Protein AF-0000000082347611 (afdb_homodimer)

Radius of gyration: 37.14 Å; Cα contacts (8 Å, |Δi|>4): 1705; chains: 2; bounding box: 99×111×102 Å

Secondary structure (DSSP, 8-state):
---------------------------B-HHHHHHHHTEEEEEEEEGGG-B-PPPGGG--PPPPPHHHHHHHHHHHTT-B-TTSTTTPEEEEE-HHHHHHHHHTT--TT--HHHHHHHHHH--SSGGGSPEE-SS--PEEEE-HHHHHHHHHHHHHHHHHHHTT-B-TTSPBPPPPPGGGGEEEEEEEEGGG--HHHHHHHH--PPPSSPPPPHHHHHHHHHHHHHHS-HHHHHHHHH-HHHHHHHHHHHH---TTTHHHHHHHHH-HHHHHHHHHHHTSHHHHHH--HHHHHHHHHTT-HHHHHHHHHHHHHHIIIIITT-GGGS-HHHHHHHHTSPTT--HHHHHHHHS--HHHHEETTEEP--SSPPPTHHHHT-PPPEEEEEEEETTEEEEE--TTSSTTS-HHHHHHHHHHHHHTTT-----HHHHHHHIIIIIHHHHHHHHHHHHHH-TT--PPPTT-THHHH--HHHHHHHHHS-TTS-HHHHHHHHHHHHHHHHH-GGGGSHHHHHHHH---S-TTSTTS-HHHHGGGGSHHHHHHHHHHHHHSTT---GGGGGGGSHHHHHHT------HHHHHHHHHHHH-HHHHT-GGG-SHHHHHHHHHHHHHHHHHHHHHHHHHHHHHHHHH----S----TTS-TTS---HHHHHHH--/---------------------------B-HHHHHHHHTEEEEEEEEGGG-B-PPPGGG--PPPPPHHHHHHHHHHHTT-B-TTSTTTPEEEEE-HHHHHHHHHTT--TT--HHHHHHHHHH--SSGGGSPEE-SS--PEEEE-HHHHHHHHHHHHHHHHHHHHT-B-TTSPBPPPPPGGGGEEEEEEEEGGG--HHHHHHHH--PPPSSPPPPHHHHHHHHHHHHHHS-HHHHHHHHH-HHHHHHHHHHHH---TTTHHHHHHHHH-HHHHHHHHHHHTSHHHHHH--HHHHHHHHHTT-HHHHHHHHHHHHHHIIIIITT-GGGS-HHHHHHHHTSPTT--HHHHHHHHS--HHHHEETTEEP--SSPPPTHHHHT-PPPEEEEEEEETTEEEEE--TTSSTTS-HHHHHHHHHHHHHTTT-----HHHHHHHIIIIIHHHHHHHHHHHHHH-TT--PPPTT-GGGGG--HHHHHHHHHS-TTS-HHHHHHHHHHHHHHHHH-GGGGSHHHHHHHH---S-TTSTTS-HHHHGGGGSHHHHHHHHHHHHHSTT---GGGGGGGSHHHHHHT------HHHHHHHHHHHH-HHHHT-GGG-SHHHHHHHHHHHHHHHHHHHHHHHHHHHHHHHHH---SS--S-TTS-TTS---HHHHHHHH-

Foldseek 3Di:
DPDDPPPPPPPDPPPPPPPPPPDPDDDDDVLVVVQVVQWQFKAKEQLVLAAAADDVVLPGADDADPVLLVQLLQLVLQPDDQQAPVQAWEWEDAPVVVLVQLVVPDDDPQDSVNSSVLRHPQHDDPVSHHYTDDNDHTYTQDRVSVLSSLVVNLVVLQVQLVVQHADPVRHTRHHDDSVSSMGMHTYGHPVPDDSVSSCVSNDDDDDPDDQFFPLVLLLVVLVVLVVDDPVVNCVCPVDLSSVQSCSCVPRNDGSVLSVLNVLQSVDPLSSVLSNVQSVFQLSVRQDDSVLSSLVVLLLAVVVVSVLSVLQVVCCCQQQVPCRNLFHNVQVVLVVPADQLNDLVSLCCQFFNDLCVQDDDPDGDDDPPDAPPCPNPHDPAAFDPAWDDTPHDTGTGGHCPHSPSDDPVSSVSSSVSCNVCRRRDNDHPVNSVVVSVPPSVLLSLVLQQLLCQLPVPDDDDDPPDPVSSVDHSLCSCCVRQHDVPDDSVVSVVLSVVSRVLRRVDCCCVAPVNVVLSVDHADGLQPPPPCPVNCLCLLEPSNVVNLVSSCVSPQQRGDRNCSVVSPVVVSVVSHDDDQRFLLVVLVVCCPPVPVNVVCCVCPDPVNSVVSSVVRSVVVVVVLVVVLVVLVVVCVVVDAQDPDDDDPPDDPPHHRDPVVVVVVPD/DDDDPPPPPPPPPPPPPPPPPPDPDDDDDVLVVVQVVQWQFKAKEQLVLAAAADDVVLPGADDADPVLLVQLLQLVLQPDQQQAPVQAFEWEDAPVVVVVQLVVPDDPPADSVNSSVLRHPQHDDPVSHHYTDDNDHTYTQDRVSVLSSLVVNLVVLQVQLVVQHADPVRHTRHHDDSVSRMGMHTYGHPVPDDSVSSCVSNDDDDDPDDQFFPLVLLLVVLVVLVVDDPVVNCVCPVDLSSVQSCSCVPRNDGSVLSVLNVLQSVDPLSSVLSNVQSVFQLSVRQDDSVLSSLVVLLLLVVVVSVLSVLQVVCCCQQQVPCRNLFHNVQVVLVVPADQLNDLVSLCCQFFNDLCVQDDDPDGDDDPPDAPPCCNPPDPAAFDPAWDDTPRDTGTGGHCPHSPSDDPVSSVSSSVSCNVCRRRDHDHPVNSVVVSVPPSVLLSLVLQQLLCQLPVVDDDDDPVDPVSSVDHSLQSCCVRQHDVPDDSVVSVVLSVVSRVLRRVDCCCVAPVNVVLSVDHADGLQPPPPCPVNCLCLLEPSNVVNLVSSCVSPQQRGDRNCSVVSPVVVSVVSHDDDQRFLVVVLVVCCPPVPVNVVPCVCPDPVNSVVSSVVRSVVVVVVVVVVLVVLVVLCVVVDAQDPDPDDPPDDPPHHRDPVVVVVVPD

Sequence (1326 aa):
MPPKSAGRQTASPKSRSRAPQTGLIATEDTTQEKLGDHFLGTLIIDIRRLDRVWSVEQGRNRTISDRLVRQLVSAFQHGIQRYSNRTRLTVTVRKEEFASILQSYIADGVTLEDVENRVKVSRGSEGSFIRYSGLVRPVLRNGQHRVEALLTLLEEQAKLAQQGANDQYGNVIQAPEVKDYCWAIDLYAIDDLDSNLLAALCANSKPVSLQNSEGYTAYYVISKWNVLSAEDQQKLTSSKTEFDSWLYQTFGITPDTTPRIKPILRNDAWKNSCFRYVSTRYGEATFNWALITRMLGTRLDFIWIAEFKKYFHFMSKILGGSENLLHKNDFMKIFSLPAGRPDFHLRLLFFPNTSDYWDGKTPHKRPFALPVEYRSNKALPKLSKPVHVGGANFEHRRPDFMDMLDEKQYVRIFHALRDNRDLECPSWSEWTQLEKHPVKPTCQLLKHILTWVEPTWKFPERANHALQYFHFTTEVKRLMLNEDTDTEIARQFILTILKEVKQETMWRDTVVETELKTLPTNLLDEGKNEDYLQRFTKTCWANIVNLVTHQKADCLRGDMAQFNNKTTLQDQLLPTPTWGNIIVDTNFRDNMMLLKTPALDNPLTRAAFADEGDVFGALIHYRELKRKMLLTLEWGYIIPLGKNSLRPKNLIASMVSIYILSFMPPKSAGRQTASPKSRSRAPQTGLIATEDTTQEKLGDHFLGTLIIDIRRLDRVWSVEQGRNRTISDRLVRQLVSAFQHGIQRYSNRTRLTVTVRKEEFASILQSYIADGVTLEDVENRVKVSRGSEGSFIRYSGLVRPVLRNGQHRVEALLTLLEEQAKLAQQGANDQYGNVIQAPEVKDYCWAIDLYAIDDLDSNLLAALCANSKPVSLQNSEGYTAYYVISKWNVLSAEDQQKLTSSKTEFDSWLYQTFGITPDTTPRIKPILRNDAWKNSCFRYVSTRYGEATFNWALITRMLGTRLDFIWIAEFKKYFHFMSKILGGSENLLHKNDFMKIFSLPAGRPDFHLRLLFFPNTSDYWDGKTPHKRPFALPVEYRSNKALPKLSKPVHVGGANFEHRRPDFMDMLDEKQYVRIFHALRDNRDLECPSWSEWTQLEKHPVKPTCQLLKHILTWVEPTWKFPERANHALQYFHFTTEVKRLMLNEDTDTEIARQFILTILKEVKQETMWRDTVVETELKTLPTNLLDEGKNEDYLQRFTKTCWANIVNLVTHQKADCLRGDMAQFNNKTTLQDQLLPTPTWGNIIVDTNFRDNMMLLKTPALDNPLTRAAFADEGDVFGALIHYRELKRKMLLTLEWGYIIPLGKNSLRPKNLIASMVSIYILSF

Organism: NCBI:txid1220207

Solvent-accessible surface area (backbone atoms only — not comparable to full-atom values): 73748 Å² total; per-residue (Å²): 132,78,82,78,75,77,73,73,74,72,70,68,75,70,73,72,68,66,71,74,69,55,55,62,47,82,26,71,29,61,53,58,40,54,50,35,73,38,51,66,29,37,36,27,31,46,57,87,50,47,32,70,76,59,54,80,90,76,41,77,70,79,82,83,53,67,67,58,25,52,52,45,35,60,43,25,46,38,31,34,54,45,48,34,86,89,58,41,26,36,28,36,37,47,63,69,57,50,52,51,58,54,56,71,66,50,47,94,92,43,47,69,67,54,53,50,51,44,25,47,31,48,65,35,46,75,84,53,42,52,75,54,83,74,86,79,58,40,34,52,55,35,51,64,56,58,50,51,16,52,50,52,39,44,50,49,26,34,52,36,23,75,68,66,36,42,34,85,85,68,44,73,41,62,60,71,52,73,75,73,45,43,35,31,33,38,36,26,37,50,81,78,45,50,73,59,53,49,44,30,66,44,41,40,45,72,71,92,67,69,56,61,49,53,9,52,50,46,35,50,51,52,54,51,55,70,70,46,51,72,66,54,51,47,56,32,65,70,34,71,65,50,37,37,22,50,41,27,49,30,53,39,45,54,69,90,54,45,77,51,48,55,65,37,69,72,32,62,72,53,35,50,51,49,41,58,42,25,65,25,37,48,31,18,73,65,39,48,60,66,60,54,41,52,52,60,68,58,36,48,58,73,61,54,56,50,51,51,48,40,33,51,48,37,44,51,68,40,47,64,77,47,49,73,55,33,52,50,65,43,52,51,56,60,68,66,48,57,88,56,47,50,65,66,60,50,39,49,64,49,37,42,53,72,66,69,40,26,64,82,89,45,75,46,96,52,84,80,71,74,60,75,63,54,71,82,75,40,80,71,47,71,47,95,63,63,44,79,54,99,91,40,78,35,49,26,39,38,74,94,48,51,70,71,48,53,70,68,58,51,51,48,36,52,49,35,44,61,75,40,38,80,66,60,63,76,45,75,69,52,48,55,44,36,49,63,54,33,48,44,56,40,47,41,47,50,56,49,51,48,29,34,52,35,58,83,58,70,80,69,49,89,88,35,73,59,44,78,74,52,39,55,53,59,52,42,26,59,73,63,37,57,80,84,50,61,68,64,58,32,47,50,52,51,50,51,50,36,48,49,47,60,69,39,54,58,64,72,30,69,68,48,43,54,52,55,70,55,72,82,84,53,42,73,46,79,83,73,51,59,79,64,56,56,53,44,23,30,64,73,52,38,50,51,52,50,54,50,42,67,72,30,68,74,44,41,36,54,71,46,36,63,55,55,40,61,66,57,44,63,71,48,51,46,90,77,75,62,40,7,61,54,44,41,58,47,39,75,68,65,30,46,74,55,63,70,41,63,48,57,74,42,72,69,53,44,51,51,49,18,55,51,31,25,50,50,45,50,49,52,49,48,51,52,48,49,50,40,49,52,49,21,68,73,72,48,61,62,64,95,72,92,78,74,84,80,63,71,84,61,44,52,45,43,74,67,53,50,60,66,64,72,104,131,78,82,77,76,76,74,74,72,71,71,68,75,68,72,72,66,66,70,72,68,58,56,62,48,82,25,70,30,61,55,59,40,52,50,34,73,38,52,66,28,35,36,27,31,46,59,88,51,47,33,70,74,60,52,79,89,75,40,78,72,78,81,82,52,67,67,58,25,53,51,46,36,59,43,26,44,39,32,34,55,45,48,33,86,88,57,41,27,36,30,35,36,47,63,69,57,48,53,51,58,56,56,73,66,50,46,96,92,43,48,68,67,53,53,49,49,43,25,48,32,49,67,36,46,75,84,52,42,52,74,54,81,74,85,78,58,41,34,52,54,34,53,64,55,59,51,50,16,51,51,53,38,44,51,51,24,33,54,36,23,74,70,66,37,42,34,85,86,67,44,73,40,62,59,71,52,72,75,74,46,43,34,31,31,39,36,28,37,51,81,77,46,50,75,58,53,47,44,31,65,45,39,41,45,72,70,92,67,68,57,59,48,54,10,52,50,46,35,50,53,50,55,51,56,70,69,48,50,73,66,54,51,47,56,33,65,69,33,71,64,51,37,38,23,50,40,26,48,31,53,39,43,56,71,91,55,46,78,54,48,54,66,37,70,72,32,62,71,54,36,50,51,49,41,57,42,25,66,26,37,50,30,17,72,66,40,50,61,68,61,54,41,53,53,58,70,57,35,50,59,72,59,55,55,50,51,50,47,39,32,50,47,38,45,50,66,40,47,65,79,48,49,72,55,35,52,51,66,42,51,51,55,60,67,67,48,58,88,56,46,50,65,67,61,48,40,49,64,49,38,41,53,70,69,69,41,26,64,84,89,45,73,46,94,53,86,81,72,76,59,74,62,55,70,80,75,40,81,72,46,72,47,96,63,63,45,79,53,98,91,39,78,37,49,27,38,38,74,92,48,52,69,72,49,53,70,69,58,51,52,48,36,52,50,35,44,61,75,42,36,78,65,62,62,74,48,72,69,53,50,54,44,37,50,63,53,34,48,44,56,40,47,42,48,49,53,50,50,47,28,35,51,36,58,83,58,73,80,68,50,88,89,36,74,60,44,78,74,51,40,54,52,59,51,43,26,59,74,61,37,57,79,84,49,61,68,63,57,30,46,48,52,52,50,52,50,37,48,48,47,62,71,41,54,57,63,72,29,70,67,49,43,53,51,56,73,54,71,80,86,53,43,74,46,79,82,75,50,60,78,65,56,56,54,44,25,30,64,74,51,39,51,51,53,50,54,50,44,68,72,30,68,75,44,42,36,57,72,47,33,64,54,58,40,63,66,57,45,63,70,48,52,44,89,78,74,61,40,7,61,54,44,41,60,46,38,75,69,64,29,46,74,55,62,70,39,62,47,56,71,42,72,68,52,44,50,52,48,18,56,50,30,25,50,50,42,51,50,54,49,48,51,54,49,50,51,41,48,52,50,22,69,74,72,49,59,62,58,93,66,85,75,75,86,81,63,70,84,61,44,50,44,45,74,68,52,50,59,66,64,73,105

Structure (mmCIF, N/CA/C/O backbone):
data_AF-0000000082347611-model_v1
#
loop_
_entity.id
_entity.type
_entity.pdbx_description
1 polymer 'Uncharacterized protein'
#
loop_
_atom_site.group_PDB
_atom_site.id
_atom_site.type_symbol
_atom_site.label_atom_id
_atom_site.label_alt_id
_atom_site.label_comp_id
_atom_site.label_asym_id
_atom_site.label_entity_id
_atom_site.label_seq_id
_atom_site.pdbx_PDB_ins_code
_atom_site.Cartn_x
_atom_site.Cartn_y
_atom_site.Cartn_z
_atom_site.occupancy
_atom_site.B_iso_or_equiv
_atom_site.auth_seq_id
_atom_site.auth_comp_id
_atom_site.auth_asym_id
_atom_site.auth_atom_id
_atom_site.pdbx_PDB_model_num
ATOM 1 N N . MET A 1 1 ? 44.125 45.5 -38.344 1 26.19 1 MET A N 1
ATOM 2 C CA . MET A 1 1 ? 43.281 44.406 -38.812 1 26.19 1 MET A CA 1
ATOM 3 C C . MET A 1 1 ? 43.281 43.219 -37.844 1 26.19 1 MET A C 1
ATOM 5 O O . MET A 1 1 ? 44.344 42.688 -37.5 1 26.19 1 MET A O 1
ATOM 9 N N . PRO A 1 2 ? 42.438 43.125 -36.812 1 31.52 2 PRO A N 1
ATOM 10 C CA . PRO A 1 2 ? 42.594 42.312 -35.625 1 31.52 2 PRO A CA 1
ATOM 11 C C . PRO A 1 2 ? 42.5 40.812 -35.906 1 31.52 2 PRO A C 1
ATOM 13 O O . PRO A 1 2 ? 41.844 40.406 -36.875 1 31.52 2 PRO A O 1
ATOM 16 N N . PRO A 1 3 ? 43.562 40.031 -35.531 1 29.89 3 PRO A N 1
ATOM 17 C CA . PRO A 1 3 ? 43.688 38.656 -36.062 1 29.89 3 PRO A CA 1
ATOM 18 C C . PRO A 1 3 ? 42.438 37.812 -35.812 1 29.89 3 PRO A C 1
ATOM 20 O O . PRO A 1 3 ? 41.688 38.062 -34.844 1 29.89 3 PRO A O 1
ATOM 23 N N . LYS A 1 4 ? 41.875 37.188 -36.875 1 28.53 4 LYS A N 1
ATOM 24 C CA . LYS A 1 4 ? 40.688 36.344 -37.031 1 28.53 4 LYS A CA 1
ATOM 25 C C . LYS A 1 4 ? 40.781 35.125 -36.094 1 28.53 4 LYS A C 1
ATOM 27 O O . LYS A 1 4 ? 41.719 34.375 -36.156 1 28.53 4 LYS A O 1
ATOM 32 N N . SER A 1 5 ? 40.281 35.281 -34.906 1 25.36 5 SER A N 1
ATOM 33 C CA . SER A 1 5 ? 40.375 34.25 -33.875 1 25.36 5 SER A CA 1
ATOM 34 C C . SER A 1 5 ? 39.812 32.906 -34.406 1 25.36 5 SER A C 1
ATOM 36 O O . SER A 1 5 ? 38.781 32.875 -35.031 1 25.36 5 SER A O 1
ATOM 38 N N . ALA A 1 6 ? 40.688 32.062 -34.812 1 29.92 6 ALA A N 1
ATOM 39 C CA . ALA A 1 6 ? 40.469 30.719 -35.344 1 29.92 6 ALA A CA 1
ATOM 40 C C . ALA A 1 6 ? 39.438 29.969 -34.469 1 29.92 6 ALA A C 1
ATOM 42 O O . ALA A 1 6 ? 39.625 29.891 -33.25 1 29.92 6 ALA A O 1
ATOM 43 N N . GLY A 1 7 ? 38.219 29.891 -34.875 1 24.95 7 GLY A N 1
ATOM 44 C CA . GLY A 1 7 ? 37.031 29.266 -34.344 1 24.95 7 GLY A CA 1
ATOM 45 C C . GLY A 1 7 ? 37.25 27.797 -33.969 1 24.95 7 GLY A C 1
ATOM 46 O O . GLY A 1 7 ? 37.594 26.984 -34.844 1 24.95 7 GLY A O 1
ATOM 47 N N . ARG A 1 8 ? 37.969 27.578 -32.875 1 27.84 8 ARG A N 1
ATOM 48 C CA . ARG A 1 8 ? 38.156 26.203 -32.438 1 27.84 8 ARG A CA 1
ATOM 49 C C . ARG A 1 8 ? 36.906 25.391 -32.625 1 27.84 8 ARG A C 1
ATOM 51 O O . ARG A 1 8 ? 35.844 25.734 -32.125 1 27.84 8 ARG A O 1
ATOM 58 N N . GLN A 1 9 ? 36.875 24.719 -33.781 1 25.95 9 GLN A N 1
ATOM 59 C CA . GLN A 1 9 ? 35.844 23.734 -34.062 1 25.95 9 GLN A CA 1
ATOM 60 C C . GLN A 1 9 ? 35.625 22.812 -32.875 1 25.95 9 GLN A C 1
ATOM 62 O O . GLN A 1 9 ? 36.531 22.078 -32.469 1 25.95 9 GLN A O 1
ATOM 67 N N . THR A 1 10 ? 35 23.266 -31.844 1 27.8 10 THR A N 1
ATOM 68 C CA . THR A 1 10 ? 34.625 22.375 -30.766 1 27.8 10 THR A CA 1
ATOM 69 C C . THR A 1 10 ? 34.062 21.062 -31.328 1 27.8 10 THR A C 1
ATOM 71 O O . THR A 1 10 ? 33.156 21.047 -32.156 1 27.8 10 THR A O 1
ATOM 74 N N . ALA A 1 11 ? 34.969 20.094 -31.547 1 27.69 11 ALA A N 1
ATOM 75 C CA . ALA A 1 11 ? 34.594 18.734 -31.938 1 27.69 11 ALA A CA 1
ATOM 76 C C . ALA A 1 11 ? 33.281 18.312 -31.25 1 27.69 11 ALA A C 1
ATOM 78 O O . ALA A 1 11 ? 33.062 18.625 -30.078 1 27.69 11 ALA A O 1
ATOM 79 N N . SER A 1 12 ? 32.312 18.234 -32.062 1 26.75 12 SER A N 1
ATOM 80 C CA . SER A 1 12 ? 31 17.734 -31.672 1 26.75 12 SER A CA 1
ATOM 81 C C . SER A 1 12 ? 31.109 16.562 -30.703 1 26.75 12 SER A C 1
ATOM 83 O O . SER A 1 12 ? 31.922 15.656 -30.906 1 26.75 12 SER A O 1
ATOM 85 N N . PRO A 1 13 ? 30.984 16.859 -29.406 1 28.47 13 PRO A N 1
ATOM 86 C CA . PRO A 1 13 ? 31.062 15.688 -28.531 1 28.47 13 PRO A CA 1
ATOM 87 C C . PRO A 1 13 ? 30.531 14.414 -29.188 1 28.47 13 PRO A C 1
ATOM 89 O O . PRO A 1 13 ? 29.5 14.445 -29.844 1 28.47 13 PRO A O 1
ATOM 92 N N . LYS A 1 14 ? 31.422 13.547 -29.719 1 27.67 14 LYS A N 1
ATOM 93 C CA . LYS A 1 14 ? 31.016 12.219 -30.172 1 27.67 14 LYS A CA 1
ATOM 94 C C . LYS A 1 14 ? 29.812 11.719 -29.391 1 27.67 14 LYS A C 1
ATOM 96 O O . LYS A 1 14 ? 29.781 11.805 -28.156 1 27.67 14 LYS A O 1
ATOM 101 N N . SER A 1 15 ? 28.719 11.695 -30 1 27.8 15 SER A N 1
ATOM 102 C CA . SER A 1 15 ? 27.516 11.078 -29.484 1 27.8 15 SER A CA 1
ATOM 103 C C . SER A 1 15 ? 27.828 9.859 -28.625 1 27.8 15 SER A C 1
ATOM 105 O O . SER A 1 15 ? 28.469 8.914 -29.094 1 27.8 15 SER A O 1
ATOM 107 N N . ARG A 1 16 ? 28.438 10.078 -27.453 1 28.95 16 ARG A N 1
ATOM 108 C CA . ARG A 1 16 ? 28.531 8.914 -26.578 1 28.95 16 ARG A CA 1
ATOM 109 C C . ARG A 1 16 ? 27.516 7.852 -26.969 1 28.95 16 ARG A C 1
ATOM 111 O O . ARG A 1 16 ? 26.297 8.094 -26.938 1 28.95 16 ARG A O 1
ATOM 118 N N . SER A 1 17 ? 27.906 7.062 -27.875 1 29.03 17 SER A N 1
ATOM 119 C CA . SER A 1 17 ? 27.172 5.844 -28.219 1 29.03 17 SER A CA 1
ATOM 120 C C . SER A 1 17 ? 26.453 5.266 -27 1 29.03 17 SER A C 1
ATOM 122 O O . SER A 1 17 ? 27.078 5.047 -25.969 1 29.03 17 SER A O 1
ATOM 124 N N . ARG A 1 18 ? 25.312 5.641 -26.844 1 33.88 18 ARG A N 1
ATOM 125 C CA . ARG A 1 18 ? 24.484 4.945 -25.875 1 33.88 18 ARG A CA 1
ATOM 126 C C . ARG A 1 18 ? 24.953 3.508 -25.672 1 33.88 18 ARG A C 1
ATOM 128 O O . ARG A 1 18 ? 25.266 2.816 -26.641 1 33.88 18 ARG A O 1
ATOM 135 N N . ALA A 1 19 ? 25.656 3.227 -24.641 1 36.5 19 ALA A N 1
ATOM 136 C CA . ALA A 1 19 ? 25.906 1.823 -24.328 1 36.5 19 ALA A CA 1
ATOM 137 C C . ALA A 1 19 ? 24.875 0.916 -24.984 1 36.5 19 ALA A C 1
ATOM 139 O O . ALA A 1 19 ? 23.688 1.25 -25.031 1 36.5 19 ALA A O 1
ATOM 140 N N . PRO A 1 20 ? 25.25 0.127 -25.938 1 36.84 20 PRO A N 1
ATOM 141 C CA . PRO A 1 20 ? 24.328 -0.798 -26.609 1 36.84 20 PRO A CA 1
ATOM 142 C C . PRO A 1 20 ? 23.25 -1.329 -25.672 1 36.84 20 PRO A C 1
ATOM 144 O O . PRO A 1 20 ? 23.531 -1.67 -24.516 1 36.84 20 PRO A O 1
ATOM 147 N N . GLN A 1 21 ? 22.047 -0.79 -25.781 1 42.59 21 GLN A N 1
ATOM 148 C CA . GLN A 1 21 ? 20.875 -1.429 -25.188 1 42.59 21 GLN A CA 1
ATOM 149 C C . GLN A 1 21 ? 21.062 -2.943 -25.109 1 42.59 21 GLN A C 1
ATOM 151 O O . GLN A 1 21 ? 21.156 -3.611 -26.141 1 42.59 21 GLN A O 1
ATOM 156 N N . THR A 1 22 ? 21.938 -3.445 -24.312 1 47.09 22 THR A N 1
ATOM 157 C CA . THR A 1 22 ? 22 -4.887 -24.094 1 47.09 22 THR A CA 1
ATOM 158 C C . THR A 1 22 ? 20.641 -5.531 -24.391 1 47.09 22 THR A C 1
ATOM 160 O O . THR A 1 22 ? 19.625 -5.113 -23.844 1 47.09 22 THR A O 1
ATOM 163 N N . GLY A 1 23 ? 20.484 -5.957 -25.625 1 51.25 23 GLY A N 1
ATOM 164 C CA . GLY A 1 23 ? 19.344 -6.52 -26.312 1 51.25 23 GLY A CA 1
ATOM 165 C C . GLY A 1 23 ? 18.469 -7.375 -25.406 1 51.25 23 GLY A C 1
ATOM 166 O O . GLY A 1 23 ? 18.969 -8.094 -24.547 1 51.25 23 GLY A O 1
ATOM 167 N N . LEU A 1 24 ? 17.266 -6.984 -25.25 1 63.5 24 LEU A N 1
ATOM 168 C CA . LEU A 1 24 ? 16.078 -7.586 -24.625 1 63.5 24 LEU A CA 1
ATOM 169 C C . LEU A 1 24 ? 15.805 -8.969 -25.219 1 63.5 24 LEU A C 1
ATOM 171 O O . LEU A 1 24 ? 15.164 -9.086 -26.266 1 63.5 24 LEU A O 1
ATOM 175 N N . ILE A 1 25 ? 16.625 -10.117 -24.844 1 76.44 25 ILE A N 1
ATOM 176 C CA . ILE A 1 25 ? 16.359 -11.469 -25.312 1 76.44 25 ILE A CA 1
ATOM 177 C C . ILE A 1 25 ? 15.758 -12.297 -24.172 1 76.44 25 ILE A C 1
ATOM 179 O O . ILE A 1 25 ? 16.109 -12.102 -23 1 76.44 25 ILE A O 1
ATOM 183 N N . ALA A 1 26 ? 14.836 -13.102 -24.672 1 78.94 26 ALA A N 1
ATOM 184 C CA . ALA A 1 26 ? 14.25 -14.031 -23.703 1 78.94 26 ALA A CA 1
ATOM 185 C C . ALA A 1 26 ? 15.273 -15.078 -23.266 1 78.94 26 ALA A C 1
ATOM 187 O O . ALA A 1 26 ? 16.047 -15.586 -24.094 1 78.94 26 ALA A O 1
ATOM 188 N N . THR A 1 27 ? 15.43 -15.234 -21.953 1 81.12 27 THR A N 1
ATOM 189 C CA . THR A 1 27 ? 16.312 -16.266 -21.406 1 81.12 27 THR A CA 1
ATOM 190 C C . THR A 1 27 ? 15.5 -17.344 -20.688 1 81.12 27 THR A C 1
ATOM 192 O O . THR A 1 27 ? 14.617 -17.031 -19.875 1 81.12 27 THR A O 1
ATOM 195 N N . GLU A 1 28 ? 15.789 -18.578 -21.094 1 82.69 28 GLU A N 1
ATOM 196 C CA . GLU A 1 28 ? 15.086 -19.672 -20.438 1 82.69 28 GLU A CA 1
ATOM 197 C C . GLU A 1 28 ? 15.539 -19.844 -18.984 1 82.69 28 GLU A C 1
ATOM 199 O O . GLU A 1 28 ? 16.703 -19.625 -18.672 1 82.69 28 GLU A O 1
ATOM 204 N N . ASP A 1 29 ? 14.648 -20.109 -18.188 1 84.62 29 ASP A N 1
ATOM 205 C CA . ASP A 1 29 ? 14.977 -20.438 -16.797 1 84.62 29 ASP A CA 1
ATOM 206 C C . ASP A 1 29 ? 15.547 -21.844 -16.672 1 84.62 29 ASP A C 1
ATOM 208 O O . ASP A 1 29 ? 14.805 -22.812 -16.516 1 84.62 29 ASP A O 1
ATOM 212 N N . THR A 1 30 ? 16.812 -21.906 -16.672 1 84.88 30 THR A N 1
ATOM 213 C CA . THR A 1 30 ? 17.5 -23.203 -16.672 1 84.88 30 THR A CA 1
ATOM 214 C C . THR A 1 30 ? 17.344 -23.891 -15.328 1 84.88 30 THR A C 1
ATOM 216 O O . THR A 1 30 ? 17.391 -25.125 -15.25 1 84.88 30 THR A O 1
ATOM 219 N N . THR A 1 31 ? 17.141 -23.109 -14.32 1 86.56 31 THR A N 1
ATOM 220 C CA . THR A 1 31 ? 16.969 -23.672 -12.984 1 86.56 31 THR A CA 1
ATOM 221 C C . THR A 1 31 ? 15.656 -24.453 -12.883 1 86.56 31 THR A C 1
ATOM 223 O O . THR A 1 31 ? 15.625 -25.562 -12.352 1 86.56 31 THR A O 1
ATOM 226 N N . GLN A 1 32 ? 14.664 -23.938 -13.43 1 83 32 GLN A N 1
ATOM 227 C CA . GLN A 1 32 ? 13.367 -24.594 -13.398 1 83 32 GLN A CA 1
ATOM 228 C C . GLN A 1 32 ? 13.367 -25.859 -14.273 1 83 32 GLN A C 1
ATOM 230 O O . GLN A 1 32 ? 12.711 -26.844 -13.938 1 83 32 GLN A O 1
ATOM 235 N N . GLU A 1 33 ? 14.086 -25.766 -15.312 1 83.38 33 GLU A N 1
ATOM 236 C CA . GLU A 1 33 ? 14.211 -26.938 -16.188 1 83.38 33 GLU A CA 1
ATOM 237 C C . GLU A 1 33 ? 14.945 -28.062 -15.477 1 83.38 33 GLU A C 1
ATOM 239 O O . GLU A 1 33 ? 14.516 -29.219 -15.531 1 83.38 33 GLU A O 1
ATOM 244 N N . LYS A 1 34 ? 15.969 -27.641 -14.836 1 86.38 34 LYS A N 1
ATOM 245 C CA . LYS A 1 34 ? 16.734 -28.641 -14.094 1 86.38 34 LYS A CA 1
ATOM 246 C C . LYS A 1 34 ? 15.922 -29.25 -12.961 1 86.38 34 LYS A C 1
ATOM 248 O O . LYS A 1 34 ? 16.031 -30.438 -12.68 1 86.38 34 LYS A O 1
ATOM 253 N N . LEU A 1 35 ? 15.133 -28.5 -12.352 1 86.94 35 LEU A N 1
ATOM 254 C CA . LEU A 1 35 ? 14.258 -29 -11.297 1 86.94 35 LEU A CA 1
ATOM 255 C C . LEU A 1 35 ? 13.25 -30 -11.852 1 86.94 35 LEU A C 1
ATOM 257 O O . LEU A 1 35 ? 12.93 -31 -11.195 1 86.94 35 LEU A O 1
ATOM 261 N N . GLY A 1 36 ? 12.82 -29.703 -13.055 1 82.62 36 GLY A N 1
ATOM 262 C CA . GLY A 1 36 ? 11.906 -30.625 -13.711 1 82.62 36 GLY A CA 1
ATOM 263 C C . GLY A 1 36 ? 12.5 -32 -13.922 1 82.62 36 GLY A C 1
ATOM 264 O O . GLY A 1 36 ? 11.797 -33 -13.844 1 82.62 36 GLY A O 1
ATOM 265 N N . ASP A 1 37 ? 13.781 -32.031 -14.086 1 82.94 37 ASP A N 1
ATOM 266 C CA . ASP A 1 37 ? 14.492 -33.281 -14.32 1 82.94 37 ASP A CA 1
ATOM 267 C C . ASP A 1 37 ? 14.57 -34.125 -13.047 1 82.94 37 ASP A C 1
ATOM 269 O O . ASP A 1 37 ? 14.75 -35.344 -13.102 1 82.94 37 ASP A O 1
ATOM 273 N N . HIS A 1 38 ? 14.359 -33.438 -11.953 1 88.5 38 HIS A N 1
ATOM 274 C CA . HIS A 1 38 ? 14.516 -34.125 -10.68 1 88.5 38 HIS A CA 1
ATOM 275 C C . HIS A 1 38 ? 13.156 -34.375 -10.023 1 88.5 38 HIS A C 1
ATOM 277 O O . HIS A 1 38 ? 13.094 -34.812 -8.875 1 88.5 38 HIS A O 1
ATOM 283 N N . PHE A 1 39 ? 12.156 -34.125 -10.797 1 89.06 39 PHE A N 1
ATOM 284 C CA . PHE A 1 39 ? 10.797 -34.406 -10.344 1 89.06 39 PHE A CA 1
ATOM 285 C C . PHE A 1 39 ? 10.508 -35.906 -10.391 1 89.06 39 PHE A C 1
ATOM 287 O O . PHE A 1 39 ? 10.734 -36.562 -11.414 1 89.06 39 PHE A O 1
ATOM 294 N N . LEU A 1 40 ? 9.961 -36.406 -9.297 1 88.44 40 LEU A N 1
ATOM 295 C CA . LEU A 1 40 ? 9.742 -37.844 -9.195 1 88.44 40 LEU A CA 1
ATOM 296 C C . LEU A 1 40 ? 8.281 -38.188 -9.477 1 88.44 40 LEU A C 1
ATOM 298 O O . LEU A 1 40 ? 7.988 -39.219 -10.086 1 88.44 40 LEU A O 1
ATOM 302 N N . GLY A 1 41 ? 7.398 -37.406 -9 1 87.44 41 GLY A N 1
ATOM 303 C CA . GLY A 1 41 ? 5.98 -37.656 -9.164 1 87.44 41 GLY A CA 1
ATOM 304 C C . GLY A 1 41 ? 5.121 -37 -8.094 1 87.44 41 GLY A C 1
ATOM 305 O O . GLY A 1 41 ? 5.625 -36.25 -7.27 1 87.44 41 GLY A O 1
ATOM 306 N N . THR A 1 42 ? 3.814 -37.188 -8.219 1 89.94 42 THR A N 1
ATOM 307 C CA . THR A 1 42 ? 2.848 -36.625 -7.293 1 89.94 42 THR A CA 1
ATOM 308 C C . THR A 1 42 ? 2.094 -37.719 -6.551 1 89.94 42 THR A C 1
ATOM 310 O O . THR A 1 42 ? 1.713 -38.719 -7.148 1 89.94 42 THR A O 1
ATOM 313 N N . LEU A 1 43 ? 1.979 -37.594 -5.215 1 91.5 43 LEU A N 1
ATOM 314 C CA . LEU A 1 43 ? 1.233 -38.5 -4.359 1 91.5 43 LEU A CA 1
ATOM 315 C C . LEU A 1 43 ? 0.356 -37.75 -3.373 1 91.5 43 LEU A C 1
ATOM 317 O O . LEU A 1 43 ? 0.502 -36.531 -3.219 1 91.5 43 LEU A O 1
ATOM 321 N N . ILE A 1 44 ? -0.596 -38.469 -2.867 1 92.62 44 ILE A N 1
ATOM 322 C CA . ILE A 1 44 ? -1.378 -37.938 -1.759 1 92.62 44 ILE A CA 1
ATOM 323 C C . ILE A 1 44 ? -0.852 -38.5 -0.438 1 92.62 44 ILE A C 1
ATOM 325 O O . ILE A 1 44 ? -0.539 -39.688 -0.338 1 92.62 44 ILE A O 1
ATOM 329 N N . ILE A 1 45 ? -0.693 -37.594 0.538 1 94.38 45 ILE A N 1
ATOM 330 C CA . ILE A 1 45 ? -0.149 -38.062 1.812 1 94.38 45 ILE A CA 1
ATOM 331 C C . ILE A 1 45 ? -0.886 -37.375 2.961 1 94.38 45 ILE A C 1
ATOM 333 O O . ILE A 1 45 ? -1.482 -36.312 2.777 1 94.38 45 ILE A O 1
ATOM 337 N N . ASP A 1 46 ? -0.926 -38.062 4.02 1 95.5 46 ASP A N 1
ATOM 338 C CA . ASP A 1 46 ? -1.308 -37.438 5.281 1 95.5 46 ASP A CA 1
ATOM 339 C C . ASP A 1 46 ? -0.285 -36.406 5.703 1 95.5 46 ASP A C 1
ATOM 341 O O . ASP A 1 46 ? 0.867 -36.719 5.996 1 95.5 46 ASP A O 1
ATOM 345 N N . ILE A 1 47 ? -0.73 -35.156 5.75 1 96.12 47 ILE A N 1
ATOM 346 C CA . ILE A 1 47 ? 0.182 -34.062 5.938 1 96.12 47 ILE A CA 1
ATOM 347 C C . ILE A 1 47 ? 0.844 -34.125 7.309 1 96.12 47 ILE A C 1
ATOM 349 O O . ILE A 1 47 ? 1.884 -33.531 7.547 1 96.12 47 ILE A O 1
ATOM 353 N N . ARG A 1 48 ? 0.353 -34.906 8.336 1 91.56 48 ARG A N 1
ATOM 354 C CA . ARG A 1 48 ? 0.92 -35.094 9.664 1 91.56 48 ARG A CA 1
ATOM 355 C C . ARG A 1 48 ? 2.219 -35.875 9.602 1 91.56 48 ARG A C 1
ATOM 357 O O . ARG A 1 48 ? 3.008 -35.875 10.547 1 91.56 48 ARG A O 1
ATOM 364 N N . ARG A 1 49 ? 2.402 -36.438 8.461 1 94.12 49 ARG A N 1
ATOM 365 C CA . ARG A 1 49 ? 3.57 -37.281 8.273 1 94.12 49 ARG A CA 1
ATOM 366 C C . ARG A 1 49 ? 4.703 -36.5 7.598 1 94.12 49 ARG A C 1
ATOM 368 O O . ARG A 1 49 ? 5.781 -37.062 7.371 1 94.12 49 ARG A O 1
ATOM 375 N N . LEU A 1 50 ? 4.473 -35.375 7.223 1 95.38 50 LEU A N 1
ATOM 376 C CA . LEU A 1 50 ? 5.508 -34.562 6.598 1 95.38 50 LEU A CA 1
ATOM 377 C C . LEU A 1 50 ? 6.461 -34 7.645 1 95.38 50 LEU A C 1
ATOM 379 O O . LEU A 1 50 ? 6.027 -33.594 8.727 1 95.38 50 LEU A O 1
ATOM 383 N N . ASP A 1 51 ? 7.715 -34.031 7.301 1 92.94 51 ASP A N 1
ATOM 384 C CA . ASP A 1 51 ? 8.727 -33.438 8.164 1 92.94 51 ASP A CA 1
ATOM 385 C C . ASP A 1 51 ? 8.93 -31.953 7.805 1 92.94 51 ASP A C 1
ATOM 387 O O . ASP A 1 51 ? 9.305 -31.625 6.676 1 92.94 51 ASP A O 1
ATOM 391 N N . ARG A 1 52 ? 8.805 -31.078 8.719 1 87.88 52 ARG A N 1
ATOM 392 C CA . ARG A 1 52 ? 8.898 -29.656 8.469 1 87.88 52 ARG A CA 1
ATOM 393 C C . ARG A 1 52 ? 10.227 -29.094 8.969 1 87.88 52 ARG A C 1
ATOM 395 O O . ARG A 1 52 ? 10.508 -27.906 8.828 1 87.88 52 ARG A O 1
ATOM 402 N N . VAL A 1 53 ? 11.023 -29.922 9.586 1 86.19 53 VAL A N 1
ATOM 403 C CA . VAL A 1 53 ? 12.312 -29.516 10.117 1 86.19 53 VAL A CA 1
ATOM 404 C C . VAL A 1 53 ? 13.422 -29.844 9.125 1 86.19 53 VAL A C 1
ATOM 406 O O . VAL A 1 53 ? 13.508 -30.984 8.641 1 86.19 53 VAL A O 1
ATOM 409 N N . TRP A 1 54 ? 14.18 -28.875 8.836 1 88.38 54 TRP A N 1
ATOM 410 C CA . TRP A 1 54 ? 15.266 -29.047 7.883 1 88.38 54 TRP A CA 1
ATOM 411 C C . TRP A 1 54 ? 16.594 -29.281 8.602 1 88.38 54 TRP A C 1
ATOM 413 O O . TRP A 1 54 ? 16.797 -28.797 9.719 1 88.38 54 TRP A O 1
ATOM 423 N N . SER A 1 55 ? 17.438 -29.984 7.996 1 82.31 55 SER A N 1
ATOM 424 C CA . SER A 1 55 ? 18.797 -30.078 8.523 1 82.31 55 SER A CA 1
ATOM 425 C C . SER A 1 55 ? 19.531 -28.734 8.398 1 82.31 55 SER A C 1
ATOM 427 O O . SER A 1 55 ? 19.172 -27.906 7.551 1 82.31 55 SER A O 1
ATOM 429 N N . VAL A 1 56 ? 20.469 -28.5 9.258 1 76.12 56 VAL A N 1
ATOM 430 C CA . VAL A 1 56 ? 21.234 -27.266 9.289 1 76.12 56 VAL A CA 1
ATOM 431 C C . VAL A 1 56 ? 21.875 -27 7.922 1 76.12 56 VAL A C 1
ATOM 433 O O . VAL A 1 56 ? 21.922 -25.859 7.457 1 76.12 56 VAL A O 1
ATOM 436 N N . GLU A 1 57 ? 22.234 -28.094 7.285 1 76.19 57 GLU A N 1
ATOM 437 C CA . GLU A 1 57 ? 22.922 -27.984 6 1 76.19 57 GLU A CA 1
ATOM 438 C C . GLU A 1 57 ? 21.953 -27.578 4.895 1 76.19 57 GLU A C 1
ATOM 440 O O . GLU A 1 57 ? 22.359 -26.969 3.898 1 76.19 57 GLU A O 1
ATOM 445 N N . GLN A 1 58 ? 20.734 -27.922 5.184 1 80.94 58 GLN A N 1
ATOM 446 C CA . GLN A 1 58 ? 19.75 -27.688 4.133 1 80.94 58 GLN A CA 1
ATOM 447 C C . GLN A 1 58 ? 19.047 -26.344 4.32 1 80.94 58 GLN A C 1
ATOM 449 O O . GLN A 1 58 ? 18.219 -25.953 3.5 1 80.94 58 GLN A O 1
ATOM 454 N N . GLY A 1 59 ? 19.453 -25.703 5.348 1 78.88 59 GLY A N 1
ATOM 455 C CA . GLY A 1 59 ? 18.875 -24.391 5.543 1 78.88 59 GLY A CA 1
ATOM 456 C C . GLY A 1 59 ? 17.797 -24.359 6.602 1 78.88 59 GLY A C 1
ATOM 457 O O . GLY A 1 59 ? 17.812 -25.141 7.547 1 78.88 59 GLY A O 1
ATOM 458 N N . ARG A 1 60 ? 17.031 -23.281 6.488 1 81.44 60 ARG A N 1
ATOM 459 C CA . ARG A 1 60 ? 15.977 -23.078 7.484 1 81.44 60 ARG A CA 1
ATOM 460 C C . ARG A 1 60 ? 14.648 -22.734 6.816 1 81.44 60 ARG A C 1
ATOM 462 O O . ARG A 1 60 ? 14.617 -22.031 5.809 1 81.44 60 ARG A O 1
ATOM 469 N N . ASN A 1 61 ? 13.656 -23.344 7.438 1 84.31 61 ASN A N 1
ATOM 470 C CA . ASN A 1 61 ? 12.32 -23.062 6.922 1 84.31 61 ASN A CA 1
ATOM 471 C C . ASN A 1 61 ? 11.836 -21.672 7.328 1 84.31 61 ASN A C 1
ATOM 473 O O . ASN A 1 61 ? 12.383 -21.078 8.25 1 84.31 61 ASN A O 1
ATOM 477 N N . ARG A 1 62 ? 10.922 -21.188 6.652 1 82.62 62 ARG A N 1
ATOM 478 C CA . ARG A 1 62 ? 10.359 -19.859 6.891 1 82.62 62 ARG A CA 1
ATOM 479 C C . ARG A 1 62 ? 9.594 -19.828 8.211 1 82.62 62 ARG A C 1
ATOM 481 O O . ARG A 1 62 ? 9.141 -20.859 8.703 1 82.62 62 ARG A O 1
ATOM 488 N N . THR A 1 63 ? 9.539 -18.609 8.664 1 78.75 63 THR A N 1
ATOM 489 C CA . THR A 1 63 ? 8.68 -18.406 9.828 1 78.75 63 THR A CA 1
ATOM 490 C C . THR A 1 63 ? 7.211 -18.422 9.43 1 78.75 63 THR A C 1
ATOM 492 O O . THR A 1 63 ? 6.844 -17.906 8.367 1 78.75 63 THR A O 1
ATOM 495 N N . ILE A 1 64 ? 6.453 -18.984 10.266 1 83.62 64 ILE A N 1
ATOM 496 C CA . ILE A 1 64 ? 5.02 -19.062 10.008 1 83.62 64 ILE A CA 1
ATOM 497 C C . ILE A 1 64 ? 4.371 -17.703 10.273 1 83.62 64 ILE A C 1
ATOM 499 O O . ILE A 1 64 ? 4.613 -17.078 11.305 1 83.62 64 ILE A O 1
ATOM 503 N N . SER A 1 65 ? 3.633 -17.281 9.281 1 83.56 65 SER A N 1
ATOM 504 C CA . SER A 1 65 ? 2.83 -16.062 9.422 1 83.56 65 SER A CA 1
ATOM 505 C C . SER A 1 65 ? 1.436 -16.391 9.945 1 83.56 65 SER A C 1
ATOM 507 O O . SER A 1 65 ? 0.614 -16.969 9.234 1 83.56 65 SER A O 1
ATOM 509 N N . ASP A 1 66 ? 1.168 -15.836 11.094 1 81.12 66 ASP A N 1
ATOM 510 C CA . ASP A 1 66 ? -0.141 -16.078 11.688 1 81.12 66 ASP A CA 1
ATOM 511 C C . ASP A 1 66 ? -1.253 -15.453 10.852 1 81.12 66 ASP A C 1
ATOM 513 O O . ASP A 1 66 ? -2.348 -16.016 10.75 1 81.12 66 ASP A O 1
ATOM 517 N N . ARG A 1 67 ? -0.919 -14.398 10.352 1 82.62 67 ARG A N 1
ATOM 518 C CA . ARG A 1 67 ? -1.913 -13.711 9.539 1 82.62 67 ARG A CA 1
ATOM 519 C C . ARG A 1 67 ? -2.279 -14.539 8.312 1 82.62 67 ARG A C 1
ATOM 521 O O . ARG A 1 67 ? -3.459 -14.711 7.996 1 82.62 67 ARG A O 1
ATOM 528 N N . LEU A 1 68 ? -1.309 -15.07 7.633 1 87.12 68 LEU A N 1
ATOM 529 C CA . LEU A 1 68 ? -1.567 -15.875 6.445 1 87.12 68 LEU A CA 1
ATOM 530 C C . LEU A 1 68 ? -2.309 -17.156 6.809 1 87.12 68 LEU A C 1
ATOM 532 O O . LEU A 1 68 ? -3.23 -17.562 6.102 1 87.12 68 LEU A O 1
ATOM 536 N N . VAL A 1 69 ? -1.911 -17.719 7.895 1 90.75 69 VAL A N 1
ATOM 537 C CA . VAL A 1 69 ? -2.562 -18.953 8.328 1 90.75 69 VAL A CA 1
ATOM 538 C C . VAL A 1 69 ? -4.043 -18.688 8.594 1 90.75 69 VAL A C 1
ATOM 540 O O . VAL A 1 69 ? -4.902 -19.453 8.148 1 90.75 69 VAL A O 1
ATOM 543 N N . ARG A 1 70 ? -4.355 -17.625 9.211 1 87.5 70 ARG A N 1
ATOM 544 C CA . ARG A 1 70 ? -5.746 -17.281 9.492 1 87.5 70 ARG A CA 1
ATOM 545 C C . ARG A 1 70 ? -6.527 -17.062 8.203 1 87.5 70 ARG A C 1
ATOM 547 O O . ARG A 1 70 ? -7.68 -17.484 8.086 1 87.5 70 ARG A O 1
ATOM 554 N N . GLN A 1 71 ? -5.898 -16.453 7.336 1 86.88 71 GLN A N 1
ATOM 555 C CA . GLN A 1 71 ? -6.531 -16.203 6.043 1 86.88 71 GLN A CA 1
ATOM 556 C C . GLN A 1 71 ? -6.809 -17.516 5.305 1 86.88 71 GLN A C 1
ATOM 558 O O . GLN A 1 71 ? -7.871 -17.688 4.707 1 86.88 71 GLN A O 1
ATOM 563 N N . LEU A 1 72 ? -5.848 -18.391 5.359 1 90.38 72 LEU A N 1
ATOM 564 C CA . LEU A 1 72 ? -5.996 -19.672 4.688 1 90.38 72 LEU A CA 1
ATOM 565 C C . LEU A 1 72 ? -7.07 -20.531 5.359 1 90.38 72 LEU A C 1
ATOM 567 O O . LEU A 1 72 ? -7.852 -21.203 4.684 1 90.38 72 LEU A O 1
ATOM 571 N N . VAL A 1 73 ? -7.117 -20.438 6.656 1 91.38 73 VAL A N 1
ATOM 572 C CA . VAL A 1 73 ? -8.141 -21.156 7.395 1 91.38 73 VAL A CA 1
ATOM 573 C C . VAL A 1 73 ? -9.523 -20.688 6.953 1 91.38 73 VAL A C 1
ATOM 575 O O . VAL A 1 73 ? -10.406 -21.5 6.668 1 91.38 73 VAL A O 1
ATOM 578 N N . SER A 1 74 ? -9.633 -19.422 6.855 1 86.25 74 SER A N 1
ATOM 579 C CA . SER A 1 74 ? -10.898 -18.859 6.406 1 86.25 74 SER A CA 1
ATOM 580 C C . SER A 1 74 ? -11.227 -19.281 4.98 1 86.25 74 SER A C 1
ATOM 582 O O . SER A 1 74 ? -12.375 -19.625 4.676 1 86.25 74 SER A O 1
ATOM 584 N N . ALA A 1 75 ? -10.305 -19.359 4.164 1 86.44 75 ALA A N 1
ATOM 585 C CA . ALA A 1 75 ? -10.492 -19.734 2.768 1 86.44 75 ALA A CA 1
ATOM 586 C C . ALA A 1 75 ? -10.852 -21.219 2.648 1 86.44 75 ALA A C 1
ATOM 588 O O . ALA A 1 75 ? -11.719 -21.594 1.858 1 86.44 75 ALA A O 1
ATOM 589 N N . PHE A 1 76 ? -10.219 -22.031 3.492 1 90.25 76 PHE A N 1
ATOM 590 C CA . PHE A 1 76 ? -10.398 -23.484 3.43 1 90.25 76 PHE A CA 1
ATOM 591 C C . PHE A 1 76 ? -11.812 -23.875 3.84 1 90.25 76 PHE A C 1
ATOM 593 O O . PHE A 1 76 ? -12.297 -24.938 3.471 1 90.25 76 PHE A O 1
ATOM 600 N N . GLN A 1 77 ? -12.414 -23.016 4.531 1 88.31 77 GLN A N 1
ATOM 601 C CA . GLN A 1 77 ? -13.789 -23.25 4.945 1 88.31 77 GLN A CA 1
ATOM 602 C C . GLN A 1 77 ? -14.75 -23.141 3.764 1 88.31 77 GLN A C 1
ATOM 604 O O . GLN A 1 77 ? -15.875 -23.641 3.822 1 88.31 77 GLN A O 1
ATOM 609 N N . HIS A 1 78 ? -14.258 -22.531 2.725 1 87.88 78 HIS A N 1
ATOM 610 C CA . HIS A 1 78 ? -15.148 -22.266 1.604 1 87.88 78 HIS A CA 1
ATOM 611 C C . HIS A 1 78 ? -14.688 -22.984 0.341 1 87.88 78 HIS A C 1
ATOM 613 O O . HIS A 1 78 ? -15.391 -22.984 -0.671 1 87.88 78 HIS A O 1
ATOM 619 N N . GLY A 1 79 ? -13.57 -23.531 0.438 1 87.25 79 GLY A N 1
ATOM 620 C CA . GLY A 1 79 ? -13.078 -24.312 -0.688 1 87.25 79 GLY A CA 1
ATOM 621 C C . GLY A 1 79 ? -11.586 -24.594 -0.611 1 87.25 79 GLY A C 1
ATOM 622 O O . GLY A 1 79 ? -10.773 -23.734 -0.966 1 87.25 79 GLY A O 1
ATOM 623 N N . ILE A 1 80 ? -11.328 -25.812 -0.219 1 88.62 80 ILE A N 1
ATOM 624 C CA . ILE A 1 80 ? -9.93 -26.203 -0.145 1 88.62 80 ILE A CA 1
ATOM 625 C C . ILE A 1 80 ? -9.523 -26.938 -1.43 1 88.62 80 ILE A C 1
ATOM 627 O O . ILE A 1 80 ? -10.297 -27.719 -1.973 1 88.62 80 ILE A O 1
ATOM 631 N N . GLN A 1 81 ? -8.422 -26.594 -2.016 1 86.19 81 GLN A N 1
ATOM 632 C CA . GLN A 1 81 ? -7.934 -27.172 -3.264 1 86.19 81 GLN A CA 1
ATOM 633 C C . GLN A 1 81 ? -6.711 -28.047 -3.021 1 86.19 81 GLN A C 1
ATOM 635 O O . GLN A 1 81 ? -5.652 -27.828 -3.617 1 86.19 81 GLN A O 1
ATOM 640 N N . ARG A 1 82 ? -6.957 -29.125 -2.324 1 88.19 82 ARG A N 1
ATOM 641 C CA . ARG A 1 82 ? -5.844 -29.938 -1.854 1 88.19 82 ARG A CA 1
ATOM 642 C C . ARG A 1 82 ? -5.18 -30.672 -3.014 1 88.19 82 ARG A C 1
ATOM 644 O O . ARG A 1 82 ? -4.012 -31.062 -2.922 1 88.19 82 ARG A O 1
ATOM 651 N N . TYR A 1 83 ? -5.926 -30.844 -4.117 1 85.19 83 TYR A N 1
ATOM 652 C CA . TYR A 1 83 ? -5.418 -31.719 -5.164 1 85.19 83 TYR A CA 1
ATOM 653 C C . TYR A 1 83 ? -5.102 -30.938 -6.43 1 85.19 83 TYR A C 1
ATOM 655 O O . TYR A 1 83 ? -4.695 -31.516 -7.445 1 85.19 83 TYR A O 1
ATOM 663 N N . SER A 1 84 ? -5.285 -29.672 -6.328 1 80.56 84 SER A N 1
ATOM 664 C CA . SER A 1 84 ? -5.012 -28.812 -7.477 1 80.56 84 SER A CA 1
ATOM 665 C C . SER A 1 84 ? -3.512 -28.625 -7.68 1 80.56 84 SER A C 1
ATOM 667 O O . SER A 1 84 ? -2.752 -28.562 -6.707 1 80.56 84 SER A O 1
ATOM 669 N N . ASN A 1 85 ? -3.084 -28.469 -8.898 1 78.06 85 ASN A N 1
ATOM 670 C CA . ASN A 1 85 ? -1.688 -28.234 -9.25 1 78.06 85 ASN A CA 1
ATOM 671 C C . ASN A 1 85 ? -1.167 -26.938 -8.617 1 78.06 85 ASN A C 1
ATOM 673 O O . ASN A 1 85 ? 0.02 -26.828 -8.305 1 78.06 85 ASN A O 1
ATOM 677 N N . ARG A 1 86 ? -2.02 -26.062 -8.359 1 77.19 86 ARG A N 1
ATOM 678 C CA . ARG A 1 86 ? -1.631 -24.734 -7.895 1 77.19 86 ARG A CA 1
ATOM 679 C C . ARG A 1 86 ? -1.297 -24.75 -6.406 1 77.19 86 ARG A C 1
ATOM 681 O O . ARG A 1 86 ? -0.569 -23.875 -5.918 1 77.19 86 ARG A O 1
ATOM 688 N N . THR A 1 87 ? -1.795 -25.734 -5.688 1 87.31 87 THR A N 1
ATOM 689 C CA . THR A 1 87 ? -1.669 -25.688 -4.234 1 87.31 87 THR A CA 1
ATOM 690 C C . THR A 1 87 ? -0.851 -26.859 -3.719 1 87.31 87 THR A C 1
ATOM 692 O O . THR A 1 87 ? -0.71 -27.047 -2.508 1 87.31 87 THR A O 1
ATOM 695 N N . ARG A 1 88 ? -0.333 -27.656 -4.609 1 90.06 88 ARG A N 1
ATOM 696 C CA . ARG A 1 88 ? 0.426 -28.828 -4.184 1 90.06 88 ARG A CA 1
ATOM 697 C C . ARG A 1 88 ? 1.597 -28.422 -3.291 1 90.06 88 ARG A C 1
ATOM 699 O O . ARG A 1 88 ? 2.164 -27.344 -3.453 1 90.06 88 ARG A O 1
ATOM 706 N N . LEU A 1 89 ? 1.86 -29.344 -2.383 1 93.44 89 LEU A N 1
ATOM 707 C CA . LEU A 1 89 ? 3.008 -29.156 -1.504 1 93.44 89 LEU A CA 1
ATOM 708 C C . LEU A 1 89 ? 4.281 -29.688 -2.146 1 93.44 89 LEU A C 1
ATOM 710 O O . LEU A 1 89 ? 4.246 -30.688 -2.867 1 93.44 89 LEU A O 1
ATOM 714 N N . THR A 1 90 ? 5.363 -29 -1.962 1 93.75 90 THR A N 1
ATOM 715 C CA . THR A 1 90 ? 6.652 -29.453 -2.488 1 93.75 90 THR A CA 1
ATOM 716 C C . THR A 1 90 ? 7.465 -30.156 -1.407 1 93.75 90 THR A C 1
ATOM 718 O O . THR A 1 90 ? 7.723 -29.578 -0.345 1 93.75 90 THR A O 1
ATOM 721 N N . VAL A 1 91 ? 7.836 -31.391 -1.706 1 96.38 91 VAL A N 1
ATOM 722 C CA . VAL A 1 91 ? 8.57 -32.156 -0.716 1 96.38 91 VAL A CA 1
ATOM 723 C C . VAL A 1 91 ? 9.812 -32.781 -1.36 1 96.38 91 VAL A C 1
ATOM 725 O O . VAL A 1 91 ? 9.906 -32.875 -2.588 1 96.38 91 VAL A O 1
ATOM 728 N N . THR A 1 92 ? 10.781 -33.125 -0.563 1 96.31 92 THR A N 1
ATOM 729 C CA . THR A 1 92 ? 11.961 -33.844 -1.032 1 96.31 92 THR A CA 1
ATOM 730 C C . THR A 1 92 ? 12.078 -35.219 -0.346 1 96.31 92 THR A C 1
ATOM 732 O O . THR A 1 92 ? 11.656 -35.375 0.803 1 96.31 92 THR A O 1
ATOM 735 N N . VAL A 1 93 ? 12.5 -36.156 -1.107 1 95.94 93 VAL A N 1
ATOM 736 C CA . VAL A 1 93 ? 12.75 -37.531 -0.618 1 95.94 93 VAL A CA 1
ATOM 737 C C . VAL A 1 93 ? 14.023 -38.062 -1.247 1 95.94 93 VAL A C 1
ATOM 739 O O . VAL A 1 93 ? 14.469 -37.594 -2.289 1 95.94 93 VAL A O 1
ATOM 742 N N . ARG A 1 94 ? 14.594 -39 -0.564 1 94.81 94 ARG A N 1
ATOM 743 C CA . ARG A 1 94 ? 15.727 -39.688 -1.164 1 94.81 94 ARG A CA 1
ATOM 744 C C . ARG A 1 94 ? 15.258 -40.688 -2.23 1 94.81 94 ARG A C 1
ATOM 746 O O . ARG A 1 94 ? 14.141 -41.219 -2.148 1 94.81 94 ARG A O 1
ATOM 753 N N . LYS A 1 95 ? 16.062 -40.938 -3.244 1 93.56 95 LYS A N 1
ATOM 754 C CA . LYS A 1 95 ? 15.719 -41.844 -4.34 1 93.56 95 LYS A CA 1
ATOM 755 C C . LYS A 1 95 ? 15.398 -43.25 -3.822 1 93.56 95 LYS A C 1
ATOM 757 O O . LYS A 1 95 ? 14.445 -43.875 -4.285 1 93.56 95 LYS A O 1
ATOM 762 N N . GLU A 1 96 ? 16.172 -43.625 -2.83 1 92.88 96 GLU A N 1
ATOM 763 C CA . GLU A 1 96 ? 15.945 -44.938 -2.248 1 92.88 96 GLU A CA 1
ATOM 764 C C . GLU A 1 96 ? 14.594 -45.031 -1.546 1 92.88 96 GLU A C 1
ATOM 766 O O . GLU A 1 96 ? 13.891 -46.031 -1.634 1 92.88 96 GLU A O 1
ATOM 771 N N . GLU A 1 97 ? 14.281 -44 -0.9 1 93.19 97 GLU A N 1
ATOM 772 C CA . GLU A 1 97 ? 12.992 -43.938 -0.214 1 93.19 97 GLU A CA 1
ATOM 773 C C . GLU A 1 97 ? 11.836 -43.938 -1.209 1 93.19 97 GLU A C 1
ATOM 775 O O . GLU A 1 97 ? 10.812 -44.562 -0.982 1 93.19 97 GLU A O 1
ATOM 780 N N . PHE A 1 98 ? 12.039 -43.312 -2.289 1 93 98 PHE A N 1
ATOM 781 C CA . PHE A 1 98 ? 11.008 -43.219 -3.316 1 93 98 PHE A CA 1
ATOM 782 C C . PHE A 1 98 ? 10.781 -44.594 -3.949 1 93 98 PHE A C 1
ATOM 784 O O . PHE A 1 98 ? 9.641 -45 -4.184 1 93 98 PHE A O 1
ATOM 791 N N . ALA A 1 99 ? 11.836 -45.188 -4.207 1 90.38 99 ALA A N 1
ATOM 792 C CA . ALA A 1 99 ? 11.734 -46.531 -4.754 1 90.38 99 ALA A CA 1
ATOM 793 C C . ALA A 1 99 ? 10.961 -47.438 -3.805 1 90.38 99 ALA A C 1
ATOM 795 O O . ALA A 1 99 ? 10.156 -48.25 -4.246 1 90.38 99 ALA A O 1
ATOM 796 N N . SER A 1 100 ? 11.203 -47.188 -2.572 1 89.25 100 SER A N 1
ATOM 797 C CA . SER A 1 100 ? 10.492 -47.969 -1.565 1 89.25 100 SER A CA 1
ATOM 798 C C . SER A 1 100 ? 9 -47.656 -1.568 1 89.25 100 SER A C 1
ATOM 800 O O . SER A 1 100 ? 8.172 -48.531 -1.383 1 89.25 100 SER A O 1
ATOM 802 N N . ILE A 1 101 ? 8.641 -46.469 -1.746 1 89.75 101 ILE A N 1
ATOM 803 C CA . ILE A 1 101 ? 7.254 -46.031 -1.824 1 89.75 101 ILE A CA 1
ATOM 804 C C . ILE A 1 101 ? 6.562 -46.719 -3.004 1 89.75 101 ILE A C 1
ATOM 806 O O . ILE A 1 101 ? 5.465 -47.25 -2.861 1 89.75 101 ILE A O 1
ATOM 810 N N . LEU A 1 102 ? 7.207 -46.781 -4.121 1 88.12 102 LEU A N 1
ATOM 811 C CA . LEU A 1 102 ? 6.617 -47.344 -5.328 1 88.12 102 LEU A CA 1
ATOM 812 C C . LEU A 1 102 ? 6.457 -48.844 -5.191 1 88.12 102 LEU A C 1
ATOM 814 O O . LEU A 1 102 ? 5.461 -49.406 -5.648 1 88.12 102 LEU A O 1
ATOM 818 N N . GLN A 1 103 ? 7.422 -49.406 -4.539 1 85.44 103 GLN A N 1
ATOM 819 C CA . GLN A 1 103 ? 7.414 -50.875 -4.387 1 85.44 103 GLN A CA 1
ATOM 820 C C . GLN A 1 103 ? 6.207 -51.312 -3.57 1 85.44 103 GLN A C 1
ATOM 822 O O . GLN A 1 103 ? 5.672 -52.406 -3.803 1 85.44 103 GLN A O 1
ATOM 827 N N . SER A 1 104 ? 5.77 -50.438 -2.758 1 82 104 SER A N 1
ATOM 828 C CA . SER A 1 104 ? 4.656 -50.781 -1.884 1 82 104 SER A CA 1
ATOM 829 C C . SER A 1 104 ? 3.348 -50.875 -2.66 1 82 104 SER A C 1
ATOM 831 O O . SER A 1 104 ? 2.369 -51.438 -2.18 1 82 104 SER A O 1
ATOM 833 N N . TYR A 1 105 ? 3.332 -50.5 -3.832 1 81.94 105 TYR A N 1
ATOM 834 C CA . TYR A 1 105 ? 2.09 -50.438 -4.594 1 81.94 105 TYR A CA 1
ATOM 835 C C . TYR A 1 105 ? 2.139 -51.438 -5.758 1 81.94 105 TYR A C 1
ATOM 837 O O . TYR A 1 105 ? 1.215 -51.469 -6.574 1 81.94 105 TYR A O 1
ATOM 845 N N . ILE A 1 106 ? 3.213 -52.094 -5.785 1 77.12 106 ILE A N 1
ATOM 846 C CA . ILE A 1 106 ? 3.318 -53.125 -6.809 1 77.12 106 ILE A CA 1
ATOM 847 C C . ILE A 1 106 ? 2.498 -54.344 -6.395 1 77.12 106 ILE A C 1
ATOM 849 O O . ILE A 1 106 ? 2.705 -54.906 -5.312 1 77.12 106 ILE A O 1
ATOM 853 N N . ALA A 1 107 ? 1.326 -54.531 -6.984 1 72.5 107 ALA A N 1
ATOM 854 C CA . ALA A 1 107 ? 0.493 -55.719 -6.77 1 72.5 107 ALA A CA 1
ATOM 855 C C . ALA A 1 107 ? 0.427 -56.562 -8.031 1 72.5 107 ALA A C 1
ATOM 857 O O . ALA A 1 107 ? 1.059 -56.25 -9.039 1 72.5 107 ALA A O 1
ATOM 858 N N . ASP A 1 108 ? -0.365 -57.625 -7.859 1 71.62 108 ASP A N 1
ATOM 859 C CA . ASP A 1 108 ? -0.515 -58.562 -8.977 1 71.62 108 ASP A CA 1
ATOM 860 C C . ASP A 1 108 ? -1.011 -57.844 -10.227 1 71.62 108 ASP A C 1
ATOM 862 O O . ASP A 1 108 ? -2.066 -57.188 -10.203 1 71.62 108 ASP A O 1
ATOM 866 N N . GLY A 1 109 ? -0.257 -57.781 -11.312 1 74.06 109 GLY A N 1
ATOM 867 C CA . GLY A 1 109 ? -0.596 -57.25 -12.617 1 74.06 109 GLY A CA 1
ATOM 868 C C . GLY A 1 109 ? -0.155 -55.812 -12.805 1 74.06 109 GLY A C 1
ATOM 869 O O . GLY A 1 109 ? -0.282 -55.25 -13.898 1 74.06 109 GLY A O 1
ATOM 870 N N . VAL A 1 110 ? 0.2 -55.219 -11.656 1 78.69 110 VAL A N 1
ATOM 871 C CA . VAL A 1 110 ? 0.658 -53.844 -11.773 1 78.69 110 VAL A CA 1
ATOM 872 C C . VAL A 1 110 ? 2.184 -53.781 -11.727 1 78.69 110 VAL A C 1
ATOM 874 O O . VAL A 1 110 ? 2.795 -54.25 -10.758 1 78.69 110 VAL A O 1
ATOM 877 N N . THR A 1 111 ? 2.846 -53.312 -12.773 1 82.62 111 THR A N 1
ATOM 878 C CA . THR A 1 111 ? 4.301 -53.219 -12.859 1 82.62 111 THR A CA 1
ATOM 879 C C . THR A 1 111 ? 4.797 -51.938 -12.234 1 82.62 111 THR A C 1
ATOM 881 O O . THR A 1 111 ? 4.004 -51.031 -11.969 1 82.62 111 THR A O 1
ATOM 884 N N . LEU A 1 112 ? 6.078 -51.969 -11.906 1 84 112 LEU A N 1
ATOM 885 C CA . LEU A 1 112 ? 6.711 -50.75 -11.398 1 84 112 LEU A CA 1
ATOM 886 C C . LEU A 1 112 ? 6.535 -49.594 -12.383 1 84 112 LEU A C 1
ATOM 888 O O . LEU A 1 112 ? 6.309 -48.438 -11.969 1 84 112 LEU A O 1
ATOM 892 N N . GLU A 1 113 ? 6.629 -49.906 -13.609 1 79.69 113 GLU A N 1
ATOM 893 C CA . GLU A 1 113 ? 6.473 -48.906 -14.648 1 79.69 113 GLU A CA 1
ATOM 894 C C . GLU A 1 113 ? 5.062 -48.312 -14.648 1 79.69 113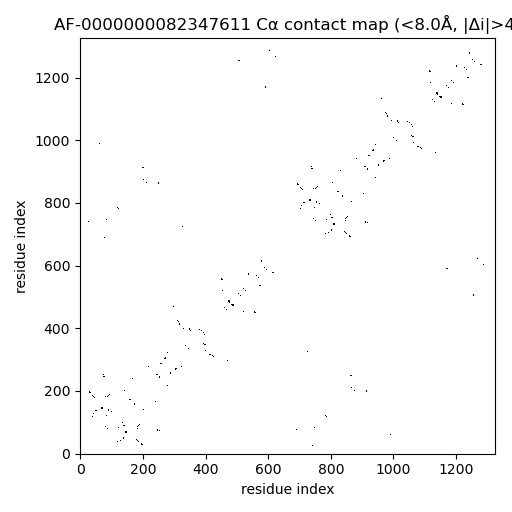 GLU A C 1
ATOM 896 O O . GLU A 1 113 ? 4.883 -47.125 -14.883 1 79.69 113 GLU A O 1
ATOM 901 N N . ASP A 1 114 ? 4.156 -49.125 -14.305 1 78.62 114 ASP A N 1
ATOM 902 C CA . ASP A 1 114 ? 2.773 -48.656 -14.227 1 78.62 114 ASP A CA 1
ATOM 903 C C . ASP A 1 114 ? 2.594 -47.656 -13.078 1 78.62 114 ASP A C 1
ATOM 905 O O . ASP A 1 114 ? 1.931 -46.625 -13.242 1 78.62 114 ASP A O 1
ATOM 909 N N . VAL A 1 115 ? 3.205 -48 -12.039 1 80.88 115 VAL A N 1
ATOM 910 C CA . VAL A 1 115 ? 3.084 -47.156 -10.859 1 80.88 115 VAL A CA 1
ATOM 911 C C . VAL A 1 115 ? 3.799 -45.844 -11.094 1 80.88 115 VAL A C 1
ATOM 913 O O . VAL A 1 115 ? 3.285 -44.781 -10.734 1 80.88 115 VAL A O 1
ATOM 916 N N . GLU A 1 116 ? 4.895 -45.938 -11.734 1 78.56 116 GLU A N 1
ATOM 917 C CA . GLU A 1 116 ? 5.672 -44.75 -12.031 1 78.56 116 GLU A CA 1
ATOM 918 C C . GLU A 1 116 ? 4.902 -43.812 -12.961 1 78.56 116 GLU A C 1
ATOM 920 O O . GLU A 1 116 ? 4.895 -42.594 -12.75 1 78.56 116 GLU A O 1
ATOM 925 N N . ASN A 1 117 ? 4.336 -44.344 -13.875 1 72.62 117 ASN A N 1
ATOM 926 C CA . ASN A 1 117 ? 3.555 -43.562 -14.812 1 72.62 117 ASN A CA 1
ATOM 927 C C . ASN A 1 117 ? 2.352 -42.906 -14.125 1 72.62 117 ASN A C 1
ATOM 929 O O . ASN A 1 117 ? 2.006 -41.75 -14.422 1 72.62 117 ASN A O 1
ATOM 933 N N . ARG A 1 118 ? 1.803 -43.594 -13.297 1 75 118 ARG A N 1
ATOM 934 C CA . ARG A 1 118 ? 0.634 -43.094 -12.586 1 75 118 ARG A CA 1
ATOM 935 C C . ARG A 1 118 ? 1.006 -41.906 -11.703 1 75 118 ARG A C 1
ATOM 937 O O . ARG A 1 118 ? 0.266 -40.906 -11.633 1 75 118 ARG A O 1
ATOM 944 N N . VAL A 1 119 ? 2.113 -42 -11.109 1 80.31 119 VAL A N 1
ATOM 945 C CA . VAL A 1 119 ? 2.545 -40.969 -10.195 1 80.31 119 VAL A CA 1
ATOM 946 C C . VAL A 1 119 ? 2.938 -39.719 -10.992 1 80.31 119 VAL A C 1
ATOM 948 O O . VAL A 1 119 ? 2.781 -38.594 -10.508 1 80.31 119 VAL A O 1
ATOM 951 N N . LYS A 1 120 ? 3.305 -39.906 -12.18 1 72.62 120 LYS A N 1
ATOM 952 C CA . LYS A 1 120 ? 3.77 -38.781 -12.984 1 72.62 120 LYS A CA 1
ATOM 953 C C . LYS A 1 120 ? 2.602 -38.062 -13.68 1 72.62 120 LYS A C 1
ATOM 955 O O . LYS A 1 120 ? 2.701 -36.906 -14.047 1 72.62 120 LYS A O 1
ATOM 960 N N . VAL A 1 121 ? 1.479 -38.781 -13.852 1 60.84 121 VAL A N 1
ATOM 961 C CA . VAL A 1 121 ? 0.393 -38.281 -14.672 1 60.84 121 VAL A CA 1
ATOM 962 C C . VAL A 1 121 ? -0.667 -37.625 -13.789 1 60.84 121 VAL A C 1
ATOM 964 O O . VAL A 1 121 ? -1.468 -36.812 -14.258 1 60.84 121 VAL A O 1
ATOM 967 N N . SER A 1 122 ? -0.561 -37.688 -12.516 1 56.53 122 SER A N 1
ATOM 968 C CA . SER A 1 122 ? -1.764 -37.5 -11.711 1 56.53 122 SER A CA 1
ATOM 969 C C . SER A 1 122 ? -2.158 -36.031 -11.633 1 56.53 122 SER A C 1
ATOM 971 O O . SER A 1 122 ? -1.354 -35.188 -11.234 1 56.53 122 SER A O 1
ATOM 973 N N . ARG A 1 123 ? -3.314 -35.625 -12.453 1 59.62 123 ARG A N 1
ATOM 974 C CA . ARG A 1 123 ? -3.842 -34.281 -12.297 1 59.62 123 ARG A CA 1
ATOM 975 C C . ARG A 1 123 ? -5.316 -34.312 -11.914 1 59.62 123 ARG A C 1
ATOM 977 O O . ARG A 1 123 ? -6.039 -35.219 -12.273 1 59.62 123 ARG A O 1
ATOM 984 N N . GLY A 1 124 ? -5.793 -33.531 -11.117 1 55.81 124 GLY A N 1
ATOM 985 C CA . GLY A 1 124 ? -7.137 -33 -10.945 1 55.81 124 GLY A CA 1
ATOM 986 C C . GLY A 1 124 ? -7.883 -33.625 -9.781 1 55.81 124 GLY A C 1
ATOM 987 O O . GLY A 1 124 ? -8.227 -32.938 -8.82 1 55.81 124 GLY A O 1
ATOM 988 N N . SER A 1 125 ? -8.344 -34.969 -10.016 1 62.59 125 SER A N 1
ATOM 989 C CA . SER A 1 125 ? -9.289 -35.562 -9.062 1 62.59 125 SER A CA 1
ATOM 990 C C . SER A 1 125 ? -8.586 -36.5 -8.094 1 62.59 125 SER A C 1
ATOM 992 O O . SER A 1 125 ? -7.559 -37.094 -8.438 1 62.59 125 SER A O 1
ATOM 994 N N . GLU A 1 126 ? -9.016 -36.5 -6.895 1 69.12 126 GLU A N 1
ATOM 995 C CA . GLU A 1 126 ? -8.484 -37.344 -5.812 1 69.12 126 GLU A CA 1
ATOM 996 C C . GLU A 1 126 ? -8.25 -38.781 -6.277 1 69.12 126 GLU A C 1
ATOM 998 O O . GLU A 1 126 ? -7.223 -39.375 -5.949 1 69.12 126 GLU A O 1
ATOM 1003 N N . GLY A 1 127 ? -9.133 -39.188 -7.121 1 67.19 127 GLY A N 1
ATOM 1004 C CA . GLY A 1 127 ? -9.102 -40.562 -7.527 1 67.19 127 GLY A CA 1
ATOM 1005 C C . GLY A 1 127 ? -7.93 -40.906 -8.43 1 67.19 127 GLY A C 1
ATOM 1006 O O . GLY A 1 127 ? -7.543 -42.062 -8.562 1 67.19 127 GLY A O 1
ATOM 1007 N N . SER A 1 128 ? -7.309 -40 -8.93 1 70.75 128 SER A N 1
ATOM 1008 C CA . SER A 1 128 ? -6.23 -40.219 -9.891 1 70.75 128 SER A CA 1
ATOM 1009 C C . SER A 1 128 ? -4.887 -40.344 -9.188 1 70.75 128 SER A C 1
ATOM 1011 O O . SER A 1 128 ? -3.918 -40.844 -9.781 1 70.75 128 SER A O 1
ATOM 1013 N N . PHE A 1 129 ? -4.883 -40.188 -7.867 1 83 129 PHE A N 1
ATOM 1014 C CA . PHE A 1 129 ? -3.605 -40.156 -7.164 1 83 129 PHE A CA 1
ATOM 1015 C C . PHE A 1 129 ? -3.426 -41.406 -6.316 1 83 129 PHE A C 1
ATOM 1017 O O . PHE A 1 129 ? -4.406 -42.031 -5.887 1 83 129 PHE A O 1
ATOM 1024 N N . ILE A 1 130 ? -2.221 -41.719 -6.207 1 85.06 130 ILE A N 1
ATOM 1025 C CA . ILE A 1 130 ? -1.871 -42.75 -5.246 1 85.06 130 ILE A CA 1
ATOM 1026 C C . ILE A 1 130 ? -1.8 -42.156 -3.842 1 85.06 130 ILE A C 1
ATOM 1028 O O . ILE A 1 130 ? -1.172 -41.125 -3.633 1 85.06 130 ILE A O 1
ATOM 1032 N N . ARG A 1 131 ? -2.492 -42.844 -2.986 1 88.06 131 ARG A N 1
ATOM 1033 C CA . ARG A 1 131 ? -2.443 -42.438 -1.588 1 88.06 131 ARG A CA 1
ATOM 1034 C C . ARG A 1 131 ? -1.361 -43.188 -0.831 1 88.06 131 ARG A C 1
ATOM 1036 O O . ARG A 1 131 ? -1.426 -44.406 -0.711 1 88.06 131 ARG A O 1
ATOM 1043 N N . TYR A 1 132 ? -0.47 -42.438 -0.319 1 89.25 132 TYR A N 1
ATOM 1044 C CA . TYR A 1 132 ? 0.646 -43.062 0.39 1 89.25 132 TYR A CA 1
ATOM 1045 C C . TYR A 1 132 ? 0.4 -43.062 1.894 1 89.25 132 TYR A C 1
ATOM 1047 O O . TYR A 1 132 ? 0.051 -42.062 2.479 1 89.25 132 TYR A O 1
ATOM 1055 N N . SER A 1 133 ? 0.617 -44.219 2.508 1 85.69 133 SER A N 1
ATOM 1056 C CA . SER A 1 133 ? 0.448 -44.375 3.949 1 85.69 133 SER A CA 1
ATOM 1057 C C . SER A 1 133 ? 1.624 -45.125 4.566 1 85.69 133 SER A C 1
ATOM 1059 O O . SER A 1 133 ? 1.506 -45.688 5.652 1 85.69 133 SER A O 1
ATOM 1061 N N . GLY A 1 134 ? 2.775 -45.125 3.893 1 84 134 GLY A N 1
ATOM 1062 C CA . GLY A 1 134 ? 3.926 -45.875 4.379 1 84 134 GLY A CA 1
ATOM 1063 C C . GLY A 1 134 ? 4.73 -45.125 5.422 1 84 134 GLY A C 1
ATOM 1064 O O . GLY A 1 134 ? 4.238 -44.156 6.016 1 84 134 GLY A O 1
ATOM 1065 N N . LEU A 1 135 ? 5.977 -45.562 5.645 1 83.94 135 LEU A N 1
ATOM 1066 C CA . LEU A 1 135 ? 6.77 -45.125 6.785 1 83.94 135 LEU A CA 1
ATOM 1067 C C . LEU A 1 135 ? 7.66 -43.938 6.398 1 83.94 135 LEU A C 1
ATOM 1069 O O . LEU A 1 135 ? 8.133 -43.219 7.27 1 83.94 135 LEU A O 1
ATOM 1073 N N . VAL A 1 136 ? 7.906 -43.812 5.148 1 90.75 136 VAL A N 1
ATOM 1074 C CA . VAL A 1 136 ? 8.781 -42.719 4.707 1 90.75 136 VAL A CA 1
ATOM 1075 C C . VAL A 1 136 ? 8.133 -41.375 5.02 1 90.75 136 VAL A C 1
ATOM 1077 O O . VAL A 1 136 ? 6.941 -41.188 4.781 1 90.75 136 VAL A O 1
ATOM 1080 N N . ARG A 1 137 ? 9 -40.5 5.656 1 93.06 137 ARG A N 1
ATOM 1081 C CA . ARG A 1 137 ? 8.523 -39.156 5.969 1 93.06 137 ARG A CA 1
ATOM 1082 C C . ARG A 1 137 ? 9.242 -38.094 5.117 1 93.06 137 ARG A C 1
ATOM 1084 O O . ARG A 1 137 ?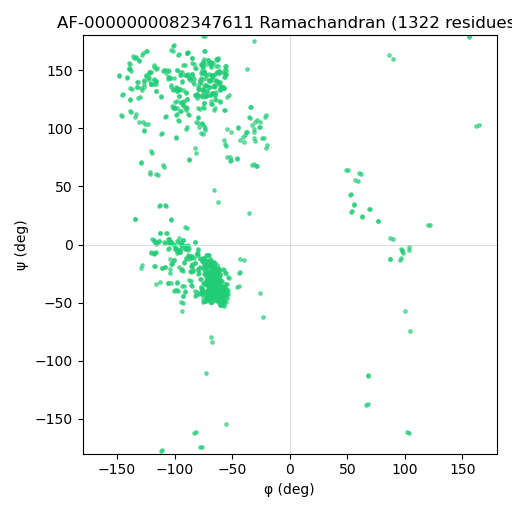 10.305 -37.625 5.496 1 93.06 137 ARG A O 1
ATOM 1091 N N . PRO A 1 138 ? 8.609 -37.719 3.998 1 95.25 138 PRO A N 1
ATOM 1092 C CA . PRO A 1 138 ? 9.242 -36.688 3.156 1 95.25 138 PRO A CA 1
ATOM 1093 C C . PRO A 1 138 ? 9.391 -35.344 3.865 1 95.25 138 PRO A C 1
ATOM 1095 O O . PRO A 1 138 ? 8.648 -35.062 4.809 1 95.25 138 PRO A O 1
ATOM 1098 N N . VAL A 1 139 ? 10.359 -34.562 3.455 1 95.69 139 VAL A N 1
ATOM 1099 C CA . VAL A 1 139 ? 10.617 -33.281 4.059 1 95.69 139 VAL A CA 1
ATOM 1100 C C . VAL A 1 139 ? 9.852 -32.188 3.293 1 95.69 139 VAL A C 1
ATOM 1102 O O . VAL A 1 139 ? 10 -32.062 2.076 1 95.69 139 VAL A O 1
ATOM 1105 N N . LEU A 1 140 ? 9.039 -31.484 3.99 1 96.31 140 LEU A N 1
ATOM 1106 C CA . LEU A 1 140 ? 8.266 -30.406 3.385 1 96.31 140 LEU A CA 1
ATOM 1107 C C . LEU A 1 140 ? 9.148 -29.188 3.111 1 96.31 140 LEU A C 1
ATOM 1109 O O . LEU A 1 140 ? 9.742 -28.625 4.035 1 96.31 140 LEU A O 1
ATOM 1113 N N . ARG A 1 141 ? 9.195 -28.797 1.896 1 93.88 141 ARG A N 1
ATOM 1114 C CA . ARG A 1 141 ? 10.062 -27.703 1.492 1 93.88 141 ARG A CA 1
ATOM 1115 C C . ARG A 1 141 ? 9.25 -26.438 1.229 1 93.88 141 ARG A C 1
ATOM 1117 O O . ARG A 1 141 ? 9.758 -25.328 1.406 1 93.88 141 ARG A O 1
ATOM 1124 N N . ASN A 1 142 ? 8.062 -26.578 0.757 1 91.69 142 ASN A N 1
ATOM 1125 C CA . ASN A 1 142 ? 7.172 -25.453 0.461 1 91.69 142 ASN A CA 1
ATOM 1126 C C . ASN A 1 142 ? 5.715 -25.812 0.729 1 91.69 142 ASN A C 1
ATOM 1128 O O . ASN A 1 142 ? 5.219 -26.828 0.238 1 91.69 142 ASN A O 1
ATOM 1132 N N . GLY A 1 143 ? 5.023 -24.969 1.506 1 93.06 143 GLY A N 1
ATOM 1133 C CA . GLY A 1 143 ? 3.615 -25.188 1.784 1 93.06 143 GLY A CA 1
ATOM 1134 C C . GLY A 1 143 ? 3.312 -25.312 3.266 1 93.06 143 GLY A C 1
ATOM 1135 O O . GLY A 1 143 ? 2.246 -25.812 3.646 1 93.06 143 GLY A O 1
ATOM 1136 N N . GLN A 1 144 ? 4.188 -24.906 4.07 1 92.12 144 GLN A N 1
ATOM 1137 C CA . GLN A 1 144 ? 4.008 -25.109 5.504 1 92.12 144 GLN A CA 1
ATOM 1138 C C . GLN A 1 144 ? 2.807 -24.328 6.027 1 92.12 144 GLN A C 1
ATOM 1140 O O . GLN A 1 144 ? 2.129 -24.766 6.961 1 92.12 144 GLN A O 1
ATOM 1145 N N . HIS A 1 145 ? 2.566 -23.141 5.445 1 92.25 145 HIS A N 1
ATOM 1146 C CA . HIS A 1 145 ? 1.42 -22.359 5.898 1 92.25 145 HIS A CA 1
ATOM 1147 C C . HIS A 1 145 ? 0.109 -23.078 5.578 1 92.25 145 HIS A C 1
ATOM 1149 O O . HIS A 1 145 ? -0.831 -23.047 6.375 1 92.25 145 HIS A O 1
ATOM 1155 N N . ARG A 1 146 ? 0.057 -23.734 4.469 1 93.38 146 ARG A N 1
ATOM 1156 C CA . ARG A 1 146 ? -1.122 -24.5 4.105 1 93.38 146 ARG A CA 1
ATOM 1157 C C . ARG A 1 146 ? -1.311 -25.688 5.055 1 93.38 146 ARG A C 1
ATOM 1159 O O . ARG A 1 146 ? -2.432 -25.969 5.48 1 93.38 146 ARG A O 1
ATOM 1166 N N . VAL A 1 147 ? -0.223 -26.297 5.359 1 95.44 147 VAL A N 1
ATOM 1167 C CA . VAL A 1 147 ? -0.257 -27.422 6.289 1 95.44 147 VAL A CA 1
ATOM 1168 C C . VAL A 1 147 ? -0.749 -26.953 7.656 1 95.44 147 VAL A C 1
ATOM 1170 O O . VAL A 1 147 ? -1.668 -27.531 8.227 1 95.44 147 VAL A O 1
ATOM 1173 N N . GLU A 1 148 ? -0.159 -25.859 8.078 1 93.81 148 GLU A N 1
ATOM 1174 C CA . GLU A 1 148 ? -0.549 -25.312 9.375 1 93.81 148 GLU A CA 1
ATOM 1175 C C . GLU A 1 148 ? -2.018 -24.906 9.383 1 93.81 148 GLU A C 1
ATOM 1177 O O . GLU A 1 148 ? -2.723 -25.109 10.375 1 93.81 148 GLU A O 1
ATOM 1182 N N . ALA A 1 149 ? -2.439 -24.344 8.32 1 94.12 149 ALA A N 1
ATOM 1183 C CA . ALA A 1 149 ? -3.83 -23.906 8.219 1 94.12 149 ALA A CA 1
ATOM 1184 C C . ALA A 1 149 ? -4.785 -25.094 8.273 1 94.12 149 ALA A C 1
ATOM 1186 O O . ALA A 1 149 ? -5.793 -25.047 8.984 1 94.12 149 ALA A O 1
ATOM 1187 N N . LEU A 1 150 ? -4.48 -26.156 7.555 1 95.44 150 LEU A N 1
ATOM 1188 C CA . LEU A 1 150 ? -5.332 -27.344 7.555 1 95.44 150 LEU A CA 1
ATOM 1189 C C . LEU A 1 150 ? -5.367 -27.984 8.93 1 95.44 150 LEU A C 1
ATOM 1191 O O . LEU A 1 150 ? -6.434 -28.375 9.422 1 95.44 150 LEU A O 1
ATOM 1195 N N . LEU A 1 151 ? -4.25 -28.078 9.57 1 94.94 151 LEU A N 1
ATOM 1196 C CA . LEU A 1 151 ? -4.172 -28.672 10.898 1 94.94 151 LEU A CA 1
ATOM 1197 C C . LEU A 1 151 ? -5 -27.875 11.898 1 94.94 151 LEU A C 1
ATOM 1199 O O . LEU A 1 151 ? -5.73 -28.453 12.711 1 94.94 151 LEU A O 1
ATOM 1203 N N . THR A 1 152 ? -4.836 -26.578 11.82 1 92.5 152 THR A N 1
ATOM 1204 C CA . THR A 1 152 ? -5.598 -25.703 12.703 1 92.5 152 THR A CA 1
ATOM 1205 C C . THR A 1 152 ? -7.098 -25.906 12.508 1 92.5 152 THR A C 1
ATOM 1207 O O . THR A 1 152 ? -7.848 -26.016 13.477 1 92.5 152 THR A O 1
ATOM 1210 N N . LEU A 1 153 ? -7.48 -25.953 11.305 1 93.44 153 LEU A N 1
ATOM 1211 C CA . LEU A 1 153 ? -8.891 -26.125 10.969 1 93.44 153 LEU A CA 1
ATOM 1212 C C . LEU A 1 153 ? -9.406 -27.469 11.469 1 93.44 153 LEU A C 1
ATOM 1214 O O . LEU A 1 153 ? -10.492 -27.547 12.047 1 93.44 153 LEU A O 1
ATOM 1218 N N . LEU A 1 154 ? -8.68 -28.516 11.32 1 94.19 154 LEU A N 1
ATOM 1219 C CA . LEU A 1 154 ? -9.102 -29.859 11.695 1 94.19 154 LEU A CA 1
ATOM 1220 C C . LEU A 1 154 ? -9.078 -30.031 13.211 1 94.19 154 LEU A C 1
ATOM 1222 O O . LEU A 1 154 ? -9.867 -30.797 13.766 1 94.19 154 LEU A O 1
ATOM 1226 N N . GLU A 1 155 ? -8.141 -29.359 13.812 1 91.94 155 GLU A N 1
ATOM 1227 C CA . GLU A 1 155 ? -8.133 -29.375 15.273 1 91.94 155 GLU A CA 1
ATOM 1228 C C . GLU A 1 155 ? -9.406 -28.734 15.836 1 91.94 155 GLU A C 1
ATOM 1230 O O . GLU A 1 155 ? -9.984 -29.234 16.797 1 91.94 155 GLU A O 1
ATOM 1235 N N . GLU A 1 156 ? -9.766 -27.719 15.258 1 88.88 156 GLU A N 1
ATOM 1236 C CA . GLU A 1 156 ? -11 -27.062 15.672 1 88.88 156 GLU A CA 1
ATOM 1237 C C . GLU A 1 156 ? -12.211 -27.938 15.398 1 88.88 156 GLU A C 1
ATOM 1239 O O . GLU A 1 156 ? -13.141 -28 16.203 1 88.88 156 GLU A O 1
ATOM 1244 N N . GLN A 1 157 ? -12.195 -28.562 14.289 1 89.94 157 GLN A N 1
ATOM 1245 C CA . GLN A 1 157 ? -13.273 -29.484 13.961 1 89.94 157 GLN A CA 1
ATOM 1246 C C . GLN A 1 157 ? -13.344 -30.625 14.977 1 89.94 157 GLN A C 1
ATOM 1248 O O . GLN A 1 157 ? -14.438 -31.031 15.375 1 89.94 157 GLN A O 1
ATOM 1253 N N . ALA A 1 158 ? -12.242 -31.109 15.32 1 91.56 158 ALA A N 1
ATOM 1254 C CA . ALA A 1 158 ? -12.188 -32.188 16.312 1 91.56 158 ALA A CA 1
ATOM 1255 C C . ALA A 1 158 ? -12.766 -31.719 17.641 1 91.56 158 ALA A C 1
ATOM 1257 O O . ALA A 1 158 ? -13.516 -32.469 18.281 1 91.56 158 ALA A O 1
ATOM 1258 N N . LYS A 1 159 ? -12.445 -30.578 18.016 1 87.75 159 LYS A N 1
ATOM 1259 C CA . LYS A 1 159 ? -12.961 -30.031 19.25 1 87.75 159 LYS A CA 1
ATOM 1260 C C . LYS A 1 159 ? -14.477 -29.859 19.188 1 87.75 159 LYS A C 1
ATOM 1262 O O . LYS A 1 159 ? -15.188 -30.188 20.141 1 87.75 159 LYS A O 1
ATOM 1267 N N . LEU A 1 160 ? -14.93 -29.375 18.141 1 87.5 160 LEU A N 1
ATOM 1268 C CA . LEU A 1 160 ? -16.359 -29.172 17.969 1 87.5 160 LEU A CA 1
ATOM 1269 C C . LEU A 1 160 ? -17.109 -30.5 17.938 1 87.5 160 LEU A C 1
ATOM 1271 O O . LEU A 1 160 ? -18.203 -30.609 18.484 1 87.5 160 LEU A O 1
ATOM 1275 N N . ALA A 1 161 ? -16.516 -31.422 17.297 1 90.94 161 ALA A N 1
ATOM 1276 C CA . ALA A 1 161 ? -17.109 -32.75 17.266 1 90.94 161 ALA A CA 1
ATOM 1277 C C . ALA A 1 161 ? -17.234 -33.344 18.672 1 90.94 161 ALA A C 1
ATOM 1279 O O . ALA A 1 161 ? -18.25 -33.938 19.016 1 90.94 161 ALA A O 1
ATOM 1280 N N . GLN A 1 162 ? -16.266 -33.156 19.453 1 91 162 GLN A N 1
ATOM 1281 C CA . GLN A 1 162 ? -16.266 -33.656 20.828 1 91 162 GLN A CA 1
ATOM 1282 C C . GLN A 1 162 ? -17.344 -32.969 21.672 1 91 162 GLN A C 1
ATOM 1284 O O . GLN A 1 162 ? -17.922 -33.594 22.562 1 91 162 GLN A O 1
ATOM 1289 N N . GLN A 1 163 ? -17.641 -31.766 21.297 1 88.19 163 GLN A N 1
ATOM 1290 C CA . GLN A 1 163 ? -18.641 -30.984 22.031 1 88.19 163 GLN A CA 1
ATOM 1291 C C . GLN A 1 163 ? -20.031 -31.25 21.5 1 88.19 163 GLN A C 1
ATOM 1293 O O . GLN A 1 163 ? -21.031 -30.766 22.047 1 88.19 163 GLN A O 1
ATOM 1298 N N . GLY A 1 164 ? -20.141 -32.031 20.5 1 86.44 164 GLY A N 1
ATOM 1299 C CA . GLY A 1 164 ? -21.422 -32.344 19.906 1 86.44 164 GLY A CA 1
ATOM 1300 C C . GLY A 1 164 ? -22.062 -31.172 19.172 1 86.44 164 GLY A C 1
ATOM 1301 O O . GLY A 1 164 ? -23.281 -31.047 19.125 1 86.44 164 GLY A O 1
ATOM 1302 N N . ALA A 1 165 ? -21.203 -30.359 18.656 1 86.25 165 ALA A N 1
ATOM 1303 C CA . ALA A 1 165 ? -21.688 -29.156 17.969 1 86.25 165 ALA A CA 1
ATOM 1304 C C . ALA A 1 165 ? -22.25 -29.5 16.594 1 86.25 165 ALA A C 1
ATOM 1306 O O . ALA A 1 165 ? -21.984 -30.578 16.047 1 86.25 165 ALA A O 1
ATOM 1307 N N . ASN A 1 166 ? -23.125 -28.672 16.078 1 83.94 166 ASN A N 1
ATOM 1308 C CA . ASN A 1 166 ? -23.734 -28.828 14.758 1 83.94 166 ASN A CA 1
ATOM 1309 C C . ASN A 1 166 ? -23.188 -27.812 13.758 1 83.94 166 ASN A C 1
ATOM 1311 O O . ASN A 1 166 ? -22.734 -26.734 14.141 1 83.94 166 ASN A O 1
ATOM 1315 N N . ASP A 1 167 ? -23.172 -28.359 12.492 1 77.38 167 ASP A N 1
ATOM 1316 C CA . ASP A 1 167 ? -22.781 -27.422 11.438 1 77.38 167 ASP A CA 1
ATOM 1317 C C . ASP A 1 167 ? -23.922 -26.469 11.094 1 77.38 167 ASP A C 1
ATOM 1319 O O . ASP A 1 167 ? -24.953 -26.453 11.766 1 77.38 167 ASP A O 1
ATOM 1323 N N . GLN A 1 168 ? -23.766 -25.641 10.086 1 68.44 168 GLN A N 1
ATOM 1324 C CA . GLN A 1 168 ? -24.719 -24.609 9.711 1 68.44 168 GLN A CA 1
ATOM 1325 C C . GLN A 1 168 ? -26.016 -25.203 9.195 1 68.44 168 GLN A C 1
ATOM 1327 O O . GLN A 1 168 ? -27.062 -24.547 9.211 1 68.44 168 GLN A O 1
ATOM 1332 N N . TYR A 1 169 ? -25.969 -26.469 8.797 1 72.06 169 TYR A N 1
ATOM 1333 C CA . TYR A 1 169 ? -27.141 -27.156 8.273 1 72.06 169 TYR A CA 1
ATOM 1334 C C . TYR A 1 169 ? -27.812 -28 9.344 1 72.06 169 TYR A C 1
ATOM 1336 O O . TYR A 1 169 ? -28.812 -28.672 9.086 1 72.06 169 TYR A O 1
ATOM 1344 N N . GLY A 1 170 ? -27.328 -27.953 10.539 1 75.75 170 GLY A N 1
ATOM 1345 C CA . GLY A 1 170 ? -27.906 -28.703 11.648 1 75.75 170 GLY A CA 1
ATOM 1346 C C . GLY A 1 170 ? -27.375 -30.109 11.773 1 75.75 170 GLY A C 1
ATOM 1347 O O . GLY A 1 170 ? -27.828 -30.875 12.625 1 75.75 170 GLY A O 1
ATOM 1348 N N . ASN A 1 171 ? -26.422 -30.406 10.969 1 83.25 171 ASN A N 1
ATOM 1349 C CA . ASN A 1 171 ? -25.828 -31.734 11.047 1 83.25 171 ASN A CA 1
ATOM 1350 C C . ASN A 1 171 ? -24.734 -31.797 12.102 1 83.25 171 ASN A C 1
ATOM 1352 O O . ASN A 1 171 ? -24.016 -30.828 12.312 1 83.25 171 ASN A O 1
ATOM 1356 N N . VAL A 1 172 ? -24.656 -32.906 12.664 1 87.75 172 VAL A N 1
ATOM 1357 C CA . VAL A 1 172 ? -23.625 -33.094 13.68 1 87.75 172 VAL A CA 1
ATOM 1358 C C . VAL A 1 172 ? -22.234 -33.062 13.031 1 87.75 172 VAL A C 1
ATOM 1360 O O . VAL A 1 172 ? -22.016 -33.719 12.023 1 87.75 172 VAL A O 1
ATOM 1363 N N . ILE A 1 173 ? -21.375 -32.281 13.609 1 89.19 173 ILE A N 1
ATOM 1364 C CA . ILE A 1 173 ? -20.016 -32.188 13.102 1 89.19 173 ILE A CA 1
ATOM 1365 C C . ILE A 1 173 ? -19.25 -33.469 13.477 1 89.19 173 ILE A C 1
ATOM 1367 O O . ILE A 1 173 ? -19.219 -33.844 14.648 1 89.19 173 ILE A O 1
ATOM 1371 N N . GLN A 1 174 ? -18.656 -34.062 12.516 1 89.5 174 GLN A N 1
ATOM 1372 C CA . GLN A 1 174 ? -17.922 -35.312 12.742 1 89.5 174 GLN A CA 1
ATOM 1373 C C . GLN A 1 174 ? -16.438 -35.031 12.961 1 89.5 174 GLN A C 1
ATOM 1375 O O . GLN A 1 174 ? -15.914 -34 12.484 1 89.5 174 GLN A O 1
ATOM 1380 N N . ALA A 1 175 ? -15.883 -35.875 13.75 1 92.38 175 ALA A N 1
ATOM 1381 C CA . ALA A 1 175 ? -14.43 -35.781 13.922 1 92.38 175 ALA A CA 1
ATOM 1382 C C . ALA A 1 175 ? -13.711 -36 12.594 1 92.38 175 ALA A C 1
ATOM 1384 O O . ALA A 1 175 ? -14.172 -36.781 11.75 1 92.38 175 ALA A O 1
ATOM 1385 N N . PRO A 1 176 ? -12.555 -35.344 12.469 1 93.5 176 PRO A N 1
ATOM 1386 C CA . PRO A 1 176 ? -11.82 -35.531 11.219 1 93.5 176 PRO A CA 1
ATOM 1387 C C . PRO A 1 176 ? -11.328 -36.938 11.039 1 93.5 176 PRO A C 1
ATOM 1389 O O . PRO A 1 176 ? -10.922 -37.594 12.008 1 93.5 176 PRO A O 1
ATOM 1392 N N . GLU A 1 177 ? -11.406 -37.375 9.82 1 92.25 177 GLU A N 1
ATOM 1393 C CA . GLU A 1 177 ? -10.875 -38.656 9.445 1 92.25 177 GLU A CA 1
ATOM 1394 C C . GLU A 1 177 ? -9.516 -38.531 8.75 1 92.25 177 GLU A C 1
ATOM 1396 O O . GLU A 1 177 ? -9.07 -37.406 8.477 1 92.25 177 GLU A O 1
ATOM 1401 N N . VAL A 1 178 ? -8.891 -39.594 8.523 1 91.25 178 VAL A N 1
ATOM 1402 C CA . VAL A 1 178 ? -7.559 -39.625 7.93 1 91.25 178 VAL A CA 1
ATOM 1403 C C . VAL A 1 178 ? -7.594 -38.938 6.566 1 91.25 178 VAL A C 1
ATOM 1405 O O . VAL A 1 178 ? -6.668 -38.188 6.211 1 91.25 178 VAL A O 1
ATOM 1408 N N . LYS A 1 179 ? -8.625 -39.094 5.855 1 88.5 179 LYS A N 1
ATOM 1409 C CA . LYS A 1 179 ? -8.75 -38.531 4.52 1 88.5 179 LYS A CA 1
ATOM 1410 C C . LYS A 1 179 ? -8.773 -37 4.582 1 88.5 179 LYS A C 1
ATOM 1412 O O . LYS A 1 179 ? -8.352 -36.312 3.639 1 88.5 179 LYS A O 1
ATOM 1417 N N . ASP A 1 180 ? -9.219 -36.469 5.719 1 91.94 180 ASP A N 1
ATOM 1418 C CA . ASP A 1 180 ? -9.336 -35.031 5.875 1 91.94 180 ASP A CA 1
ATOM 1419 C C . ASP A 1 180 ? -7.965 -34.375 6.027 1 91.94 180 ASP A C 1
ATOM 1421 O O . ASP A 1 180 ? -7.812 -33.156 5.805 1 91.94 180 ASP A O 1
ATOM 1425 N N . TYR A 1 181 ? -6.965 -35.188 6.359 1 94.69 181 TYR A N 1
ATOM 1426 C CA . TYR A 1 181 ? -5.613 -34.688 6.562 1 94.69 181 TYR A CA 1
ATOM 1427 C C . TYR A 1 181 ? -4.773 -34.812 5.301 1 94.69 181 TYR A C 1
ATOM 1429 O O . TYR A 1 181 ? -3.588 -34.5 5.289 1 94.69 181 TYR A O 1
ATOM 1437 N N . CYS A 1 182 ? -5.336 -35.281 4.234 1 93.62 182 CYS A N 1
ATOM 1438 C CA . CYS A 1 182 ? -4.562 -35.625 3.047 1 93.62 182 CYS A CA 1
ATOM 1439 C C . CYS A 1 182 ? -4.414 -34.406 2.119 1 93.62 182 CYS A C 1
ATOM 1441 O O . CYS A 1 182 ? -5.305 -33.562 2.047 1 93.62 182 CYS A O 1
ATOM 1443 N N . TRP A 1 183 ? -3.318 -34.344 1.479 1 94 183 TRP A N 1
ATOM 1444 C CA . TRP A 1 183 ? -2.977 -33.312 0.507 1 94 183 TRP A CA 1
ATOM 1445 C C . TRP A 1 183 ? -2.066 -33.875 -0.583 1 94 183 TRP A C 1
ATOM 1447 O O . TRP A 1 183 ? -1.297 -34.812 -0.341 1 94 183 TRP A O 1
ATOM 1457 N N . ALA A 1 184 ? -2.203 -33.406 -1.805 1 92.19 184 ALA A N 1
ATOM 1458 C CA . ALA A 1 184 ? -1.299 -33.781 -2.879 1 92.19 184 ALA A CA 1
ATOM 1459 C C . ALA A 1 184 ? 0.075 -33.156 -2.711 1 92.19 184 ALA A C 1
ATOM 1461 O O . ALA A 1 184 ? 0.178 -31.969 -2.359 1 92.19 184 ALA A O 1
ATOM 1462 N N . ILE A 1 185 ? 1.115 -33.938 -2.938 1 93.62 185 ILE A N 1
ATOM 1463 C CA . ILE A 1 185 ? 2.482 -33.469 -2.793 1 93.62 185 ILE A CA 1
ATOM 1464 C C . ILE A 1 185 ? 3.271 -33.75 -4.066 1 93.62 185 ILE A C 1
ATOM 1466 O O . ILE A 1 185 ? 3.072 -34.781 -4.707 1 93.62 185 ILE A O 1
ATOM 1470 N N . ASP A 1 186 ? 4.125 -32.844 -4.496 1 91.12 186 ASP A N 1
ATOM 1471 C CA . ASP A 1 186 ? 5.113 -33.062 -5.551 1 91.12 186 ASP A CA 1
ATOM 1472 C C . ASP A 1 186 ? 6.465 -33.469 -4.965 1 91.12 186 ASP A C 1
ATOM 1474 O O . ASP A 1 186 ? 7.051 -32.719 -4.176 1 91.12 186 ASP A O 1
ATOM 1478 N N . LEU A 1 187 ? 6.941 -34.625 -5.391 1 93.62 187 LEU A N 1
ATOM 1479 C CA . LEU A 1 187 ? 8.164 -35.188 -4.824 1 93.62 187 LEU A CA 1
ATOM 1480 C C . LEU A 1 187 ? 9.367 -34.875 -5.719 1 93.62 187 LEU A C 1
ATOM 1482 O O . LEU A 1 187 ? 9.297 -35.062 -6.938 1 93.62 187 LEU A O 1
ATOM 1486 N N . TYR A 1 188 ? 10.453 -34.438 -5.086 1 93.75 188 TYR A N 1
ATOM 1487 C CA . TYR A 1 188 ? 11.727 -34.219 -5.758 1 93.75 188 TYR A CA 1
ATOM 1488 C C . TYR A 1 188 ? 12.844 -35 -5.094 1 93.75 188 TYR A C 1
ATOM 1490 O O . TYR A 1 188 ? 12.859 -35.156 -3.873 1 93.75 188 TYR A O 1
ATOM 1498 N N . ALA A 1 189 ? 13.75 -35.438 -5.902 1 94.88 189 ALA A N 1
ATOM 1499 C CA . ALA A 1 189 ? 14.891 -36.188 -5.387 1 94.88 189 ALA A CA 1
ATOM 1500 C C . ALA A 1 189 ? 15.93 -35.25 -4.766 1 94.88 189 ALA A C 1
ATOM 1502 O O . ALA A 1 189 ? 16.625 -34.531 -5.477 1 94.88 189 ALA A O 1
ATOM 1503 N N . ILE A 1 190 ? 16.156 -35.406 -3.461 1 94.06 190 ILE A N 1
ATOM 1504 C CA . ILE A 1 190 ? 17.078 -34.531 -2.752 1 94.06 190 ILE A CA 1
ATOM 1505 C C . ILE A 1 190 ? 18.516 -34.875 -3.129 1 94.06 190 ILE A C 1
ATOM 1507 O O . ILE A 1 190 ? 19.375 -34 -3.127 1 94.06 190 ILE A O 1
ATOM 1511 N N . ASP A 1 191 ? 18.75 -36.062 -3.584 1 92.25 191 ASP A N 1
ATOM 1512 C CA . ASP A 1 191 ? 20.094 -36.562 -3.896 1 92.25 191 ASP A CA 1
ATOM 1513 C C . ASP A 1 191 ? 20.703 -35.812 -5.066 1 92.25 191 ASP A C 1
ATOM 1515 O O . ASP A 1 191 ? 21.922 -35.656 -5.148 1 92.25 191 ASP A O 1
ATOM 1519 N N . ASP A 1 192 ? 19.906 -35.312 -5.863 1 89.44 192 ASP A N 1
ATOM 1520 C CA . ASP A 1 192 ? 20.391 -34.719 -7.113 1 89.44 192 ASP A CA 1
ATOM 1521 C C . ASP A 1 192 ? 20.266 -33.188 -7.086 1 89.44 192 ASP A C 1
ATOM 1523 O O . ASP A 1 192 ? 20.547 -32.531 -8.086 1 89.44 192 ASP A O 1
ATOM 1527 N N . LEU A 1 193 ? 19.812 -32.656 -5.984 1 91.56 193 LEU A N 1
ATOM 1528 C CA . LEU A 1 193 ? 19.625 -31.234 -5.906 1 91.56 193 LEU A CA 1
ATOM 1529 C C . LEU A 1 193 ? 20.844 -30.562 -5.281 1 91.56 193 LEU A C 1
ATOM 1531 O O . LEU A 1 193 ? 21.188 -30.844 -4.133 1 91.56 193 LEU A O 1
ATOM 1535 N N . ASP A 1 194 ? 21.438 -29.781 -6.137 1 87.75 194 ASP A N 1
ATOM 1536 C CA . ASP A 1 194 ? 22.5 -28.969 -5.535 1 87.75 194 ASP A CA 1
ATOM 1537 C C . ASP A 1 194 ? 21.906 -27.828 -4.715 1 87.75 194 ASP A C 1
ATOM 1539 O O . ASP A 1 194 ? 20.672 -27.719 -4.59 1 87.75 194 ASP A O 1
ATOM 1543 N N . SER A 1 195 ? 22.719 -27.078 -4.145 1 84.06 195 SER A N 1
ATOM 1544 C CA . SER A 1 195 ? 22.297 -26.031 -3.213 1 84.06 195 SER A CA 1
ATOM 1545 C C . SER A 1 195 ? 21.438 -24.984 -3.908 1 84.06 195 SER A C 1
ATOM 1547 O O . SER A 1 195 ? 20.469 -24.484 -3.33 1 84.06 195 SER A O 1
ATOM 1549 N N . ASN A 1 196 ? 21.75 -24.625 -5.109 1 85.5 196 ASN A N 1
ATOM 1550 C CA . ASN A 1 196 ? 20.969 -23.641 -5.855 1 85.5 196 ASN A CA 1
ATOM 1551 C C . ASN A 1 196 ? 19.594 -24.172 -6.234 1 85.5 196 ASN A C 1
ATOM 1553 O O . ASN A 1 196 ? 18.594 -23.469 -6.121 1 85.5 196 ASN A O 1
ATOM 1557 N N . LEU A 1 197 ? 19.609 -25.391 -6.645 1 90.56 197 LEU A N 1
ATOM 1558 C CA . LEU A 1 197 ? 18.344 -26 -7.031 1 90.56 197 LEU A CA 1
ATOM 1559 C C . LEU A 1 197 ? 17.422 -26.156 -5.824 1 90.56 197 LEU A C 1
ATOM 1561 O O . LEU A 1 197 ? 16.219 -25.922 -5.93 1 90.56 197 LEU A O 1
ATOM 1565 N N . LEU A 1 198 ? 18.047 -26.562 -4.734 1 90.69 198 LEU A N 1
ATOM 1566 C CA . LEU A 1 198 ? 17.25 -26.688 -3.521 1 90.69 198 LEU A CA 1
ATOM 1567 C C . LEU A 1 198 ? 16.672 -25.344 -3.105 1 90.69 198 LEU A C 1
ATOM 1569 O O . LEU A 1 198 ? 15.5 -25.25 -2.717 1 90.69 198 LEU A O 1
ATOM 1573 N N . ALA A 1 199 ? 17.453 -24.312 -3.236 1 88 199 ALA A N 1
ATOM 1574 C CA . ALA A 1 199 ? 16.984 -22.969 -2.902 1 88 199 ALA A CA 1
ATOM 1575 C C . ALA A 1 199 ? 15.828 -22.547 -3.811 1 88 199 ALA A C 1
ATOM 1577 O O . ALA A 1 199 ? 14.844 -21.953 -3.348 1 88 199 ALA A O 1
ATOM 1578 N N . ALA A 1 200 ? 15.945 -22.859 -5.027 1 88.5 200 ALA A N 1
ATOM 1579 C CA . ALA A 1 200 ? 14.906 -22.516 -5.992 1 88.5 200 ALA A CA 1
ATOM 1580 C C . ALA A 1 200 ? 13.617 -23.266 -5.691 1 88.5 200 ALA A C 1
ATOM 1582 O O . ALA A 1 200 ? 12.523 -22.703 -5.828 1 88.5 200 ALA A O 1
ATOM 1583 N N . LEU A 1 201 ? 13.805 -24.484 -5.297 1 89.75 201 LEU A N 1
ATOM 1584 C CA . LEU A 1 201 ? 12.664 -25.312 -4.961 1 89.75 201 LEU A CA 1
ATOM 1585 C C . LEU A 1 201 ? 11.898 -24.75 -3.77 1 89.75 201 LEU A C 1
ATOM 1587 O O . LEU A 1 201 ? 10.672 -24.844 -3.713 1 89.75 201 LEU A O 1
ATOM 1591 N N . CYS A 1 202 ? 12.656 -24.125 -2.906 1 89.44 202 CYS A N 1
ATOM 1592 C CA . CYS A 1 202 ? 12.078 -23.625 -1.664 1 89.44 202 CYS A CA 1
ATOM 1593 C C . CYS A 1 202 ? 11.57 -22.203 -1.834 1 89.44 202 CYS A C 1
ATOM 1595 O O . CYS A 1 202 ? 10.828 -21.688 -0.992 1 89.44 202 CYS A O 1
ATOM 1597 N N . ALA A 1 203 ? 11.945 -21.609 -2.895 1 85.31 203 ALA A N 1
ATOM 1598 C CA . ALA A 1 203 ? 11.68 -20.172 -3.062 1 85.31 203 ALA A CA 1
ATOM 1599 C C . ALA A 1 203 ? 10.234 -19.938 -3.49 1 85.31 203 ALA A C 1
ATOM 1601 O O . ALA A 1 203 ? 9.688 -20.688 -4.297 1 85.31 203 ALA A O 1
ATOM 1602 N N . ASN A 1 204 ? 9.625 -18.938 -2.822 1 81.62 204 ASN A N 1
ATOM 1603 C CA . ASN A 1 204 ? 8.352 -18.406 -3.301 1 81.62 204 ASN A CA 1
ATOM 1604 C C . ASN A 1 204 ? 8.555 -17.141 -4.133 1 81.62 204 ASN A C 1
ATOM 1606 O O . ASN A 1 204 ? 8.938 -16.109 -3.602 1 81.62 204 ASN A O 1
ATOM 1610 N N . SER A 1 205 ? 8.375 -17.312 -5.398 1 72.81 205 SER A N 1
ATOM 1611 C CA . SER A 1 205 ? 8.586 -16.188 -6.301 1 72.81 205 SER A CA 1
ATOM 1612 C C . SER A 1 205 ? 7.312 -15.375 -6.477 1 72.81 205 SER A C 1
ATOM 1614 O O . SER A 1 205 ? 6.234 -15.797 -6.055 1 72.81 205 SER A O 1
ATOM 1616 N N . LYS A 1 206 ? 7.516 -14.18 -7.023 1 69.38 206 LYS A N 1
ATOM 1617 C CA . LYS A 1 206 ? 6.375 -13.336 -7.367 1 69.38 206 LYS A CA 1
ATOM 1618 C C . LYS A 1 206 ? 5.477 -14.023 -8.391 1 69.38 206 LYS A C 1
ATOM 1620 O O . LYS A 1 206 ? 5.965 -14.609 -9.359 1 69.38 206 LYS A O 1
ATOM 1625 N N . PRO A 1 207 ? 4.234 -13.953 -8.094 1 67.06 207 PRO A N 1
ATOM 1626 C CA . PRO A 1 207 ? 3.32 -14.602 -9.039 1 67.06 207 PRO A CA 1
ATOM 1627 C C . PRO A 1 207 ? 3.307 -13.93 -10.406 1 67.06 207 PRO A C 1
ATOM 1629 O O . PRO A 1 207 ? 3.486 -12.711 -10.5 1 67.06 207 PRO A O 1
ATOM 1632 N N . VAL A 1 208 ? 3.139 -14.703 -11.469 1 72.12 208 VAL A N 1
ATOM 1633 C CA . VAL A 1 208 ? 3.123 -14.211 -12.844 1 72.12 208 VAL A CA 1
ATOM 1634 C C . VAL A 1 208 ? 1.735 -13.672 -13.18 1 72.12 208 VAL A C 1
ATOM 1636 O O . VAL A 1 208 ? 1.566 -12.953 -14.172 1 72.12 208 VAL A O 1
ATOM 1639 N N . SER A 1 209 ? 0.782 -14.062 -12.328 1 74.31 209 SER A N 1
ATOM 1640 C CA . SER A 1 209 ? -0.574 -13.562 -12.531 1 74.31 209 SER A CA 1
ATOM 1641 C C . SER A 1 209 ? -1.026 -12.695 -11.352 1 74.31 209 SER A C 1
ATOM 1643 O O . SER A 1 209 ? -0.681 -12.977 -10.203 1 74.31 209 SER A O 1
ATOM 1645 N N . LEU A 1 210 ? -1.733 -11.617 -11.773 1 75.62 210 LEU A N 1
ATOM 1646 C CA . LEU A 1 210 ? -2.289 -10.742 -10.75 1 75.62 210 LEU A CA 1
ATOM 1647 C C . LEU A 1 210 ? -3.734 -11.117 -10.438 1 75.62 210 LEU A C 1
ATOM 1649 O O . LEU A 1 210 ? -4.457 -11.602 -11.312 1 75.62 210 LEU A O 1
ATOM 1653 N N . GLN A 1 211 ? -4.023 -10.938 -9.242 1 81.31 211 GLN A N 1
ATOM 1654 C CA . GLN A 1 211 ? -5.43 -11.078 -8.867 1 81.31 211 GLN A CA 1
ATOM 1655 C C . GLN A 1 211 ? -6.312 -10.164 -9.711 1 81.31 211 GLN A C 1
ATOM 1657 O O . GLN A 1 211 ? -5.91 -9.055 -10.062 1 81.31 211 GLN A O 1
ATOM 1662 N N . ASN A 1 212 ? -7.488 -10.648 -9.969 1 86.69 212 ASN A N 1
ATOM 1663 C CA . ASN A 1 212 ? -8.445 -9.836 -10.719 1 86.69 212 ASN A CA 1
ATOM 1664 C C . ASN A 1 212 ? -8.781 -8.547 -9.977 1 86.69 212 ASN A C 1
ATOM 1666 O O . ASN A 1 212 ? -8.836 -8.523 -8.742 1 86.69 212 ASN A O 1
ATOM 1670 N N . SER A 1 213 ? -9.031 -7.551 -10.82 1 88.81 213 SER A N 1
ATOM 1671 C CA . SER A 1 213 ? -9.555 -6.328 -10.211 1 88.81 213 SER A CA 1
ATOM 1672 C C . SER A 1 213 ? -10.961 -6.543 -9.664 1 88.81 213 SER A C 1
ATOM 1674 O O . SER A 1 213 ? -11.68 -7.438 -10.109 1 88.81 213 SER A O 1
ATOM 1676 N N . GLU A 1 214 ? -11.344 -5.766 -8.766 1 92.56 214 GLU A N 1
ATOM 1677 C CA . GLU A 1 214 ? -12.695 -5.891 -8.211 1 92.56 214 GLU A CA 1
ATOM 1678 C C . GLU A 1 214 ? -13.75 -5.562 -9.266 1 92.56 214 GLU A C 1
ATOM 1680 O O . GLU A 1 214 ? -14.836 -6.141 -9.258 1 92.56 214 GLU A O 1
ATOM 1685 N N . GLY A 1 215 ? -13.406 -4.613 -10.125 1 93.31 215 GLY A N 1
ATOM 1686 C CA . GLY A 1 215 ? -14.344 -4.285 -11.188 1 93.31 215 GLY A CA 1
ATOM 1687 C C . GLY A 1 215 ? -14.594 -5.441 -12.141 1 93.31 215 GLY A C 1
ATOM 1688 O O . GLY A 1 215 ? -15.734 -5.676 -12.547 1 93.31 215 GLY A O 1
ATOM 1689 N N . TYR A 1 216 ? -13.578 -6.133 -12.438 1 91.06 216 TYR A N 1
ATOM 1690 C CA . TYR A 1 216 ? -13.719 -7.305 -13.297 1 91.06 216 TYR A CA 1
ATOM 1691 C C . TYR A 1 216 ? -14.562 -8.375 -12.617 1 91.06 216 TYR A C 1
ATOM 1693 O O . TYR A 1 216 ? -15.453 -8.961 -13.242 1 91.06 216 TYR A O 1
ATOM 1701 N N . THR A 1 217 ? -14.289 -8.633 -11.422 1 92.12 217 THR A N 1
ATOM 1702 C CA . THR A 1 217 ? -15.039 -9.633 -10.68 1 92.12 217 THR A CA 1
ATOM 1703 C C . THR A 1 217 ? -16.5 -9.203 -10.516 1 92.12 217 THR A C 1
ATOM 1705 O O . THR A 1 217 ? -17.406 -10.039 -10.586 1 92.12 217 THR A O 1
ATOM 1708 N N . ALA A 1 218 ? -16.641 -7.902 -10.266 1 95 218 ALA A N 1
ATOM 1709 C CA . ALA A 1 218 ? -18 -7.398 -10.125 1 95 218 ALA A CA 1
ATOM 1710 C C . ALA A 1 218 ? -18.797 -7.621 -11.398 1 95 218 ALA A C 1
ATOM 1712 O O . ALA A 1 218 ? -19.984 -7.992 -11.344 1 95 218 ALA A O 1
ATOM 1713 N N . TYR A 1 219 ? -18.203 -7.371 -12.523 1 92.75 219 TYR A N 1
ATOM 1714 C CA . TYR A 1 219 ? -18.875 -7.594 -13.805 1 92.75 219 TYR A CA 1
ATOM 1715 C C . TYR A 1 219 ? -19.391 -9.023 -13.906 1 92.75 219 TYR A C 1
ATOM 1717 O O . TYR A 1 219 ? -20.547 -9.25 -14.25 1 92.75 219 TYR A O 1
ATOM 1725 N N . TYR A 1 220 ? -18.641 -10 -13.508 1 91.44 220 TYR A N 1
ATOM 1726 C CA . TYR A 1 220 ? -19 -11.406 -13.664 1 91.44 220 TYR A CA 1
ATOM 1727 C C . TYR A 1 220 ? -19.969 -11.852 -12.57 1 91.44 220 TYR A C 1
ATOM 1729 O O . TYR A 1 220 ? -20.891 -12.625 -12.82 1 91.44 220 TYR A O 1
ATOM 1737 N N . VAL A 1 221 ? -19.688 -11.383 -11.391 1 93.88 221 VAL A N 1
ATOM 1738 C CA . VAL A 1 221 ? -20.578 -11.742 -10.297 1 93.88 221 VAL A CA 1
ATOM 1739 C C . VAL A 1 221 ? -22 -11.289 -10.609 1 93.88 221 VAL A C 1
ATOM 1741 O O . VAL A 1 221 ? -22.938 -12.078 -10.508 1 93.88 221 VAL A O 1
ATOM 1744 N N . ILE A 1 222 ? -22.156 -10.031 -11.023 1 94.81 222 ILE A N 1
ATOM 1745 C CA . ILE A 1 222 ? -23.469 -9.477 -11.281 1 94.81 222 ILE A CA 1
ATOM 1746 C C . ILE A 1 222 ? -24.078 -10.125 -12.523 1 94.81 222 ILE A C 1
ATOM 1748 O O . ILE A 1 222 ? -25.266 -10.445 -12.547 1 94.81 222 ILE A O 1
ATOM 1752 N N . SER A 1 223 ? -23.281 -10.305 -13.539 1 91.44 223 SER A N 1
ATOM 1753 C CA . SER A 1 223 ? -23.766 -10.953 -14.75 1 91.44 223 SER A CA 1
ATOM 1754 C C . SER A 1 223 ? -24.312 -12.344 -14.453 1 91.44 223 SER A C 1
ATOM 1756 O O . SER A 1 223 ? -25.391 -12.703 -14.914 1 91.44 223 SER A O 1
ATOM 1758 N N . LYS A 1 224 ? -23.641 -13.094 -13.664 1 90.94 224 LYS A N 1
ATOM 1759 C CA . LYS A 1 224 ? -24.062 -14.445 -13.328 1 90.94 224 LYS A CA 1
ATOM 1760 C C . LYS A 1 224 ? -25.281 -14.422 -12.406 1 90.94 224 LYS A C 1
ATOM 1762 O O . LYS A 1 224 ? -26.172 -15.258 -12.531 1 90.94 224 LYS A O 1
ATOM 1767 N N . TRP A 1 225 ? -25.234 -13.547 -11.523 1 93.06 225 TRP A N 1
ATOM 1768 C CA . TRP A 1 225 ? -26.359 -13.383 -10.617 1 93.06 225 TRP A CA 1
ATOM 1769 C C . TRP A 1 225 ? -27.656 -13.125 -11.398 1 93.06 225 TRP A C 1
ATOM 1771 O O . TRP A 1 225 ? -28.703 -13.688 -11.086 1 93.06 225 TRP A O 1
ATOM 1781 N N . ASN A 1 226 ? -27.578 -12.328 -12.391 1 90.81 226 ASN A N 1
ATOM 1782 C CA . ASN A 1 226 ? -28.734 -11.922 -13.18 1 90.81 226 ASN A CA 1
ATOM 1783 C C . ASN A 1 226 ? -29.312 -13.086 -13.984 1 90.81 226 ASN A C 1
ATOM 1785 O O . ASN A 1 226 ? -30.5 -13.094 -14.312 1 90.81 226 ASN A O 1
ATOM 1789 N N . VAL A 1 227 ? -28.484 -14.062 -14.25 1 88.38 227 VAL A N 1
ATOM 1790 C CA . VAL A 1 227 ? -28.938 -15.18 -15.07 1 88.38 227 VAL A CA 1
ATOM 1791 C C . VAL A 1 227 ? -29.484 -16.281 -14.18 1 88.38 227 VAL A C 1
ATOM 1793 O O . VAL A 1 227 ? -30.219 -17.172 -14.641 1 88.38 227 VAL A O 1
ATOM 1796 N N . LEU A 1 228 ? -29.219 -16.234 -12.938 1 90.19 228 LEU A N 1
ATOM 1797 C CA . LEU A 1 228 ? -29.719 -17.219 -12 1 90.19 228 LEU A CA 1
ATOM 1798 C C . LEU A 1 228 ? -31.234 -17.109 -11.844 1 90.19 228 LEU A C 1
ATOM 1800 O O . LEU A 1 228 ? -31.781 -16 -11.867 1 90.19 228 LEU A O 1
ATOM 1804 N N . SER A 1 229 ? -31.859 -18.281 -11.633 1 90.75 229 SER A N 1
ATOM 1805 C CA . SER A 1 229 ? -33.281 -18.297 -11.328 1 90.75 229 SER A CA 1
ATOM 1806 C C . SER A 1 229 ? -33.562 -17.719 -9.945 1 90.75 229 SER A C 1
ATOM 1808 O O . SER A 1 229 ? -32.656 -17.641 -9.109 1 90.75 229 SER A O 1
ATOM 1810 N N . ALA A 1 230 ? -34.75 -17.25 -9.75 1 91.62 230 ALA A N 1
ATOM 1811 C CA . ALA A 1 230 ? -35.125 -16.703 -8.453 1 91.62 230 ALA A CA 1
ATOM 1812 C C . ALA A 1 230 ? -34.906 -17.719 -7.344 1 91.62 230 ALA A C 1
ATOM 1814 O O . ALA A 1 230 ? -34.5 -17.375 -6.234 1 91.62 230 ALA A O 1
ATOM 1815 N N . GLU A 1 231 ? -35.156 -18.906 -7.645 1 91.06 231 GLU A N 1
ATOM 1816 C CA . GLU A 1 231 ? -34.969 -19.984 -6.68 1 91.06 231 GLU A CA 1
ATOM 1817 C C . GLU A 1 231 ? -33.5 -20.188 -6.324 1 91.06 231 GLU A C 1
ATOM 1819 O O . GLU A 1 231 ? -33.156 -20.359 -5.152 1 91.06 231 GLU A O 1
ATOM 1824 N N . ASP A 1 232 ? -32.719 -20.109 -7.336 1 89.75 232 ASP A N 1
ATOM 1825 C CA . ASP A 1 232 ? -31.266 -20.297 -7.121 1 89.75 232 ASP A CA 1
ATOM 1826 C C . ASP A 1 232 ? -30.688 -19.141 -6.324 1 89.75 232 ASP A C 1
ATOM 1828 O O . ASP A 1 232 ? -29.781 -19.328 -5.5 1 89.75 232 ASP A O 1
ATOM 1832 N N . GLN A 1 233 ? -31.203 -17.969 -6.609 1 91.94 233 GLN A N 1
ATOM 1833 C CA . GLN A 1 233 ? -30.75 -16.781 -5.871 1 91.94 233 GLN A CA 1
ATOM 1834 C C . GLN A 1 233 ? -31.094 -16.906 -4.391 1 91.94 233 GLN A C 1
ATOM 1836 O O . GLN A 1 233 ? -30.281 -16.578 -3.523 1 91.94 233 GLN A O 1
ATOM 1841 N N . GLN A 1 234 ? -32.25 -17.375 -4.215 1 90.38 234 GLN A N 1
ATOM 1842 C CA . GLN A 1 234 ? -32.688 -17.547 -2.836 1 90.38 234 GLN A CA 1
ATOM 1843 C C . GLN A 1 234 ? -31.875 -18.625 -2.125 1 90.38 234 GLN A C 1
ATOM 1845 O O . GLN A 1 234 ? -31.5 -18.469 -0.962 1 90.38 234 GLN A O 1
ATOM 1850 N N . LYS A 1 235 ? -31.609 -19.641 -2.807 1 87.38 235 LYS A N 1
ATOM 1851 C CA . LYS A 1 235 ? -30.797 -20.734 -2.24 1 87.38 235 LYS A CA 1
ATOM 1852 C C . LYS A 1 235 ? -29.406 -20.234 -1.862 1 87.38 235 LYS A C 1
ATOM 1854 O O . LYS A 1 235 ? -28.906 -20.547 -0.777 1 87.38 235 LYS A O 1
ATOM 1859 N N . LEU A 1 236 ? -28.812 -19.469 -2.719 1 88.19 236 LEU A N 1
ATOM 1860 C CA . LEU A 1 236 ? -27.469 -18.969 -2.506 1 88.19 236 LEU A CA 1
ATOM 1861 C C . LEU A 1 236 ? -27.438 -17.984 -1.347 1 88.19 236 LEU A C 1
ATOM 1863 O O . LEU A 1 236 ? -26.438 -17.891 -0.631 1 88.19 236 LEU A O 1
ATOM 1867 N N . THR A 1 237 ? -28.547 -17.266 -1.177 1 86 237 THR A N 1
ATOM 1868 C CA . THR A 1 237 ? -28.547 -16.219 -0.174 1 86 237 THR A CA 1
ATOM 1869 C C . THR A 1 237 ? -29.125 -16.703 1.145 1 86 237 THR A C 1
ATOM 1871 O O . THR A 1 237 ? -29.125 -15.992 2.145 1 86 237 THR A O 1
ATOM 1874 N N . SER A 1 238 ? -29.641 -17.922 1.139 1 82 238 SER A N 1
ATOM 1875 C CA . SER A 1 238 ? -30.25 -18.469 2.34 1 82 238 SER A CA 1
ATOM 1876 C C . SER A 1 238 ? -29.219 -18.734 3.424 1 82 238 SER A C 1
ATOM 1878 O O . SER A 1 238 ? -29.516 -18.641 4.617 1 82 238 SER A O 1
ATOM 1880 N N . SER A 1 239 ? -28.047 -19.094 2.979 1 82.19 239 SER A N 1
ATOM 1881 C CA . SER A 1 239 ? -26.969 -19.359 3.918 1 82.19 239 SER A CA 1
ATOM 1882 C C . SER A 1 239 ? -25.719 -18.531 3.561 1 82.19 239 SER A C 1
ATOM 1884 O O . SER A 1 239 ? -25.391 -18.391 2.383 1 82.19 239 SER A O 1
ATOM 1886 N N . LYS A 1 240 ? -25.156 -17.969 4.609 1 82.75 240 LYS A N 1
ATOM 1887 C CA . LYS A 1 240 ? -23.922 -17.219 4.418 1 82.75 240 LYS A CA 1
ATOM 1888 C C . LYS A 1 240 ? -22.828 -18.109 3.812 1 82.75 240 LYS A C 1
ATOM 1890 O O . LYS A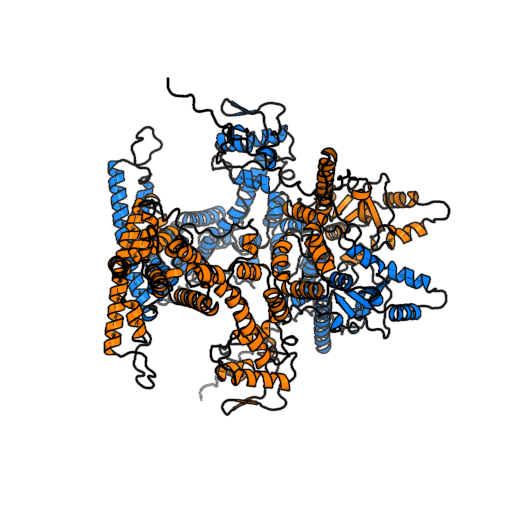 1 240 ? -22.094 -17.656 2.93 1 82.75 240 LYS A O 1
ATOM 1895 N N . THR A 1 241 ? -22.781 -19.297 4.238 1 82.75 241 THR A N 1
ATOM 1896 C CA . THR A 1 241 ? -21.734 -20.219 3.797 1 82.75 241 THR A CA 1
ATOM 1897 C C . THR A 1 241 ? -21.891 -20.531 2.312 1 82.75 241 THR A C 1
ATOM 1899 O O . THR A 1 241 ? -20.891 -20.609 1.584 1 82.75 241 THR A O 1
ATOM 1902 N N . GLU A 1 242 ? -23.125 -20.719 1.911 1 85.88 242 GLU A N 1
ATOM 1903 C CA . GLU A 1 242 ? -23.359 -21.031 0.505 1 85.88 242 GLU A CA 1
ATOM 1904 C C . GLU A 1 242 ? -22.984 -19.844 -0.392 1 85.88 242 GLU A C 1
ATOM 1906 O O . GLU A 1 242 ? -22.375 -20.031 -1.442 1 85.88 242 GLU A O 1
ATOM 1911 N N . PHE A 1 243 ? -23.359 -18.703 0.041 1 91.19 243 PHE A N 1
ATOM 1912 C CA . PHE A 1 243 ? -23.062 -17.5 -0.717 1 91.19 243 PHE A CA 1
ATOM 1913 C C . PHE A 1 243 ? -21.562 -17.266 -0.79 1 91.19 243 PHE A C 1
ATOM 1915 O O . PHE A 1 243 ? -21.016 -17 -1.864 1 91.19 243 PHE A O 1
ATOM 1922 N N . ASP A 1 244 ? -20.891 -17.438 0.348 1 89.94 244 ASP A N 1
ATOM 1923 C CA . ASP A 1 244 ? -19.453 -17.25 0.425 1 89.94 244 ASP A CA 1
ATOM 1924 C C . ASP A 1 244 ? -18.719 -18.297 -0.416 1 89.94 244 ASP A C 1
ATOM 1926 O O . ASP A 1 244 ? -17.734 -17.969 -1.089 1 89.94 244 ASP A O 1
ATOM 1930 N N . SER A 1 245 ? -19.172 -19.531 -0.38 1 88.81 245 SER A N 1
ATOM 1931 C CA . SER A 1 245 ? -18.547 -20.594 -1.139 1 88.81 245 SER A CA 1
ATOM 1932 C C . SER A 1 245 ? -18.703 -20.375 -2.641 1 88.81 245 SER A C 1
ATOM 1934 O O . SER A 1 245 ? -17.766 -20.641 -3.408 1 88.81 245 SER A O 1
ATOM 1936 N N . TRP A 1 246 ? -19.906 -19.891 -2.979 1 90.44 246 TRP A N 1
ATOM 1937 C CA . TRP A 1 246 ? -20.141 -19.609 -4.395 1 90.44 246 TRP A CA 1
ATOM 1938 C C . TRP A 1 246 ? -19.188 -18.531 -4.902 1 90.44 246 TRP A C 1
ATOM 1940 O O . TRP A 1 246 ? -18.578 -18.688 -5.957 1 90.44 246 TRP A O 1
ATOM 1950 N N . LEU A 1 247 ? -19.062 -17.438 -4.152 1 91.38 247 LEU A N 1
ATOM 1951 C CA . LEU A 1 247 ? -18.203 -16.328 -4.535 1 91.38 247 LEU A CA 1
ATOM 1952 C C . LEU A 1 247 ? -16.734 -16.734 -4.539 1 91.38 247 LEU A C 1
ATOM 1954 O O . LEU A 1 247 ? -15.984 -16.344 -5.434 1 91.38 247 LEU A O 1
ATOM 1958 N N . TYR A 1 248 ? -16.375 -17.531 -3.604 1 89.69 248 TYR A N 1
ATOM 1959 C CA . TYR A 1 248 ? -14.977 -17.922 -3.486 1 89.69 248 TYR A CA 1
ATOM 1960 C C . TYR A 1 248 ? -14.602 -18.938 -4.562 1 89.69 248 TYR A C 1
ATOM 1962 O O . TYR A 1 248 ? -13.602 -18.766 -5.258 1 89.69 248 TYR A O 1
ATOM 1970 N N . GLN A 1 249 ? -15.375 -19.984 -4.742 1 88.69 249 GLN A N 1
ATOM 1971 C CA . GLN A 1 249 ? -15.047 -21.078 -5.641 1 88.69 249 GLN A CA 1
ATOM 1972 C C . GLN A 1 249 ? -15.164 -20.656 -7.102 1 88.69 249 GLN A C 1
ATOM 1974 O O . GLN A 1 249 ? -14.406 -21.125 -7.953 1 88.69 249 GLN A O 1
ATOM 1979 N N . THR A 1 250 ? -16.094 -19.734 -7.309 1 88.56 250 THR A N 1
ATOM 1980 C CA . THR A 1 250 ? -16.344 -19.359 -8.695 1 88.56 250 THR A CA 1
ATOM 1981 C C . THR A 1 250 ? -15.453 -18.188 -9.102 1 88.56 250 THR A C 1
ATOM 1983 O O . THR A 1 250 ? -14.922 -18.156 -10.219 1 88.56 250 THR A O 1
ATOM 1986 N N . PHE A 1 251 ? -15.297 -17.234 -8.211 1 90 251 PHE A N 1
ATOM 1987 C CA . PHE A 1 251 ? -14.672 -15.984 -8.633 1 90 251 PHE A CA 1
ATOM 1988 C C . PHE A 1 251 ? -13.398 -15.711 -7.832 1 90 251 PHE A C 1
ATOM 1990 O O . PHE A 1 251 ? -12.68 -14.758 -8.109 1 90 251 PHE A O 1
ATOM 1997 N N . GLY A 1 252 ? -13.148 -16.516 -6.848 1 86.5 252 GLY A N 1
ATOM 1998 C CA . GLY A 1 252 ? -11.953 -16.328 -6.039 1 86.5 252 GLY A CA 1
ATOM 1999 C C . GLY A 1 252 ? -12.086 -15.18 -5.047 1 86.5 252 GLY A C 1
ATOM 2000 O O . GLY A 1 252 ? -11.078 -14.641 -4.586 1 86.5 252 GLY A O 1
ATOM 2001 N N . ILE A 1 253 ? -13.297 -14.758 -4.711 1 89.38 253 ILE A N 1
ATOM 2002 C CA . ILE A 1 253 ? -13.516 -13.664 -3.775 1 89.38 253 ILE A CA 1
ATOM 2003 C C . ILE A 1 253 ? -13.43 -14.18 -2.342 1 89.38 253 ILE A C 1
ATOM 2005 O O . ILE A 1 253 ? -14.125 -15.133 -1.978 1 89.38 253 ILE A O 1
ATOM 2009 N N . THR A 1 254 ? -12.641 -13.531 -1.561 1 84.88 254 THR A N 1
ATOM 2010 C CA . THR A 1 254 ? -12.414 -13.961 -0.184 1 84.88 254 THR A CA 1
ATOM 2011 C C . THR A 1 254 ? -13.594 -13.57 0.704 1 84.88 254 THR A C 1
ATOM 2013 O O . THR A 1 254 ? -14.289 -12.594 0.426 1 84.88 254 THR A O 1
ATOM 2016 N N . PRO A 1 255 ? -13.766 -14.281 1.734 1 83 255 PRO A N 1
ATOM 2017 C CA . PRO A 1 255 ? -14.93 -14.078 2.6 1 83 255 PRO A CA 1
ATOM 2018 C C . PRO A 1 255 ? -14.945 -12.703 3.266 1 83 255 PRO A C 1
ATOM 2020 O O . PRO A 1 255 ? -16.016 -12.211 3.641 1 83 255 PRO A O 1
ATOM 2023 N N . ASP A 1 256 ? -13.867 -12.039 3.381 1 81.81 256 ASP A N 1
ATOM 2024 C CA . ASP A 1 256 ? -13.82 -10.719 4.008 1 81.81 256 ASP A CA 1
ATOM 2025 C C . ASP A 1 256 ? -14.539 -9.68 3.154 1 81.81 256 ASP A C 1
ATOM 2027 O O . ASP A 1 256 ? -14.992 -8.648 3.666 1 81.81 256 ASP A O 1
ATOM 2031 N N . THR A 1 257 ? -14.75 -9.961 1.861 1 87.31 257 THR A N 1
ATOM 2032 C CA . THR A 1 257 ? -15.344 -9.008 0.927 1 87.31 257 THR A CA 1
ATOM 2033 C C . THR A 1 257 ? -16.812 -9.344 0.675 1 87.31 257 THR A C 1
ATOM 2035 O O . THR A 1 257 ? -17.578 -8.484 0.225 1 87.31 257 THR A O 1
ATOM 2038 N N . THR A 1 258 ? -17.266 -10.539 0.995 1 88.25 258 THR A N 1
ATOM 2039 C CA . THR A 1 258 ? -18.578 -11.055 0.601 1 88.25 258 THR A CA 1
ATOM 2040 C C . THR A 1 258 ? -19.703 -10.234 1.235 1 88.25 258 THR A C 1
ATOM 2042 O O . THR A 1 258 ? -20.719 -9.984 0.602 1 88.25 258 THR A O 1
ATOM 2045 N N . PRO A 1 259 ? -19.469 -9.695 2.473 1 87.69 259 PRO A N 1
ATOM 2046 C CA . PRO A 1 259 ? -20.547 -8.922 3.074 1 87.69 259 PRO A CA 1
ATOM 2047 C C . PRO A 1 259 ? -20.859 -7.637 2.307 1 87.69 259 PRO A C 1
ATOM 2049 O O . PRO A 1 259 ? -21.953 -7.09 2.416 1 87.69 259 PRO A O 1
ATOM 2052 N N . ARG A 1 260 ? -19.969 -7.203 1.509 1 91.75 260 ARG A N 1
ATOM 2053 C CA . ARG A 1 260 ? -20.141 -5.961 0.756 1 91.75 260 ARG A CA 1
ATOM 2054 C C . ARG A 1 260 ? -20.906 -6.207 -0.538 1 91.75 260 ARG A C 1
ATOM 2056 O O . ARG A 1 260 ? -21.469 -5.273 -1.121 1 91.75 260 ARG A O 1
ATOM 2063 N N . ILE A 1 261 ? -21 -7.438 -0.955 1 94.12 261 ILE A N 1
ATOM 2064 C CA . ILE A 1 261 ? -21.516 -7.77 -2.277 1 94.12 261 ILE A CA 1
ATOM 2065 C C . ILE A 1 261 ? -23.016 -8.047 -2.189 1 94.12 261 ILE A C 1
ATOM 2067 O O . ILE A 1 261 ? -23.781 -7.59 -3.031 1 94.12 261 ILE A O 1
ATOM 2071 N N . LYS A 1 262 ? -23.438 -8.633 -1.137 1 90.31 262 LYS A N 1
ATOM 2072 C CA . LYS A 1 262 ? -24.812 -9.125 -1.005 1 90.31 262 LYS A CA 1
ATOM 2073 C C . LYS A 1 262 ? -25.812 -7.969 -1.055 1 90.31 262 LYS A C 1
ATOM 2075 O O . LYS A 1 262 ? -26.797 -8.023 -1.793 1 90.31 262 LYS A O 1
ATOM 2080 N N . PRO A 1 263 ? -25.562 -6.863 -0.325 1 89.38 263 PRO A N 1
ATOM 2081 C CA . PRO A 1 263 ? -26.531 -5.766 -0.368 1 89.38 263 PRO A CA 1
ATOM 2082 C C . PRO A 1 263 ? -26.656 -5.148 -1.758 1 89.38 263 PRO A C 1
ATOM 2084 O O . PRO A 1 263 ? -27.734 -4.668 -2.125 1 89.38 263 PRO A O 1
ATOM 2087 N N . ILE A 1 264 ? -25.703 -5.191 -2.559 1 92.62 264 ILE A N 1
ATOM 2088 C CA . ILE A 1 264 ? -25.703 -4.617 -3.9 1 92.62 264 ILE A CA 1
ATOM 2089 C C . ILE A 1 264 ? -26.516 -5.516 -4.84 1 92.62 264 ILE A C 1
ATOM 2091 O O . ILE A 1 264 ? -27.312 -5.027 -5.633 1 92.62 264 ILE A O 1
ATOM 2095 N N . LEU A 1 265 ? -26.391 -6.82 -4.664 1 93.62 265 LEU A N 1
ATOM 2096 C CA . LEU A 1 265 ? -27.078 -7.773 -5.527 1 93.62 265 LEU A CA 1
ATOM 2097 C C . LEU A 1 265 ? -28.578 -7.766 -5.258 1 93.62 265 LEU A C 1
ATOM 2099 O O . LEU A 1 265 ? -29.375 -8.031 -6.16 1 93.62 265 LEU A O 1
ATOM 2103 N N . ARG A 1 266 ? -28.938 -7.379 -4.07 1 88.25 266 ARG A N 1
ATOM 2104 C CA . ARG A 1 266 ? -30.344 -7.41 -3.67 1 88.25 266 ARG A CA 1
ATOM 2105 C C . ARG A 1 266 ? -31.062 -6.152 -4.133 1 88.25 266 ARG A C 1
ATOM 2107 O O . ARG A 1 266 ? -32.312 -6.137 -4.219 1 88.25 266 ARG A O 1
ATOM 2114 N N . ASN A 1 267 ? -30.312 -5.109 -4.363 1 90.44 267 ASN A N 1
ATOM 2115 C CA . ASN A 1 267 ? -30.875 -3.842 -4.809 1 90.44 267 ASN A CA 1
ATOM 2116 C C . ASN A 1 267 ? -30.766 -3.674 -6.32 1 90.44 267 ASN A C 1
ATOM 2118 O O . ASN A 1 267 ? -29.688 -3.371 -6.832 1 90.44 267 ASN A O 1
ATOM 2122 N N . ASP A 1 268 ? -31.812 -3.684 -6.957 1 92.62 268 ASP A N 1
ATOM 2123 C CA . ASP A 1 268 ? -31.828 -3.713 -8.414 1 92.62 268 ASP A CA 1
ATOM 2124 C C . ASP A 1 268 ? -31.219 -2.436 -8.992 1 92.62 268 ASP A C 1
ATOM 2126 O O . ASP A 1 268 ? -30.484 -2.486 -9.977 1 92.62 268 ASP A O 1
ATOM 2130 N N . ALA A 1 269 ? -31.562 -1.357 -8.422 1 93.81 269 ALA A N 1
ATOM 2131 C CA . ALA A 1 269 ? -31.062 -0.091 -8.938 1 93.81 269 ALA A CA 1
ATOM 2132 C C . ALA A 1 269 ? -29.531 -0.027 -8.836 1 93.81 269 ALA A C 1
ATOM 2134 O O . ALA A 1 269 ? -28.859 0.365 -9.789 1 93.81 269 ALA A O 1
ATOM 2135 N N . TRP A 1 270 ? -29.062 -0.436 -7.715 1 95.38 270 TRP A N 1
ATOM 2136 C CA . TRP A 1 270 ? -27.625 -0.43 -7.492 1 95.38 270 TRP A CA 1
ATOM 2137 C C . TRP A 1 270 ? -26.938 -1.499 -8.336 1 95.38 270 TRP A C 1
ATOM 2139 O O . TRP A 1 270 ? -25.906 -1.238 -8.961 1 95.38 270 TRP A O 1
ATOM 2149 N N . LYS A 1 271 ? -27.516 -2.656 -8.328 1 96.19 271 LYS A N 1
ATOM 2150 C CA . LYS A 1 271 ? -26.969 -3.762 -9.109 1 96.19 271 LYS A CA 1
ATOM 2151 C C . LYS A 1 271 ? -26.828 -3.379 -10.578 1 96.19 271 LYS A C 1
ATOM 2153 O O . LYS A 1 271 ? -25.766 -3.553 -11.172 1 96.19 271 LYS A O 1
ATOM 2158 N N . ASN A 1 272 ? -27.812 -2.779 -11.078 1 96.81 272 ASN A N 1
ATOM 2159 C CA . ASN A 1 272 ? -27.812 -2.41 -12.492 1 96.81 272 ASN A CA 1
ATOM 2160 C C . ASN A 1 272 ? -26.844 -1.27 -12.773 1 96.81 272 ASN A C 1
ATOM 2162 O O . ASN A 1 272 ? -26.156 -1.278 -13.789 1 96.81 272 ASN A O 1
ATOM 2166 N N . SER A 1 273 ? -26.812 -0.316 -11.914 1 97.44 273 SER A N 1
ATOM 2167 C CA . SER A 1 273 ? -25.906 0.805 -12.078 1 97.44 273 SER A CA 1
ATOM 2168 C C . SER A 1 273 ? -24.453 0.346 -12.008 1 97.44 273 SER A C 1
ATOM 2170 O O . SER A 1 273 ? -23.625 0.757 -12.82 1 97.44 273 SER A O 1
ATOM 2172 N N . CYS A 1 274 ? -24.203 -0.54 -11.07 1 97.56 274 CYS A N 1
ATOM 2173 C CA . CYS A 1 274 ? -22.859 -1.076 -10.93 1 97.56 274 CYS A CA 1
ATOM 2174 C C . CYS A 1 274 ? -22.469 -1.897 -12.156 1 97.56 274 CYS A C 1
ATOM 2176 O O . CYS A 1 274 ? -21.344 -1.775 -12.664 1 97.56 274 CYS A O 1
ATOM 2178 N N . PHE A 1 275 ? -23.391 -2.664 -12.617 1 96.56 275 PHE A N 1
ATOM 2179 C CA . PHE A 1 275 ? -23.125 -3.516 -13.766 1 96.56 275 PHE A CA 1
ATOM 2180 C C . PHE A 1 275 ? -22.781 -2.676 -14.992 1 96.56 275 PHE A C 1
ATOM 2182 O O . PHE A 1 275 ? -21.812 -2.957 -15.703 1 96.56 275 PHE A O 1
ATOM 2189 N N . ARG A 1 276 ? -23.562 -1.653 -15.172 1 95.31 276 ARG A N 1
ATOM 2190 C CA . ARG A 1 276 ? -23.328 -0.779 -16.312 1 95.31 276 ARG A CA 1
ATOM 2191 C C . ARG A 1 276 ? -22 -0.05 -16.188 1 95.31 276 ARG A C 1
ATOM 2193 O O . ARG A 1 276 ? -21.281 0.134 -17.188 1 95.31 276 ARG A O 1
ATOM 2200 N N . TYR A 1 277 ? -21.688 0.367 -15.039 1 96.31 277 TYR A N 1
ATOM 2201 C CA . TYR A 1 277 ? -20.422 1.07 -14.789 1 96.31 277 TYR A CA 1
ATOM 2202 C C . TYR A 1 277 ? -19.234 0.165 -15.062 1 96.31 277 TYR A C 1
ATOM 2204 O O . TYR A 1 277 ? -18.312 0.539 -15.797 1 96.31 277 TYR A O 1
ATOM 2212 N N . VAL A 1 278 ? -19.281 -1.118 -14.578 1 94.88 278 VAL A N 1
ATOM 2213 C CA . VAL A 1 278 ? -18.141 -2.023 -14.68 1 94.88 278 VAL A CA 1
ATOM 2214 C C . VAL A 1 278 ? -18.094 -2.631 -16.078 1 94.88 278 VAL A C 1
ATOM 2216 O O . VAL A 1 278 ? -17.109 -3.291 -16.438 1 94.88 278 VAL A O 1
ATOM 2219 N N . SER A 1 279 ? -19.125 -2.373 -16.797 1 91.06 279 SER A N 1
ATOM 2220 C CA . SER A 1 279 ? -19.125 -2.814 -18.188 1 91.06 279 SER A CA 1
ATOM 2221 C C . SER A 1 279 ? -18.25 -1.915 -19.047 1 91.06 279 SER A C 1
ATOM 2223 O O . SER A 1 279 ? -17.906 -2.273 -20.188 1 91.06 279 SER A O 1
ATOM 2225 N N . THR A 1 280 ? -17.875 -0.811 -18.516 1 90.75 280 THR A N 1
ATOM 2226 C CA . THR A 1 280 ? -16.906 0.043 -19.188 1 90.75 280 THR A CA 1
ATOM 2227 C C . THR A 1 280 ? -15.492 -0.275 -18.719 1 90.75 280 THR A C 1
ATOM 2229 O O . THR A 1 280 ? -15.289 -0.757 -17.609 1 90.75 280 THR A O 1
ATOM 2232 N N . ARG A 1 281 ? -14.531 -0.003 -19.547 1 88.5 281 ARG A N 1
ATOM 2233 C CA . ARG A 1 281 ? -13.156 -0.316 -19.188 1 88.5 281 ARG A CA 1
ATOM 2234 C C . ARG A 1 281 ? -12.688 0.55 -18.016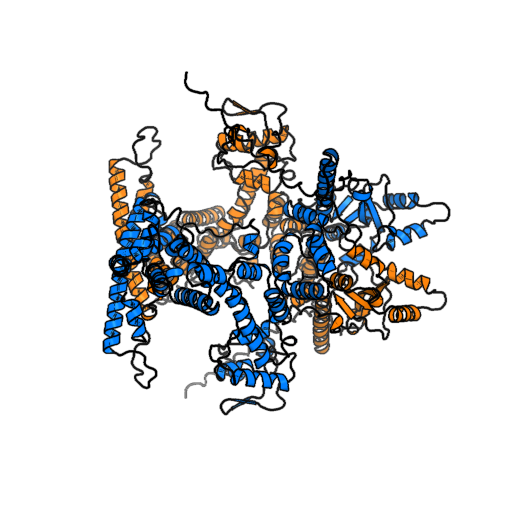 1 88.5 281 ARG A C 1
ATOM 2236 O O . ARG A 1 281 ? -11.906 0.099 -17.172 1 88.5 281 ARG A O 1
ATOM 2243 N N . TYR A 1 282 ? -13.125 1.803 -18.016 1 92.19 282 TYR A N 1
ATOM 2244 C CA . TYR A 1 282 ? -12.781 2.672 -16.906 1 92.19 282 TYR A CA 1
ATOM 2245 C C . TYR A 1 282 ? -13.383 2.154 -15.602 1 92.19 282 TYR A C 1
ATOM 2247 O O . TYR A 1 282 ? -12.711 2.102 -14.57 1 92.19 282 TYR A O 1
ATOM 2255 N N . GLY A 1 283 ? -14.609 1.831 -15.664 1 93.94 283 GLY A N 1
ATOM 2256 C CA . GLY A 1 283 ? -15.289 1.31 -14.484 1 93.94 283 GLY A CA 1
ATOM 2257 C C . GLY A 1 283 ? -14.695 0.008 -13.984 1 93.94 283 GLY A C 1
ATOM 2258 O O . GLY A 1 283 ? -14.578 -0.2 -12.773 1 93.94 283 GLY A O 1
ATOM 2259 N N . GLU A 1 284 ? -14.32 -0.799 -14.898 1 92.75 284 GLU A N 1
ATOM 2260 C CA . GLU A 1 284 ? -13.703 -2.07 -14.531 1 92.75 284 GLU A CA 1
ATOM 2261 C C . GLU A 1 284 ? -12.391 -1.853 -13.781 1 92.75 284 GLU A C 1
ATOM 2263 O O . GLU A 1 284 ? -12.109 -2.549 -12.805 1 92.75 284 GLU A O 1
ATOM 2268 N N . ALA A 1 285 ? -11.719 -0.911 -14.211 1 91.38 285 ALA A N 1
ATOM 2269 C CA . ALA A 1 285 ? -10.383 -0.675 -13.656 1 91.38 285 ALA A CA 1
ATOM 2270 C C . ALA A 1 285 ? -10.461 0.044 -12.312 1 91.38 285 ALA A C 1
ATOM 2272 O O . ALA A 1 285 ? -9.562 -0.078 -11.484 1 91.38 285 ALA A O 1
ATOM 2273 N N . THR A 1 286 ? -11.523 0.792 -12.023 1 94.62 286 THR A N 1
ATOM 2274 C CA . THR A 1 286 ? -11.516 1.689 -10.875 1 94.62 286 THR A CA 1
ATOM 2275 C C . THR A 1 286 ? -12.477 1.194 -9.797 1 94.62 286 THR A C 1
ATOM 2277 O O . THR A 1 286 ? -12.312 1.515 -8.617 1 94.62 286 THR A O 1
ATOM 2280 N N . PHE A 1 287 ? -13.391 0.392 -10.156 1 96.38 287 PHE A N 1
ATOM 2281 C CA . PHE A 1 287 ? -14.461 -0.052 -9.266 1 96.38 287 PHE A CA 1
ATOM 2282 C C . PHE A 1 287 ? -13.883 -0.723 -8.023 1 96.38 287 PHE A C 1
ATOM 2284 O O . PHE A 1 287 ? -12.961 -1.531 -8.125 1 96.38 287 PHE A O 1
ATOM 2291 N N . ASN A 1 288 ? -14.43 -0.384 -6.902 1 95.94 288 ASN A N 1
ATOM 2292 C CA . ASN A 1 288 ? -14.156 -1.126 -5.676 1 95.94 288 ASN A CA 1
ATOM 2293 C C . ASN A 1 288 ? -15.406 -1.266 -4.816 1 95.94 288 ASN A C 1
ATOM 2295 O O . ASN A 1 288 ? -16.219 -0.338 -4.73 1 95.94 288 ASN A O 1
ATOM 2299 N N . TRP A 1 289 ? -15.484 -2.412 -4.199 1 95.38 289 TRP A N 1
ATOM 2300 C CA . TRP A 1 289 ? -16.672 -2.727 -3.402 1 95.38 289 TRP A CA 1
ATOM 2301 C C . TRP A 1 289 ? -16.766 -1.809 -2.189 1 95.38 289 TRP A C 1
ATOM 2303 O O . TRP A 1 289 ? -17.875 -1.487 -1.734 1 95.38 289 TRP A O 1
ATOM 2313 N N . ALA A 1 290 ? -15.695 -1.39 -1.695 1 94.88 290 ALA A N 1
ATOM 2314 C CA . ALA A 1 290 ? -15.664 -0.598 -0.468 1 94.88 290 ALA A CA 1
ATOM 2315 C C . ALA A 1 290 ? -16.375 0.737 -0.658 1 94.88 290 ALA A C 1
ATOM 2317 O O . ALA A 1 290 ? -17.219 1.124 0.164 1 94.88 290 ALA A O 1
ATOM 2318 N N . LEU A 1 291 ? -16.094 1.44 -1.764 1 96.62 291 LEU A N 1
ATOM 2319 C CA . LEU A 1 291 ? -16.75 2.727 -2.002 1 96.62 291 LEU A CA 1
ATOM 2320 C C . LEU A 1 291 ? -18.25 2.549 -2.225 1 96.62 291 LEU A C 1
ATOM 2322 O O . LEU A 1 291 ? -19.047 3.322 -1.702 1 96.62 291 LEU A O 1
ATOM 2326 N N . ILE A 1 292 ? -18.609 1.532 -2.977 1 96.88 292 ILE A N 1
ATOM 2327 C CA . ILE A 1 292 ? -20.016 1.293 -3.268 1 96.88 292 ILE A CA 1
ATOM 2328 C C . ILE A 1 292 ? -20.766 1.027 -1.97 1 96.88 292 ILE A C 1
ATOM 2330 O O . ILE A 1 292 ? -21.891 1.514 -1.785 1 96.88 292 ILE A O 1
ATOM 2334 N N . THR A 1 293 ? -20.109 0.304 -1.12 1 93.88 293 THR A N 1
ATOM 2335 C CA . THR A 1 293 ? -20.734 0.003 0.166 1 93.88 293 THR A CA 1
ATOM 2336 C C . THR A 1 293 ? -20.906 1.274 0.99 1 93.88 293 THR A C 1
ATOM 2338 O O . THR A 1 293 ? -21.938 1.456 1.643 1 93.88 293 THR A O 1
ATOM 2341 N N . ARG A 1 294 ? -19.984 2.115 0.963 1 94.56 294 ARG A N 1
ATOM 2342 C CA . ARG A 1 294 ? -20.109 3.383 1.675 1 94.56 294 ARG A CA 1
ATOM 2343 C C . ARG A 1 294 ? -21.203 4.254 1.066 1 94.56 294 ARG A C 1
ATOM 2345 O O . ARG A 1 294 ? -21.953 4.898 1.791 1 94.56 294 ARG A O 1
ATOM 2352 N N . MET A 1 295 ? -21.266 4.258 -0.205 1 96.25 295 MET A N 1
ATOM 2353 C CA . MET A 1 295 ? -22.312 5 -0.894 1 96.25 295 MET A CA 1
ATOM 2354 C C . MET A 1 295 ? -23.703 4.484 -0.495 1 96.25 295 MET A C 1
ATOM 2356 O O . MET A 1 295 ? -24.578 5.27 -0.161 1 96.25 295 MET A O 1
ATOM 2360 N N . LEU A 1 296 ? -23.797 3.209 -0.505 1 93 296 LEU A N 1
ATOM 2361 C CA . LEU A 1 296 ? -25.062 2.578 -0.11 1 93 296 LEU A CA 1
ATOM 2362 C C . LEU A 1 296 ? -25.391 2.889 1.347 1 93 296 LEU A C 1
ATOM 2364 O O . LEU A 1 296 ? -26.562 3.068 1.698 1 93 296 LEU A O 1
ATOM 2368 N N . GLY A 1 297 ? -24.359 2.957 2.141 1 91.19 297 GLY A N 1
ATOM 2369 C CA . GLY A 1 297 ? -24.516 3.199 3.566 1 91.19 297 GLY A CA 1
ATOM 2370 C C . GLY A 1 297 ? -25.016 4.598 3.883 1 91.19 297 GLY A C 1
ATOM 2371 O O . GLY A 1 297 ? -25.516 4.848 4.98 1 91.19 297 GLY A O 1
ATOM 2372 N N . THR A 1 298 ? -24.953 5.508 2.928 1 94.12 298 THR A N 1
ATOM 2373 C CA . THR A 1 298 ? -25.438 6.863 3.148 1 94.12 298 THR A CA 1
ATOM 2374 C C . THR A 1 298 ? -26.969 6.898 3.117 1 94.12 298 THR A C 1
ATOM 2376 O O . THR A 1 298 ? -27.578 7.867 3.568 1 94.12 298 THR A O 1
ATOM 2379 N N . ARG A 1 299 ? -27.609 5.961 2.551 1 93.62 299 ARG A N 1
ATOM 2380 C CA . ARG A 1 299 ? -29.047 5.828 2.434 1 93.62 299 ARG A CA 1
ATOM 2381 C C . ARG A 1 299 ? -29.641 6.98 1.632 1 93.62 299 ARG A C 1
ATOM 2383 O O . ARG A 1 299 ? -30.75 7.434 1.913 1 93.62 299 ARG A O 1
ATOM 2390 N N . LEU A 1 300 ? -28.812 7.535 0.821 1 95.5 300 LEU A N 1
ATOM 2391 C CA . LEU A 1 300 ? -29.219 8.578 -0.122 1 95.5 300 LEU A CA 1
ATOM 2392 C C . LEU A 1 300 ? -29.047 8.102 -1.561 1 95.5 300 LEU A C 1
ATOM 2394 O O . LEU A 1 300 ? -28.391 8.758 -2.369 1 95.5 300 LEU A O 1
ATOM 2398 N N . ASP A 1 301 ? -29.75 7.055 -1.901 1 94.06 301 ASP A N 1
ATOM 2399 C CA . ASP A 1 301 ? -29.594 6.324 -3.156 1 94.06 301 ASP A CA 1
ATOM 2400 C C . ASP A 1 301 ? -29.875 7.227 -4.355 1 94.06 301 ASP A C 1
ATOM 2402 O O . ASP A 1 301 ? -29.188 7.133 -5.383 1 94.06 301 ASP A O 1
ATOM 2406 N N . PHE A 1 302 ? -30.875 8.109 -4.145 1 94.75 302 PHE A N 1
ATOM 2407 C CA . PHE A 1 302 ? -31.297 8.906 -5.285 1 94.75 302 PHE A CA 1
ATOM 2408 C C . PHE A 1 302 ? -30.172 9.836 -5.746 1 94.75 302 PHE A C 1
ATOM 2410 O O . PHE A 1 302 ? -30.078 10.156 -6.93 1 94.75 302 PHE A O 1
ATOM 2417 N N . ILE A 1 303 ? -29.281 10.234 -4.887 1 96.31 303 ILE A N 1
ATOM 2418 C CA . ILE A 1 303 ? -28.156 11.094 -5.234 1 96.31 303 ILE A CA 1
ATOM 2419 C C . ILE A 1 303 ? -27.125 10.297 -6.043 1 96.31 303 ILE A C 1
ATOM 2421 O O . ILE A 1 303 ? -26.641 10.766 -7.078 1 96.31 303 ILE A O 1
ATOM 2425 N N . TRP A 1 304 ? -26.844 9.117 -5.578 1 96.94 304 TRP A N 1
ATOM 2426 C CA . TRP A 1 304 ? -25.812 8.305 -6.203 1 96.94 304 TRP A CA 1
ATOM 2427 C C . TRP A 1 304 ? -26.281 7.77 -7.555 1 96.94 304 TRP A C 1
ATOM 2429 O O . TRP A 1 304 ? -25.5 7.719 -8.508 1 96.94 304 TRP A O 1
ATOM 2439 N N . ILE A 1 305 ? -27.547 7.352 -7.648 1 96.25 305 ILE A N 1
ATOM 2440 C CA . ILE A 1 305 ? -28.094 6.867 -8.914 1 96.25 305 ILE A CA 1
ATOM 2441 C C . ILE A 1 305 ? -28.062 7.988 -9.953 1 96.25 305 ILE A C 1
ATOM 2443 O O . ILE A 1 305 ? -27.797 7.746 -11.133 1 96.25 305 ILE A O 1
ATOM 2447 N N . ALA A 1 306 ? -28.25 9.18 -9.477 1 95.88 306 ALA A N 1
ATOM 2448 C CA . ALA A 1 306 ? -28.156 10.328 -10.367 1 95.88 306 ALA A CA 1
ATOM 2449 C C . ALA A 1 306 ? -26.734 10.523 -10.875 1 95.88 306 ALA A C 1
ATOM 2451 O O . ALA A 1 306 ? -26.531 10.875 -12.039 1 95.88 306 ALA A O 1
ATOM 2452 N N . GLU A 1 307 ? -25.781 10.32 -9.992 1 96.81 307 GLU A N 1
ATOM 2453 C CA . GLU A 1 307 ? -24.391 10.438 -10.391 1 96.81 307 GLU A CA 1
ATOM 2454 C C . GLU A 1 307 ? -24.016 9.391 -11.438 1 96.81 307 GLU A C 1
ATOM 2456 O O . GLU A 1 307 ? -23.312 9.688 -12.398 1 96.81 307 GLU A O 1
ATOM 2461 N N . PHE A 1 308 ? -24.531 8.172 -11.289 1 97.62 308 PHE A N 1
ATOM 2462 C CA . PHE A 1 308 ? -24.312 7.121 -12.281 1 97.62 308 PHE A CA 1
ATOM 2463 C C . PHE A 1 308 ? -24.922 7.504 -13.625 1 97.62 308 PHE A C 1
ATOM 2465 O O . PHE A 1 308 ? -24.328 7.281 -14.672 1 97.62 308 PHE A O 1
ATOM 2472 N N . LYS A 1 309 ? -26.062 8.07 -13.516 1 97 309 LYS A N 1
ATOM 2473 C CA . LYS A 1 309 ? -26.766 8.461 -14.742 1 97 309 LYS A CA 1
ATOM 2474 C C . LYS A 1 309 ? -25.984 9.523 -15.5 1 97 309 LYS A C 1
ATOM 2476 O O . LYS A 1 309 ? -25.938 9.508 -16.734 1 97 309 LYS A O 1
ATOM 2481 N N . LYS A 1 310 ? -25.359 10.414 -14.758 1 96.44 310 LYS A N 1
ATOM 2482 C CA . LYS A 1 310 ? -24.5 11.414 -15.391 1 96.44 310 LYS A CA 1
ATOM 2483 C C . LYS A 1 310 ? -23.359 10.75 -16.141 1 96.44 310 LYS A C 1
ATOM 2485 O O . LYS A 1 310 ? -23.047 11.125 -17.281 1 96.44 310 LYS A O 1
ATOM 2490 N N . TYR A 1 311 ? -22.734 9.805 -15.547 1 96.25 311 TYR A N 1
ATOM 2491 C CA . TYR A 1 311 ? -21.641 9.062 -16.156 1 96.25 311 TYR A CA 1
ATOM 2492 C C . TYR A 1 311 ? -22.094 8.352 -17.422 1 96.25 311 TYR A C 1
ATOM 2494 O O . TYR A 1 311 ? -21.438 8.43 -18.469 1 96.25 311 TYR A O 1
ATOM 2502 N N . PHE A 1 312 ? -23.266 7.723 -17.328 1 96.38 312 PHE A N 1
ATOM 2503 C CA . PHE A 1 312 ? -23.781 6.957 -18.469 1 96.38 312 PHE A CA 1
ATOM 2504 C C . PHE A 1 312 ? -24.172 7.879 -19.609 1 96.38 312 PHE A C 1
ATOM 2506 O O . PHE A 1 312 ? -24 7.539 -20.781 1 96.38 312 PHE A O 1
ATOM 2513 N N . HIS A 1 313 ? -24.688 8.938 -19.219 1 96.31 313 HIS A N 1
ATOM 2514 C CA . HIS A 1 313 ? -25.062 9.922 -20.234 1 96.31 313 HIS A CA 1
ATOM 2515 C C . HIS A 1 313 ? -23.844 10.414 -21 1 96.31 313 HIS A C 1
ATOM 2517 O O . HIS A 1 313 ? -23.875 10.516 -22.234 1 96.31 313 HIS A O 1
ATOM 2523 N N . PHE A 1 314 ? -22.859 10.68 -20.266 1 95.81 314 PHE A N 1
ATOM 2524 C CA . PHE A 1 314 ? -21.609 11.094 -20.891 1 95.81 314 PHE A CA 1
ATOM 2525 C C . PHE A 1 314 ? -21.094 10.008 -21.828 1 95.81 314 PHE A C 1
ATOM 2527 O O . PHE A 1 314 ? -20.719 10.289 -22.969 1 95.81 314 PHE A O 1
ATOM 2534 N N . MET A 1 315 ? -21.078 8.758 -21.438 1 94.81 315 MET A N 1
ATOM 2535 C CA . MET A 1 315 ? -20.562 7.641 -22.234 1 94.81 315 MET A CA 1
ATOM 2536 C C . MET A 1 315 ? -21.359 7.484 -23.516 1 94.81 315 MET A C 1
ATOM 2538 O O . MET A 1 315 ? -20.797 7.293 -24.594 1 94.81 315 MET A O 1
ATOM 2542 N N . SER A 1 316 ? -22.594 7.605 -23.359 1 94.38 316 SER A N 1
ATOM 2543 C CA . SER A 1 316 ? -23.469 7.43 -24.516 1 94.38 316 SER A CA 1
ATOM 2544 C C . SER A 1 316 ? -23.312 8.578 -25.5 1 94.38 316 SER A C 1
ATOM 2546 O O . SER A 1 316 ? -23.172 8.352 -26.703 1 94.38 316 SER A O 1
ATOM 2548 N N . LYS A 1 317 ? -23.219 9.75 -25.047 1 95.06 317 LYS A N 1
ATOM 2549 C CA . LYS A 1 317 ? -23.188 10.938 -25.891 1 95.06 317 LYS A CA 1
ATOM 2550 C C . LYS A 1 317 ? -21.828 11.117 -26.547 1 95.06 317 LYS A C 1
ATOM 2552 O O . LYS A 1 317 ? -21.734 11.539 -27.703 1 95.06 317 LYS A O 1
ATOM 2557 N N . ILE A 1 318 ? -20.812 10.859 -25.844 1 95.12 318 ILE A N 1
ATOM 2558 C CA . ILE A 1 318 ? -19.453 11.164 -26.312 1 95.12 318 ILE A CA 1
ATOM 2559 C C . ILE A 1 318 ? -18.875 9.945 -27.016 1 95.12 318 ILE A C 1
ATOM 2561 O O . ILE A 1 318 ? -18.344 10.055 -28.125 1 95.12 318 ILE A O 1
ATOM 2565 N N . LEU A 1 319 ? -18.922 8.805 -26.438 1 93.06 319 LEU A N 1
ATOM 2566 C CA . LEU A 1 319 ? -18.219 7.637 -26.938 1 93.06 319 LEU A CA 1
ATOM 2567 C C . LEU A 1 319 ? -19.109 6.816 -27.859 1 93.06 319 LEU A C 1
ATOM 2569 O O . LEU A 1 319 ? -18.609 6.078 -28.719 1 93.06 319 LEU A O 1
ATOM 2573 N N . GLY A 1 320 ? -20.344 6.918 -27.766 1 86.69 320 GLY A N 1
ATOM 2574 C CA . GLY A 1 320 ? -21.281 6.285 -28.688 1 86.69 320 GLY A CA 1
ATOM 2575 C C . GLY A 1 320 ? -21.078 4.785 -28.797 1 86.69 320 GLY A C 1
ATOM 2576 O O . GLY A 1 320 ? -21.094 4.23 -29.891 1 86.69 320 GLY A O 1
ATOM 2577 N N . GLY A 1 321 ? -20.703 4.07 -27.797 1 82.56 321 GLY A N 1
ATOM 2578 C CA . GLY A 1 321 ? -20.562 2.621 -27.828 1 82.56 321 GLY A CA 1
ATOM 2579 C C . GLY A 1 321 ? -19.125 2.16 -27.906 1 82.56 321 GLY A C 1
ATOM 2580 O O . GLY A 1 321 ? -18.859 0.957 -27.906 1 82.56 321 GLY A O 1
ATOM 2581 N N . SER A 1 322 ? -18.219 3.031 -27.984 1 84.38 322 SER A N 1
ATOM 2582 C CA . SER A 1 322 ? -16.797 2.695 -28.094 1 84.38 322 SER A CA 1
ATOM 2583 C C . SER A 1 322 ? -16.141 2.605 -26.734 1 84.38 322 SER A C 1
ATOM 2585 O O . SER A 1 322 ? -14.914 2.672 -26.625 1 84.38 322 SER A O 1
ATOM 2587 N N . GLU A 1 323 ? -16.938 2.531 -25.719 1 82.25 323 GLU A N 1
ATOM 2588 C CA . GLU A 1 323 ? -16.406 2.607 -24.344 1 82.25 323 GLU A CA 1
ATOM 2589 C C . GLU A 1 323 ? -15.477 1.44 -24.047 1 82.25 323 GLU A C 1
ATOM 2591 O O . GLU A 1 323 ? -14.555 1.569 -23.25 1 82.25 323 GLU A O 1
ATOM 2596 N N . ASN A 1 324 ? -15.602 0.351 -24.734 1 80.56 324 ASN A N 1
ATOM 2597 C CA . ASN A 1 324 ? -14.812 -0.845 -24.453 1 80.56 324 ASN A CA 1
ATOM 2598 C C . ASN A 1 324 ? -13.508 -0.857 -25.25 1 80.56 324 ASN A C 1
ATOM 2600 O O . ASN A 1 324 ? -12.656 -1.718 -25.031 1 80.56 324 ASN A O 1
ATOM 2604 N N . LEU A 1 325 ? -13.406 0.156 -26.062 1 85.38 325 LEU A N 1
ATOM 2605 C CA . LEU A 1 325 ? -12.195 0.245 -26.875 1 85.38 325 LEU A CA 1
ATOM 2606 C C . LEU A 1 325 ? -11.211 1.246 -26.281 1 85.38 325 LEU A C 1
ATOM 2608 O O . LEU A 1 325 ? -10.148 1.493 -26.859 1 85.38 325 LEU A O 1
ATOM 2612 N N . LEU A 1 326 ? -11.617 1.822 -25.203 1 88.69 326 LEU A N 1
ATOM 2613 C CA . LEU A 1 326 ? -10.75 2.787 -24.547 1 88.69 326 LEU A CA 1
ATOM 2614 C C . LEU A 1 326 ? -10.133 2.184 -23.281 1 88.69 326 LEU A C 1
ATOM 2616 O O . LEU A 1 326 ? -10.797 1.459 -22.547 1 88.69 326 LEU A O 1
ATOM 2620 N N . HIS A 1 327 ? -8.906 2.576 -23.062 1 85.44 327 HIS A N 1
ATOM 2621 C CA . HIS A 1 327 ? -8.227 2.172 -21.828 1 85.44 327 HIS A CA 1
ATOM 2622 C C . HIS A 1 327 ? -8.484 3.172 -20.719 1 85.44 327 HIS A C 1
ATOM 2624 O O . HIS A 1 327 ? -8.93 4.293 -20.969 1 85.44 327 HIS A O 1
ATOM 2630 N N . LYS A 1 328 ? -8.172 2.691 -19.516 1 88.12 328 LYS A N 1
ATOM 2631 C CA . LYS A 1 328 ? -8.312 3.555 -18.344 1 88.12 328 LYS A CA 1
ATOM 2632 C C . LYS A 1 328 ? -7.547 4.863 -18.531 1 88.12 328 LYS A C 1
ATOM 2634 O O . LYS A 1 328 ? -8.055 5.938 -18.203 1 88.12 328 LYS A O 1
ATOM 2639 N N . ASN A 1 329 ? -6.402 4.758 -19.125 1 88.56 329 ASN A N 1
ATOM 2640 C CA . ASN A 1 329 ? -5.551 5.926 -19.297 1 88.56 329 ASN A CA 1
ATOM 2641 C C . ASN A 1 329 ? -6.168 6.934 -20.266 1 88.56 329 ASN A C 1
ATOM 2643 O O . ASN A 1 329 ? -5.945 8.141 -20.141 1 88.56 329 ASN A O 1
ATOM 2647 N N . ASP A 1 330 ? -6.891 6.465 -21.234 1 92.75 330 ASP A N 1
ATOM 2648 C CA . ASP A 1 330 ? -7.582 7.359 -22.156 1 92.75 330 ASP A CA 1
ATOM 2649 C C . ASP A 1 330 ? -8.617 8.219 -21.422 1 92.75 330 ASP A C 1
ATOM 2651 O O . ASP A 1 330 ? -8.688 9.43 -21.641 1 92.75 330 ASP A O 1
ATOM 2655 N N . PHE A 1 331 ? -9.273 7.52 -20.578 1 92.38 331 PHE A N 1
ATOM 2656 C CA . PHE A 1 331 ? -10.266 8.234 -19.797 1 92.38 331 PHE A CA 1
ATOM 2657 C C . PHE A 1 331 ? -9.586 9.266 -18.891 1 92.38 331 PHE A C 1
ATOM 2659 O O . PHE A 1 331 ? -10.07 10.391 -18.75 1 92.38 331 PHE A O 1
ATOM 2666 N N . MET A 1 332 ? -8.531 8.883 -18.312 1 92.38 332 MET A N 1
ATOM 2667 C CA . MET A 1 332 ? -7.812 9.781 -17.422 1 92.38 332 MET A CA 1
ATOM 2668 C C . MET A 1 332 ? -7.375 11.047 -18.156 1 92.38 332 MET A C 1
ATOM 2670 O O . MET A 1 332 ? -7.406 12.141 -17.594 1 92.38 332 MET A O 1
ATOM 2674 N N . LYS A 1 333 ? -6.984 10.906 -19.375 1 94.12 333 LYS A N 1
ATOM 2675 C CA . LYS A 1 333 ? -6.602 12.07 -20.172 1 94.12 333 LYS A CA 1
ATOM 2676 C C . LYS A 1 333 ? -7.809 12.961 -20.469 1 94.12 333 LYS A C 1
ATOM 2678 O O . LYS A 1 333 ? -7.699 14.188 -20.422 1 94.12 333 LYS A O 1
ATOM 2683 N N . ILE A 1 334 ? -8.891 12.367 -20.719 1 93.31 334 ILE A N 1
ATOM 2684 C CA . ILE A 1 334 ? -10.109 13.125 -20.969 1 93.31 334 ILE A CA 1
ATOM 2685 C C . ILE A 1 334 ? -10.5 13.891 -19.703 1 93.31 334 ILE A C 1
ATOM 2687 O O . ILE A 1 334 ? -10.859 15.07 -19.766 1 93.31 334 ILE A O 1
ATOM 2691 N N . PHE A 1 335 ? -10.352 13.188 -18.578 1 91.75 335 PHE A N 1
ATOM 2692 C CA . PHE A 1 335 ? -10.742 13.781 -17.312 1 91.75 335 PHE A CA 1
ATOM 2693 C C . PHE A 1 335 ? -9.797 14.914 -16.922 1 91.75 335 PHE A C 1
ATOM 2695 O O . PHE A 1 335 ? -10.164 15.797 -16.156 1 91.75 335 PHE A O 1
ATOM 2702 N N . SER A 1 336 ? -8.609 14.867 -17.406 1 92.12 336 SER A N 1
ATOM 2703 C CA . SER A 1 336 ? -7.605 15.859 -17.047 1 92.12 336 SER A CA 1
ATOM 2704 C C . SER A 1 336 ? -7.785 17.141 -17.844 1 92.12 336 SER A C 1
ATOM 2706 O O . SER A 1 336 ? -7.129 18.156 -17.578 1 92.12 336 SER A O 1
ATOM 2708 N N . LEU A 1 337 ? -8.695 17.125 -18.828 1 93.88 337 LEU A N 1
ATOM 2709 C CA . LEU A 1 337 ? -8.984 18.328 -19.594 1 93.88 337 LEU A CA 1
ATOM 2710 C C . LEU A 1 337 ? -9.578 19.406 -18.703 1 93.88 337 LEU A C 1
ATOM 2712 O O . LEU A 1 337 ? -10.383 19.125 -17.812 1 93.88 337 LEU A O 1
ATOM 2716 N N . PRO A 1 338 ? -9.172 20.594 -18.938 1 90.38 338 PRO A N 1
ATOM 2717 C CA . PRO A 1 338 ? -9.773 21.688 -18.156 1 90.38 338 PRO A CA 1
ATOM 2718 C C . PRO A 1 338 ? -11.273 21.828 -18.406 1 90.38 338 PRO A C 1
ATOM 2720 O O . PRO A 1 338 ? -11.773 21.422 -19.453 1 90.38 338 PRO A O 1
ATOM 2723 N N . ALA A 1 339 ? -11.891 22.469 -17.422 1 87.5 339 ALA A N 1
ATOM 2724 C CA . ALA A 1 339 ? -13.328 22.703 -17.531 1 87.5 339 ALA A CA 1
ATOM 2725 C C . ALA A 1 339 ? -13.664 23.516 -18.766 1 87.5 339 ALA A C 1
ATOM 2727 O O . ALA A 1 339 ? -12.969 24.5 -19.078 1 87.5 339 ALA A O 1
ATOM 2728 N N . GLY A 1 340 ? -14.625 23.172 -19.469 1 90.44 340 GLY A N 1
ATOM 2729 C CA . GLY A 1 340 ? -15.039 23.828 -20.688 1 90.44 340 GLY A CA 1
ATOM 2730 C C . GLY A 1 340 ? -14.32 23.312 -21.922 1 90.44 340 GLY A C 1
ATOM 2731 O O . GLY A 1 340 ? -14.688 23.641 -23.047 1 90.44 340 GLY A O 1
ATOM 2732 N N . ARG A 1 341 ? -13.266 22.547 -21.797 1 92.62 341 ARG A N 1
ATOM 2733 C CA . ARG A 1 341 ? -12.523 21.875 -22.859 1 92.62 341 ARG A CA 1
ATOM 2734 C C . ARG A 1 341 ? -12.164 22.859 -23.969 1 92.62 341 ARG A C 1
ATOM 2736 O O . ARG A 1 341 ? -12.555 22.656 -25.125 1 92.62 341 ARG A O 1
ATOM 2743 N N . PRO A 1 342 ? -11.344 23.828 -23.594 1 92.25 342 PRO A N 1
ATOM 2744 C CA . PRO A 1 342 ? -10.945 24.797 -24.609 1 92.25 342 PRO A CA 1
ATOM 2745 C C . PRO A 1 342 ? -10.32 24.141 -25.844 1 92.25 342 PRO A C 1
ATOM 2747 O O . PRO A 1 342 ? -9.656 23.109 -25.719 1 92.25 342 PRO A O 1
ATOM 2750 N N . ASP A 1 343 ? -10.461 24.734 -26.984 1 92.62 343 ASP A N 1
ATOM 2751 C CA . ASP A 1 343 ? -10.031 24.172 -28.266 1 92.62 343 ASP A CA 1
ATOM 2752 C C . ASP A 1 343 ? -8.539 23.828 -28.234 1 92.62 343 ASP A C 1
ATOM 2754 O O . ASP A 1 343 ? -8.125 22.812 -28.781 1 92.62 343 ASP A O 1
ATOM 2758 N N . PHE A 1 344 ? -7.848 24.641 -27.641 1 92.5 344 PHE A N 1
ATOM 2759 C CA . PHE A 1 344 ? -6.406 24.422 -27.609 1 92.5 344 PHE A CA 1
ATOM 2760 C C . PHE A 1 344 ? -6.074 23.109 -26.922 1 92.5 344 PHE A C 1
ATOM 2762 O O . PHE A 1 344 ? -5.312 22.297 -27.469 1 92.5 344 PHE A O 1
ATOM 2769 N N . HIS A 1 345 ? -6.605 22.922 -25.75 1 94.44 345 HIS A N 1
ATOM 2770 C CA . HIS A 1 345 ? -6.309 21.719 -24.969 1 94.44 345 HIS A CA 1
ATOM 2771 C C . HIS A 1 345 ? -6.867 20.469 -25.656 1 94.44 345 HIS A C 1
ATOM 2773 O O . HIS A 1 345 ? -6.227 19.422 -25.641 1 94.44 345 HIS A O 1
ATOM 2779 N N . LEU A 1 346 ? -8.008 20.609 -26.188 1 95.38 346 LEU A N 1
ATOM 2780 C CA . LEU A 1 346 ? -8.633 19.484 -26.891 1 95.38 346 LEU A CA 1
ATOM 2781 C C . LEU A 1 346 ? -7.816 19.094 -28.109 1 95.38 346 LEU A C 1
ATOM 2783 O O . LEU A 1 346 ? -7.574 17.906 -28.344 1 95.38 346 LEU A O 1
ATOM 2787 N N . ARG A 1 347 ? -7.477 20.078 -28.828 1 95.19 347 ARG A N 1
ATOM 2788 C CA . ARG A 1 347 ? -6.672 19.844 -30.031 1 95.19 347 ARG A CA 1
ATOM 2789 C C . ARG A 1 347 ? -5.309 19.25 -29.656 1 95.19 347 ARG A C 1
ATOM 2791 O O . ARG A 1 347 ? -4.812 18.344 -30.328 1 95.19 347 ARG A O 1
ATOM 2798 N N . LEU A 1 348 ? -4.738 19.766 -28.656 1 95.19 348 LEU A N 1
ATOM 2799 C CA . LEU A 1 348 ? -3.439 19.281 -28.203 1 95.19 348 LEU A CA 1
ATOM 2800 C C . LEU A 1 348 ? -3.518 17.797 -27.812 1 95.19 348 LEU A C 1
ATOM 2802 O O . LEU A 1 348 ? -2.592 17.031 -28.078 1 95.19 348 LEU A O 1
ATOM 2806 N N . LEU A 1 349 ? -4.555 17.453 -27.156 1 96.75 349 LEU A N 1
ATOM 2807 C CA . LEU A 1 349 ? -4.746 16.078 -26.719 1 96.75 349 LEU A CA 1
ATOM 2808 C C . LEU A 1 349 ? -4.961 15.148 -27.906 1 96.75 349 LEU A C 1
ATOM 2810 O O . LEU A 1 349 ? -4.426 14.031 -27.938 1 96.75 349 LEU A O 1
ATOM 2814 N N . PHE A 1 350 ? -5.707 15.578 -28.922 1 97.25 350 PHE A N 1
ATOM 2815 C CA . PHE A 1 350 ? -6.113 14.703 -30.016 1 97.25 350 PHE A CA 1
ATOM 2816 C C . PHE A 1 350 ? -5.121 14.781 -31.172 1 97.25 350 PHE A C 1
ATOM 2818 O O . PHE A 1 350 ? -4.75 13.758 -31.75 1 97.25 350 PHE A O 1
ATOM 2825 N N . PHE A 1 351 ? -4.758 16.031 -31.453 1 96.5 351 PHE A N 1
ATOM 2826 C CA . PHE A 1 351 ? -3.992 16.266 -32.656 1 96.5 351 PHE A CA 1
ATOM 2827 C C . PHE A 1 351 ? -2.742 17.078 -32.375 1 96.5 351 PHE A C 1
ATOM 2829 O O . PHE A 1 351 ? -2.602 18.203 -32.844 1 96.5 351 PHE A O 1
ATOM 2836 N N . PRO A 1 352 ? -1.802 16.438 -31.688 1 94.44 352 PRO A N 1
ATOM 2837 C CA . PRO A 1 352 ? -0.576 17.188 -31.391 1 94.44 352 PRO A CA 1
ATOM 2838 C C . PRO A 1 352 ? 0.34 17.328 -32.594 1 94.44 352 PRO A C 1
ATOM 2840 O O . PRO A 1 352 ? 0.248 16.562 -33.562 1 94.44 352 PRO A O 1
ATOM 2843 N N . ASN A 1 353 ? 1.111 18.375 -32.562 1 89.5 353 ASN A N 1
ATOM 2844 C CA . ASN A 1 353 ? 2.242 18.578 -33.469 1 89.5 353 ASN A CA 1
ATOM 2845 C C . ASN A 1 353 ? 3.564 18.594 -32.688 1 89.5 353 ASN A C 1
ATOM 2847 O O . ASN A 1 353 ? 3.6 18.938 -31.516 1 89.5 353 ASN A O 1
ATOM 2851 N N . THR A 1 354 ? 4.598 18.188 -33.406 1 86 354 THR A N 1
ATOM 2852 C CA . THR A 1 354 ? 5.906 18.188 -32.75 1 86 354 THR A CA 1
ATOM 2853 C C . THR A 1 354 ? 6.285 19.594 -32.281 1 86 354 THR A C 1
ATOM 2855 O O . THR A 1 354 ? 6.949 19.75 -31.266 1 86 354 THR A O 1
ATOM 2858 N N . SER A 1 355 ? 5.82 20.547 -33.031 1 86.69 355 SER A N 1
ATOM 2859 C CA . SER A 1 355 ? 6.137 21.953 -32.75 1 86.69 355 SER A CA 1
ATOM 2860 C C . SER A 1 355 ? 5.438 22.422 -31.484 1 86.69 355 SER A C 1
ATOM 2862 O O . SER A 1 355 ? 5.824 23.438 -30.891 1 86.69 355 SER A O 1
ATOM 2864 N N . ASP A 1 356 ? 4.449 21.719 -31.047 1 90.75 356 ASP A N 1
ATOM 2865 C CA . ASP A 1 356 ? 3.76 22.062 -29.797 1 90.75 356 ASP A CA 1
ATOM 2866 C C . ASP A 1 356 ? 4.664 21.844 -28.594 1 90.75 356 ASP A C 1
ATOM 2868 O O . ASP A 1 356 ? 4.52 22.516 -27.578 1 90.75 356 ASP A O 1
ATOM 2872 N N . TYR A 1 357 ? 5.555 20.859 -28.703 1 90 357 TYR A N 1
ATOM 2873 C CA . TYR A 1 357 ? 6.32 20.406 -27.547 1 90 357 TYR A CA 1
ATOM 2874 C C . TYR A 1 357 ? 7.773 20.844 -27.656 1 90 357 TYR A C 1
ATOM 2876 O O . TYR A 1 357 ? 8.492 20.891 -26.641 1 90 357 TYR A O 1
ATOM 2884 N N . TRP A 1 358 ? 8.164 21.156 -28.875 1 85.19 358 TRP A N 1
ATOM 2885 C CA . TRP A 1 358 ? 9.562 21.531 -29.078 1 85.19 358 TRP A CA 1
ATOM 2886 C C . TRP A 1 358 ? 9.688 22.719 -30.031 1 85.19 358 TRP A C 1
ATOM 2888 O O . TRP A 1 358 ? 9.016 22.75 -31.062 1 85.19 358 TRP A O 1
ATOM 2898 N N . ASP A 1 359 ? 10.336 23.688 -29.516 1 80.81 359 ASP A N 1
ATOM 2899 C CA . ASP A 1 359 ? 10.805 24.734 -30.406 1 80.81 359 ASP A CA 1
ATOM 2900 C C . ASP A 1 359 ? 12.273 24.531 -30.766 1 80.81 359 ASP A C 1
ATOM 2902 O O . ASP A 1 359 ? 13.172 24.984 -30.062 1 80.81 359 ASP A O 1
ATOM 2906 N N . GLY A 1 360 ? 12.516 23.891 -31.781 1 73.5 360 GLY A N 1
ATOM 2907 C CA . GLY A 1 360 ? 13.883 23.469 -32.062 1 73.5 360 GLY A CA 1
ATOM 2908 C C . GLY A 1 360 ? 14.375 22.422 -31.078 1 73.5 360 GLY A C 1
ATOM 2909 O O . GLY A 1 360 ? 13.852 21.297 -31.031 1 73.5 360 GLY A O 1
ATOM 2910 N N . LYS A 1 361 ? 15.328 22.75 -30.266 1 73 361 LYS A N 1
ATOM 2911 C CA . LYS A 1 361 ? 15.906 21.828 -29.297 1 73 361 LYS A CA 1
ATOM 2912 C C . LYS A 1 361 ? 15.414 22.125 -27.875 1 73 361 LYS A C 1
ATOM 2914 O O . LYS A 1 361 ? 15.695 21.375 -26.938 1 73 361 LYS A O 1
ATOM 2919 N N . THR A 1 362 ? 14.547 23.125 -27.734 1 81.75 362 THR A N 1
ATOM 2920 C CA . THR A 1 362 ? 14.086 23.516 -26.422 1 81.75 362 THR A CA 1
ATOM 2921 C C . THR A 1 362 ? 12.703 22.938 -26.125 1 81.75 362 THR A C 1
ATOM 2923 O O . THR A 1 362 ? 11.75 23.188 -26.875 1 81.75 362 THR A O 1
ATOM 2926 N N . PRO A 1 363 ? 12.602 22.141 -25.156 1 84.94 363 PRO A N 1
ATOM 2927 C CA . PRO A 1 363 ? 11.305 21.547 -24.828 1 84.94 363 PRO A CA 1
ATOM 2928 C C . PRO A 1 363 ? 10.344 22.547 -24.188 1 84.94 363 PRO A C 1
ATOM 2930 O O . PRO A 1 363 ? 10.781 23.406 -23.422 1 84.94 363 PRO A O 1
ATOM 2933 N N . HIS A 1 364 ? 9.109 22.531 -24.594 1 85.88 364 HIS A N 1
ATOM 2934 C CA . HIS A 1 364 ? 8.055 23.312 -23.969 1 85.88 364 HIS A CA 1
ATOM 2935 C C . HIS A 1 364 ? 7.297 22.5 -22.938 1 85.88 364 HIS A C 1
ATOM 2937 O O . HIS A 1 364 ? 7.055 21.297 -23.125 1 85.88 364 HIS A O 1
ATOM 2943 N N . LYS A 1 365 ? 7.117 23.125 -21.828 1 84.69 365 LYS A N 1
ATOM 2944 C CA . LYS A 1 365 ? 6.281 22.469 -20.844 1 84.69 365 LYS A CA 1
ATOM 2945 C C . LYS A 1 365 ? 4.805 22.531 -21.234 1 84.69 365 LYS A C 1
ATOM 2947 O O . LYS A 1 365 ? 4.18 23.578 -21.141 1 84.69 365 LYS A O 1
ATOM 2952 N N . ARG A 1 366 ? 4.309 21.453 -21.781 1 87.94 366 ARG A N 1
ATOM 2953 C CA . ARG A 1 366 ? 2.916 21.344 -22.203 1 87.94 366 ARG A CA 1
ATOM 2954 C C . ARG A 1 366 ? 2.23 20.172 -21.5 1 87.94 366 ARG A C 1
ATOM 2956 O O . ARG A 1 366 ? 2.889 19.203 -21.109 1 87.94 366 ARG A O 1
ATOM 2963 N N . PRO A 1 367 ? 0.928 20.406 -21.281 1 90.56 367 PRO A N 1
ATOM 2964 C CA . PRO A 1 367 ? 0.217 19.234 -20.781 1 90.56 367 PRO A CA 1
ATOM 2965 C C . PRO A 1 367 ? 0.221 18.078 -21.781 1 90.56 367 PRO A C 1
ATOM 2967 O O . PRO A 1 367 ? 0.528 18.266 -22.969 1 90.56 367 PRO A O 1
ATOM 2970 N N . PHE A 1 368 ? 0 16.891 -21.406 1 92 368 PHE A N 1
ATOM 2971 C CA . PHE A 1 368 ? -0.083 15.688 -22.219 1 92 368 PHE A CA 1
ATOM 2972 C C . PHE A 1 368 ? 1.237 15.422 -22.938 1 92 368 PHE A C 1
ATOM 2974 O O . PHE A 1 368 ? 1.28 15.344 -24.156 1 92 368 PHE A O 1
ATOM 2981 N N . ALA A 1 369 ? 2.174 15.25 -22.156 1 90.38 369 ALA A N 1
ATOM 2982 C CA . ALA A 1 369 ? 3.502 15 -22.703 1 90.38 369 ALA A CA 1
ATOM 2983 C C . ALA A 1 369 ? 3.488 13.789 -23.641 1 90.38 369 ALA A C 1
ATOM 2985 O O . ALA A 1 369 ? 2.775 12.812 -23.391 1 90.38 369 ALA A O 1
ATOM 2986 N N . LEU A 1 370 ? 4.27 13.875 -24.672 1 89.44 370 LEU A N 1
ATOM 2987 C CA . LEU A 1 370 ? 4.367 12.773 -25.625 1 89.44 370 LEU A CA 1
ATOM 2988 C C . LEU A 1 370 ? 5.227 11.641 -25.062 1 89.44 370 LEU A C 1
ATOM 2990 O O . LEU A 1 370 ? 6.125 11.883 -24.25 1 89.44 370 LEU A O 1
ATOM 2994 N N . PRO A 1 371 ? 4.879 10.406 -25.453 1 85 371 PRO A N 1
ATOM 2995 C CA . PRO A 1 371 ? 5.758 9.305 -25.062 1 85 371 PRO A CA 1
ATOM 2996 C C . PRO A 1 371 ? 7.203 9.508 -25.516 1 85 371 PRO A C 1
ATOM 2998 O O . PRO A 1 371 ? 7.445 10.133 -26.547 1 85 371 PRO A O 1
ATOM 3001 N N . VAL A 1 372 ? 8.133 8.953 -24.859 1 77.81 372 VAL A N 1
ATOM 3002 C CA . VAL A 1 372 ? 9.562 9.18 -25.016 1 77.81 372 VAL A CA 1
ATOM 3003 C C . VAL A 1 372 ? 10 8.805 -26.438 1 77.81 372 VAL A C 1
ATOM 3005 O O . VAL A 1 372 ? 10.852 9.477 -27.031 1 77.81 372 VAL A O 1
ATOM 3008 N N . GLU A 1 373 ? 9.43 7.832 -27 1 76.06 373 GLU A N 1
ATOM 3009 C CA . GLU A 1 373 ? 9.805 7.344 -28.328 1 76.06 373 GLU A CA 1
ATOM 3010 C C . GLU A 1 373 ? 9.492 8.375 -29.406 1 76.06 373 GLU A C 1
ATOM 3012 O O . GLU A 1 373 ? 10.141 8.398 -30.453 1 76.06 373 GLU A O 1
ATOM 3017 N N . TYR A 1 374 ? 8.578 9.266 -29.141 1 82.38 374 TYR A N 1
ATOM 3018 C CA . TYR A 1 374 ? 8.117 10.203 -30.156 1 82.38 374 TYR A CA 1
ATOM 3019 C C . TYR A 1 374 ? 8.727 11.578 -29.938 1 82.38 374 TYR A C 1
ATOM 3021 O O . TYR A 1 374 ? 8.422 12.523 -30.672 1 82.38 374 TYR A O 1
ATOM 3029 N N . ARG A 1 375 ? 9.523 11.641 -28.969 1 71.75 375 ARG A N 1
ATOM 3030 C CA . ARG A 1 375 ? 10.18 12.922 -28.703 1 71.75 375 ARG A CA 1
ATOM 3031 C C . ARG A 1 375 ? 11.305 13.172 -29.703 1 71.75 375 ARG A C 1
ATOM 3033 O O . ARG A 1 375 ? 11.539 14.305 -30.109 1 71.75 375 ARG A O 1
ATOM 3040 N N . SER A 1 376 ? 12.109 12.195 -30.031 1 66.12 376 SER A N 1
ATOM 3041 C CA . SER A 1 376 ? 13.242 12.445 -30.906 1 66.12 376 SER A CA 1
ATOM 3042 C C . SER A 1 376 ? 13.266 11.461 -32.062 1 66.12 376 SER A C 1
ATOM 3044 O O . SER A 1 376 ? 13.758 11.781 -33.156 1 66.12 376 SER A O 1
ATOM 3046 N N . ASN A 1 377 ? 12.57 10.406 -31.938 1 64.5 377 ASN A N 1
ATOM 3047 C CA . ASN A 1 377 ? 12.938 9.328 -32.844 1 64.5 377 ASN A CA 1
ATOM 3048 C C . ASN A 1 377 ? 11.805 8.992 -33.812 1 64.5 377 ASN A C 1
ATOM 3050 O O . ASN A 1 377 ? 12.047 8.664 -34.969 1 64.5 377 ASN A O 1
ATOM 3054 N N . LYS A 1 378 ? 10.633 9.102 -33.375 1 76.94 378 LYS A N 1
ATOM 3055 C CA . LYS A 1 378 ? 9.531 8.578 -34.188 1 76.94 378 LYS A CA 1
ATOM 3056 C C . LYS A 1 378 ? 8.578 9.695 -34.594 1 76.94 378 LYS A C 1
ATOM 3058 O O . LYS A 1 378 ? 8.352 10.641 -33.844 1 76.94 378 LYS A O 1
ATOM 3063 N N . ALA A 1 379 ? 8.188 9.617 -35.812 1 85.56 379 ALA A N 1
ATOM 3064 C CA . ALA A 1 379 ? 7.191 10.562 -36.312 1 85.56 379 ALA A CA 1
ATOM 3065 C C . ALA A 1 379 ? 5.805 10.234 -35.75 1 85.56 379 ALA A C 1
ATOM 3067 O O . ALA A 1 379 ? 5.473 9.07 -35.562 1 85.56 379 ALA A O 1
ATOM 3068 N N . LEU A 1 380 ? 5.078 11.25 -35.562 1 91.06 380 LEU A N 1
ATOM 3069 C CA . LEU A 1 380 ? 3.711 11.07 -35.094 1 91.06 380 LEU A CA 1
ATOM 3070 C C . LEU A 1 380 ? 2.846 10.43 -36.156 1 91.06 380 LEU A C 1
ATOM 3072 O O . LEU A 1 380 ? 3.068 10.648 -37.344 1 91.06 380 LEU A O 1
ATOM 3076 N N . PRO A 1 381 ? 1.917 9.633 -35.812 1 91.44 381 PRO A N 1
ATOM 3077 C CA . PRO A 1 381 ? 1.022 9.023 -36.812 1 91.44 381 PRO A CA 1
ATOM 3078 C C . PRO A 1 381 ? 0.234 10.055 -37.594 1 91.44 381 PRO A C 1
ATOM 3080 O O . PRO A 1 381 ? -0.336 10.984 -37.031 1 91.44 381 PRO A O 1
ATOM 3083 N N . LYS A 1 382 ? 0.18 9.875 -38.875 1 93.12 382 LYS A N 1
ATOM 3084 C CA . LYS A 1 382 ? -0.471 10.836 -39.781 1 93.12 382 LYS A CA 1
ATOM 3085 C C . LYS A 1 382 ? -1.924 10.445 -40.031 1 93.12 382 LYS A C 1
ATOM 3087 O O . LYS A 1 382 ? -2.23 9.266 -40.219 1 93.12 382 LYS A O 1
ATOM 3092 N N . LEU A 1 383 ? -2.762 11.445 -40.062 1 94.44 383 LEU A N 1
ATOM 3093 C CA . LEU A 1 383 ? -4.172 11.25 -40.375 1 94.44 383 LEU A CA 1
ATOM 3094 C C . LEU A 1 383 ? -4.383 11.18 -41.875 1 94.44 383 LEU A C 1
ATOM 3096 O O . LEU A 1 383 ? -3.594 11.734 -42.656 1 94.44 383 LEU A O 1
ATOM 3100 N N . SER A 1 384 ? -5.418 10.469 -42.25 1 94 384 SER A N 1
ATOM 3101 C CA . SER A 1 384 ? -5.773 10.391 -43.688 1 94 384 SER A CA 1
ATOM 3102 C C . SER A 1 384 ? -6.215 11.75 -44.219 1 94 384 SER A C 1
ATOM 3104 O O . SER A 1 384 ? -5.906 12.109 -45.344 1 94 384 SER A O 1
ATOM 3106 N N . LYS A 1 385 ? -6.996 12.43 -43.375 1 93.19 385 LYS A N 1
ATOM 3107 C CA . LYS A 1 385 ? -7.445 13.789 -43.688 1 93.19 385 LYS A CA 1
ATOM 3108 C C . LYS A 1 385 ? -7.164 14.727 -42.531 1 93.19 385 LYS A C 1
ATOM 3110 O O . LYS A 1 385 ? -7.441 14.398 -41.375 1 93.19 385 LYS A O 1
ATOM 3115 N N . PRO A 1 386 ? -6.645 15.828 -42.906 1 94.25 386 PRO A N 1
ATOM 3116 C CA . PRO A 1 386 ? -6.402 16.781 -41.812 1 94.25 386 PRO A CA 1
ATOM 3117 C C . PRO A 1 386 ? -7.695 17.234 -41.125 1 94.25 386 PRO A C 1
ATOM 3119 O O . PRO A 1 386 ? -8.75 17.281 -41.781 1 94.25 386 PRO A O 1
ATOM 3122 N N . VAL A 1 387 ? -7.574 17.5 -39.906 1 94.5 387 VAL A N 1
ATOM 3123 C CA . VAL A 1 387 ? -8.711 18 -39.156 1 94.5 387 VAL A CA 1
ATOM 3124 C C . VAL A 1 387 ? -8.578 19.5 -38.938 1 94.5 387 VAL A C 1
ATOM 3126 O O . VAL A 1 387 ? -7.492 19.984 -38.625 1 94.5 387 VAL A O 1
ATOM 3129 N N . HIS A 1 388 ? -9.711 20.141 -39.125 1 92.12 388 HIS A N 1
ATOM 3130 C CA . HIS A 1 388 ? -9.711 21.594 -39.031 1 92.12 388 HIS A CA 1
ATOM 3131 C C . HIS A 1 388 ? -10.219 22.031 -37.656 1 92.12 388 HIS A C 1
ATOM 3133 O O . HIS A 1 388 ? -11.359 21.719 -37.281 1 92.12 388 HIS A O 1
ATOM 3139 N N . VAL A 1 389 ? -9.328 22.703 -36.938 1 89.69 389 VAL A N 1
ATOM 3140 C CA . VAL A 1 389 ? -9.688 23.219 -35.625 1 89.69 389 VAL A CA 1
ATOM 3141 C C . VAL A 1 389 ? -9.258 24.688 -35.531 1 89.69 389 VAL A C 1
ATOM 3143 O O . VAL A 1 389 ? -8.078 25 -35.688 1 89.69 389 VAL A O 1
ATOM 3146 N N . GLY A 1 390 ? -10.156 25.641 -35.188 1 82.44 390 GLY A N 1
ATOM 3147 C CA . GLY A 1 390 ? -9.836 27.047 -34.938 1 82.44 390 GLY A CA 1
ATOM 3148 C C . GLY A 1 390 ? -9.078 27.688 -36.094 1 82.44 390 GLY A C 1
ATOM 3149 O O . GLY A 1 390 ? -8.094 28.406 -35.875 1 82.44 390 GLY A O 1
ATOM 3150 N N . GLY A 1 391 ? -9.266 27.25 -37.281 1 82.56 391 GLY A N 1
ATOM 3151 C CA . GLY A 1 391 ? -8.672 27.891 -38.438 1 82.56 391 GLY A CA 1
ATOM 3152 C C . GLY A 1 391 ? -7.387 27.219 -38.906 1 82.56 391 GLY A C 1
ATOM 3153 O O . GLY A 1 391 ? -6.746 27.688 -39.844 1 82.56 391 GLY A O 1
ATOM 3154 N N . ALA A 1 392 ? -6.988 26.281 -38.188 1 90 392 ALA A N 1
ATOM 3155 C CA . ALA A 1 392 ? -5.754 25.594 -38.531 1 90 392 ALA A CA 1
ATOM 3156 C C . ALA A 1 392 ? -6.012 24.109 -38.844 1 90 392 ALA A C 1
ATOM 3158 O O . ALA A 1 392 ? -7.02 23.562 -38.406 1 90 392 ALA A O 1
ATOM 3159 N N . ASN A 1 393 ? -5.094 23.578 -39.688 1 93.31 393 ASN A N 1
ATOM 3160 C CA . ASN A 1 393 ? -5.18 22.156 -40.031 1 93.31 393 ASN A CA 1
ATOM 3161 C C . ASN A 1 393 ? -4.176 21.328 -39.25 1 93.31 393 ASN A C 1
ATOM 3163 O O . ASN A 1 393 ? -3.021 21.734 -39.062 1 93.31 393 ASN A O 1
ATOM 3167 N N . PHE A 1 394 ? -4.711 20.297 -38.781 1 93.94 394 PHE A N 1
ATOM 3168 C CA . PHE A 1 394 ? -3.855 19.391 -38.031 1 93.94 394 PHE A CA 1
ATOM 3169 C C . PHE A 1 394 ? -3.836 18.016 -38.656 1 93.94 394 PHE A C 1
ATOM 3171 O O . PHE A 1 394 ? -4.887 17.469 -39.031 1 93.94 394 PHE A O 1
ATOM 3178 N N . GLU A 1 395 ? -2.592 17.406 -38.719 1 93.75 395 GLU A N 1
ATOM 3179 C CA . GLU A 1 395 ? -2.406 16.234 -39.594 1 93.75 395 GLU A CA 1
ATOM 3180 C C . GLU A 1 395 ? -2.062 14.992 -38.781 1 93.75 395 GLU A C 1
ATOM 3182 O O . GLU A 1 395 ? -2.006 13.891 -39.344 1 93.75 395 GLU A O 1
ATOM 3187 N N . HIS A 1 396 ? -1.863 15.156 -37.562 1 94.62 396 HIS A N 1
ATOM 3188 C CA . HIS A 1 396 ? -1.354 14.016 -36.812 1 94.62 396 HIS A CA 1
ATOM 3189 C C . HIS A 1 396 ? -2.291 13.641 -35.656 1 94.62 396 HIS A C 1
ATOM 3191 O O . HIS A 1 396 ? -2.971 14.508 -35.125 1 94.62 396 HIS A O 1
ATOM 3197 N N . ARG A 1 397 ? -2.293 12.383 -35.375 1 95.25 397 ARG A N 1
ATOM 3198 C CA . ARG A 1 397 ? -3.008 11.859 -34.219 1 95.25 397 ARG A CA 1
ATOM 3199 C C . ARG A 1 397 ? -2.041 11.477 -33.125 1 95.25 397 ARG A C 1
ATOM 3201 O O . ARG A 1 397 ? -0.896 11.102 -33.375 1 95.25 397 ARG A O 1
ATOM 3208 N N . ARG A 1 398 ? -2.465 11.578 -31.953 1 94.56 398 ARG A N 1
ATOM 3209 C CA . ARG A 1 398 ? -1.621 11.211 -30.812 1 94.56 398 ARG A CA 1
ATOM 3210 C C . ARG A 1 398 ? -1.447 9.703 -30.734 1 94.56 398 ARG A C 1
ATOM 3212 O O . ARG A 1 398 ? -2.426 8.953 -30.781 1 94.56 398 ARG A O 1
ATOM 3219 N N . PRO A 1 399 ? -0.288 9.203 -30.578 1 90.44 399 PRO A N 1
ATOM 3220 C CA . PRO A 1 399 ? -0.041 7.762 -30.641 1 90.44 399 PRO A CA 1
ATOM 3221 C C . PRO A 1 399 ? -0.466 7.035 -29.375 1 90.44 399 PRO A C 1
ATOM 3223 O O . PRO A 1 399 ? -0.768 5.84 -29.406 1 90.44 399 PRO A O 1
ATOM 3226 N N . ASP A 1 400 ? -0.487 7.555 -28.125 1 88.88 400 ASP A N 1
ATOM 3227 C CA . ASP A 1 400 ? -0.753 6.891 -26.859 1 88.88 400 ASP A CA 1
ATOM 3228 C C . ASP A 1 400 ? -2.162 7.203 -26.359 1 88.88 400 ASP A C 1
ATOM 3230 O O . ASP A 1 400 ? -2.432 7.133 -25.156 1 88.88 400 ASP A O 1
ATOM 3234 N N . PHE A 1 401 ? -3.025 7.609 -27.328 1 92.38 401 PHE A N 1
ATOM 3235 C CA . PHE A 1 401 ? -4.375 8.016 -26.953 1 92.38 401 PHE A CA 1
ATOM 3236 C C . PHE A 1 401 ? -5.406 7.387 -27.891 1 92.38 401 PHE A C 1
ATOM 3238 O O . PHE A 1 401 ? -5.41 7.652 -29.094 1 92.38 401 PHE A O 1
ATOM 3245 N N . MET A 1 402 ? -6.109 6.508 -27.344 1 92.81 402 MET A N 1
ATOM 3246 C CA . MET A 1 402 ? -7.195 5.828 -28.047 1 92.81 402 MET A CA 1
ATOM 3247 C C . MET A 1 402 ? -6.676 5.102 -29.281 1 92.81 402 MET A C 1
ATOM 3249 O O . MET A 1 402 ? -7.211 5.273 -30.375 1 92.81 402 MET A O 1
ATOM 3253 N N . ASP A 1 403 ? -5.77 4.336 -29.031 1 87.88 403 ASP A N 1
ATOM 3254 C CA . ASP A 1 403 ? -5.02 3.693 -30.109 1 87.88 403 ASP A CA 1
ATOM 3255 C C . ASP A 1 403 ? -5.844 2.594 -30.766 1 87.88 403 ASP A C 1
ATOM 3257 O O . ASP A 1 403 ? -5.578 2.213 -31.906 1 87.88 403 ASP A O 1
ATOM 3261 N N . MET A 1 404 ? -6.926 2.131 -30.141 1 85.06 404 MET A N 1
ATOM 3262 C CA . MET A 1 404 ? -7.73 1.033 -30.672 1 85.06 404 MET A CA 1
ATOM 3263 C C . MET A 1 404 ? -8.82 1.556 -31.609 1 85.06 404 MET A C 1
ATOM 3265 O O . MET A 1 404 ? -9.43 0.783 -32.344 1 85.06 404 MET A O 1
ATOM 3269 N N . LEU A 1 405 ? -8.953 2.873 -31.594 1 91.75 405 LEU A N 1
ATOM 3270 C CA . LEU A 1 405 ? -10.008 3.453 -32.406 1 91.75 405 LEU A CA 1
ATOM 3271 C C . LEU A 1 405 ? -9.523 3.699 -33.844 1 91.75 405 LEU A C 1
ATOM 3273 O O . LEU A 1 405 ? -8.359 4.055 -34.062 1 91.75 405 LEU A O 1
ATOM 3277 N N . ASP A 1 406 ? -10.477 3.467 -34.719 1 92.19 406 ASP A N 1
ATOM 3278 C CA . ASP A 1 406 ? -10.164 3.885 -36.062 1 92.19 406 ASP A CA 1
ATOM 3279 C C . ASP A 1 406 ? -10.227 5.402 -36.219 1 92.19 406 ASP A C 1
ATOM 3281 O O . ASP A 1 406 ? -10.656 6.098 -35.281 1 92.19 406 ASP A O 1
ATOM 3285 N N . GLU A 1 407 ? -9.719 5.91 -37.281 1 94.44 407 GLU A N 1
ATOM 3286 C CA . GLU A 1 407 ? -9.586 7.352 -37.469 1 94.44 407 GLU A CA 1
ATOM 3287 C C . GLU A 1 407 ? -10.945 8.047 -37.438 1 94.44 407 GLU A C 1
ATOM 3289 O O . GLU A 1 407 ? -11.078 9.117 -36.844 1 94.44 407 GLU A O 1
ATOM 3294 N N . LYS A 1 408 ? -11.906 7.41 -38 1 93.69 408 LYS A N 1
ATOM 3295 C CA . LYS A 1 408 ? -13.242 8.008 -38.031 1 93.69 408 LYS A CA 1
ATOM 3296 C C . LYS A 1 408 ? -13.82 8.148 -36.625 1 93.69 408 LYS A C 1
ATOM 3298 O O . LYS A 1 408 ? -14.352 9.203 -36.281 1 93.69 408 LYS A O 1
ATOM 3303 N N . GLN A 1 409 ? -13.703 7.129 -35.906 1 94.75 409 GLN A N 1
ATOM 3304 C CA . GLN A 1 409 ? -14.203 7.141 -34.531 1 94.75 409 GLN A CA 1
ATOM 3305 C C . GLN A 1 409 ? -13.422 8.133 -33.656 1 94.75 409 GLN A C 1
ATOM 3307 O O . GLN A 1 409 ? -14 8.828 -32.844 1 94.75 409 GLN A O 1
ATOM 3312 N N . TYR A 1 410 ? -12.148 8.148 -33.906 1 95.81 410 TYR A N 1
ATOM 3313 C CA . TYR A 1 410 ? -11.25 9.039 -33.188 1 95.81 410 TYR A CA 1
ATOM 3314 C C . TYR A 1 410 ? -11.656 10.492 -33.375 1 95.81 410 TYR A C 1
ATOM 3316 O O . TYR A 1 410 ? -11.805 11.242 -32.406 1 95.81 410 TYR A O 1
ATOM 3324 N N . VAL A 1 411 ? -11.938 10.867 -34.594 1 95.88 411 VAL A N 1
ATOM 3325 C CA . VAL A 1 411 ? -12.305 12.234 -34.938 1 95.88 411 VAL A CA 1
ATOM 3326 C C . VAL A 1 411 ? -13.719 12.531 -34.469 1 95.88 411 VAL A C 1
ATOM 3328 O O . VAL A 1 411 ? -14.008 13.648 -34.031 1 95.88 411 VAL A O 1
ATOM 3331 N N . ARG A 1 412 ? -14.531 11.562 -34.5 1 95.5 412 ARG A N 1
ATOM 3332 C CA . ARG A 1 412 ? -15.898 11.734 -34.031 1 95.5 412 ARG A CA 1
ATOM 3333 C C . ARG A 1 412 ? -15.914 12.102 -32.531 1 95.5 412 ARG A C 1
ATOM 3335 O O . ARG A 1 412 ? -16.688 12.969 -32.125 1 95.5 412 ARG A O 1
ATOM 3342 N N . ILE A 1 413 ? -15.164 11.422 -31.797 1 96.12 413 ILE A N 1
ATOM 3343 C CA . ILE A 1 413 ? -15.125 11.656 -30.344 1 96.12 413 ILE A CA 1
ATOM 3344 C C . ILE A 1 413 ? -14.594 13.062 -30.078 1 96.12 413 ILE A C 1
ATOM 3346 O O . ILE A 1 413 ? -15.078 13.75 -29.172 1 96.12 413 ILE A O 1
ATOM 3350 N N . PHE A 1 414 ? -13.617 13.461 -30.875 1 95.56 414 PHE A N 1
ATOM 3351 C CA . PHE A 1 414 ? -13.133 14.828 -30.766 1 95.56 414 PHE A CA 1
ATOM 3352 C C . PHE A 1 414 ? -14.266 15.828 -30.922 1 95.56 414 PHE A C 1
ATOM 3354 O O . PHE A 1 414 ? -14.445 16.719 -30.094 1 95.56 414 PHE A O 1
ATOM 3361 N N . HIS A 1 415 ? -15.008 15.633 -31.938 1 95.62 415 HIS A N 1
ATOM 3362 C CA . HIS A 1 415 ? -16.109 16.547 -32.219 1 95.62 415 HIS A CA 1
ATOM 3363 C C . HIS A 1 415 ? -17.203 16.438 -31.172 1 95.62 415 HIS A C 1
ATOM 3365 O O . HIS A 1 415 ? -17.812 17.453 -30.797 1 95.62 415 HIS A O 1
ATOM 3371 N N . ALA A 1 416 ? -17.438 15.312 -30.734 1 96.19 416 ALA A N 1
ATOM 3372 C CA . ALA A 1 416 ? -18.453 15.117 -29.688 1 96.19 416 ALA A CA 1
ATOM 3373 C C . ALA A 1 416 ? -18.078 15.867 -28.422 1 96.19 416 ALA A C 1
ATOM 3375 O O . ALA A 1 416 ? -18.938 16.484 -27.781 1 96.19 416 ALA A O 1
ATOM 3376 N N . LEU A 1 417 ? -16.859 15.82 -28.094 1 96.19 417 LEU A N 1
ATOM 3377 C CA . LEU A 1 417 ? -16.391 16.531 -26.906 1 96.19 417 LEU A CA 1
ATOM 3378 C C . LEU A 1 417 ? -16.469 18.031 -27.109 1 96.19 417 LEU A C 1
ATOM 3380 O O . LEU A 1 417 ? -16.828 18.781 -26.203 1 96.19 417 LEU A O 1
ATOM 3384 N N . ARG A 1 418 ? -16.109 18.359 -28.281 1 95.06 418 ARG A N 1
ATOM 3385 C CA . ARG A 1 418 ? -16.125 19.781 -28.625 1 95.06 418 ARG A CA 1
ATOM 3386 C C . ARG A 1 418 ? -17.531 20.344 -28.609 1 95.06 418 ARG A C 1
ATOM 3388 O O . ARG A 1 418 ? -17.766 21.453 -28.141 1 95.06 418 ARG A O 1
ATOM 3395 N N . ASP A 1 419 ? -18.438 19.594 -29.062 1 94.62 419 ASP A N 1
ATOM 3396 C CA . ASP A 1 419 ? -19.828 20.031 -29.172 1 94.62 419 ASP A CA 1
ATOM 3397 C C . ASP A 1 419 ? -20.547 19.984 -27.828 1 94.62 419 ASP A C 1
ATOM 3399 O O . ASP A 1 419 ? -21.578 20.609 -27.641 1 94.62 419 ASP A O 1
ATOM 3403 N N . ASN A 1 420 ? -20.016 19.234 -26.922 1 95.38 420 ASN A N 1
ATOM 3404 C CA . ASN A 1 420 ? -20.609 19.078 -25.594 1 95.38 420 ASN A CA 1
ATOM 3405 C C . ASN A 1 420 ? -19.625 19.5 -24.5 1 95.38 420 ASN A C 1
ATOM 3407 O O . ASN A 1 420 ? -19.359 18.734 -23.578 1 95.38 420 ASN A O 1
ATOM 3411 N N . ARG A 1 421 ? -19.25 20.688 -24.547 1 92.44 421 ARG A N 1
ATOM 3412 C CA . ARG A 1 421 ? -18.156 21.203 -23.719 1 92.44 421 ARG A CA 1
ATOM 3413 C C . ARG A 1 421 ? -18.531 21.203 -22.25 1 92.44 421 ARG A C 1
ATOM 3415 O O . ARG A 1 421 ? -17.656 21.016 -21.375 1 92.44 421 ARG A O 1
ATOM 3422 N N . ASP A 1 422 ? -19.766 21.234 -21.938 1 90.5 422 ASP A N 1
ATOM 3423 C CA . ASP A 1 422 ? -20.172 21.406 -20.547 1 90.5 422 ASP A CA 1
ATOM 3424 C C . ASP A 1 422 ? -20.688 20.094 -19.969 1 90.5 422 ASP A C 1
ATOM 3426 O O . ASP A 1 422 ? -21.078 20.031 -18.797 1 90.5 422 ASP A O 1
ATOM 3430 N N . LEU A 1 423 ? -20.578 19.109 -20.75 1 93.69 423 LEU A N 1
ATOM 3431 C CA . LEU A 1 423 ? -21.062 17.828 -20.25 1 93.69 423 LEU A CA 1
ATOM 3432 C C . LEU A 1 423 ? -20.109 17.234 -19.234 1 93.69 423 LEU A C 1
ATOM 3434 O O . LEU A 1 423 ? -18.938 16.984 -19.531 1 93.69 423 LEU A O 1
ATOM 3438 N N . GLU A 1 424 ? -20.594 17.078 -18.047 1 89.69 424 GLU A N 1
ATOM 3439 C CA . GLU A 1 424 ? -19.781 16.578 -16.953 1 89.69 424 GLU A CA 1
ATOM 3440 C C . GLU A 1 424 ? -19.719 15.055 -16.969 1 89.69 424 GLU A C 1
ATOM 3442 O O . GLU A 1 424 ? -20.688 14.383 -17.312 1 89.69 424 GLU A O 1
ATOM 3447 N N . CYS A 1 425 ? -18.547 14.523 -16.719 1 91.25 425 CYS A N 1
ATOM 3448 C CA . CYS A 1 425 ? -18.359 13.094 -16.5 1 91.25 425 CYS A CA 1
ATOM 3449 C C . CYS A 1 425 ? -17.703 12.828 -15.156 1 91.25 425 CYS A C 1
ATOM 3451 O O . CYS A 1 425 ? -16.484 12.945 -15.023 1 91.25 425 CYS A O 1
ATOM 3453 N N . PRO A 1 426 ? -18.484 12.398 -14.234 1 93.38 426 PRO A N 1
ATOM 3454 C CA . PRO A 1 426 ? -17.875 12.156 -12.93 1 93.38 426 PRO A CA 1
ATOM 3455 C C . PRO A 1 426 ? -16.859 11.016 -12.953 1 93.38 426 PRO A C 1
ATOM 3457 O O . PRO A 1 426 ? -17.062 10.016 -13.648 1 93.38 426 PRO A O 1
ATOM 3460 N N . SER A 1 427 ? -15.773 11.195 -12.312 1 94.19 427 SER A N 1
ATOM 3461 C CA . SER A 1 427 ? -14.758 10.156 -12.164 1 94.19 427 SER A CA 1
ATOM 3462 C C . SER A 1 427 ? -14.891 9.43 -10.836 1 94.19 427 SER A C 1
ATOM 3464 O O . SER A 1 427 ? -15.609 9.883 -9.945 1 94.19 427 SER A O 1
ATOM 3466 N N . TRP A 1 428 ? -14.258 8.289 -10.773 1 95.75 428 TRP A N 1
ATOM 3467 C CA . TRP A 1 428 ? -14.281 7.508 -9.539 1 95.75 428 TRP A CA 1
ATOM 3468 C C . TRP A 1 428 ? -13.695 8.305 -8.383 1 95.75 428 TRP A C 1
ATOM 3470 O O . TRP A 1 428 ? -14.203 8.258 -7.258 1 95.75 428 TRP A O 1
ATOM 3480 N N . SER A 1 429 ? -12.641 9.078 -8.617 1 94.31 429 SER A N 1
ATOM 3481 C CA . SER A 1 429 ? -12.016 9.906 -7.594 1 94.31 429 SER A CA 1
ATOM 3482 C C . SER A 1 429 ? -12.969 11 -7.105 1 94.31 429 SER A C 1
ATOM 3484 O O . SER A 1 429 ? -13.008 11.305 -5.914 1 94.31 429 SER A O 1
ATOM 3486 N N . GLU A 1 430 ? -13.68 11.508 -7.957 1 94.56 430 GLU A N 1
ATOM 3487 C CA . GLU A 1 430 ? -14.656 12.523 -7.598 1 94.56 430 GLU A CA 1
ATOM 3488 C C . GLU A 1 430 ? -15.758 11.945 -6.711 1 94.56 430 GLU A C 1
ATOM 3490 O O . GLU A 1 430 ? -16.219 12.609 -5.781 1 94.56 430 GLU A O 1
ATOM 3495 N N . TRP A 1 431 ? -16.156 10.773 -7.07 1 96.81 431 TRP A N 1
ATOM 3496 C CA . TRP A 1 431 ? -17.156 10.109 -6.25 1 96.81 431 TRP A CA 1
ATOM 3497 C C . TRP A 1 431 ? -16.641 9.852 -4.844 1 96.81 431 TRP A C 1
ATOM 3499 O O . TRP A 1 431 ? -17.391 9.969 -3.865 1 96.81 431 TRP A O 1
ATOM 3509 N N . THR A 1 432 ? -15.398 9.445 -4.809 1 96.69 432 THR A N 1
ATOM 3510 C CA . THR A 1 432 ? -14.789 9.242 -3.498 1 96.69 432 THR A CA 1
ATOM 3511 C C . THR A 1 432 ? -14.82 10.531 -2.678 1 96.69 432 THR A C 1
ATOM 3513 O O . THR A 1 432 ? -15.148 10.5 -1.49 1 96.69 432 THR A O 1
ATOM 3516 N N . GLN A 1 433 ? -14.586 11.625 -3.293 1 94.94 433 GLN A N 1
ATOM 3517 C CA . GLN A 1 433 ? -14.602 12.922 -2.621 1 94.94 433 GLN A CA 1
ATOM 3518 C C . GLN A 1 433 ? -16.031 13.336 -2.256 1 94.94 433 GLN A C 1
ATOM 3520 O O . GLN A 1 433 ? -16.266 13.859 -1.169 1 94.94 433 GLN A O 1
ATOM 3525 N N . LEU A 1 434 ? -16.875 13.086 -3.178 1 96.12 434 LEU A N 1
ATOM 3526 C CA . LEU A 1 434 ? -18.281 13.414 -2.965 1 96.12 434 LEU A CA 1
ATOM 3527 C C . LEU A 1 434 ? -18.828 12.656 -1.766 1 96.12 434 LEU A C 1
ATOM 3529 O O . LEU A 1 434 ? -19.625 13.203 -0.996 1 96.12 434 LEU A O 1
ATOM 3533 N N . GLU A 1 435 ? -18.453 11.391 -1.705 1 96.75 435 GLU A N 1
ATOM 3534 C CA . GLU A 1 435 ? -18.906 10.555 -0.596 1 96.75 435 GLU A CA 1
ATOM 3535 C C . GLU A 1 435 ? -18.422 11.109 0.742 1 96.75 435 GLU A C 1
ATOM 3537 O O . GLU A 1 435 ? -19.188 11.148 1.714 1 96.75 435 GLU A O 1
ATOM 3542 N N . LYS A 1 436 ? -17.234 11.57 0.824 1 94.19 436 LYS A N 1
ATOM 3543 C CA . LYS A 1 436 ? -16.656 12.117 2.047 1 94.19 436 LYS A CA 1
ATOM 3544 C C . LYS A 1 436 ? -17.234 13.484 2.373 1 94.19 436 LYS A C 1
ATOM 3546 O O . LYS A 1 436 ? -17.578 13.766 3.523 1 94.19 436 LYS A O 1
ATOM 3551 N N . HIS A 1 437 ? -17.281 14.344 1.437 1 93.69 437 HIS A N 1
ATOM 3552 C CA . HIS A 1 437 ? -17.844 15.695 1.511 1 93.69 437 HIS A CA 1
ATOM 3553 C C . HIS A 1 437 ? -18.484 16.094 0.186 1 93.69 437 HIS A C 1
ATOM 3555 O O . HIS A 1 437 ? -17.812 16.094 -0.855 1 93.69 437 HIS A O 1
ATOM 3561 N N . PRO A 1 438 ? -19.734 16.203 0.159 1 95.62 438 PRO A N 1
ATOM 3562 C CA . PRO A 1 438 ? -20.547 16.656 1.281 1 95.62 438 PRO A CA 1
ATOM 3563 C C . PRO A 1 438 ? -21.531 15.586 1.771 1 95.62 438 PRO A C 1
ATOM 3565 O O . PRO A 1 438 ? -22.266 15.812 2.732 1 95.62 438 PRO A O 1
ATOM 3568 N N . VAL A 1 439 ? -21.5 14.445 1.212 1 96.69 439 VAL A N 1
ATOM 3569 C CA . VAL A 1 439 ? -22.609 13.531 1.416 1 96.69 439 VAL A CA 1
ATOM 3570 C C . VAL A 1 439 ? -22.594 13 2.848 1 96.69 439 VAL A C 1
ATOM 3572 O O . VAL A 1 439 ? -23.625 12.992 3.531 1 96.69 439 VAL A O 1
ATOM 3575 N N . LYS A 1 440 ? -21.5 12.641 3.307 1 94.94 440 LYS A N 1
ATOM 3576 C CA . LYS A 1 440 ? -21.406 12.078 4.648 1 94.94 440 LYS A CA 1
ATOM 3577 C C . LYS A 1 440 ? -21.828 13.086 5.707 1 94.94 440 LYS A C 1
ATOM 3579 O O . LYS A 1 440 ? -22.672 12.781 6.551 1 94.94 440 LYS A O 1
ATOM 3584 N N . PRO A 1 441 ? -21.312 14.289 5.645 1 96.31 441 PRO A N 1
ATOM 3585 C CA . PRO A 1 441 ? -21.797 15.281 6.598 1 96.31 441 PRO A CA 1
ATOM 3586 C C . PRO A 1 441 ? -23.297 15.523 6.477 1 96.31 441 PRO A C 1
ATOM 3588 O O . PRO A 1 441 ? -23.984 15.781 7.48 1 96.31 441 PRO A O 1
ATOM 3591 N N . THR A 1 442 ? -23.828 15.516 5.305 1 97.62 442 THR A N 1
ATOM 3592 C CA . THR A 1 442 ? -25.266 15.695 5.098 1 97.62 442 THR A CA 1
ATOM 3593 C C . THR A 1 442 ? -26.062 14.602 5.797 1 97.62 442 THR A C 1
ATOM 3595 O O . THR A 1 442 ? -27.078 14.867 6.422 1 97.62 442 THR A O 1
ATOM 3598 N N . CYS A 1 443 ? -25.578 13.43 5.742 1 96.12 443 CYS A N 1
ATOM 3599 C CA . CYS A 1 443 ? -26.219 12.312 6.418 1 96.12 443 CYS A CA 1
ATOM 3600 C C . CYS A 1 443 ? -26.234 12.523 7.93 1 96.12 443 CYS A C 1
ATOM 3602 O O . CYS A 1 443 ? -27.25 12.289 8.586 1 96.12 443 CYS A O 1
ATOM 3604 N N . GLN A 1 444 ? -25.172 12.945 8.414 1 96.38 444 GLN A N 1
ATOM 3605 C CA . GLN A 1 444 ? -25.094 13.203 9.844 1 96.38 444 GLN A CA 1
ATOM 3606 C C . GLN A 1 444 ? -26.047 14.328 10.258 1 96.38 444 GLN A C 1
ATOM 3608 O O . GLN A 1 444 ? -26.688 14.25 11.297 1 96.38 444 GLN A O 1
ATOM 3613 N N . LEU A 1 445 ? -26.109 15.32 9.422 1 97.38 445 LEU A N 1
ATOM 3614 C CA . LEU A 1 445 ? -27 16.438 9.688 1 97.38 445 LEU A CA 1
ATOM 3615 C C . LEU A 1 445 ? -28.469 15.992 9.68 1 97.38 445 LEU A C 1
ATOM 3617 O O . LEU A 1 445 ? -29.266 16.469 10.492 1 97.38 445 LEU A O 1
ATOM 3621 N N . LEU A 1 446 ? -28.75 15.156 8.789 1 97.44 446 LEU A N 1
ATOM 3622 C CA . LEU A 1 446 ? -30.109 14.648 8.711 1 97.44 446 LEU A CA 1
ATOM 3623 C C . LEU A 1 446 ? -30.5 13.914 9.992 1 97.44 446 LEU A C 1
ATOM 3625 O O . LEU A 1 446 ? -31.641 14.016 10.453 1 97.44 446 LEU A O 1
ATOM 3629 N N . LYS A 1 447 ? -29.594 13.227 10.57 1 96.06 447 LYS A N 1
ATOM 3630 C CA . LYS A 1 447 ? -29.844 12.578 11.852 1 96.06 447 LYS A CA 1
ATOM 3631 C C . LYS A 1 447 ? -30.156 13.602 12.938 1 96.06 447 LYS A C 1
ATOM 3633 O O . LYS A 1 447 ? -31.062 13.398 13.75 1 96.06 447 LYS A O 1
ATOM 3638 N N . HIS A 1 448 ? -29.375 14.68 12.945 1 97.06 448 HIS A N 1
ATOM 3639 C CA . HIS A 1 448 ? -29.641 15.766 13.891 1 97.06 448 HIS A CA 1
ATOM 3640 C C . HIS A 1 448 ? -31.031 16.359 13.664 1 97.06 448 HIS A C 1
ATOM 3642 O O . HIS A 1 448 ? -31.797 16.531 14.609 1 97.06 448 HIS A O 1
ATOM 3648 N N . ILE A 1 449 ? -31.344 16.656 12.445 1 97.38 449 ILE A N 1
ATOM 3649 C CA . ILE A 1 449 ? -32.594 17.328 12.07 1 97.38 449 ILE A CA 1
ATOM 3650 C C . ILE A 1 449 ? -33.781 16.469 12.508 1 97.38 449 ILE A C 1
ATOM 3652 O O . ILE A 1 449 ? -34.719 16.984 13.117 1 97.38 449 ILE A O 1
ATOM 3656 N N . LEU A 1 450 ? -33.688 15.211 12.195 1 95.94 450 LEU A N 1
ATOM 3657 C CA . LEU A 1 450 ? -34.781 14.312 12.547 1 95.94 450 LEU A CA 1
ATOM 3658 C C . LEU A 1 450 ? -34.938 14.211 14.055 1 95.94 450 LEU A C 1
ATOM 3660 O O . LEU A 1 450 ? -36.062 14.102 14.562 1 95.94 450 LEU A O 1
ATOM 3664 N N . THR A 1 451 ? -33.844 14.305 14.742 1 95.75 451 THR A N 1
ATOM 3665 C CA . THR A 1 451 ? -33.906 14.289 16.203 1 95.75 451 THR A CA 1
ATOM 3666 C C . THR A 1 451 ? -34.469 15.586 16.734 1 95.75 451 THR A C 1
ATOM 3668 O O . THR A 1 451 ? -35.094 15.602 17.797 1 95.75 451 THR A O 1
ATOM 3671 N N . TRP A 1 452 ? -34.25 16.719 16.031 1 96.69 452 TRP A N 1
ATOM 3672 C CA . TRP A 1 452 ? -34.812 18 16.438 1 96.69 452 TRP A CA 1
ATOM 3673 C C . TRP A 1 452 ? -36.312 18 16.359 1 96.69 452 TRP A C 1
ATOM 3675 O O . TRP A 1 452 ? -37 18.625 17.188 1 96.69 452 TRP A O 1
ATOM 3685 N N . VAL A 1 453 ? -36.812 17.375 15.359 1 95.31 453 VAL A N 1
ATOM 3686 C CA . VAL A 1 453 ? -38.219 17.375 15.062 1 95.31 453 VAL A CA 1
ATOM 3687 C C . VAL A 1 453 ? -38.938 16.328 15.922 1 95.31 453 VAL A C 1
ATOM 3689 O O . VAL A 1 453 ? -40.031 16.562 16.422 1 95.31 453 VAL A O 1
ATOM 3692 N N . GLU A 1 454 ? -38.312 15.188 15.992 1 94.69 454 GLU A N 1
ATOM 3693 C CA . GLU A 1 454 ? -38.781 14.102 16.844 1 94.69 454 GLU A CA 1
ATOM 3694 C C . GLU A 1 454 ? -37.688 13.602 17.766 1 94.69 454 GLU A C 1
ATOM 3696 O O . GLU A 1 454 ? -36.969 12.648 17.453 1 94.69 454 GLU A O 1
ATOM 3701 N N . PRO A 1 455 ? -37.75 14.086 18.984 1 93.81 455 PRO A N 1
ATOM 3702 C CA . PRO A 1 455 ? -36.625 13.82 19.906 1 93.81 455 PRO A CA 1
ATOM 3703 C C . PRO A 1 455 ? -36.5 12.336 20.25 1 93.81 455 PRO A C 1
ATOM 3705 O O . PRO A 1 455 ? -35.438 11.891 20.688 1 93.81 455 PRO A O 1
ATOM 3708 N N . THR A 1 456 ? -37.469 11.547 20 1 91.94 456 THR A N 1
ATOM 3709 C CA . THR A 1 456 ? -37.406 10.125 20.312 1 91.94 456 THR A CA 1
ATOM 3710 C C . THR A 1 456 ? -36.938 9.312 19.125 1 91.94 456 THR A C 1
ATOM 3712 O O . THR A 1 456 ? -36.75 8.094 19.219 1 91.94 456 THR A O 1
ATOM 3715 N N . TRP A 1 457 ? -36.688 10.031 18.094 1 92.31 457 TRP A N 1
ATOM 3716 C CA . TRP A 1 457 ? -36.25 9.352 16.875 1 92.31 457 TRP A CA 1
ATOM 3717 C C . TRP A 1 457 ? -34.844 8.789 17.031 1 92.31 457 TRP A C 1
ATOM 3719 O O . TRP A 1 457 ? -33.969 9.453 17.609 1 92.31 457 TRP A O 1
ATOM 3729 N N . LYS A 1 458 ? -34.625 7.543 16.578 1 90 458 LYS A N 1
ATOM 3730 C CA . LYS A 1 458 ? -33.312 6.918 16.578 1 90 458 LYS A CA 1
ATOM 3731 C C . LYS A 1 458 ? -33 6.254 15.242 1 90 458 LYS A C 1
ATOM 3733 O O . LYS A 1 458 ? -33.906 5.652 14.633 1 90 458 LYS A O 1
ATOM 3738 N N . PHE A 1 459 ? -31.812 6.5 14.836 1 90.88 459 PHE A N 1
ATOM 3739 C CA . PHE A 1 459 ? -31.359 5.801 13.641 1 90.88 459 PHE A CA 1
ATOM 3740 C C . PHE A 1 459 ? -31.266 4.305 13.891 1 90.88 459 PHE A C 1
ATOM 3742 O O . PHE A 1 459 ? -30.781 3.875 14.945 1 90.88 459 PHE A O 1
ATOM 3749 N N . PRO A 1 460 ? -31.734 3.58 12.953 1 87.44 460 PRO A N 1
ATOM 3750 C CA . PRO A 1 460 ? -31.719 2.131 13.172 1 87.44 460 PRO A CA 1
ATOM 3751 C C . PRO A 1 460 ? -30.312 1.575 13.336 1 87.44 460 PRO A C 1
ATOM 3753 O O . PRO A 1 460 ? -29.391 1.986 12.617 1 87.44 460 PRO A O 1
ATOM 3756 N N . GLU A 1 461 ? -30.172 0.666 14.266 1 81.19 461 GLU A N 1
ATOM 3757 C CA . GLU A 1 461 ? -28.891 0.024 14.531 1 81.19 461 GLU A CA 1
ATOM 3758 C C . GLU A 1 461 ? -28.5 -0.924 13.398 1 81.19 461 GLU A C 1
ATOM 3760 O O . GLU A 1 461 ? -29.359 -1.371 12.633 1 81.19 461 GLU A O 1
ATOM 3765 N N . ARG A 1 462 ? -27.266 -1.22 13.281 1 70.75 462 ARG A N 1
ATOM 3766 C CA . ARG A 1 462 ? -26.703 -2.039 12.211 1 70.75 462 ARG A CA 1
ATOM 3767 C C . ARG A 1 462 ? -27.344 -3.426 12.195 1 70.75 462 ARG A C 1
ATOM 3769 O O . ARG A 1 462 ? -27.578 -3.994 11.133 1 70.75 462 ARG A O 1
ATOM 3776 N N . ALA A 1 463 ? -27.578 -3.908 13.359 1 62.19 463 ALA A N 1
ATOM 3777 C CA . ALA A 1 463 ? -28.094 -5.27 13.484 1 62.19 463 ALA A CA 1
ATOM 3778 C C . ALA A 1 463 ? -29.594 -5.316 13.227 1 62.19 463 ALA A C 1
ATOM 3780 O O . ALA A 1 463 ? -30.156 -6.391 12.992 1 62.19 463 ALA A O 1
ATOM 3781 N N . ASN A 1 464 ? -30.094 -4.102 13.023 1 70.88 464 ASN A N 1
ATOM 3782 C CA . ASN A 1 464 ? -31.547 -4.035 12.891 1 70.88 464 ASN A CA 1
ATOM 3783 C C . ASN A 1 464 ? -31.984 -4.184 11.445 1 70.88 464 ASN A C 1
ATOM 3785 O O . ASN A 1 464 ? -31.422 -3.553 10.547 1 70.88 464 ASN A O 1
ATOM 3789 N N . HIS A 1 465 ? -32.906 -5.047 11.219 1 70.69 465 HIS A N 1
ATOM 3790 C CA . HIS A 1 465 ? -33.5 -5.305 9.914 1 70.69 465 HIS A CA 1
ATOM 3791 C C . HIS A 1 465 ? -34.062 -4.023 9.305 1 70.69 465 HIS A C 1
ATOM 3793 O O . HIS A 1 465 ? -34.188 -3.902 8.086 1 70.69 465 HIS A O 1
ATOM 3799 N N . ALA A 1 466 ? -34.344 -3.17 10.172 1 69.56 466 ALA A N 1
ATOM 3800 C CA . ALA A 1 466 ? -34.938 -1.91 9.719 1 69.56 466 ALA A CA 1
ATOM 3801 C C . ALA A 1 466 ? -33.938 -1.105 8.891 1 69.56 466 ALA A C 1
ATOM 3803 O O . ALA A 1 466 ? -34.344 -0.289 8.055 1 69.56 466 ALA A O 1
ATOM 3804 N N . LEU A 1 467 ? -32.812 -1.397 9.102 1 78.62 467 LEU A N 1
ATOM 3805 C CA . LEU A 1 467 ? -31.797 -0.646 8.391 1 78.62 467 LEU A CA 1
ATOM 3806 C C . LEU A 1 467 ? -31.812 -0.977 6.902 1 78.62 467 LEU A C 1
ATOM 3808 O O . LEU A 1 467 ? -31.5 -0.124 6.066 1 78.62 467 LEU A O 1
ATOM 3812 N N . GLN A 1 468 ? -32.281 -2.139 6.641 1 76.62 468 GLN A N 1
ATOM 3813 C CA . GLN A 1 468 ? -32.281 -2.596 5.254 1 76.62 468 GLN A CA 1
ATOM 3814 C C . GLN A 1 468 ? -33.25 -1.764 4.414 1 76.62 468 GLN A C 1
ATOM 3816 O O . GLN A 1 468 ? -33.031 -1.534 3.227 1 76.62 468 GLN A O 1
ATOM 3821 N N . TYR A 1 469 ? -34.281 -1.239 5.105 1 79.56 469 TYR A N 1
ATOM 3822 C CA . TYR A 1 469 ? -35.312 -0.542 4.359 1 79.56 469 TYR A CA 1
ATOM 3823 C C . TYR A 1 469 ? -35.312 0.948 4.684 1 79.56 469 TYR A C 1
ATOM 3825 O O . TYR A 1 469 ? -36.219 1.685 4.25 1 79.56 469 TYR A O 1
ATOM 3833 N N . PHE A 1 470 ? -34.344 1.315 5.34 1 89.5 470 PHE A N 1
ATOM 3834 C CA . PHE A 1 470 ? -34.312 2.705 5.781 1 89.5 470 PHE A CA 1
ATOM 3835 C C . PHE A 1 470 ? -33.875 3.623 4.641 1 89.5 470 PHE A C 1
ATOM 3837 O O . PHE A 1 470 ? -32.938 3.318 3.908 1 89.5 470 PHE A O 1
ATOM 3844 N N . HIS A 1 471 ? -34.625 4.691 4.504 1 90.31 471 HIS A N 1
ATOM 3845 C CA . HIS A 1 471 ? -34.281 5.789 3.609 1 90.31 471 HIS A CA 1
ATOM 3846 C C . HIS A 1 471 ? -34.531 7.141 4.258 1 90.31 471 HIS A C 1
ATOM 3848 O O . HIS A 1 471 ? -35.625 7.363 4.816 1 90.31 471 HIS A O 1
ATOM 3854 N N . PHE A 1 472 ? -33.625 7.984 4.141 1 94.56 472 PHE A N 1
ATOM 3855 C CA . PHE A 1 472 ? -33.781 9.32 4.707 1 94.56 472 PHE A CA 1
ATOM 3856 C C . PHE A 1 472 ? -34.969 10.023 4.078 1 94.56 472 PHE A C 1
ATOM 3858 O O . PHE A 1 472 ? -35.688 10.773 4.754 1 94.56 472 PHE A O 1
ATOM 3865 N N . THR A 1 473 ? -35.219 9.805 2.807 1 93.81 473 THR A N 1
ATOM 3866 C CA . THR A 1 473 ? -36.312 10.453 2.092 1 93.81 473 THR A CA 1
ATOM 3867 C C . THR A 1 473 ? -37.656 10.109 2.729 1 93.81 473 THR A C 1
ATOM 3869 O O . THR A 1 473 ? -38.5 10.977 2.908 1 93.81 473 THR A O 1
ATOM 3872 N N . THR A 1 474 ? -37.781 8.883 3.105 1 91.81 474 THR A N 1
ATOM 3873 C CA . THR A 1 474 ? -39.031 8.422 3.707 1 91.81 474 THR A CA 1
ATOM 3874 C C . THR A 1 474 ? -39.188 9.016 5.102 1 91.81 474 THR A C 1
ATOM 3876 O O . THR A 1 474 ? -40.312 9.414 5.473 1 91.81 474 THR A O 1
ATOM 3879 N N . GLU A 1 475 ? -38.125 9.086 5.848 1 92.62 475 GLU A N 1
ATOM 3880 C CA . GLU A 1 475 ? -38.188 9.625 7.203 1 92.62 475 GLU A CA 1
ATOM 3881 C C . GLU A 1 475 ? -38.438 11.125 7.191 1 92.62 475 GLU A C 1
ATOM 3883 O O . GLU A 1 475 ? -39.188 11.641 8.016 1 92.62 475 GLU A O 1
ATOM 3888 N N . VAL A 1 476 ? -37.812 11.789 6.281 1 94.56 476 VAL A N 1
ATOM 3889 C CA . VAL A 1 476 ? -38.031 13.227 6.145 1 94.56 476 VAL A CA 1
ATOM 3890 C C . VAL A 1 476 ? -39.469 13.5 5.738 1 94.56 476 VAL A C 1
ATOM 3892 O O . VAL A 1 476 ? -40.094 14.43 6.254 1 94.56 476 VAL A O 1
ATOM 3895 N N . LYS A 1 477 ? -39.969 12.734 4.832 1 93.88 477 LYS A N 1
ATOM 3896 C CA . LYS A 1 477 ? -41.375 12.875 4.414 1 93.88 477 LYS A CA 1
ATOM 3897 C C . LYS A 1 477 ? -42.312 12.648 5.586 1 93.88 477 LYS A C 1
ATOM 3899 O O . LYS A 1 477 ? -43.25 13.422 5.793 1 93.88 477 LYS A O 1
ATOM 3904 N N . ARG A 1 478 ? -42.031 11.711 6.336 1 91.88 478 ARG A N 1
ATOM 3905 C CA . ARG A 1 478 ? -42.906 11.32 7.449 1 91.88 478 ARG A CA 1
ATOM 3906 C C . ARG A 1 478 ? -42.906 12.391 8.539 1 91.88 478 ARG A C 1
ATOM 3908 O O . ARG A 1 478 ? -43.938 12.758 9.062 1 91.88 478 ARG A O 1
ATOM 3915 N N . LEU A 1 479 ? -41.75 12.945 8.867 1 92.06 479 LEU A N 1
ATOM 3916 C CA . LEU A 1 479 ? -41.625 13.789 10.047 1 92.06 479 LEU A CA 1
ATOM 3917 C C . LEU A 1 479 ? -41.719 15.266 9.672 1 92.06 479 LEU A C 1
ATOM 3919 O O . LEU A 1 479 ? -42.156 16.078 10.477 1 92.06 479 LEU A O 1
ATOM 3923 N N . MET A 1 480 ? -41.25 15.555 8.5 1 90.19 480 MET A N 1
ATOM 3924 C CA . MET A 1 480 ? -41.094 16.969 8.156 1 90.19 480 MET A CA 1
ATOM 3925 C C . MET A 1 480 ? -42.219 17.406 7.195 1 90.19 480 MET A C 1
ATOM 3927 O O . MET A 1 480 ? -42.469 18.594 7.055 1 90.19 480 MET A O 1
ATOM 3931 N N . LEU A 1 481 ? -42.688 16.406 6.555 1 87.56 481 LEU A N 1
ATOM 3932 C CA . LEU A 1 481 ? -43.719 16.734 5.551 1 87.56 481 LEU A CA 1
ATOM 3933 C C . LEU A 1 481 ? -45 15.961 5.805 1 87.56 481 LEU A C 1
ATOM 3935 O O . LEU A 1 481 ? -45.062 15.133 6.715 1 87.56 481 LEU A O 1
ATOM 3939 N N . ASN A 1 482 ? -46.062 16.359 5.16 1 77.62 482 ASN A N 1
ATOM 3940 C CA . ASN A 1 482 ? -47.312 15.609 5.254 1 77.62 482 ASN A CA 1
ATOM 3941 C C . ASN A 1 482 ? -47.25 14.328 4.43 1 77.62 482 ASN A C 1
ATOM 3943 O O . ASN A 1 482 ? -46.594 14.281 3.385 1 77.62 482 ASN A O 1
ATOM 3947 N N . GLU A 1 483 ? -47.688 13.289 5.027 1 72.38 483 GLU A N 1
ATOM 3948 C CA . GLU A 1 483 ? -47.656 11.969 4.406 1 72.38 483 GLU A CA 1
ATOM 3949 C C . GLU A 1 483 ? -48.125 12.039 2.955 1 72.38 483 GLU A C 1
ATOM 3951 O O . GLU A 1 483 ? -47.656 11.273 2.109 1 72.38 483 GLU A O 1
ATOM 3956 N N . ASP A 1 484 ? -48.875 13 2.662 1 78.44 484 ASP A N 1
ATOM 3957 C CA . ASP A 1 484 ? -49.5 13.07 1.333 1 78.44 484 ASP A CA 1
ATOM 3958 C C . ASP A 1 484 ? -48.625 13.875 0.378 1 78.44 484 ASP A C 1
ATOM 3960 O O . ASP A 1 484 ? -48.906 13.969 -0.816 1 78.44 484 ASP A O 1
ATOM 3964 N N . THR A 1 485 ? -47.531 14.242 0.908 1 82.19 485 THR A N 1
ATOM 3965 C CA . THR A 1 485 ? -46.688 15.094 0.102 1 82.19 485 THR A CA 1
ATOM 3966 C C . THR A 1 485 ? -45.812 14.266 -0.847 1 82.19 485 THR A C 1
ATOM 3968 O O . THR A 1 485 ? -45.5 13.117 -0.547 1 82.19 485 THR A O 1
ATOM 3971 N N . ASP A 1 486 ? -45.656 14.828 -1.93 1 85.88 486 ASP A N 1
ATOM 3972 C CA . ASP A 1 486 ? -44.812 1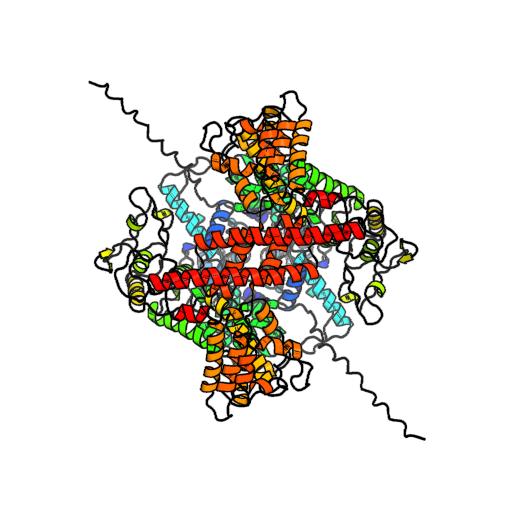4.203 -2.953 1 85.88 486 ASP A CA 1
ATOM 3973 C C . ASP A 1 486 ? -43.406 13.953 -2.43 1 85.88 486 ASP A C 1
ATOM 3975 O O . ASP A 1 486 ? -42.812 14.797 -1.733 1 85.88 486 ASP A O 1
ATOM 3979 N N . THR A 1 487 ? -42.844 12.773 -2.668 1 90.62 487 THR A N 1
ATOM 3980 C CA . THR A 1 487 ? -41.5 12.359 -2.273 1 90.62 487 THR A CA 1
ATOM 3981 C C . THR A 1 487 ? -40.469 13.312 -2.836 1 90.62 487 THR A C 1
ATOM 3983 O O . THR A 1 487 ? -39.375 13.484 -2.246 1 90.62 487 THR A O 1
ATOM 3986 N N . GLU A 1 488 ? -40.812 13.984 -3.84 1 92.88 488 GLU A N 1
ATOM 3987 C CA . GLU A 1 488 ? -39.906 14.891 -4.5 1 92.88 488 GLU A CA 1
ATOM 3988 C C . GLU A 1 488 ? -39.594 16.109 -3.631 1 92.88 488 GLU A C 1
ATOM 3990 O O . GLU A 1 488 ? -38.5 16.656 -3.67 1 92.88 488 GLU A O 1
ATOM 3995 N N . ILE A 1 489 ? -40.531 16.438 -2.902 1 93.81 489 ILE A N 1
ATOM 3996 C CA . ILE A 1 489 ? -40.344 17.578 -2.023 1 93.81 489 ILE A CA 1
ATOM 3997 C C . ILE A 1 489 ? -39.344 17.219 -0.92 1 93.81 489 ILE A C 1
ATOM 3999 O O . ILE A 1 489 ? -38.5 18.047 -0.543 1 93.81 489 ILE A O 1
ATOM 4003 N N . ALA A 1 490 ? -39.438 16.016 -0.468 1 94.94 490 ALA A N 1
ATOM 4004 C CA . ALA A 1 490 ? -38.5 15.547 0.53 1 94.94 490 ALA A CA 1
ATOM 4005 C C . ALA A 1 490 ? -37.062 15.5 -0.041 1 94.94 490 ALA A C 1
ATOM 4007 O O . ALA A 1 490 ? -36.125 15.891 0.627 1 94.94 490 ALA A O 1
ATOM 4008 N N . ARG A 1 491 ? -37 15.055 -1.232 1 96 491 ARG A N 1
ATOM 4009 C CA . ARG A 1 491 ? -35.688 14.984 -1.906 1 96 491 ARG A CA 1
ATOM 4010 C C . ARG A 1 491 ? -35.125 16.375 -2.102 1 96 491 ARG A C 1
ATOM 4012 O O . ARG A 1 491 ? -33.906 16.578 -1.909 1 96 491 ARG A O 1
ATOM 4019 N N . GLN A 1 492 ? -35.969 17.266 -2.416 1 95.44 492 GLN A N 1
ATOM 4020 C CA . GLN A 1 492 ? -35.5 18.641 -2.625 1 95.44 492 GLN A CA 1
ATOM 4021 C C . GLN A 1 492 ? -35 19.25 -1.327 1 95.44 492 GLN A C 1
ATOM 4023 O O . GLN A 1 492 ? -34 20 -1.336 1 95.44 492 GLN A O 1
ATOM 4028 N N . PHE A 1 493 ? -35.688 18.922 -0.282 1 95.56 493 PHE A N 1
ATOM 4029 C CA . PHE A 1 493 ? -35.219 19.406 1.02 1 95.56 493 PHE A CA 1
ATOM 4030 C C . PHE A 1 493 ? -33.844 18.891 1.339 1 95.56 493 PHE A C 1
ATOM 4032 O O . PHE A 1 493 ? -32.969 19.656 1.751 1 95.56 493 PHE A O 1
ATOM 4039 N N . ILE A 1 494 ? -33.625 17.625 1.066 1 97.44 494 ILE A N 1
ATOM 4040 C CA . ILE A 1 494 ? -32.312 17 1.319 1 97.44 494 ILE A CA 1
ATOM 4041 C C . ILE A 1 494 ? -31.266 17.609 0.414 1 97.44 494 ILE A C 1
ATOM 4043 O O . ILE A 1 494 ? -30.141 17.891 0.855 1 97.44 494 ILE A O 1
ATOM 4047 N N . LEU A 1 495 ? -31.578 17.859 -0.796 1 97.31 495 LEU A N 1
ATOM 4048 C CA . LEU A 1 495 ? -30.656 18.453 -1.747 1 97.31 495 LEU A CA 1
ATOM 4049 C C . LEU A 1 495 ? -30.281 19.875 -1.332 1 97.31 495 LEU A C 1
ATOM 4051 O O . LEU A 1 495 ? -29.156 20.312 -1.553 1 97.31 495 LEU A O 1
ATOM 4055 N N . THR A 1 496 ? -31.25 20.547 -0.739 1 96.88 496 THR A N 1
ATOM 4056 C CA . THR A 1 496 ? -30.984 21.891 -0.245 1 96.88 496 THR A CA 1
ATOM 4057 C C . THR A 1 496 ? -29.953 21.859 0.877 1 96.88 496 THR A C 1
ATOM 4059 O O . THR A 1 496 ? -29.047 22.688 0.925 1 96.88 496 THR A O 1
ATOM 4062 N N . ILE A 1 497 ? -30.141 20.891 1.729 1 97.12 497 ILE A N 1
ATOM 4063 C CA . ILE A 1 497 ? -29.172 20.719 2.809 1 97.12 497 ILE A CA 1
ATOM 4064 C C . ILE A 1 497 ? -27.812 20.359 2.229 1 97.12 497 ILE A C 1
ATOM 4066 O O . ILE A 1 497 ? -26.781 20.906 2.656 1 97.12 497 ILE A O 1
ATOM 4070 N N . LEU A 1 498 ? -27.812 19.469 1.297 1 97.56 498 LEU A N 1
ATOM 4071 C CA . LEU A 1 498 ? -26.578 19.047 0.635 1 97.56 498 LEU A CA 1
ATOM 4072 C C . LEU A 1 498 ? -25.875 20.25 -0 1 97.56 498 LEU A C 1
ATOM 4074 O O . LEU A 1 498 ? -24.656 20.359 0.079 1 97.56 498 LEU A O 1
ATOM 4078 N N . LYS A 1 499 ? -26.609 21.047 -0.611 1 96.12 499 LYS A N 1
ATOM 4079 C CA . LYS A 1 499 ? -26.062 22.234 -1.252 1 96.12 499 LYS A CA 1
ATOM 4080 C C . LYS A 1 499 ? -25.438 23.172 -0.224 1 96.12 499 LYS A C 1
ATOM 4082 O O . LYS A 1 499 ? -24.375 23.734 -0.46 1 96.12 499 LYS A O 1
ATOM 4087 N N . GLU A 1 500 ? -26.125 23.281 0.853 1 95.25 500 GLU A N 1
ATOM 4088 C CA . GLU A 1 500 ? -25.609 24.109 1.929 1 95.25 500 GLU A CA 1
ATOM 4089 C C . GLU A 1 500 ? -24.266 23.594 2.449 1 95.25 500 GLU A C 1
ATOM 4091 O O . GLU A 1 500 ? -23.328 24.359 2.654 1 95.25 500 GLU A O 1
ATOM 4096 N N . VAL A 1 501 ? -24.188 22.312 2.607 1 95.94 501 VAL A N 1
ATOM 4097 C CA . VAL A 1 501 ? -22.984 21.688 3.117 1 95.94 501 VAL A CA 1
ATOM 4098 C C . VAL A 1 501 ? -21.844 21.844 2.102 1 95.94 501 VAL A C 1
ATOM 4100 O O . VAL A 1 501 ? -20.688 22.062 2.475 1 95.94 501 VAL A O 1
ATOM 4103 N N . LYS A 1 502 ? -22.172 21.703 0.905 1 93.62 502 LYS A N 1
ATOM 4104 C CA . LYS A 1 502 ? -21.188 21.812 -0.163 1 93.62 502 LYS A CA 1
ATOM 4105 C C . LYS A 1 502 ? -20.609 23.219 -0.248 1 93.62 502 LYS A C 1
ATOM 4107 O O . LYS A 1 502 ? -19.406 23.406 -0.471 1 93.62 502 LYS A O 1
ATOM 4112 N N . GLN A 1 503 ? -21.406 24.141 -0.011 1 88.12 503 GLN A N 1
ATOM 4113 C CA . GLN A 1 503 ? -21.031 25.547 -0.201 1 88.12 503 GLN A CA 1
ATOM 4114 C C . GLN A 1 503 ? -20.328 26.094 1.034 1 88.12 503 GLN A C 1
ATOM 4116 O O . GLN A 1 503 ? -19.406 26.906 0.919 1 88.12 503 GLN A O 1
ATOM 4121 N N . GLU A 1 504 ? -20.781 25.609 2.162 1 89.38 504 GLU A N 1
ATOM 4122 C CA . GLU A 1 504 ? -20.234 26.125 3.412 1 89.38 504 GLU A CA 1
ATOM 4123 C C . GLU A 1 504 ? -18.984 25.344 3.832 1 89.38 504 GLU A C 1
ATOM 4125 O O . GLU A 1 504 ? -19.094 24.234 4.355 1 89.38 504 GLU A O 1
ATOM 4130 N N . THR A 1 505 ? -17.828 25.984 3.789 1 84.94 505 THR A N 1
ATOM 4131 C CA . THR A 1 505 ? -16.547 25.328 4.02 1 84.94 505 THR A CA 1
ATOM 4132 C C . THR A 1 505 ? -16.375 24.984 5.5 1 84.94 505 THR A C 1
ATOM 4134 O O . THR A 1 505 ? -15.562 24.141 5.852 1 84.94 505 THR A O 1
ATOM 4137 N N . MET A 1 506 ? -17.172 25.578 6.344 1 87.06 506 MET A N 1
ATOM 4138 C CA . MET A 1 506 ? -17.031 25.391 7.785 1 87.06 506 MET A CA 1
ATOM 4139 C C . MET A 1 506 ? -17.328 23.953 8.18 1 87.06 506 MET A C 1
ATOM 4141 O O . MET A 1 506 ? -16.875 23.484 9.227 1 87.06 506 MET A O 1
ATOM 4145 N N . TRP A 1 507 ? -18.016 23.312 7.371 1 92.25 507 TRP A N 1
ATOM 4146 C CA . TRP A 1 507 ? -18.375 21.922 7.676 1 92.25 507 TRP A CA 1
ATOM 4147 C C . TRP A 1 507 ? -17.156 21.016 7.59 1 92.25 507 TRP A C 1
ATOM 4149 O O . TRP A 1 507 ? -17.188 19.875 8.047 1 92.25 507 TRP A O 1
ATOM 4159 N N . ARG A 1 508 ? -16.109 21.531 7.113 1 89.06 508 ARG A N 1
ATOM 4160 C CA . ARG A 1 508 ? -14.875 20.766 7.004 1 89.06 508 ARG A CA 1
ATOM 4161 C C . ARG A 1 508 ? -13.93 21.094 8.156 1 89.06 508 ARG A C 1
ATOM 4163 O O . ARG A 1 508 ? -12.859 20.5 8.273 1 89.06 508 ARG A O 1
ATOM 4170 N N . ASP A 1 509 ? -14.367 21.984 8.914 1 86.31 509 ASP A N 1
ATOM 4171 C CA . ASP A 1 509 ? -13.586 22.344 10.094 1 86.31 509 ASP A CA 1
ATOM 4172 C C . ASP A 1 509 ? -13.57 21.188 11.102 1 86.31 509 ASP A C 1
ATOM 4174 O O . ASP A 1 509 ? -14.586 20.531 11.32 1 86.31 509 ASP A O 1
ATOM 4178 N N . THR A 1 510 ? -12.5 21.016 11.766 1 84.06 510 THR A N 1
ATOM 4179 C CA . THR A 1 510 ? -12.305 19.859 12.648 1 84.06 510 THR A CA 1
ATOM 4180 C C . THR A 1 510 ? -13.266 19.922 13.828 1 84.06 510 THR A C 1
ATOM 4182 O O . THR A 1 510 ? -13.773 18.891 14.273 1 84.06 510 THR A O 1
ATOM 4185 N N . VAL A 1 511 ? -13.43 21.047 14.367 1 84.25 511 VAL A N 1
ATOM 4186 C CA . VAL A 1 511 ? -14.32 21.219 15.508 1 84.25 511 VAL A CA 1
ATOM 4187 C C . VAL A 1 511 ? -15.758 20.906 15.094 1 84.25 511 VAL A C 1
ATOM 4189 O O . VAL A 1 511 ? -16.469 20.188 15.797 1 84.25 511 VAL A O 1
ATOM 4192 N N . VAL A 1 512 ? -16.141 21.469 13.977 1 90.56 512 VAL A N 1
ATOM 4193 C CA . VAL A 1 512 ? -17.484 21.281 13.477 1 90.56 512 VAL A CA 1
ATOM 4194 C C . VAL A 1 512 ? -17.703 19.812 13.109 1 90.56 512 VAL A C 1
ATOM 4196 O O . VAL A 1 512 ? -18.797 19.266 13.336 1 90.56 512 VAL A O 1
ATOM 4199 N N . GLU A 1 513 ? -16.75 19.219 12.602 1 90.81 513 GLU A N 1
ATOM 4200 C CA . GLU A 1 513 ? -16.828 17.797 12.273 1 90.81 513 GLU A CA 1
ATOM 4201 C C . GLU A 1 513 ? -17.062 16.953 13.523 1 90.81 513 GLU A C 1
ATOM 4203 O O . GLU A 1 513 ? -17.812 15.977 13.484 1 90.81 513 GLU A O 1
ATOM 4208 N N . THR A 1 514 ? -16.391 17.328 14.562 1 90.62 514 THR A N 1
ATOM 4209 C CA . THR A 1 514 ? -16.578 16.625 15.82 1 90.62 514 THR A CA 1
ATOM 4210 C C . THR A 1 514 ? -18 16.828 16.359 1 90.62 514 THR A C 1
ATOM 4212 O O . THR A 1 514 ? -18.594 15.891 16.891 1 90.62 514 THR A O 1
ATOM 4215 N N . GLU A 1 515 ? -18.469 18.016 16.188 1 93.25 515 GLU A N 1
ATOM 4216 C CA . GLU A 1 515 ? -19.844 18.328 16.594 1 93.25 515 GLU A CA 1
ATOM 4217 C C . GLU A 1 515 ? -20.859 17.5 15.797 1 93.25 515 GLU A C 1
ATOM 4219 O O . GLU A 1 515 ? -21.859 17.047 16.344 1 93.25 515 GLU A O 1
ATOM 4224 N N . LEU A 1 516 ? -20.531 17.328 14.586 1 94.5 516 LEU A N 1
ATOM 4225 C CA . LEU A 1 516 ? -21.406 16.578 13.695 1 94.5 516 LEU A CA 1
ATOM 4226 C C . LEU A 1 516 ? -21.547 15.133 14.133 1 94.5 516 LEU A C 1
ATOM 4228 O O . LEU A 1 516 ? -22.594 14.508 13.945 1 94.5 516 LEU A O 1
ATOM 4232 N N . LYS A 1 517 ? -20.578 14.648 14.734 1 92.56 517 LYS A N 1
ATOM 4233 C CA . LYS A 1 517 ? -20.547 13.242 15.125 1 92.56 517 LYS A CA 1
ATOM 4234 C C . LYS A 1 517 ? -21.281 13.023 16.438 1 92.56 517 LYS A C 1
ATOM 4236 O O . LYS A 1 517 ? -21.641 11.891 16.781 1 92.56 517 LYS A O 1
ATOM 4241 N N . THR A 1 518 ? -21.594 14.094 17.109 1 92.81 518 THR A N 1
ATOM 4242 C CA . THR A 1 518 ? -22.188 13.977 18.438 1 92.81 518 THR A CA 1
ATOM 4243 C C . THR A 1 518 ? -23.656 14.344 18.406 1 92.81 518 THR A C 1
ATOM 4245 O O . THR A 1 518 ? -24.016 15.523 18.312 1 92.81 518 THR A O 1
ATOM 4248 N N . LEU A 1 519 ? -24.516 13.336 18.594 1 92.31 519 LEU A N 1
ATOM 4249 C CA . LEU A 1 519 ? -25.953 13.57 18.641 1 92.31 519 LEU A CA 1
ATOM 4250 C C . LEU A 1 519 ? -26.375 13.984 20.047 1 92.31 519 LEU A C 1
ATOM 4252 O O . LEU A 1 519 ? -25.688 13.703 21.031 1 92.31 519 LEU A O 1
ATOM 4256 N N . PRO A 1 520 ? -27.5 14.672 20 1 90.31 520 PRO A N 1
ATOM 4257 C CA . PRO A 1 520 ? -27.984 15.023 21.328 1 90.31 520 PRO A CA 1
ATOM 4258 C C . PRO A 1 520 ? -28.5 13.812 22.109 1 90.31 520 PRO A C 1
ATOM 4260 O O . PRO A 1 520 ? -28.969 12.844 21.5 1 90.31 520 PRO A O 1
ATOM 4263 N N . THR A 1 521 ? -28.281 13.703 23.328 1 80.5 521 THR A N 1
ATOM 4264 C CA . THR A 1 521 ? -28.766 12.594 24.141 1 80.5 521 THR A CA 1
ATOM 4265 C C . THR A 1 521 ? -30.281 12.625 24.266 1 80.5 521 THR A C 1
ATOM 4267 O O . THR A 1 521 ? -30.953 11.672 23.891 1 80.5 521 THR A O 1
ATOM 4270 N N . ASN A 1 522 ? -30.906 13.352 25.141 1 86.44 522 ASN A N 1
ATOM 4271 C CA . ASN A 1 522 ? -32.344 13.5 25.297 1 86.44 522 ASN A CA 1
ATOM 4272 C C . ASN A 1 522 ? -32.75 14.969 25.312 1 86.44 522 ASN A C 1
ATOM 4274 O O . ASN A 1 522 ? -32.625 15.648 26.328 1 86.44 522 ASN A O 1
ATOM 4278 N N . LEU A 1 523 ? -33.344 15.344 24.141 1 91.25 523 LEU A N 1
ATOM 4279 C CA . LEU A 1 523 ? -33.688 16.75 23.969 1 91.25 523 LEU A CA 1
ATOM 4280 C C . LEU A 1 523 ? -34.906 17.125 24.828 1 91.25 523 LEU A C 1
ATOM 4282 O O . LEU A 1 523 ? -35.188 18.297 25.031 1 91.25 523 LEU A O 1
ATOM 4286 N N . LEU A 1 524 ? -35.562 16.062 25.344 1 88.81 524 LEU A N 1
ATOM 4287 C CA . LEU A 1 524 ? -36.719 16.312 26.172 1 88.81 524 LEU A CA 1
ATOM 4288 C C . LEU A 1 524 ? -36.344 16.578 27.609 1 88.81 524 LEU A C 1
ATOM 4290 O O . LEU A 1 524 ? -37.125 17.109 28.391 1 88.81 524 LEU A O 1
ATOM 4294 N N . ASP A 1 525 ? -35.094 16.156 27.891 1 83.62 525 ASP A N 1
ATOM 4295 C CA . ASP A 1 525 ? -34.594 16.438 29.234 1 83.62 525 ASP A CA 1
ATOM 4296 C C . ASP A 1 525 ? -34.062 17.859 29.359 1 83.62 525 ASP A C 1
ATOM 4298 O O . ASP A 1 525 ? -32.938 18.156 28.953 1 83.62 525 ASP A O 1
ATOM 4302 N N . GLU A 1 526 ? -34.844 18.672 30.016 1 75.56 526 GLU A N 1
ATOM 4303 C CA . GLU A 1 526 ? -34.531 20.094 30.078 1 75.56 526 GLU A CA 1
ATOM 4304 C C . GLU A 1 526 ? -33.25 20.359 30.812 1 75.56 526 GLU A C 1
ATOM 4306 O O . GLU A 1 526 ? -33.031 19.812 31.906 1 75.56 526 GLU A O 1
ATOM 4311 N N . GLY A 1 527 ? -32.344 21.031 30.234 1 72.38 527 GLY A N 1
ATOM 4312 C CA . GLY A 1 527 ? -31.156 21.547 30.906 1 72.38 527 GLY A CA 1
ATOM 4313 C C . GLY A 1 527 ? -29.953 20.641 30.719 1 72.38 527 GLY A C 1
ATOM 4314 O O . GLY A 1 527 ? -28.844 21 31.125 1 72.38 527 GLY A O 1
ATOM 4315 N N . LYS A 1 528 ? -30.062 19.484 30.109 1 79.38 528 LYS A N 1
ATOM 4316 C CA . LYS A 1 528 ? -28.953 18.531 30.047 1 79.38 528 LYS A CA 1
ATOM 4317 C C . LYS A 1 528 ? -28.172 18.672 28.75 1 79.38 528 LYS A C 1
ATOM 4319 O O . LYS A 1 528 ? -27.109 18.078 28.578 1 79.38 528 LYS A O 1
ATOM 4324 N N . ASN A 1 529 ? -28.672 19.516 27.828 1 88.62 529 ASN A N 1
ATOM 4325 C CA . ASN A 1 529 ? -28.062 19.594 26.5 1 88.62 529 ASN A CA 1
ATOM 4326 C C . ASN A 1 529 ? -27.406 20.953 26.266 1 88.62 529 ASN A C 1
ATOM 4328 O O . ASN A 1 529 ? -27.422 21.469 25.141 1 88.62 529 ASN A O 1
ATOM 4332 N N . GLU A 1 530 ? -26.859 21.547 27.344 1 86.56 530 GLU A N 1
ATOM 4333 C CA . GLU A 1 530 ? -26.25 22.859 27.219 1 86.56 530 GLU A CA 1
ATOM 4334 C C . GLU A 1 530 ? -25.047 22.844 26.281 1 86.56 530 GLU A C 1
ATOM 4336 O O . GLU A 1 530 ? -24.891 23.734 25.453 1 86.56 530 GLU A O 1
ATOM 4341 N N . ASP A 1 531 ? -24.266 21.812 26.438 1 88.75 531 ASP A N 1
ATOM 4342 C CA . ASP A 1 531 ? -23.078 21.688 25.578 1 88.75 531 ASP A CA 1
ATOM 4343 C C . ASP A 1 531 ? -23.484 21.516 24.109 1 88.75 531 ASP A C 1
ATOM 4345 O O . ASP A 1 531 ? -22.844 22.062 23.219 1 88.75 531 ASP A O 1
ATOM 4349 N N . TYR A 1 532 ? -24.562 20.828 23.906 1 94.12 532 TYR A N 1
ATOM 4350 C CA . TYR A 1 532 ? -25.047 20.594 22.547 1 94.12 532 TYR A CA 1
ATOM 4351 C C . TYR A 1 532 ? -25.562 21.906 21.938 1 94.12 532 TYR A C 1
ATOM 4353 O O . TYR A 1 532 ? -25.344 22.156 20.75 1 94.12 532 TYR A O 1
ATOM 4361 N N . LEU A 1 533 ? -26.141 22.734 22.719 1 92.81 533 LEU A N 1
ATOM 4362 C CA . LEU A 1 533 ? -26.797 23.953 22.234 1 92.81 533 LEU A CA 1
ATOM 4363 C C . LEU A 1 533 ? -25.766 25.016 21.875 1 92.81 533 LEU A C 1
ATOM 4365 O O . LEU A 1 533 ? -26.078 25.953 21.125 1 92.81 533 LEU A O 1
ATOM 4369 N N . GLN A 1 534 ? -24.547 24.844 22.297 1 89.94 534 GLN A N 1
ATOM 4370 C CA . GLN A 1 534 ? -23.484 25.812 22.031 1 89.94 534 GLN A CA 1
ATOM 4371 C C . GLN A 1 534 ? -23.156 25.859 20.547 1 89.94 534 GLN A C 1
ATOM 4373 O O . GLN A 1 534 ? -22.688 26.875 20.031 1 89.94 534 GLN A O 1
ATOM 4378 N N . ARG A 1 535 ? -23.484 24.828 19.828 1 92.69 535 ARG A N 1
ATOM 4379 C CA . ARG A 1 535 ? -23.109 24.734 18.422 1 92.69 535 ARG A CA 1
ATOM 4380 C C . ARG A 1 535 ? -23.906 25.719 17.578 1 92.69 535 ARG A C 1
ATOM 4382 O O . ARG A 1 535 ? -23.438 26.141 16.516 1 92.69 535 ARG A O 1
ATOM 4389 N N . PHE A 1 536 ? -25.047 26.078 18.094 1 94.12 536 PHE A N 1
ATOM 4390 C CA . PHE A 1 536 ? -25.953 26.906 17.297 1 94.12 536 PHE A CA 1
ATOM 4391 C C . PHE A 1 536 ? -25.562 28.375 17.391 1 94.12 536 PHE A C 1
ATOM 4393 O O . PHE A 1 536 ? -26.188 29.234 16.781 1 94.12 536 PHE A O 1
ATOM 4400 N N . THR A 1 537 ? -24.469 28.625 18.125 1 90.75 537 THR A N 1
ATOM 4401 C CA . THR A 1 537 ? -23.859 29.953 18.078 1 90.75 537 THR A CA 1
ATOM 4402 C C . THR A 1 537 ? -23.078 30.141 16.781 1 90.75 537 THR A C 1
ATOM 4404 O O . THR A 1 537 ? -22.766 31.266 16.391 1 90.75 537 THR A O 1
ATOM 4407 N N . LYS A 1 538 ? -22.844 29.078 16.078 1 90.12 538 LYS A N 1
ATOM 4408 C CA . LYS A 1 538 ? -22.125 29.109 14.812 1 90.12 538 LYS A CA 1
ATOM 4409 C C . LYS A 1 538 ? -23.094 29.297 13.641 1 90.12 538 LYS A C 1
ATOM 4411 O O . LYS A 1 538 ? -24.188 28.719 13.625 1 90.12 538 LYS A O 1
ATOM 4416 N N . THR A 1 539 ? -22.641 29.984 12.68 1 87.81 539 THR A N 1
ATOM 4417 C CA . THR A 1 539 ? -23.5 30.375 11.562 1 87.81 539 THR A CA 1
ATOM 4418 C C . THR A 1 539 ? -23.891 29.156 10.734 1 87.81 539 THR A C 1
ATOM 4420 O O . THR A 1 539 ? -25.016 29.078 10.227 1 87.81 539 THR A O 1
ATOM 4423 N N . CYS A 1 540 ? -23.031 28.234 10.539 1 91.94 540 CYS A N 1
ATOM 4424 C CA . CYS A 1 540 ? -23.328 27.094 9.695 1 91.94 540 CYS A CA 1
ATOM 4425 C C . CYS A 1 540 ? -24.453 26.266 10.289 1 91.94 540 CYS A C 1
ATOM 4427 O O . CYS A 1 540 ? -25.391 25.859 9.578 1 91.94 540 CYS A O 1
ATOM 4429 N N . TRP A 1 541 ? -24.422 26.047 11.594 1 95.44 541 TRP A N 1
ATOM 4430 C CA . TRP A 1 541 ? -25.484 25.297 12.273 1 95.44 541 TRP A CA 1
ATOM 4431 C C . TRP A 1 541 ? -26.781 26.094 12.266 1 95.44 541 TRP A C 1
ATOM 4433 O O . TRP A 1 541 ? -27.859 25.516 12.055 1 95.44 541 TRP A O 1
ATOM 4443 N N . ALA A 1 542 ? -26.656 27.391 12.508 1 93.88 542 ALA A N 1
ATOM 4444 C CA . ALA A 1 542 ? -27.844 28.25 12.508 1 93.88 542 ALA A CA 1
ATOM 4445 C C . ALA A 1 542 ? -28.531 28.234 11.156 1 93.88 542 ALA A C 1
ATOM 4447 O O . ALA A 1 542 ? -29.766 28.25 11.086 1 93.88 542 ALA A O 1
ATOM 4448 N N . ASN A 1 543 ? -27.766 28.219 10.125 1 93.94 543 ASN A N 1
ATOM 4449 C CA . ASN A 1 543 ? -28.328 28.172 8.773 1 93.94 543 ASN A CA 1
ATOM 4450 C C . ASN A 1 543 ? -29.141 26.906 8.555 1 93.94 543 ASN A C 1
ATOM 4452 O O . ASN A 1 543 ? -30.156 26.922 7.867 1 93.94 543 ASN A O 1
ATOM 4456 N N . ILE A 1 544 ? -28.688 25.844 9.078 1 96.81 544 ILE A N 1
ATOM 4457 C CA . ILE A 1 544 ? -29.406 24.578 8.93 1 96.81 544 ILE A CA 1
ATOM 4458 C C . ILE A 1 544 ? -30.734 24.656 9.68 1 96.81 544 ILE A C 1
ATOM 4460 O O . ILE A 1 544 ? -31.766 24.203 9.164 1 96.81 544 ILE A O 1
ATOM 4464 N N . VAL A 1 545 ? -30.703 25.203 10.875 1 96.88 545 VAL A N 1
ATOM 4465 C CA . VAL A 1 545 ? -31.938 25.359 11.641 1 96.88 545 VAL A CA 1
ATOM 4466 C C . VAL A 1 545 ? -32.906 26.234 10.867 1 96.88 545 VAL A C 1
ATOM 4468 O O . VAL A 1 545 ? -34.125 25.922 10.82 1 96.88 545 VAL A O 1
ATOM 4471 N N . ASN A 1 546 ? -32.375 27.234 10.281 1 95.12 546 ASN A N 1
ATOM 4472 C CA . ASN A 1 546 ? -33.219 28.109 9.477 1 95.12 546 ASN A CA 1
ATOM 4473 C C . ASN A 1 546 ? -33.844 27.359 8.305 1 95.12 546 ASN A C 1
ATOM 4475 O O . ASN A 1 546 ? -35 27.578 7.969 1 95.12 546 ASN A O 1
ATOM 4479 N N . LEU A 1 547 ? -33.094 26.547 7.672 1 95.69 547 LEU A N 1
ATOM 4480 C CA . LEU A 1 547 ? -33.594 25.766 6.551 1 95.69 547 LEU A CA 1
ATOM 4481 C C . LEU A 1 547 ? -34.688 24.812 7.008 1 95.69 547 LEU A C 1
ATOM 4483 O O . LEU A 1 547 ? -35.688 24.625 6.301 1 95.69 547 LEU A O 1
ATOM 4487 N N . VAL A 1 548 ? -34.531 24.266 8.172 1 96.88 548 VAL A N 1
ATOM 4488 C CA . VAL A 1 548 ? -35.5 23.312 8.719 1 96.88 548 VAL A CA 1
ATOM 4489 C C . VAL A 1 548 ? -36.781 24.047 9.062 1 96.88 548 VAL A C 1
ATOM 4491 O O . VAL A 1 548 ? -37.875 23.594 8.695 1 96.88 548 VAL A O 1
ATOM 4494 N N . THR A 1 549 ? -36.719 25.172 9.75 1 95.31 549 THR A N 1
ATOM 4495 C CA . THR A 1 549 ? -37.906 25.922 10.18 1 95.31 549 THR A CA 1
ATOM 4496 C C . THR A 1 549 ? -38.594 26.594 8.992 1 95.31 549 THR A C 1
ATOM 4498 O O . THR A 1 549 ? -39.781 26.906 9.055 1 95.31 549 THR A O 1
ATOM 4501 N N . HIS A 1 550 ? -37.812 26.828 7.973 1 93.69 550 HIS A N 1
ATOM 4502 C CA . HIS A 1 550 ? -38.406 27.359 6.746 1 93.69 550 HIS A CA 1
ATOM 4503 C C . HIS A 1 550 ? -39.281 26.297 6.062 1 93.69 550 HIS A C 1
ATOM 4505 O O . HIS A 1 550 ? -40.312 26.625 5.48 1 93.69 550 HIS A O 1
ATOM 4511 N N . GLN A 1 551 ? -38.812 25.109 6.094 1 92.62 551 GLN A N 1
ATOM 4512 C CA . GLN A 1 551 ? -39.562 24.016 5.473 1 92.62 551 GLN A CA 1
ATOM 4513 C C . GLN A 1 551 ? -40.812 23.672 6.266 1 92.62 551 GLN A C 1
ATOM 4515 O O . GLN A 1 551 ? -41.875 23.406 5.684 1 92.62 551 GLN A O 1
ATOM 4520 N N . LYS A 1 552 ? -40.688 23.625 7.562 1 92.69 552 LYS A N 1
ATOM 4521 C CA . LYS A 1 552 ? -41.781 23.344 8.469 1 92.69 552 LYS A CA 1
ATOM 4522 C C . LYS A 1 552 ? -41.719 24.25 9.695 1 92.69 552 LYS A C 1
ATOM 4524 O O . LYS A 1 552 ? -40.906 24.047 10.586 1 92.69 552 LYS A O 1
ATOM 4529 N N . ALA A 1 553 ? -42.688 25.062 9.805 1 91.69 553 ALA A N 1
ATOM 4530 C CA . ALA A 1 553 ? -42.719 26.031 10.898 1 91.69 553 ALA A CA 1
ATOM 4531 C C . ALA A 1 553 ? -43.031 25.359 12.227 1 91.69 553 ALA A C 1
ATOM 4533 O O . ALA A 1 553 ? -43.812 24.406 12.281 1 91.69 553 ALA A O 1
ATOM 4534 N N . ASP A 1 554 ? -42.438 25.797 13.297 1 93.44 554 ASP A N 1
ATOM 4535 C CA . ASP A 1 554 ? -42.656 25.391 14.68 1 93.44 554 ASP A CA 1
ATOM 4536 C C . ASP A 1 554 ? -42.531 23.891 14.844 1 93.44 554 ASP A C 1
ATOM 4538 O O . ASP A 1 554 ? -43.344 23.25 15.508 1 93.44 554 ASP A O 1
ATOM 4542 N N . CYS A 1 555 ? -41.469 23.375 14.164 1 94.38 555 CYS A N 1
ATOM 4543 C CA . CYS A 1 555 ? -41.344 21.922 14.156 1 94.38 555 CYS A CA 1
ATOM 4544 C C . CYS A 1 555 ? -40.312 21.469 15.18 1 94.38 555 CYS A C 1
ATOM 4546 O O . CYS A 1 555 ? -40.25 20.281 15.531 1 94.38 555 CYS A O 1
ATOM 4548 N N . LEU A 1 556 ? -39.531 22.328 15.703 1 95.69 556 LEU A N 1
ATOM 4549 C CA . LEU A 1 556 ? -38.5 21.938 16.641 1 95.69 556 LEU A CA 1
ATOM 4550 C C . LEU A 1 556 ? -39.062 21.672 18.016 1 95.69 556 LEU A C 1
ATOM 4552 O O . LEU A 1 556 ? -39.969 22.375 18.469 1 95.69 556 LEU A O 1
ATOM 4556 N N . ARG A 1 557 ? -38.531 20.672 18.656 1 94.25 557 ARG A N 1
ATOM 4557 C CA . ARG A 1 557 ? -39.094 20.234 19.938 1 94.25 557 ARG A CA 1
ATOM 4558 C C . ARG A 1 557 ? -38 20.156 21 1 94.25 557 ARG A C 1
ATOM 4560 O O . ARG A 1 557 ? -36.812 20.234 20.672 1 94.25 557 ARG A O 1
ATOM 4567 N N . GLY A 1 558 ? -38.438 20.109 22.266 1 92.31 558 GLY A N 1
ATOM 4568 C CA . GLY A 1 558 ? -37.5 20 23.375 1 92.31 558 GLY A CA 1
ATOM 4569 C C . GLY A 1 558 ? -36.656 21.234 23.547 1 92.31 558 GLY A C 1
ATOM 4570 O O . GLY A 1 558 ? -37.125 22.359 23.438 1 92.31 558 GLY A O 1
ATOM 4571 N N . ASP A 1 559 ? -35.375 21 23.797 1 92.19 559 ASP A N 1
ATOM 4572 C CA . ASP A 1 559 ? -34.438 22.094 24.016 1 92.19 559 ASP A CA 1
ATOM 4573 C C . ASP A 1 559 ? -34.25 22.922 22.75 1 92.19 559 ASP A C 1
ATOM 4575 O O . ASP A 1 559 ? -33.812 24.078 22.812 1 92.19 559 ASP A O 1
ATOM 4579 N N . MET A 1 560 ? -34.688 22.312 21.625 1 93.94 560 MET A N 1
ATOM 4580 C CA . MET A 1 560 ? -34.531 22.984 20.344 1 93.94 560 MET A CA 1
ATOM 4581 C C . MET A 1 560 ? -35.719 23.906 20.078 1 93.94 560 MET A C 1
ATOM 4583 O O . MET A 1 560 ? -35.656 24.766 19.188 1 93.94 560 MET A O 1
ATOM 4587 N N . ALA A 1 561 ? -36.719 23.828 20.859 1 93.62 561 ALA A N 1
ATOM 4588 C CA . ALA A 1 561 ? -37.969 24.562 20.641 1 93.62 561 ALA A CA 1
ATOM 4589 C C . ALA A 1 561 ? -37.719 26.078 20.672 1 93.62 561 ALA A C 1
ATOM 4591 O O . ALA A 1 561 ? -38.438 26.844 20 1 93.62 561 ALA A O 1
ATOM 4592 N N . GLN A 1 562 ? -36.719 26.438 21.391 1 92.12 562 GLN A N 1
ATOM 4593 C CA . GLN A 1 562 ? -36.406 27.859 21.516 1 92.12 562 GLN A CA 1
ATOM 4594 C C . GLN A 1 562 ? -36.031 28.469 20.172 1 92.12 562 GLN A C 1
ATOM 4596 O O . GLN A 1 562 ? -36.219 29.672 19.938 1 92.12 562 GLN A O 1
ATOM 4601 N N . PHE A 1 563 ? -35.594 27.641 19.297 1 94.81 563 PHE A N 1
ATOM 4602 C CA . PHE A 1 563 ? -35.062 28.141 18.031 1 94.81 563 PHE A CA 1
ATOM 4603 C C . PHE A 1 563 ? -36.188 28.219 16.984 1 94.81 563 PHE A C 1
ATOM 4605 O O . PHE A 1 563 ? -35.938 28.578 15.828 1 94.81 563 PHE A O 1
ATOM 4612 N N . ASN A 1 564 ? -37.375 27.828 17.359 1 94.56 564 ASN A N 1
ATOM 4613 C CA . ASN A 1 564 ? -38.5 28.094 16.469 1 94.56 564 ASN A CA 1
ATOM 4614 C C . ASN A 1 564 ? -38.719 29.594 16.266 1 94.56 564 ASN A C 1
ATOM 4616 O O . ASN A 1 564 ? -39.312 30 15.266 1 94.56 564 ASN A O 1
ATOM 4620 N N . ASN A 1 565 ? -38.156 30.297 17.234 1 91.94 565 ASN A N 1
ATOM 4621 C CA . ASN A 1 565 ? -38.094 31.75 17.094 1 91.94 565 ASN A CA 1
ATOM 4622 C C . ASN A 1 565 ? -36.812 32.188 16.422 1 91.94 565 ASN A C 1
ATOM 4624 O O . ASN A 1 565 ? -35.719 32.125 17.031 1 91.94 565 ASN A O 1
ATOM 4628 N N . LYS A 1 566 ? -36.875 32.781 15.305 1 89 566 LYS A N 1
ATOM 4629 C CA . LYS A 1 566 ? -35.719 33.125 14.469 1 89 566 LYS A CA 1
ATOM 4630 C C . LYS A 1 566 ? -34.844 34.188 15.141 1 89 566 LYS A C 1
ATOM 4632 O O . LYS A 1 566 ? -33.625 34.219 14.945 1 89 566 LYS A O 1
ATOM 4637 N N . THR A 1 567 ? -35.438 35.031 15.875 1 90.12 567 THR A N 1
ATOM 4638 C CA . THR A 1 567 ? -34.719 36.125 16.531 1 90.12 567 THR A CA 1
ATOM 4639 C C . THR A 1 567 ? -33.75 35.562 17.594 1 90.12 567 THR A C 1
ATOM 4641 O O . THR A 1 567 ? -32.656 36.094 17.781 1 90.12 567 THR A O 1
ATOM 4644 N N . THR A 1 568 ? -34.188 34.562 18.188 1 90.88 568 THR A N 1
ATOM 4645 C CA . THR A 1 568 ? -33.344 33.938 19.219 1 90.88 568 THR A CA 1
ATOM 4646 C C . THR A 1 568 ? -32.062 33.375 18.609 1 90.88 568 THR A C 1
ATOM 4648 O O . THR A 1 568 ? -31 33.5 19.188 1 90.88 568 THR A O 1
ATOM 4651 N N . LEU A 1 569 ? -32.25 32.75 17.516 1 90.75 569 LEU A N 1
ATOM 4652 C CA . LEU A 1 569 ? -31.094 32.156 16.844 1 90.75 569 LEU A CA 1
ATOM 4653 C C . LEU A 1 569 ? -30.125 33.219 16.344 1 90.75 569 LEU A C 1
ATOM 4655 O O . LEU A 1 569 ? -28.922 33.094 16.5 1 90.75 569 LEU A O 1
ATOM 4659 N N . GLN A 1 570 ? -30.609 34.344 15.859 1 87.31 570 GLN A N 1
ATOM 4660 C CA . GLN A 1 570 ? -29.797 35.406 15.297 1 87.31 570 GLN A CA 1
ATOM 4661 C C . GLN A 1 570 ? -29.031 36.156 16.391 1 87.31 570 GLN A C 1
ATOM 4663 O O . GLN A 1 570 ? -27.891 36.562 16.188 1 87.31 570 GLN A O 1
ATOM 4668 N N . ASP A 1 571 ? -29.641 36.219 17.469 1 86.56 571 ASP A N 1
ATOM 4669 C CA . ASP A 1 571 ? -29.062 36.969 18.578 1 86.56 571 ASP A CA 1
ATOM 4670 C C . ASP A 1 571 ? -27.891 36.219 19.219 1 86.56 571 ASP A C 1
ATOM 4672 O O . ASP A 1 571 ? -27.016 36.844 19.828 1 86.56 571 ASP A O 1
ATOM 4676 N N . GLN A 1 572 ? -27.859 35 18.969 1 86.62 572 GLN A N 1
ATOM 4677 C CA . GLN A 1 572 ? -26.859 34.156 19.656 1 86.62 572 GLN A CA 1
ATOM 4678 C C . GLN A 1 572 ? -25.641 33.938 18.766 1 86.62 572 GLN A C 1
ATOM 4680 O O . GLN A 1 572 ? -24.641 33.375 19.219 1 86.62 572 GLN A O 1
ATOM 4685 N N . LEU A 1 573 ? -25.703 34.344 17.625 1 88.75 573 LEU A N 1
ATOM 4686 C CA . LEU A 1 573 ? -24.625 34.094 16.688 1 88.75 573 LEU A CA 1
ATOM 4687 C C . LEU A 1 573 ? -23.344 34.781 17.109 1 88.75 573 LEU A C 1
ATOM 4689 O O . LEU A 1 573 ? -23.359 35.938 17.531 1 88.75 573 LEU A O 1
ATOM 4693 N N . LEU A 1 574 ? -22.25 34 17.156 1 80.62 574 LEU A N 1
ATOM 4694 C CA . LEU A 1 574 ? -20.922 34.5 17.5 1 80.62 574 LEU A CA 1
ATOM 4695 C C . LEU A 1 574 ? -19.922 34.188 16.391 1 80.62 574 LEU A C 1
ATOM 4697 O O . LEU A 1 574 ? -20.062 33.188 15.688 1 80.62 574 LEU A O 1
ATOM 4701 N N . PRO A 1 575 ? -19.016 35.188 16.219 1 71.31 575 PRO A N 1
ATOM 4702 C CA . PRO A 1 575 ? -17.953 34.844 15.266 1 71.31 575 PRO A CA 1
ATOM 4703 C C . PRO A 1 575 ? -17.125 33.625 15.695 1 71.31 575 PRO A C 1
ATOM 4705 O O . PRO A 1 575 ? -16.844 33.469 16.891 1 71.31 575 PRO A O 1
ATOM 4708 N N . THR A 1 576 ? -17.031 32.594 14.914 1 69.75 576 THR A N 1
ATOM 4709 C CA . THR A 1 576 ? -16.297 31.391 15.242 1 69.75 576 THR A CA 1
ATOM 4710 C C . THR A 1 576 ? -14.844 31.5 14.773 1 69.75 576 THR A C 1
ATOM 4712 O O . THR A 1 576 ? -14.562 31.359 13.578 1 69.75 576 THR A O 1
ATOM 4715 N N . PRO A 1 577 ? -14.016 31.844 15.781 1 68.62 577 PRO A N 1
ATOM 4716 C CA . PRO A 1 577 ? -12.625 31.938 15.328 1 68.62 577 PRO A CA 1
ATOM 4717 C C . PRO A 1 577 ? -11.945 30.578 15.203 1 68.62 577 PRO A C 1
ATOM 4719 O O . PRO A 1 577 ? -12.117 29.719 16.078 1 68.62 577 PRO A O 1
ATOM 4722 N N . THR A 1 578 ? -11.32 30.188 14.125 1 80.94 578 THR A N 1
ATOM 4723 C CA . THR A 1 578 ? -10.68 28.891 13.914 1 80.94 578 THR A CA 1
ATOM 4724 C C . THR A 1 578 ? -9.164 29.016 13.992 1 80.94 578 THR A C 1
ATOM 4726 O O . THR A 1 578 ? -8.453 28.016 13.953 1 80.94 578 THR A O 1
ATOM 4729 N N . TRP A 1 579 ? -8.641 30.172 14.312 1 88.5 579 TRP A N 1
ATOM 4730 C CA . TRP A 1 579 ? -7.211 30.422 14.234 1 88.5 579 TRP A CA 1
ATOM 4731 C C . TRP A 1 579 ? -6.469 29.766 15.391 1 88.5 579 TRP A C 1
ATOM 4733 O O . TRP A 1 579 ? -5.441 29.125 15.188 1 88.5 579 TRP A O 1
ATOM 4743 N N . GLY A 1 580 ? -7.031 29.969 16.531 1 88.38 580 GLY A N 1
ATOM 4744 C CA . GLY A 1 580 ? -6.336 29.609 17.75 1 88.38 580 GLY A CA 1
ATOM 4745 C C . GLY A 1 580 ? -5.969 28.141 17.812 1 88.38 580 GLY A C 1
ATOM 4746 O O . GLY A 1 580 ? -4.805 27.797 18.016 1 88.38 580 GLY A O 1
ATOM 4747 N N . ASN A 1 581 ? -6.906 27.344 17.562 1 86.56 581 ASN A N 1
ATOM 4748 C CA . ASN A 1 581 ? -6.676 25.891 17.656 1 86.56 581 ASN A CA 1
ATOM 4749 C C . ASN A 1 581 ? -5.695 25.422 16.594 1 86.56 581 ASN A C 1
ATOM 4751 O O . ASN A 1 581 ? -4.867 24.547 16.844 1 86.56 581 ASN A O 1
ATOM 4755 N N . ILE A 1 582 ? -5.715 25.922 15.438 1 90.31 582 ILE A N 1
ATOM 4756 C CA . ILE A 1 582 ? -4.816 25.547 14.352 1 90.31 582 ILE A CA 1
ATOM 4757 C C . ILE A 1 582 ? -3.383 25.938 14.711 1 90.31 582 ILE A C 1
ATOM 4759 O O . ILE A 1 582 ? -2.455 25.156 14.531 1 90.31 582 ILE A O 1
ATOM 4763 N N . ILE A 1 583 ? -3.279 27.125 15.266 1 90.75 583 ILE A N 1
ATOM 4764 C CA . ILE A 1 583 ? -1.962 27.656 15.617 1 90.75 583 ILE A CA 1
ATOM 4765 C C . ILE A 1 583 ? -1.343 26.797 16.719 1 90.75 583 ILE A C 1
ATOM 4767 O O . ILE A 1 583 ? -0.174 26.406 16.625 1 90.75 583 ILE A O 1
ATOM 4771 N N . VAL A 1 584 ? -2.148 26.516 17.656 1 90.44 584 VAL A N 1
ATOM 4772 C CA . VAL A 1 584 ? -1.641 25.797 18.812 1 90.44 584 VAL A CA 1
ATOM 4773 C C . VAL A 1 584 ? -1.276 24.359 18.422 1 90.44 584 VAL A C 1
ATOM 4775 O O . VAL A 1 584 ? -0.168 23.891 18.703 1 90.44 584 VAL A O 1
ATOM 4778 N N . ASP A 1 585 ? -2.129 23.734 17.797 1 88.88 585 ASP A N 1
ATOM 4779 C CA . ASP A 1 585 ? -1.919 22.328 17.469 1 88.88 585 ASP A CA 1
ATOM 4780 C C . ASP A 1 585 ? -0.695 22.156 16.562 1 88.88 585 ASP A C 1
ATOM 4782 O O . ASP A 1 585 ? 0.104 21.234 16.766 1 88.88 585 ASP A O 1
ATOM 4786 N N . THR A 1 586 ? -0.53 22.969 15.695 1 90.31 586 THR A N 1
ATOM 4787 C CA . THR A 1 586 ? 0.544 22.828 14.719 1 90.31 586 THR A CA 1
ATOM 4788 C C . THR A 1 586 ? 1.885 23.234 15.32 1 90.31 586 THR A C 1
ATOM 4790 O O . THR A 1 586 ? 2.904 22.578 15.078 1 90.31 586 THR A O 1
ATOM 4793 N N . ASN A 1 587 ? 1.849 24.328 16.078 1 90.12 587 ASN A N 1
ATOM 4794 C CA . ASN A 1 587 ? 3.115 24.797 16.625 1 90.12 587 ASN A CA 1
ATOM 4795 C C . ASN A 1 587 ? 3.633 23.844 17.703 1 90.12 587 ASN A C 1
ATOM 4797 O O . ASN A 1 587 ? 4.844 23.656 17.844 1 90.12 587 ASN A O 1
ATOM 4801 N N . PHE A 1 588 ? 2.809 23.266 18.438 1 90.12 588 PHE A N 1
ATOM 4802 C CA . PHE A 1 588 ? 3.258 22.328 19.469 1 90.12 588 PHE A CA 1
ATOM 4803 C C . PHE A 1 588 ? 3.672 21 18.828 1 90.12 588 PHE A C 1
ATOM 4805 O O . PHE A 1 588 ? 4.293 20.172 19.484 1 90.12 588 PHE A O 1
ATOM 4812 N N . ARG A 1 589 ? 3.346 20.875 17.625 1 87.38 589 ARG A N 1
ATOM 4813 C CA . ARG A 1 589 ? 3.75 19.688 16.891 1 87.38 589 ARG A CA 1
ATOM 4814 C C . ARG A 1 589 ? 5.023 19.938 16.078 1 87.38 589 ARG A C 1
ATOM 4816 O O . ARG A 1 589 ? 5.922 19.094 16.062 1 87.38 589 ARG A O 1
ATOM 4823 N N . ASP A 1 590 ? 5.148 21.094 15.469 1 86.62 590 ASP A N 1
ATOM 4824 C CA . ASP A 1 590 ? 6.137 21.266 14.406 1 86.62 590 ASP A CA 1
ATOM 4825 C C . ASP A 1 590 ? 7.176 22.312 14.789 1 86.62 590 ASP A C 1
ATOM 4827 O O . ASP A 1 590 ? 8.234 22.406 14.164 1 86.62 590 ASP A O 1
ATOM 4831 N N . ASN A 1 591 ? 6.848 23.156 15.781 1 87.44 591 ASN A N 1
ATOM 4832 C CA . ASN A 1 591 ? 7.77 24.219 16.156 1 87.44 591 ASN A CA 1
ATOM 4833 C C . ASN A 1 591 ? 8.898 23.703 17.047 1 87.44 591 ASN A C 1
ATOM 4835 O O . ASN A 1 591 ? 8.711 23.5 18.25 1 87.44 591 ASN A O 1
ATOM 4839 N N . MET A 1 592 ? 10.094 23.656 16.516 1 84.25 592 MET A N 1
ATOM 4840 C CA . MET A 1 592 ? 11.234 23.016 17.172 1 84.25 592 MET A CA 1
ATOM 4841 C C . MET A 1 592 ? 11.68 23.844 18.391 1 84.25 592 MET A C 1
ATOM 4843 O O . MET A 1 592 ? 12.188 23.281 19.359 1 84.25 592 MET A O 1
ATOM 4847 N N . MET A 1 593 ? 11.492 25.094 18.375 1 80.56 593 MET A N 1
ATOM 4848 C CA . MET A 1 593 ? 11.844 25.938 19.516 1 80.56 593 MET A CA 1
ATOM 4849 C C . MET A 1 593 ? 10.906 25.688 20.688 1 80.56 593 MET A C 1
ATOM 4851 O O . MET A 1 593 ? 11.352 25.656 21.844 1 80.56 593 MET A O 1
ATOM 4855 N N . LEU A 1 594 ? 9.68 25.516 20.297 1 83.75 594 LEU A N 1
ATOM 4856 C CA . LEU A 1 594 ? 8.672 25.266 21.312 1 83.75 594 LEU A CA 1
ATOM 4857 C C . LEU A 1 594 ? 8.859 23.875 21.938 1 83.75 594 LEU A C 1
ATOM 4859 O O . LEU A 1 594 ? 8.641 23.688 23.125 1 83.75 594 LEU A O 1
ATOM 4863 N N . LEU A 1 595 ? 9.344 23 21.219 1 83.62 595 LEU A N 1
ATOM 4864 C CA . LEU A 1 595 ? 9.508 21.625 21.672 1 83.62 595 LEU A CA 1
ATOM 4865 C C . LEU A 1 595 ? 10.688 21.5 22.641 1 83.62 595 LEU A C 1
ATOM 4867 O O . LEU A 1 595 ? 10.789 20.516 23.375 1 83.62 595 LEU A O 1
ATOM 4871 N N . LYS A 1 596 ? 11.484 22.516 22.656 1 79.19 596 LYS A N 1
ATOM 4872 C CA . LYS A 1 596 ? 12.609 22.531 23.578 1 79.19 596 LYS A CA 1
ATOM 4873 C C . LYS A 1 596 ? 12.148 22.875 25 1 79.19 596 LYS A C 1
ATOM 4875 O O . LYS A 1 596 ? 12.906 22.734 25.953 1 79.19 596 LYS A O 1
ATOM 4880 N N . THR A 1 597 ? 10.859 23.328 25.047 1 79.5 597 THR A N 1
ATOM 4881 C CA . THR A 1 597 ? 10.312 23.719 26.344 1 79.5 597 THR A CA 1
ATOM 4882 C C . THR A 1 597 ? 9.086 22.891 26.688 1 79.5 597 THR A C 1
ATOM 4884 O O . THR A 1 597 ? 7.965 23.406 26.719 1 79.5 597 THR A O 1
ATOM 4887 N N . PRO A 1 598 ? 9.273 21.719 27.156 1 80.62 598 PRO A N 1
ATOM 4888 C CA . PRO A 1 598 ? 8.148 20.812 27.406 1 80.62 598 PRO A CA 1
ATOM 4889 C C . PRO A 1 598 ? 7.23 21.312 28.531 1 80.62 598 PRO A C 1
ATOM 4891 O O . PRO A 1 598 ? 6.062 20.922 28.594 1 80.62 598 PRO A O 1
ATOM 4894 N N . ALA A 1 599 ? 7.801 22.203 29.391 1 82.56 599 ALA A N 1
ATOM 4895 C CA . ALA A 1 599 ? 7.008 22.75 30.484 1 82.56 599 ALA A CA 1
ATOM 4896 C C . ALA A 1 599 ? 5.812 23.531 29.969 1 82.56 599 ALA A C 1
ATOM 4898 O O . ALA A 1 599 ? 4.836 23.75 30.703 1 82.56 599 ALA A O 1
ATOM 4899 N N . LEU A 1 600 ? 5.922 23.953 28.766 1 87.06 600 LEU A N 1
ATOM 4900 C CA . LEU A 1 600 ? 4.859 24.766 28.203 1 87.06 600 LEU A CA 1
ATOM 4901 C C . LEU A 1 600 ? 3.758 23.906 27.609 1 87.06 600 LEU A C 1
ATOM 4903 O O . LEU A 1 600 ? 2.662 24.391 27.312 1 87.06 600 LEU A O 1
ATOM 4907 N N . ASP A 1 601 ? 4.043 22.656 27.484 1 86.94 601 ASP A N 1
ATOM 4908 C CA . ASP A 1 601 ? 3.078 21.766 26.828 1 86.94 601 ASP A CA 1
ATOM 4909 C C . ASP A 1 601 ? 2.076 21.219 27.844 1 86.94 601 ASP A C 1
ATOM 4911 O O . ASP A 1 601 ? 2.174 20.047 28.25 1 86.94 601 ASP A O 1
ATOM 4915 N N . ASN A 1 602 ? 1.196 21.984 28.281 1 87.88 602 ASN A N 1
ATOM 4916 C CA . ASN A 1 602 ? 0.096 21.609 29.172 1 87.88 602 ASN A CA 1
ATOM 4917 C C . ASN A 1 602 ? -1.221 22.234 28.719 1 87.88 602 ASN A C 1
ATOM 4919 O O . ASN A 1 602 ? -1.224 23.203 27.953 1 87.88 602 ASN A O 1
ATOM 4923 N N . PRO A 1 603 ? -2.32 21.719 29.188 1 88.12 603 PRO A N 1
ATOM 4924 C CA . PRO A 1 603 ? -3.625 22.156 28.672 1 88.12 603 PRO A CA 1
ATOM 4925 C C . PRO A 1 603 ? -3.914 23.625 28.969 1 88.12 603 PRO A C 1
ATOM 4927 O O . PRO A 1 603 ? -4.527 24.312 28.141 1 88.12 603 PRO A O 1
ATOM 4930 N N . LEU A 1 604 ? -3.463 24.125 30.078 1 87 604 LEU A N 1
ATOM 4931 C CA . LEU A 1 604 ? -3.736 25.516 30.438 1 87 604 LEU A CA 1
ATOM 4932 C C . LEU A 1 604 ? -2.982 26.469 29.531 1 87 604 LEU A C 1
ATOM 4934 O O . LEU A 1 604 ? -3.547 27.469 29.062 1 87 604 LEU A O 1
ATOM 4938 N N . THR A 1 605 ? -1.745 26.203 29.328 1 88.31 605 THR A N 1
ATOM 4939 C CA . THR A 1 605 ? -0.934 27.031 28.453 1 88.31 605 THR A CA 1
ATOM 4940 C C . THR A 1 605 ? -1.444 26.953 27.016 1 88.31 605 THR A C 1
ATOM 4942 O O . THR A 1 605 ? -1.49 27.969 26.312 1 88.31 605 THR A O 1
ATOM 4945 N N . ARG A 1 606 ? -1.838 25.844 26.609 1 91.19 606 ARG A N 1
ATOM 4946 C CA . ARG A 1 606 ? -2.375 25.656 25.266 1 91.19 606 ARG A CA 1
ATOM 4947 C C . ARG A 1 606 ? -3.648 26.484 25.062 1 91.19 606 ARG A C 1
ATOM 4949 O O . ARG A 1 606 ? -3.855 27.078 24.016 1 91.19 606 ARG A O 1
ATOM 4956 N N . ALA A 1 607 ? -4.43 26.406 26.094 1 90.31 607 ALA A N 1
ATOM 4957 C CA . ALA A 1 607 ? -5.672 27.188 26.031 1 90.31 607 ALA A CA 1
ATOM 4958 C C . ALA A 1 607 ? -5.387 28.672 25.922 1 90.31 607 ALA A C 1
ATOM 4960 O O . ALA A 1 607 ? -6.059 29.391 25.172 1 90.31 607 ALA A O 1
ATOM 4961 N N . ALA A 1 608 ? -4.422 29.094 26.641 1 88.81 608 ALA A N 1
ATOM 4962 C CA . ALA A 1 608 ? -4.039 30.5 26.594 1 88.81 608 ALA A CA 1
ATOM 4963 C C . ALA A 1 608 ? -3.498 30.875 25.219 1 88.81 608 ALA A C 1
ATOM 4965 O O . ALA A 1 608 ? -3.828 31.938 24.688 1 88.81 608 ALA A O 1
ATOM 4966 N N . PHE A 1 609 ? -2.672 30.031 24.688 1 91.44 609 PHE A N 1
ATOM 4967 C CA . PHE A 1 609 ? -2.145 30.234 23.344 1 91.44 609 PHE A CA 1
ATOM 4968 C C . PHE A 1 609 ? -3.271 30.297 22.328 1 91.44 609 PHE A C 1
ATOM 4970 O O . PHE A 1 609 ? -3.236 31.109 21.391 1 91.44 609 PHE A O 1
ATOM 4977 N N . ALA A 1 610 ? -4.219 29.438 22.516 1 91.19 610 ALA A N 1
ATOM 4978 C CA . ALA A 1 610 ? -5.328 29.359 21.562 1 91.19 610 ALA A CA 1
ATOM 4979 C C . ALA A 1 610 ? -6.172 30.641 21.609 1 91.19 610 ALA A C 1
ATOM 4981 O O . ALA A 1 610 ? -6.57 31.156 20.562 1 91.19 610 ALA A O 1
ATOM 4982 N N . ASP A 1 611 ? -6.43 31.125 22.781 1 89.44 611 ASP A N 1
ATOM 4983 C CA . ASP A 1 611 ? -7.223 32.344 22.938 1 89.44 611 ASP A CA 1
ATOM 4984 C C . ASP A 1 611 ? -6.523 33.531 22.297 1 89.44 611 ASP A C 1
ATOM 4986 O O . ASP A 1 611 ? -7.145 34.312 21.562 1 89.44 611 ASP A O 1
ATOM 4990 N N . GLU A 1 612 ? -5.332 33.594 22.562 1 91.62 612 GLU A N 1
ATOM 4991 C CA . GLU A 1 612 ? -4.57 34.719 22 1 91.62 612 GLU A CA 1
ATOM 4992 C C . GLU A 1 612 ? -4.363 34.531 20.5 1 91.62 612 GLU A C 1
ATOM 4994 O O . GLU A 1 612 ? -4.32 35.531 19.75 1 91.62 612 GLU A O 1
ATOM 4999 N N . GLY A 1 613 ? -4.23 33.344 20.172 1 91.12 613 GLY A N 1
ATOM 5000 C CA . GLY A 1 613 ? -4.121 33.062 18.75 1 91.12 613 GLY A CA 1
ATOM 5001 C C . GLY A 1 613 ? -5.359 33.438 17.969 1 91.12 613 GLY A C 1
ATOM 5002 O O . GLY A 1 613 ? -5.262 33.938 16.828 1 91.12 613 GLY A O 1
ATOM 5003 N N . ASP A 1 614 ? -6.449 33.25 18.562 1 89.94 614 ASP A N 1
ATOM 5004 C CA . ASP A 1 614 ? -7.703 33.625 17.938 1 89.94 614 ASP A CA 1
ATOM 5005 C C . ASP A 1 614 ? -7.773 35.125 17.734 1 89.94 614 ASP A C 1
ATOM 5007 O O . ASP A 1 614 ? -8.203 35.625 16.672 1 89.94 614 ASP A O 1
ATOM 5011 N N . VAL A 1 615 ? -7.316 35.781 18.719 1 89.19 615 VAL A N 1
ATOM 5012 C CA . VAL A 1 615 ? -7.336 37.25 18.656 1 89.19 615 VAL A CA 1
ATOM 5013 C C . VAL A 1 615 ? -6.355 37.719 17.578 1 89.19 615 VAL A C 1
ATOM 5015 O O . VAL A 1 615 ? -6.695 38.562 16.75 1 89.19 615 VAL A O 1
ATOM 5018 N N . PHE A 1 616 ? -5.25 37.188 17.641 1 91.12 616 PHE A N 1
ATOM 5019 C CA . PHE A 1 616 ? -4.223 37.531 16.656 1 91.12 616 PHE A CA 1
ATOM 5020 C C . PHE A 1 616 ? -4.723 37.25 15.242 1 91.12 616 PHE A C 1
ATOM 5022 O O . PHE A 1 616 ? -4.645 38.156 14.383 1 91.12 616 PHE A O 1
ATOM 5029 N N . GLY A 1 617 ? -5.176 36.062 15.07 1 89 617 GLY A N 1
ATOM 5030 C CA . GLY A 1 617 ? -5.641 35.656 13.75 1 89 617 GLY A CA 1
ATOM 5031 C C . GLY A 1 617 ? -6.777 36.531 13.242 1 89 617 GLY A C 1
ATOM 5032 O O . GLY A 1 617 ? -6.781 36.938 12.078 1 89 617 GLY A O 1
ATOM 5033 N N . ALA A 1 618 ? -7.695 36.812 14.125 1 85.94 618 ALA A N 1
ATOM 5034 C CA . ALA A 1 618 ? -8.844 37.625 13.75 1 85.94 618 ALA A CA 1
ATOM 5035 C C . ALA A 1 618 ? -8.406 39.031 13.383 1 85.94 618 ALA A C 1
ATOM 5037 O O . ALA A 1 618 ? -8.914 39.625 12.422 1 85.94 618 ALA A O 1
ATOM 5038 N N . LEU A 1 619 ? -7.461 39.531 14.125 1 87.62 619 LEU A N 1
ATOM 5039 C CA . LEU A 1 619 ? -7.004 40.906 13.914 1 87.62 619 LEU A CA 1
ATOM 5040 C C . LEU A 1 619 ? -6.27 41.031 12.578 1 87.62 619 LEU A C 1
ATOM 5042 O O . LEU A 1 619 ? -6.535 41.938 11.805 1 87.62 619 LEU A O 1
ATOM 5046 N N . ILE A 1 620 ? -5.406 40.156 12.414 1 88.56 620 ILE A N 1
ATOM 5047 C CA . ILE A 1 620 ? -4.605 40.281 11.195 1 88.56 620 ILE A CA 1
ATOM 5048 C C . ILE A 1 620 ? -5.484 40 9.984 1 88.56 620 ILE A C 1
ATOM 5050 O O . ILE A 1 620 ? -5.312 40.625 8.93 1 88.56 620 ILE A O 1
ATOM 5054 N N . HIS A 1 621 ? -6.324 39.094 10.086 1 87.12 621 HIS A N 1
ATOM 5055 C CA . HIS A 1 621 ? -7.254 38.781 9.008 1 87.12 621 HIS A CA 1
ATOM 5056 C C . HIS A 1 621 ? -8.117 39.969 8.656 1 87.12 621 HIS A C 1
ATOM 5058 O O . HIS A 1 621 ? -8.25 40.312 7.48 1 87.12 621 HIS A O 1
ATOM 5064 N N . TYR A 1 622 ? -8.648 40.531 9.68 1 84.06 622 TYR A N 1
ATOM 5065 C CA . TYR A 1 622 ? -9.5 41.719 9.484 1 84.06 622 TYR A CA 1
ATOM 5066 C C . TYR A 1 622 ? -8.719 42.844 8.836 1 84.06 622 TYR A C 1
ATOM 5068 O O . TYR A 1 622 ? -9.211 43.469 7.898 1 84.06 622 TYR A O 1
ATOM 5076 N N . ARG A 1 623 ? -7.613 43.125 9.312 1 87 623 ARG A N 1
ATOM 5077 C CA . ARG A 1 623 ? -6.793 44.219 8.805 1 87 623 ARG A CA 1
ATOM 5078 C C . ARG A 1 623 ? -6.457 44 7.332 1 87 623 ARG A C 1
ATOM 5080 O O . ARG A 1 623 ? -6.613 44.906 6.516 1 87 623 ARG A O 1
ATOM 5087 N N . GLU A 1 624 ? -6.027 42.875 7.051 1 87.62 624 GLU A N 1
ATOM 5088 C CA . GLU A 1 624 ? -5.637 42.594 5.676 1 87.62 624 GLU A CA 1
ATOM 5089 C C . GLU A 1 624 ? -6.852 42.562 4.75 1 87.62 624 GLU A C 1
ATOM 5091 O O . GLU A 1 624 ? -6.766 42.969 3.596 1 87.62 624 GLU A O 1
ATOM 5096 N N . LEU A 1 625 ? -7.926 42.031 5.273 1 84.56 625 LEU A N 1
ATOM 5097 C CA . LEU A 1 625 ? -9.156 42 4.484 1 84.56 625 LEU A CA 1
ATOM 5098 C C . LEU A 1 625 ? -9.641 43.438 4.227 1 84.56 625 LEU A C 1
ATOM 5100 O O . LEU A 1 625 ? -10.055 43.75 3.111 1 84.56 625 LEU A O 1
ATOM 5104 N N . LYS A 1 626 ? -9.633 44.219 5.25 1 84.62 626 LYS A N 1
ATOM 5105 C CA . LYS A 1 626 ? -10.016 45.625 5.102 1 84.62 626 LYS A CA 1
ATOM 5106 C C . LYS A 1 626 ? -9.133 46.344 4.078 1 84.62 626 LYS A C 1
ATOM 5108 O O . LYS A 1 626 ? -9.633 47.125 3.252 1 84.62 626 LYS A O 1
ATOM 5113 N N . ARG A 1 627 ? -7.91 46.094 4.184 1 84.31 627 ARG A N 1
ATOM 5114 C CA . ARG A 1 627 ? -6.973 46.688 3.225 1 84.31 627 ARG A CA 1
ATOM 5115 C C . ARG A 1 627 ? -7.328 46.281 1.799 1 84.31 627 ARG A C 1
ATOM 5117 O O . ARG A 1 627 ? -7.348 47.125 0.896 1 84.31 627 ARG A O 1
ATOM 5124 N N . LYS A 1 628 ? -7.637 45.062 1.598 1 84.81 628 LYS A N 1
ATOM 5125 C CA . LYS A 1 628 ? -7.992 44.562 0.272 1 84.81 628 LYS A CA 1
ATOM 5126 C C . LYS A 1 628 ? -9.32 45.156 -0.198 1 84.81 628 LYS A C 1
ATOM 5128 O O . LYS A 1 628 ? -9.5 45.438 -1.388 1 84.81 628 LYS A O 1
ATOM 5133 N N . MET A 1 629 ? -10.18 45.281 0.728 1 82.94 629 MET A N 1
ATOM 5134 C CA . MET A 1 629 ? -11.477 45.875 0.396 1 82.94 629 MET A CA 1
ATOM 5135 C C . MET A 1 629 ? -11.312 47.344 -0.032 1 82.94 629 MET A C 1
ATOM 5137 O O . MET A 1 629 ? -11.922 47.781 -1.007 1 82.94 629 MET A O 1
ATOM 5141 N N . LEU A 1 630 ? -10.5 48.031 0.664 1 82.19 630 LEU A N 1
ATOM 5142 C CA . LEU A 1 630 ? -10.25 49.438 0.334 1 82.19 630 LEU A CA 1
ATOM 5143 C C . LEU A 1 630 ? -9.57 49.562 -1.026 1 82.19 630 LEU A C 1
ATOM 5145 O O . LEU A 1 630 ? -9.938 50.406 -1.832 1 82.19 630 LEU A O 1
ATOM 5149 N N . LEU A 1 631 ? -8.68 48.656 -1.232 1 82.25 631 LEU A N 1
ATOM 5150 C CA . LEU A 1 631 ? -8.008 48.688 -2.525 1 82.25 631 LEU A CA 1
ATOM 5151 C C . LEU A 1 631 ? -8.977 48.312 -3.646 1 82.25 631 LEU A C 1
ATOM 5153 O O . LEU A 1 631 ? -8.883 48.844 -4.75 1 82.25 631 LEU A O 1
ATOM 5157 N N . THR A 1 632 ? -9.812 47.469 -3.318 1 82.81 632 THR A N 1
ATOM 5158 C CA . THR A 1 632 ? -10.805 47.062 -4.305 1 82.81 632 THR A CA 1
ATOM 5159 C C . THR A 1 632 ? -11.758 48.219 -4.617 1 82.81 632 THR A C 1
ATOM 5161 O O . THR A 1 632 ? -12.195 48.375 -5.758 1 82.81 632 THR A O 1
ATOM 5164 N N . LEU A 1 633 ? -12.109 48.906 -3.574 1 78.44 633 LEU A N 1
ATOM 5165 C CA . LEU A 1 633 ? -12.961 50.094 -3.781 1 78.44 633 LEU A CA 1
ATOM 5166 C C . LEU A 1 633 ? -12.258 51.125 -4.652 1 78.44 633 LEU A C 1
ATOM 5168 O O . LEU A 1 633 ? -12.906 51.812 -5.449 1 78.44 633 LEU A O 1
ATOM 5172 N N . GLU A 1 634 ? -11.008 51.156 -4.551 1 76.25 634 GLU A N 1
ATOM 5173 C CA . GLU A 1 634 ? -10.219 52.094 -5.336 1 76.25 634 GLU A CA 1
ATOM 5174 C C . GLU A 1 634 ? -10.086 51.656 -6.781 1 76.25 634 GLU A C 1
ATOM 5176 O O . GLU A 1 634 ? -10.188 52.438 -7.711 1 76.25 634 GLU A O 1
ATOM 5181 N N . TRP A 1 635 ? -9.945 50.312 -6.941 1 80.88 635 TRP A N 1
ATOM 5182 C CA . TRP A 1 635 ? -9.633 49.781 -8.266 1 80.88 635 TRP A CA 1
ATOM 5183 C C . TRP A 1 635 ? -10.867 49.156 -8.922 1 80.88 635 TRP A C 1
ATOM 5185 O O . TRP A 1 635 ? -10.883 48.906 -10.125 1 80.88 635 TRP A O 1
ATOM 5195 N N . GLY A 1 636 ? -11.984 48.906 -8.203 1 71.94 636 GLY A N 1
ATOM 5196 C CA . GLY A 1 636 ? -13.211 48.312 -8.703 1 71.94 636 GLY A CA 1
ATOM 5197 C C . GLY A 1 636 ? -13.188 46.781 -8.68 1 71.94 636 GLY A C 1
ATOM 5198 O O . GLY A 1 636 ? -12.156 46.188 -8.398 1 71.94 636 GLY A O 1
ATOM 5199 N N . TYR A 1 637 ? -14.359 45.969 -8.773 1 68.69 637 TYR A N 1
ATOM 5200 C CA . TYR A 1 637 ? -14.5 44.531 -8.812 1 68.69 637 TYR A CA 1
ATOM 5201 C C . TYR A 1 637 ? -14.125 43.969 -10.188 1 68.69 637 TYR A C 1
ATOM 5203 O O . TYR A 1 637 ? -14.047 44.719 -11.164 1 68.69 637 TYR A O 1
ATOM 5211 N N . ILE A 1 638 ? -13.641 42.594 -10.43 1 57.81 638 ILE A N 1
ATOM 5212 C CA . ILE A 1 638 ? -13.414 41.969 -11.734 1 57.81 638 ILE A CA 1
ATOM 5213 C C . ILE A 1 638 ? -14.75 41.812 -12.461 1 57.81 638 ILE A C 1
ATOM 5215 O O . ILE A 1 638 ? -15.594 41 -12.031 1 57.81 638 ILE A O 1
ATOM 5219 N N . ILE A 1 639 ? -15.789 42.438 -12.75 1 48.5 639 ILE A N 1
ATOM 5220 C CA . ILE A 1 639 ? -16.828 42.188 -13.742 1 48.5 639 ILE A CA 1
ATOM 5221 C C . ILE A 1 639 ? -16.203 41.625 -15.023 1 48.5 639 ILE A C 1
ATOM 5223 O O . ILE A 1 639 ? -15.078 42 -15.375 1 48.5 639 ILE A O 1
ATOM 5227 N N . PRO A 1 640 ? -16.938 40.656 -16.016 1 41.22 640 PRO A N 1
ATOM 5228 C CA . PRO A 1 640 ? -16.5 40.25 -17.344 1 41.22 640 PRO A CA 1
ATOM 5229 C C . PRO A 1 640 ? -15.594 41.25 -18.031 1 41.22 640 PRO A C 1
ATOM 5231 O O . PRO A 1 640 ? -15.125 41.031 -19.141 1 41.22 640 PRO A O 1
ATOM 5234 N N . LEU A 1 641 ? -15.984 42.594 -17.875 1 38.34 641 LEU A N 1
ATOM 5235 C CA . LEU A 1 641 ? -15.727 43.406 -19.062 1 38.34 641 LEU A CA 1
ATOM 5236 C C . LEU A 1 641 ? -14.25 43.312 -19.453 1 38.34 641 LEU A C 1
ATOM 5238 O O . LEU A 1 641 ? -13.398 42.969 -18.625 1 38.34 641 LEU A O 1
ATOM 5242 N N . GLY A 1 642 ? -13.586 44.438 -20.234 1 39.16 642 GLY A N 1
ATOM 5243 C CA . GLY A 1 642 ? -12.422 44.719 -21.062 1 39.16 642 GLY A CA 1
ATOM 5244 C C . GLY A 1 642 ? -11.133 44.781 -20.25 1 39.16 642 GLY A C 1
ATOM 5245 O O . GLY A 1 642 ? -10.445 43.781 -20.094 1 39.16 642 GLY A O 1
ATOM 5246 N N . LYS A 1 643 ? -10.516 46.188 -20.125 1 43.34 643 LYS A N 1
ATOM 5247 C CA . LYS A 1 643 ? -9.359 47 -20.516 1 43.34 643 LYS A CA 1
ATOM 5248 C C . LYS A 1 643 ? -8.383 47.156 -19.344 1 43.34 643 LYS A C 1
ATOM 5250 O O . LYS A 1 643 ? -7.41 47.906 -19.453 1 43.34 643 LYS A O 1
ATOM 5255 N N . ASN A 1 644 ? -8.844 47.219 -17.859 1 47.62 644 ASN A N 1
ATOM 5256 C CA . ASN A 1 644 ? -7.77 47.938 -17.188 1 47.62 644 ASN A CA 1
ATOM 5257 C C . ASN A 1 644 ? -6.594 47.031 -16.859 1 47.62 644 ASN A C 1
ATOM 5259 O O . ASN A 1 644 ? -6.645 46.25 -15.891 1 47.62 644 ASN A O 1
ATOM 5263 N N . SER A 1 645 ? -5.797 46.719 -17.672 1 57.53 645 SER A N 1
ATOM 5264 C CA . SER A 1 645 ? -4.543 45.969 -17.656 1 57.53 645 SER A CA 1
ATOM 5265 C C . SER A 1 645 ? -3.715 46.312 -16.422 1 57.53 645 SER A C 1
ATOM 5267 O O . SER A 1 645 ? -2.793 45.562 -16.062 1 57.53 645 SER A O 1
ATOM 5269 N N . LEU A 1 646 ? -4.137 47.5 -15.664 1 65.19 646 LEU A N 1
ATOM 5270 C CA . LEU A 1 646 ? -3.252 47.938 -14.586 1 65.19 646 LEU A CA 1
ATOM 5271 C C . LEU A 1 646 ? -3.732 47.406 -13.242 1 65.19 646 LEU A C 1
ATOM 5273 O O . LEU A 1 646 ? -3.051 47.562 -12.227 1 65.19 646 LEU A O 1
ATOM 5277 N N . ARG A 1 647 ? -4.934 46.688 -13.117 1 74.25 647 ARG A N 1
ATOM 5278 C CA . ARG A 1 647 ? -5.477 46.219 -11.852 1 74.25 647 ARG A CA 1
ATOM 5279 C C . ARG A 1 647 ? -4.664 45.031 -11.305 1 74.25 647 ARG A C 1
ATOM 5281 O O . ARG A 1 647 ? -4.426 44.062 -12.016 1 74.25 647 ARG A O 1
ATOM 5288 N N . PRO A 1 648 ? -4.266 45.25 -9.984 1 72.94 648 PRO A N 1
ATOM 5289 C CA . PRO A 1 648 ? -3.502 44.125 -9.398 1 72.94 648 PRO A CA 1
ATOM 5290 C C . PRO A 1 648 ? -4.301 42.844 -9.336 1 72.94 648 PRO A C 1
ATOM 5292 O O . PRO A 1 648 ? -5.508 42.875 -9.086 1 72.94 648 PRO A O 1
ATOM 5295 N N . LYS A 1 649 ? -3.832 41.75 -9.578 1 70.88 649 LYS A N 1
ATOM 5296 C CA . LYS A 1 649 ? -4.445 40.438 -9.766 1 70.88 649 LYS A CA 1
ATOM 5297 C C . LYS A 1 649 ? -4.953 39.875 -8.438 1 70.88 649 LYS A C 1
ATOM 5299 O O . LYS A 1 649 ? -5.875 39.062 -8.422 1 70.88 649 LYS A O 1
ATOM 5304 N N . ASN A 1 650 ? -4.59 40.375 -7.344 1 76 650 ASN A N 1
ATOM 5305 C CA . ASN A 1 650 ? -4.934 39.719 -6.082 1 76 650 ASN A CA 1
ATOM 5306 C C . ASN A 1 650 ? -5.992 40.5 -5.316 1 76 650 ASN A C 1
ATOM 5308 O O . ASN A 1 650 ? -5.98 40.531 -4.086 1 76 650 ASN A O 1
ATOM 5312 N N . LEU A 1 651 ? -6.949 41.156 -6.059 1 79.94 651 LEU A N 1
ATOM 5313 C CA . LEU A 1 651 ? -8.016 41.906 -5.406 1 79.94 651 LEU A CA 1
ATOM 5314 C C . LEU A 1 651 ? -9.328 41.125 -5.445 1 79.94 651 LEU A C 1
ATOM 5316 O O . LEU A 1 651 ? -9.414 40.062 -6.074 1 79.94 651 LEU A O 1
ATOM 5320 N N . ILE A 1 652 ? -10.352 41.562 -4.645 1 77.44 652 ILE A N 1
ATOM 5321 C CA . ILE A 1 652 ? -11.648 40.875 -4.527 1 77.44 652 ILE A CA 1
ATOM 5322 C C . ILE A 1 652 ? -12.398 41 -5.855 1 77.44 652 ILE A C 1
ATOM 5324 O O . ILE A 1 652 ? -12.516 42.062 -6.426 1 77.44 652 ILE A O 1
ATOM 5328 N N . ALA A 1 653 ? -12.688 39.812 -6.395 1 69.94 653 ALA A N 1
ATOM 5329 C CA . ALA A 1 653 ? -13.211 39.719 -7.754 1 69.94 653 ALA A CA 1
ATOM 5330 C C . ALA A 1 653 ? -14.68 40.156 -7.801 1 69.94 653 ALA A C 1
ATOM 5332 O O . ALA A 1 653 ? -15.141 40.719 -8.805 1 69.94 653 ALA A O 1
ATOM 5333 N N . SER A 1 654 ? -15.5 39.75 -6.777 1 65.31 654 SER A N 1
ATOM 5334 C CA . SER A 1 654 ? -16.922 40.031 -6.879 1 65.31 654 SER A CA 1
ATOM 5335 C C . SER A 1 654 ? -17.484 40.5 -5.539 1 65.31 654 SER A C 1
ATOM 5337 O O . SER A 1 654 ? -16.922 40.188 -4.488 1 65.31 654 SER A O 1
ATOM 5339 N N . MET A 1 655 ? -18.562 41.406 -5.688 1 59.12 655 MET A N 1
ATOM 5340 C CA . MET A 1 655 ? -19.281 41.875 -4.508 1 59.12 655 MET A CA 1
ATOM 5341 C C . MET A 1 655 ? -19.766 40.719 -3.654 1 59.12 655 MET A C 1
ATOM 5343 O O . MET A 1 655 ? -19.828 40.812 -2.428 1 59.12 655 MET A O 1
ATOM 5347 N N . VAL A 1 656 ? -20.016 39.625 -4.301 1 53.41 656 VAL A N 1
ATOM 5348 C CA . VAL A 1 656 ? -20.531 38.469 -3.582 1 53.41 656 VAL A CA 1
ATOM 5349 C C . VAL A 1 656 ? -19.469 37.938 -2.635 1 53.41 656 VAL A C 1
ATOM 5351 O O . VAL A 1 656 ? -19.781 37.5 -1.526 1 53.41 656 VAL A O 1
ATOM 5354 N N . SER A 1 657 ? -18.297 38.188 -3.066 1 55.12 657 SER A N 1
ATOM 5355 C CA . SER A 1 657 ? -17.203 37.719 -2.242 1 55.12 657 SER A CA 1
ATOM 5356 C C . SER A 1 657 ? -17.078 38.5 -0.95 1 55.12 657 SER A C 1
ATOM 5358 O O . SER A 1 657 ? -16.656 37.969 0.079 1 55.12 657 SER A O 1
ATOM 5360 N N . ILE A 1 658 ? -17.484 39.75 -0.993 1 51.22 658 ILE A N 1
ATOM 5361 C CA . ILE A 1 658 ? -17.406 40.625 0.17 1 51.22 658 ILE A CA 1
ATOM 5362 C C . ILE A 1 658 ? -18.438 40.188 1.211 1 51.22 658 ILE A C 1
ATOM 5364 O O . ILE A 1 658 ? -18.156 40.219 2.412 1 51.22 658 ILE A O 1
ATOM 5368 N N . TYR A 1 659 ? -19.547 39.875 0.711 1 46.19 659 TYR A N 1
ATOM 5369 C CA . TYR A 1 659 ? -20.578 39.469 1.65 1 46.19 659 TYR A CA 1
ATOM 5370 C C . TYR A 1 659 ? -20.172 38.188 2.391 1 46.19 659 TYR A C 1
ATOM 5372 O O . TYR A 1 659 ? -20.469 38.031 3.574 1 46.19 659 TYR A O 1
ATOM 5380 N N . ILE A 1 660 ? -19.484 37.406 1.706 1 46.72 660 ILE A N 1
ATOM 5381 C CA . ILE A 1 660 ? -19.047 36.156 2.307 1 46.72 660 ILE A CA 1
ATOM 5382 C C . ILE A 1 660 ? -18.031 36.438 3.404 1 46.72 660 ILE A C 1
ATOM 5384 O O . ILE A 1 660 ? -18 35.781 4.43 1 46.72 660 ILE A O 1
ATOM 5388 N N . LEU A 1 661 ? -17.297 37.562 3.256 1 48.94 661 LEU A N 1
ATOM 5389 C CA . LEU A 1 661 ? -16.203 37.938 4.152 1 48.94 661 LEU A CA 1
ATOM 5390 C C . LEU A 1 661 ? -16.719 38.688 5.359 1 48.94 661 LEU A C 1
ATOM 5392 O O . LEU A 1 661 ? -16.047 38.812 6.383 1 48.94 661 LEU A O 1
ATOM 5396 N N . SER A 1 662 ? -17.828 39.469 5.199 1 43.16 662 SER A N 1
ATOM 5397 C CA . SER A 1 662 ? -18.312 40.344 6.25 1 43.16 662 SER A CA 1
ATOM 5398 C C . SER A 1 662 ? -18.922 39.562 7.402 1 43.16 662 SER A C 1
ATOM 5400 O O . SER A 1 662 ? -19.328 40.125 8.414 1 43.16 662 SER A O 1
ATOM 5402 N N . PHE A 1 663 ? -19.25 38.375 7.234 1 39.97 663 PHE A N 1
ATOM 5403 C CA . PHE A 1 663 ? -19.859 37.75 8.422 1 39.97 663 PHE A CA 1
ATOM 5404 C C . PHE A 1 663 ? -18.797 37.062 9.258 1 39.97 663 PHE A C 1
ATOM 5406 O O . PHE A 1 663 ? -17.906 36.406 8.711 1 39.97 663 PHE A O 1
ATOM 5413 N N . MET B 1 1 ? -47.594 -5.145 59.219 1 25.45 1 MET B N 1
ATOM 5414 C CA . MET B 1 1 ? -46.688 -6.117 58.594 1 25.45 1 MET B CA 1
ATOM 5415 C C . MET B 1 1 ? -46.594 -5.898 57.094 1 25.45 1 MET B C 1
ATOM 5417 O O . MET B 1 1 ? -47.594 -5.988 56.375 1 25.45 1 MET B O 1
ATOM 5421 N N . PRO B 1 2 ? -45.844 -5.047 56.531 1 31.89 2 PRO B N 1
ATOM 5422 C CA . PRO B 1 2 ? -46.062 -4.531 55.188 1 31.89 2 PRO B CA 1
ATOM 5423 C C . PRO B 1 2 ? -45.75 -5.57 54.094 1 31.89 2 PRO B C 1
ATOM 5425 O O . PRO B 1 2 ? -44.969 -6.504 54.344 1 31.89 2 PRO B O 1
ATOM 5428 N N . PRO B 1 3 ? -46.719 -5.746 53.188 1 29.58 3 PRO B N 1
ATOM 5429 C CA . PRO B 1 3 ? -46.625 -6.91 52.281 1 29.58 3 PRO B CA 1
ATOM 5430 C C . PRO B 1 3 ? -45.281 -6.969 51.562 1 29.58 3 PRO B C 1
ATOM 5432 O O . PRO B 1 3 ? -44.625 -5.941 51.406 1 29.58 3 PRO B O 1
ATOM 5435 N N . LYS B 1 4 ? -44.594 -8.172 51.625 1 28.12 4 LYS B N 1
ATOM 5436 C CA . LYS B 1 4 ? -43.312 -8.664 51.125 1 28.12 4 LYS B CA 1
ATOM 5437 C C . LYS B 1 4 ? -43.219 -8.5 49.625 1 28.12 4 LYS B C 1
ATOM 5439 O O . LYS B 1 4 ? -44.062 -9.008 48.875 1 28.12 4 LYS B O 1
ATOM 5444 N N . SER B 1 5 ? -42.781 -7.355 49.156 1 24.89 5 SER B N 1
ATOM 5445 C CA . SER B 1 5 ? -42.719 -7.051 47.75 1 24.89 5 SER B CA 1
ATOM 5446 C C . SER B 1 5 ? -42 -8.156 46.969 1 24.89 5 SER B C 1
ATOM 5448 O O . SER B 1 5 ? -40.938 -8.625 47.375 1 24.89 5 SER B O 1
ATOM 5450 N N . ALA B 1 6 ? -42.75 -9.031 46.406 1 29.33 6 ALA B N 1
ATOM 5451 C CA . ALA B 1 6 ? -42.312 -10.18 45.594 1 29.33 6 ALA B CA 1
ATOM 5452 C C . ALA B 1 6 ? -41.219 -9.773 44.594 1 29.33 6 ALA B C 1
ATOM 5454 O O . ALA B 1 6 ? -41.406 -8.812 43.844 1 29.33 6 ALA B O 1
ATOM 5455 N N . GLY B 1 7 ? -40.031 -10.062 44.906 1 24.58 7 GLY B N 1
ATOM 5456 C CA . GLY B 1 7 ? -38.781 -9.844 44.188 1 24.58 7 GLY B CA 1
ATOM 5457 C C . GLY B 1 7 ? -38.812 -10.367 42.75 1 24.58 7 GLY B C 1
ATOM 5458 O O . GLY B 1 7 ? -39.062 -11.555 42.531 1 24.58 7 GLY B O 1
ATOM 5459 N N . ARG B 1 8 ? -39.5 -9.602 41.906 1 27.91 8 ARG B N 1
ATOM 5460 C CA . ARG B 1 8 ? -39.531 -10.039 40.5 1 27.91 8 ARG B CA 1
ATOM 5461 C C . ARG B 1 8 ? -38.156 -10.555 40.062 1 27.91 8 ARG B C 1
ATOM 5463 O O . ARG B 1 8 ? -37.156 -9.828 40.125 1 27.91 8 ARG B O 1
ATOM 5470 N N . GLN B 1 9 ? -38 -11.852 40.219 1 25.27 9 GLN B N 1
ATOM 5471 C CA . GLN B 1 9 ? -36.844 -12.562 39.688 1 25.27 9 GLN B CA 1
ATOM 5472 C C . GLN B 1 9 ? -36.562 -12.148 38.25 1 25.27 9 GLN B C 1
ATOM 5474 O O . GLN B 1 9 ? -37.406 -12.328 37.375 1 25.27 9 GLN B O 1
ATOM 5479 N N . THR B 1 10 ? -36.062 -10.992 38.094 1 28.03 10 THR B N 1
ATOM 5480 C CA . THR B 1 10 ? -35.594 -10.641 36.75 1 28.03 10 THR B CA 1
ATOM 5481 C C . THR B 1 10 ? -34.906 -11.836 36.094 1 28.03 10 THR B C 1
ATOM 5483 O O . THR B 1 10 ? -34 -12.43 36.656 1 28.03 10 THR B O 1
ATOM 5486 N N . ALA B 1 11 ? -35.719 -12.672 35.406 1 27.45 11 ALA B N 1
ATOM 5487 C CA . ALA B 1 11 ? -35.188 -13.758 34.594 1 27.45 11 ALA B CA 1
ATOM 5488 C C . ALA B 1 11 ? -33.875 -13.375 33.938 1 27.45 11 ALA B C 1
ATOM 5490 O O . ALA B 1 11 ? -33.688 -12.234 33.5 1 27.45 11 ALA B O 1
ATOM 5491 N N . SER B 1 12 ? -32.875 -13.969 34.438 1 27.02 12 SER B N 1
ATOM 5492 C CA . SER B 1 12 ? -31.516 -13.891 33.906 1 27.02 12 SER B CA 1
ATOM 5493 C C . SER B 1 12 ? -31.531 -13.859 32.406 1 27.02 12 SER B C 1
ATOM 5495 O O . SER B 1 12 ? -32.25 -14.617 31.75 1 27.02 12 SER B O 1
ATOM 5497 N N . PRO B 1 13 ? -31.453 -12.625 31.859 1 28.38 13 PRO B N 1
ATOM 5498 C CA . PRO B 1 13 ? -31.453 -12.688 30.391 1 28.38 13 PRO B CA 1
ATOM 5499 C C . PRO B 1 13 ? -30.812 -13.961 29.859 1 28.38 13 PRO B C 1
ATOM 5501 O O . PRO B 1 13 ? -29.75 -14.375 30.344 1 28.38 13 PRO B O 1
ATOM 5504 N N . LYS B 1 14 ? -31.594 -14.992 29.516 1 27.45 14 LYS B N 1
ATOM 5505 C CA . LYS B 1 14 ? -31.094 -16.156 28.797 1 27.45 14 LYS B CA 1
ATOM 5506 C C . LYS B 1 14 ? -29.859 -15.797 27.969 1 27.45 14 LYS B C 1
ATOM 5508 O O . LYS B 1 14 ? -29.859 -14.797 27.25 1 27.45 14 LYS B O 1
ATOM 5513 N N . SER B 1 15 ? -28.766 -16.219 28.453 1 27.31 15 SER B N 1
ATOM 5514 C CA . SER B 1 15 ? -27.516 -16.156 27.703 1 27.31 15 SER B CA 1
ATOM 5515 C C . SER B 1 15 ? -27.75 -16.297 26.203 1 27.31 15 SER B C 1
ATOM 5517 O O . SER B 1 15 ? -28.344 -17.281 25.75 1 27.31 15 SER B O 1
ATOM 5519 N N . ARG B 1 16 ? -28.359 -15.258 25.641 1 29.56 16 ARG B N 1
ATOM 5520 C CA . ARG B 1 16 ? -28.375 -15.344 24.188 1 29.56 16 ARG B CA 1
ATOM 5521 C C . ARG B 1 16 ? -27.297 -16.297 23.672 1 29.56 16 ARG B C 1
ATOM 5523 O O . ARG B 1 16 ? -26.109 -16.062 23.906 1 29.56 16 ARG B O 1
ATOM 5530 N N . SER B 1 17 ? -27.609 -17.5 23.672 1 28.77 17 SER B N 1
ATOM 5531 C CA . SER B 1 17 ? -26.812 -18.531 23 1 28.77 17 SER B CA 1
ATOM 5532 C C . SER B 1 17 ? -26.094 -17.953 21.781 1 28.77 17 SER B C 1
ATOM 5534 O O . SER B 1 17 ? -26.703 -17.359 20.906 1 28.77 17 SER B O 1
ATOM 5536 N N . ARG B 1 18 ? -24.953 -17.469 22.047 1 32.84 18 ARG B N 1
ATOM 5537 C CA . ARG B 1 18 ? -24.109 -17.188 20.891 1 32.84 18 ARG B CA 1
ATOM 5538 C C . ARG B 1 18 ? -24.453 -18.078 19.703 1 32.84 18 ARG B C 1
ATOM 5540 O O . ARG B 1 18 ? -24.641 -19.281 19.859 1 32.84 18 ARG B O 1
ATOM 5547 N N . ALA B 1 19 ? -25.188 -17.484 18.781 1 37.19 19 ALA B N 1
ATOM 5548 C CA . ALA B 1 19 ? -25.375 -18.234 17.547 1 37.19 19 ALA B CA 1
ATOM 5549 C C . ALA B 1 19 ? -24.281 -19.281 17.359 1 37.19 19 ALA B C 1
ATOM 5551 O O . ALA B 1 19 ? -23.109 -19.016 17.656 1 37.19 19 ALA B O 1
ATOM 5552 N N . PRO B 1 20 ? -24.578 -20.547 17.469 1 37.41 20 PRO B N 1
ATOM 5553 C CA . PRO B 1 20 ? -23.578 -21.594 17.266 1 37.41 20 PRO B CA 1
ATOM 5554 C C . PRO B 1 20 ? -22.5 -21.188 16.266 1 37.41 20 PRO B C 1
ATOM 5556 O O . PRO B 1 20 ? -22.781 -20.547 15.258 1 37.41 20 PRO B O 1
ATOM 5559 N N . GLN B 1 21 ? -21.312 -20.875 16.797 1 42.28 21 GLN B N 1
ATOM 5560 C CA . GLN B 1 21 ? -20.125 -20.781 15.945 1 42.28 21 GLN B CA 1
ATOM 5561 C C . GLN B 1 21 ? -20.234 -21.719 14.742 1 42.28 21 GLN B C 1
ATOM 5563 O O . GLN B 1 21 ? -20.281 -22.938 14.906 1 42.28 21 GLN B O 1
ATOM 5568 N N . THR B 1 22 ? -21.109 -21.5 13.836 1 46.59 22 THR B N 1
ATOM 5569 C CA . THR B 1 22 ? -21.125 -22.281 12.602 1 46.59 22 THR B CA 1
ATOM 5570 C C . THR B 1 22 ? -19.75 -22.891 12.336 1 46.59 22 THR B C 1
ATOM 5572 O O . THR B 1 22 ? -18.734 -22.188 12.312 1 46.59 22 THR B O 1
ATOM 5575 N N . GLY B 1 23 ? -19.547 -24.109 12.82 1 51.53 23 GLY B N 1
ATOM 5576 C CA . GLY B 1 23 ? -18.375 -24.969 12.883 1 51.53 23 GLY B CA 1
ATOM 5577 C C . GLY B 1 23 ? -17.453 -24.812 11.68 1 51.53 23 GLY B C 1
ATOM 5578 O O . GLY B 1 23 ? -17.922 -24.594 10.562 1 51.53 23 GLY B O 1
ATOM 5579 N N . LEU B 1 24 ? -16.266 -24.406 11.898 1 63.47 24 LEU B N 1
ATOM 5580 C CA . LEU B 1 24 ? -15.047 -24.312 11.094 1 63.47 24 LEU B CA 1
ATOM 5581 C C . LEU B 1 24 ? -14.727 -25.656 10.438 1 63.47 24 LEU B C 1
ATOM 5583 O O . LEU B 1 24 ? -14.055 -26.5 11.039 1 63.47 24 LEU B O 1
ATOM 5587 N N . ILE B 1 25 ? -15.531 -26.172 9.344 1 77.12 25 ILE B N 1
ATOM 5588 C CA . ILE B 1 25 ? -15.219 -27.406 8.641 1 77.12 25 ILE B CA 1
ATOM 5589 C C . ILE B 1 25 ? -14.617 -27.094 7.273 1 77.12 25 ILE B C 1
ATOM 5591 O O . ILE B 1 25 ? -14.992 -26.094 6.645 1 77.12 25 ILE B O 1
ATOM 5595 N N . ALA B 1 26 ? -13.68 -27.969 6.996 1 79.75 26 ALA B N 1
ATOM 5596 C CA . ALA B 1 26 ? -13.086 -27.844 5.664 1 79.75 26 ALA B CA 1
ATOM 5597 C C . ALA B 1 26 ? -14.086 -28.219 4.582 1 79.75 26 ALA B C 1
ATOM 5599 O O . ALA B 1 26 ? -14.836 -29.188 4.738 1 79.75 26 ALA B O 1
ATOM 5600 N N . THR B 1 27 ? -14.266 -27.344 3.58 1 81.69 27 THR B N 1
ATOM 5601 C CA . THR B 1 27 ? -15.133 -27.625 2.439 1 81.69 27 THR B CA 1
ATOM 5602 C C . THR B 1 27 ? -14.312 -27.781 1.162 1 81.69 27 THR B C 1
ATOM 5604 O O . THR B 1 27 ? -13.453 -26.953 0.86 1 81.69 27 THR B O 1
ATOM 5607 N N . GLU B 1 28 ? -14.57 -28.922 0.508 1 83.06 28 GLU B N 1
ATOM 5608 C CA . GLU B 1 28 ? -13.844 -29.141 -0.74 1 83.06 28 GLU B CA 1
ATOM 5609 C C . GLU B 1 28 ? -14.305 -28.172 -1.823 1 83.06 28 GLU B C 1
ATOM 5611 O O . GLU B 1 28 ? -15.484 -27.812 -1.888 1 83.06 28 GLU B O 1
ATOM 5616 N N . ASP B 1 29 ? -13.43 -27.734 -2.57 1 85.12 29 ASP B N 1
ATOM 5617 C CA . ASP B 1 29 ? -13.758 -26.906 -3.729 1 85.12 29 ASP B CA 1
ATOM 5618 C C . ASP B 1 29 ? -14.289 -27.766 -4.875 1 85.12 29 ASP B C 1
ATOM 5620 O O . ASP B 1 29 ? -13.516 -28.266 -5.699 1 85.12 29 ASP B O 1
ATOM 5624 N N . THR B 1 30 ? -15.539 -27.828 -4.945 1 85.12 30 THR B N 1
ATOM 5625 C CA . THR B 1 30 ? -16.188 -28.688 -5.926 1 85.12 30 THR B CA 1
ATOM 5626 C C . THR B 1 30 ? -16.031 -28.125 -7.336 1 85.12 30 THR B C 1
ATOM 5628 O O . THR B 1 30 ? -16.031 -28.875 -8.312 1 85.12 30 THR B O 1
ATOM 5631 N N . THR B 1 31 ? -15.867 -26.859 -7.402 1 86.81 31 THR B N 1
ATOM 5632 C CA . THR B 1 31 ? -15.695 -26.219 -8.703 1 86.81 31 THR B CA 1
ATOM 5633 C C . THR B 1 31 ? -14.359 -26.609 -9.328 1 86.81 31 THR B C 1
ATOM 5635 O O . THR B 1 31 ? -14.305 -26.938 -10.516 1 86.81 31 THR B O 1
ATOM 5638 N N . GLN B 1 32 ? -13.391 -26.656 -8.57 1 83.06 32 GLN B N 1
ATOM 5639 C CA . GLN B 1 32 ? -12.07 -27.031 -9.07 1 83.06 32 GLN B CA 1
ATOM 5640 C C . GLN B 1 32 ? -12.023 -28.5 -9.438 1 83.06 32 GLN B C 1
ATOM 5642 O O . GLN B 1 32 ? -11.344 -28.891 -10.391 1 83.06 32 GLN B O 1
ATOM 5647 N N . GLU B 1 33 ? -12.727 -29.25 -8.695 1 83.44 33 GLU B N 1
ATOM 5648 C CA . GLU B 1 33 ? -12.805 -30.672 -9.008 1 83.44 33 GLU B CA 1
ATOM 5649 C C . GLU B 1 33 ? -13.516 -30.906 -10.344 1 83.44 33 GLU B C 1
ATOM 5651 O O . GLU B 1 33 ? -13.055 -31.703 -11.164 1 83.44 33 GLU B O 1
ATOM 5656 N N . LYS B 1 34 ? -14.555 -30.188 -10.453 1 86.38 34 LYS B N 1
ATOM 5657 C CA . LYS B 1 34 ? -15.305 -30.312 -11.695 1 86.38 34 LYS B CA 1
ATOM 5658 C C . LYS B 1 34 ? -14.484 -29.828 -12.883 1 86.38 34 LYS B C 1
ATOM 5660 O O . LYS B 1 34 ? -14.562 -30.406 -13.977 1 86.38 34 LYS B O 1
ATOM 5665 N N . LEU B 1 35 ? -13.734 -28.844 -12.719 1 86.88 35 LEU B N 1
ATOM 5666 C CA . LEU B 1 35 ? -12.859 -28.359 -13.773 1 86.88 35 LEU B CA 1
ATOM 5667 C C . LEU B 1 35 ? -11.812 -29.406 -14.148 1 86.88 35 LEU B C 1
ATOM 5669 O O . LEU B 1 35 ? -11.469 -29.562 -15.32 1 86.88 35 LEU B O 1
ATOM 5673 N N . GLY B 1 36 ? -11.383 -30.094 -13.133 1 82.62 36 GLY B N 1
ATOM 5674 C CA . GLY B 1 36 ? -10.43 -31.172 -13.375 1 82.62 36 GLY B CA 1
ATOM 5675 C C . GLY B 1 36 ? -10.977 -32.25 -14.281 1 82.62 36 GLY B C 1
ATOM 5676 O O . GLY B 1 36 ? -10.242 -32.844 -15.07 1 82.62 36 GLY B O 1
ATOM 5677 N N . ASP B 1 37 ? -12.266 -32.438 -14.211 1 82.81 37 ASP B N 1
ATOM 5678 C CA . ASP B 1 37 ? -12.93 -33.469 -15.016 1 82.81 37 ASP B CA 1
ATOM 5679 C C . ASP B 1 37 ? -12.992 -33.062 -16.484 1 82.81 37 ASP B C 1
ATOM 5681 O O . ASP B 1 37 ? -13.133 -33.906 -17.359 1 82.81 37 ASP B O 1
ATOM 5685 N N . HIS B 1 38 ? -12.828 -31.766 -16.672 1 88.44 38 HIS B N 1
ATOM 5686 C CA . HIS B 1 38 ? -12.969 -31.281 -18.047 1 88.44 38 HIS B CA 1
ATOM 5687 C C . HIS B 1 38 ? -11.617 -30.922 -18.641 1 88.44 38 HIS B C 1
ATOM 5689 O O . HIS B 1 38 ? -11.555 -30.344 -19.734 1 88.44 38 HIS B O 1
ATOM 5695 N N . PHE B 1 39 ? -10.602 -31.281 -17.938 1 88.81 39 PHE B N 1
ATOM 5696 C CA . PHE B 1 39 ? -9.242 -31.094 -18.422 1 88.81 39 PHE B CA 1
ATOM 5697 C C . PHE B 1 39 ? -8.906 -32.094 -19.516 1 88.81 39 PHE B C 1
ATOM 5699 O O . PHE B 1 39 ? -9.094 -33.312 -19.328 1 88.81 39 PHE B O 1
ATOM 5706 N N . LEU B 1 40 ? -8.375 -31.594 -20.609 1 88.44 40 LEU B N 1
ATOM 5707 C CA . LEU B 1 40 ? -8.109 -32.469 -21.75 1 88.44 40 LEU B CA 1
ATOM 5708 C C . LEU B 1 40 ? -6.641 -32.875 -21.812 1 88.44 40 LEU B C 1
ATOM 5710 O O . LEU B 1 40 ? -6.312 -34 -22.188 1 88.44 40 LEU B O 1
ATOM 5714 N N . GLY B 1 41 ? -5.789 -31.953 -21.516 1 87.5 41 GLY B N 1
ATOM 5715 C CA . GLY B 1 41 ? -4.359 -32.219 -21.578 1 87.5 41 GLY B CA 1
ATOM 5716 C C . GLY B 1 41 ? -3.537 -30.953 -21.781 1 87.5 41 GLY B C 1
ATOM 5717 O O . GLY B 1 41 ? -4.074 -29.844 -21.781 1 87.5 41 GLY B O 1
ATOM 5718 N N . THR B 1 42 ? -2.221 -31.125 -21.812 1 89.88 42 THR B N 1
ATOM 5719 C CA . THR B 1 42 ? -1.285 -30.031 -21.984 1 89.88 42 THR B CA 1
ATOM 5720 C C . THR B 1 42 ? -0.511 -30.172 -23.281 1 89.88 42 THR B C 1
ATOM 5722 O O . THR B 1 42 ? -0.091 -31.281 -23.641 1 89.88 42 THR B O 1
ATOM 5725 N N . LEU B 1 43 ? -0.421 -29.078 -24.078 1 91.31 43 LEU B N 1
ATOM 5726 C CA . LEU B 1 43 ? 0.337 -29.031 -25.328 1 91.31 43 LEU B CA 1
ATOM 5727 C C . LEU B 1 43 ? 1.181 -27.75 -25.391 1 91.31 43 LEU B C 1
ATOM 5729 O O . LEU B 1 43 ? 0.996 -26.844 -24.594 1 91.31 43 LEU B O 1
ATOM 5733 N N . ILE B 1 44 ? 2.156 -27.828 -26.25 1 92.44 44 ILE B N 1
ATOM 5734 C CA . ILE B 1 44 ? 2.908 -26.609 -26.578 1 92.44 44 ILE B CA 1
ATOM 5735 C C . ILE B 1 44 ? 2.379 -26 -27.859 1 92.44 44 ILE B C 1
ATOM 5737 O O . ILE B 1 44 ? 2.1 -26.719 -28.828 1 92.44 44 ILE B O 1
ATOM 5741 N N . ILE B 1 45 ? 2.176 -24.703 -27.844 1 94.31 45 ILE B N 1
ATOM 5742 C CA . ILE B 1 45 ? 1.628 -24.047 -29.031 1 94.31 45 ILE B CA 1
ATOM 5743 C C . ILE B 1 45 ? 2.33 -22.719 -29.266 1 94.31 45 ILE B C 1
ATOM 5745 O O . ILE B 1 45 ? 2.902 -22.141 -28.328 1 94.31 45 ILE B O 1
ATOM 5749 N N . ASP B 1 46 ? 2.379 -22.375 -30.484 1 95.5 46 ASP B N 1
ATOM 5750 C CA . ASP B 1 46 ? 2.729 -21.016 -30.844 1 95.5 46 ASP B CA 1
ATOM 5751 C C . ASP B 1 46 ? 1.673 -20.031 -30.344 1 95.5 46 ASP B C 1
ATOM 5753 O O . ASP B 1 46 ? 0.524 -20.062 -30.797 1 95.5 46 ASP B O 1
ATOM 5757 N N . ILE B 1 47 ? 2.09 -19.156 -29.469 1 96.12 47 ILE B N 1
ATOM 5758 C CA . ILE B 1 47 ? 1.145 -18.297 -28.75 1 96.12 47 ILE B CA 1
ATOM 5759 C C . ILE B 1 47 ? 0.465 -17.359 -29.734 1 96.12 47 ILE B C 1
ATOM 5761 O O . ILE B 1 47 ? -0.594 -16.797 -29.453 1 96.12 47 ILE B O 1
ATOM 5765 N N . ARG B 1 48 ? 0.962 -17.094 -30.984 1 91.62 48 ARG B N 1
ATOM 5766 C CA . ARG B 1 48 ? 0.38 -16.234 -32.031 1 91.62 48 ARG B CA 1
ATOM 5767 C C . ARG B 1 48 ? -0.891 -16.859 -32.594 1 91.62 48 ARG B C 1
ATOM 5769 O O . ARG B 1 48 ? -1.692 -16.172 -33.219 1 91.62 48 ARG B O 1
ATOM 5776 N N . ARG B 1 49 ? -1.039 -18.062 -32.25 1 94.12 49 ARG B N 1
ATOM 5777 C CA . ARG B 1 49 ? -2.178 -18.812 -32.781 1 94.12 49 ARG B CA 1
ATOM 5778 C C . ARG B 1 49 ? -3.32 -18.859 -31.766 1 94.12 49 ARG B C 1
ATOM 5780 O O . ARG B 1 49 ? -4.371 -19.438 -32.031 1 94.12 49 ARG B O 1
ATOM 5787 N N . LEU B 1 50 ? -3.135 -18.359 -30.672 1 95.44 50 LEU B N 1
ATOM 5788 C CA . LEU B 1 50 ? -4.18 -18.312 -29.656 1 95.44 50 LEU B CA 1
ATOM 5789 C C . LEU B 1 50 ? -5.164 -17.188 -29.938 1 95.44 50 LEU B C 1
ATOM 5791 O O . LEU B 1 50 ? -4.762 -16.094 -30.344 1 95.44 50 LEU B O 1
ATOM 5795 N N . ASP B 1 51 ? -6.418 -17.516 -29.75 1 92.75 51 ASP B N 1
ATOM 5796 C CA . ASP B 1 51 ? -7.457 -16.5 -29.875 1 92.75 51 ASP B CA 1
ATOM 5797 C C . ASP B 1 51 ? -7.703 -15.797 -28.531 1 92.75 51 ASP B C 1
ATOM 5799 O O . ASP B 1 51 ? -8.055 -16.438 -27.547 1 92.75 51 ASP B O 1
ATOM 5803 N N . ARG B 1 52 ? -7.625 -14.523 -28.484 1 87.62 52 ARG B N 1
ATOM 5804 C CA . ARG B 1 52 ? -7.762 -13.766 -27.25 1 87.62 52 ARG B CA 1
ATOM 5805 C C . ARG B 1 52 ? -9.117 -13.07 -27.188 1 87.62 52 ARG B C 1
ATOM 5807 O O . ARG B 1 52 ? -9.43 -12.398 -26.188 1 87.62 52 ARG B O 1
ATOM 5814 N N . VAL B 1 53 ? -9.875 -13.18 -28.234 1 85.88 53 VAL B N 1
ATOM 5815 C CA . VAL B 1 53 ? -11.18 -12.539 -28.281 1 85.88 53 VAL B CA 1
ATOM 5816 C C . VAL B 1 53 ? -12.266 -13.539 -27.891 1 85.88 53 VAL B C 1
ATOM 5818 O O . VAL B 1 53 ? -12.32 -14.648 -28.422 1 85.88 53 VAL B O 1
ATOM 5821 N N . TRP B 1 54 ? -13.047 -13.125 -26.969 1 88.31 54 TRP B N 1
ATOM 5822 C CA . TRP B 1 54 ? -14.117 -13.984 -26.484 1 88.31 54 TRP B CA 1
ATOM 5823 C C . TRP B 1 54 ? -15.445 -13.633 -27.156 1 88.31 54 TRP B C 1
ATOM 5825 O O . TRP B 1 54 ? -15.672 -12.484 -27.531 1 88.31 54 TRP B O 1
ATOM 5835 N N . SER B 1 55 ? -16.266 -14.586 -27.297 1 82.31 55 SER B N 1
ATOM 5836 C CA . SER B 1 55 ? -17.625 -14.289 -27.734 1 82.31 55 SER B CA 1
ATOM 5837 C C . SER B 1 55 ? -18.391 -13.531 -26.656 1 82.31 55 SER B C 1
ATOM 5839 O O . SER B 1 55 ? -18.062 -13.609 -25.469 1 82.31 55 SER B O 1
ATOM 5841 N N . VAL B 1 56 ? -19.359 -12.766 -27.062 1 76.06 56 VAL B N 1
ATOM 5842 C CA . VAL B 1 56 ? -20.156 -11.945 -26.156 1 76.06 56 VAL B CA 1
ATOM 5843 C C . VAL B 1 56 ? -20.781 -12.82 -25.062 1 76.06 56 VAL B C 1
ATOM 5845 O O . VAL B 1 56 ? -20.859 -12.414 -23.906 1 76.06 56 VAL B O 1
ATOM 5848 N N . GLU B 1 57 ? -21.109 -14.023 -25.469 1 76.31 57 GLU B N 1
ATOM 5849 C CA . GLU B 1 57 ? -21.781 -14.938 -24.547 1 76.31 57 GLU B CA 1
ATOM 5850 C C . GLU B 1 57 ? -20.797 -15.469 -23.5 1 76.31 57 GLU B C 1
ATOM 5852 O O . GLU B 1 57 ? -21.219 -15.836 -22.391 1 76.31 57 GLU B O 1
ATOM 5857 N N . GLN B 1 58 ? -19.594 -15.445 -23.938 1 81 58 GLN B N 1
ATOM 5858 C CA . GLN B 1 58 ? -18.594 -16.062 -23.062 1 81 58 GLN B CA 1
ATOM 5859 C C . GLN B 1 58 ? -17.938 -15.023 -22.156 1 81 58 GLN B C 1
ATOM 5861 O O . GLN B 1 58 ? -17.109 -15.359 -21.312 1 81 58 GLN B O 1
ATOM 5866 N N . GLY B 1 59 ? -18.359 -13.844 -22.344 1 78.88 59 GLY B N 1
ATOM 5867 C CA . GLY B 1 59 ? -17.828 -12.82 -21.469 1 78.88 59 GLY B CA 1
ATOM 5868 C C . GLY B 1 59 ? -16.781 -11.953 -22.125 1 78.88 59 GLY B C 1
ATOM 5869 O O . GLY B 1 59 ? -16.797 -11.75 -23.344 1 78.88 59 GLY B O 1
ATOM 5870 N N . ARG B 1 60 ? -16.047 -11.297 -21.234 1 81.12 60 ARG B N 1
ATOM 5871 C CA . ARG B 1 60 ? -15.023 -10.367 -21.719 1 81.12 60 ARG B CA 1
ATOM 5872 C C . ARG B 1 60 ? -13.695 -10.594 -21 1 81.12 60 ARG B C 1
ATOM 5874 O O . ARG B 1 60 ? -13.664 -10.891 -19.812 1 81.12 60 ARG B O 1
ATOM 5881 N N . ASN B 1 61 ? -12.695 -10.492 -21.875 1 84 61 ASN B N 1
ATOM 5882 C CA . ASN B 1 61 ? -11.352 -10.656 -21.312 1 84 61 ASN B CA 1
ATOM 5883 C C . ASN B 1 61 ? -10.922 -9.414 -20.531 1 84 61 ASN B C 1
ATOM 5885 O O . ASN B 1 61 ? -11.492 -8.336 -20.703 1 84 61 ASN B O 1
ATOM 5889 N N . ARG B 1 62 ? -10.031 -9.578 -19.688 1 82.56 62 ARG B N 1
ATOM 5890 C CA . ARG B 1 62 ? -9.508 -8.516 -18.844 1 82.56 62 ARG B CA 1
ATOM 5891 C C . ARG B 1 62 ? -8.758 -7.477 -19.672 1 82.56 62 ARG B C 1
ATOM 5893 O O . ARG B 1 62 ? -8.281 -7.777 -20.766 1 82.56 62 ARG B O 1
ATOM 5900 N N . THR B 1 63 ? -8.727 -6.336 -19.047 1 78.44 63 THR B N 1
ATOM 5901 C CA . THR B 1 63 ? -7.891 -5.309 -19.672 1 78.44 63 THR B CA 1
ATOM 5902 C C . THR B 1 63 ? -6.414 -5.586 -19.391 1 78.44 63 THR B C 1
ATOM 5904 O O . THR B 1 63 ? -6.051 -6.043 -18.312 1 78.44 63 THR B O 1
ATOM 5907 N N . ILE B 1 64 ? -5.645 -5.289 -20.375 1 83.31 64 ILE B N 1
ATOM 5908 C CA . ILE B 1 64 ? -4.207 -5.496 -20.234 1 83.31 64 ILE B CA 1
ATOM 5909 C C . ILE B 1 64 ? -3.6 -4.387 -19.391 1 83.31 64 ILE B C 1
ATOM 5911 O O . ILE B 1 64 ? -3.863 -3.203 -19.609 1 83.31 64 ILE B O 1
ATOM 5915 N N . SER B 1 65 ? -2.871 -4.82 -18.391 1 83.44 65 SER B N 1
ATOM 5916 C CA . SER B 1 65 ? -2.105 -3.893 -17.562 1 83.44 65 SER B CA 1
ATOM 5917 C C . SER B 1 65 ? -0.708 -3.67 -18.125 1 83.44 65 SER B C 1
ATOM 5919 O O . SER B 1 65 ? 0.142 -4.562 -18.062 1 83.44 65 SER B O 1
ATOM 5921 N N . ASP B 1 66 ? -0.464 -2.451 -18.484 1 80.88 66 ASP B N 1
ATOM 5922 C CA . ASP B 1 66 ? 0.844 -2.129 -19.047 1 80.88 66 ASP B CA 1
ATOM 5923 C C . ASP B 1 66 ? 1.948 -2.318 -18 1 80.88 66 ASP B C 1
ATOM 5925 O O . ASP B 1 66 ? 3.057 -2.742 -18.344 1 80.88 66 ASP B O 1
ATOM 5929 N N . ARG B 1 67 ? 1.596 -1.998 -16.891 1 82.25 67 ARG B N 1
ATOM 5930 C CA . ARG B 1 67 ? 2.58 -2.131 -15.812 1 82.25 67 ARG B CA 1
ATOM 5931 C C . ARG B 1 67 ? 2.984 -3.59 -15.617 1 82.25 67 ARG B C 1
ATOM 5933 O O . ARG B 1 67 ? 4.172 -3.904 -15.523 1 82.25 67 ARG B O 1
ATOM 5940 N N . LEU B 1 68 ? 2.033 -4.477 -15.594 1 86.94 68 LEU B N 1
ATOM 5941 C CA . LEU B 1 68 ? 2.328 -5.891 -15.406 1 86.94 68 LEU B CA 1
ATOM 5942 C C . LEU B 1 68 ? 3.104 -6.441 -16.594 1 86.94 68 LEU B C 1
ATOM 5944 O O . LEU B 1 68 ? 4.043 -7.227 -16.422 1 86.94 68 LEU B O 1
ATOM 5948 N N . VAL B 1 69 ? 2.707 -6.012 -17.75 1 90.56 69 VAL B N 1
ATOM 5949 C CA . VAL B 1 69 ? 3.389 -6.48 -18.953 1 90.56 69 VAL B CA 1
ATOM 5950 C C . VAL B 1 69 ? 4.855 -6.062 -18.906 1 90.56 69 VAL B C 1
ATOM 5952 O O . VAL B 1 69 ? 5.746 -6.875 -19.172 1 90.56 69 VAL B O 1
ATOM 5955 N N . ARG B 1 70 ? 5.145 -4.883 -18.5 1 87.44 70 ARG B N 1
ATOM 5956 C CA . ARG B 1 70 ? 6.52 -4.402 -18.422 1 87.44 70 ARG B CA 1
ATOM 5957 C C . ARG B 1 70 ? 7.312 -5.199 -17.391 1 87.44 70 ARG B C 1
ATOM 5959 O O . ARG B 1 70 ? 8.477 -5.535 -17.609 1 87.44 70 ARG B O 1
ATOM 5966 N N . GLN B 1 71 ? 6.676 -5.484 -16.375 1 86.75 71 GLN B N 1
ATOM 5967 C CA . GLN B 1 71 ? 7.32 -6.27 -15.328 1 86.75 71 GLN B CA 1
ATOM 5968 C C . GLN B 1 71 ? 7.645 -7.68 -15.812 1 86.75 71 GLN B C 1
ATOM 5970 O O . GLN B 1 71 ? 8.719 -8.211 -15.531 1 86.75 71 GLN B O 1
ATOM 5975 N N . LEU B 1 72 ? 6.699 -8.242 -16.516 1 90.25 72 LEU B N 1
ATOM 5976 C CA . LEU B 1 72 ? 6.895 -9.594 -17.047 1 90.25 72 LEU B CA 1
ATOM 5977 C C . LEU B 1 72 ? 7.984 -9.609 -18.109 1 90.25 72 LEU B C 1
ATOM 5979 O O . LEU B 1 72 ? 8.797 -10.539 -18.156 1 90.25 72 LEU B O 1
ATOM 5983 N N . VAL B 1 73 ? 8.008 -8.578 -18.891 1 91.31 73 VAL B N 1
ATOM 5984 C CA . VAL B 1 73 ? 9.047 -8.477 -19.922 1 91.31 73 VAL B CA 1
ATOM 5985 C C . VAL B 1 73 ? 10.422 -8.453 -19.25 1 91.31 73 VAL B C 1
ATOM 5987 O O . VAL B 1 73 ? 11.328 -9.172 -19.672 1 91.31 73 VAL B O 1
ATOM 5990 N N . SER B 1 74 ? 10.5 -7.688 -18.234 1 86.19 74 SER B N 1
ATOM 5991 C CA . SER B 1 74 ? 11.758 -7.609 -17.484 1 86.19 74 SER B CA 1
ATOM 5992 C C . SER B 1 74 ? 12.117 -8.953 -16.859 1 86.19 74 SER B C 1
ATOM 5994 O O . SER B 1 74 ? 13.281 -9.367 -16.891 1 86.19 74 SER B O 1
ATOM 5996 N N . ALA B 1 75 ? 11.203 -9.648 -16.391 1 86.31 75 ALA B N 1
ATOM 5997 C CA . ALA B 1 75 ? 11.43 -10.945 -15.758 1 86.31 75 ALA B CA 1
ATOM 5998 C C . ALA B 1 75 ? 11.836 -12 -16.781 1 86.31 75 ALA B C 1
ATOM 6000 O O . ALA B 1 75 ? 12.727 -12.812 -16.531 1 86.31 75 ALA B O 1
ATOM 6001 N N . PHE B 1 76 ? 11.203 -11.914 -17.969 1 90.19 76 PHE B N 1
ATOM 6002 C CA . PHE B 1 76 ? 11.43 -12.906 -19.016 1 90.19 76 PHE B CA 1
ATOM 6003 C C . PHE B 1 76 ? 12.852 -12.812 -19.547 1 90.19 76 PHE B C 1
ATOM 6005 O O . PHE B 1 76 ? 13.375 -13.781 -20.109 1 90.19 76 PHE B O 1
ATOM 6012 N N . GLN B 1 77 ? 13.422 -11.703 -19.344 1 88.25 77 GLN B N 1
ATOM 6013 C CA . GLN B 1 77 ? 14.797 -11.516 -19.781 1 88.25 77 GLN B CA 1
ATOM 6014 C C . GLN B 1 77 ? 15.766 -12.312 -18.906 1 88.25 77 GLN B C 1
ATOM 6016 O O . GLN B 1 77 ? 16.906 -12.57 -19.312 1 88.25 77 GLN B O 1
ATOM 6021 N N . HIS B 1 78 ? 15.266 -12.711 -17.781 1 87.75 78 HIS B N 1
ATOM 6022 C CA . HIS B 1 78 ? 16.172 -13.344 -16.828 1 87.75 78 HIS B CA 1
ATOM 6023 C C . HIS B 1 78 ? 15.75 -14.781 -16.547 1 87.75 78 HIS B C 1
ATOM 6025 O O . HIS B 1 78 ? 16.453 -15.516 -15.852 1 87.75 78 HIS B O 1
ATOM 6031 N N . GLY B 1 79 ? 14.664 -15.125 -17.047 1 87.12 79 GLY B N 1
ATOM 6032 C CA . GLY B 1 79 ? 14.211 -16.5 -16.891 1 87.12 79 GLY B CA 1
ATOM 6033 C C . GLY B 1 79 ? 12.727 -16.672 -17.156 1 87.12 79 GLY B C 1
ATOM 6034 O O . GLY B 1 79 ? 11.898 -16.406 -16.281 1 87.12 79 GLY B O 1
ATOM 6035 N N . ILE B 1 80 ? 12.5 -17.188 -18.344 1 88.75 80 ILE B N 1
ATOM 6036 C CA . ILE B 1 80 ? 11.102 -17.438 -18.703 1 88.75 80 ILE B CA 1
ATOM 6037 C C . ILE B 1 80 ? 10.75 -18.891 -18.406 1 88.75 80 ILE B C 1
ATOM 6039 O O . ILE B 1 80 ? 11.562 -19.781 -18.641 1 88.75 80 ILE B O 1
ATOM 6043 N N . GLN B 1 81 ? 9.633 -19.125 -17.781 1 86.25 81 GLN B N 1
ATOM 6044 C CA . GLN B 1 81 ? 9.18 -20.469 -17.406 1 86.25 81 GLN B CA 1
ATOM 6045 C C . GLN B 1 81 ? 7.977 -20.891 -18.25 1 86.25 81 GLN B C 1
ATOM 6047 O O . GLN B 1 81 ? 6.914 -21.203 -17.703 1 86.25 81 GLN B O 1
ATOM 6052 N N . ARG B 1 82 ? 8.242 -21.094 -19.5 1 88.25 82 ARG B N 1
ATOM 6053 C CA . ARG B 1 82 ? 7.152 -21.328 -20.438 1 88.25 82 ARG B CA 1
ATOM 6054 C C . ARG B 1 82 ? 6.512 -22.688 -20.219 1 88.25 82 ARG B C 1
ATOM 6056 O O . ARG B 1 82 ? 5.352 -22.906 -20.578 1 88.25 82 ARG B O 1
ATOM 6063 N N . TYR B 1 83 ? 7.27 -23.609 -19.609 1 85.12 83 TYR B N 1
ATOM 6064 C CA . TYR B 1 83 ? 6.793 -24.984 -19.578 1 85.12 83 TYR B CA 1
ATOM 6065 C C . TYR B 1 83 ? 6.465 -25.422 -18.156 1 85.12 83 TYR B C 1
ATOM 6067 O O . TYR B 1 83 ? 6.07 -26.562 -17.922 1 85.12 83 TYR B O 1
ATOM 6075 N N . SER B 1 84 ? 6.621 -24.484 -17.281 1 80.5 84 SER B N 1
ATOM 6076 C CA . SER B 1 84 ? 6.336 -24.781 -15.875 1 80.5 84 SER B CA 1
ATOM 6077 C C . SER B 1 84 ? 4.832 -24.859 -15.617 1 80.5 84 SER B C 1
ATOM 6079 O O . SER B 1 84 ? 4.059 -24.109 -16.219 1 80.5 84 SER B O 1
ATOM 6081 N N . ASN B 1 85 ? 4.426 -25.688 -14.711 1 77.94 85 ASN B N 1
ATOM 6082 C CA . ASN B 1 85 ? 3.029 -25.844 -14.32 1 77.94 85 ASN B CA 1
ATOM 6083 C C . ASN B 1 85 ? 2.463 -24.531 -13.773 1 77.94 85 ASN B C 1
ATOM 6085 O O . ASN B 1 85 ? 1.267 -24.266 -13.906 1 77.94 85 ASN B O 1
ATOM 6089 N N . ARG B 1 86 ? 3.285 -23.719 -13.273 1 77.12 86 ARG B N 1
ATOM 6090 C CA . ARG B 1 86 ? 2.852 -22.5 -12.594 1 77.12 86 ARG B CA 1
ATOM 6091 C C . ARG B 1 86 ? 2.502 -21.406 -13.594 1 77.12 86 ARG B C 1
ATOM 6093 O O . ARG B 1 86 ? 1.749 -20.484 -13.273 1 77.12 86 ARG B O 1
ATOM 6100 N N . THR B 1 87 ? 3.014 -21.516 -14.812 1 87.06 87 THR B N 1
ATOM 6101 C CA . THR B 1 87 ? 2.869 -20.391 -15.727 1 87.06 87 THR B CA 1
ATOM 6102 C C . THR B 1 87 ? 2.082 -20.812 -16.969 1 87.06 87 THR B C 1
ATOM 6104 O O . THR B 1 87 ? 1.93 -20.016 -17.906 1 87.06 87 THR B O 1
ATOM 6107 N N . ARG B 1 88 ? 1.604 -22.016 -16.984 1 89.88 88 ARG B N 1
ATOM 6108 C CA . ARG B 1 88 ? 0.877 -22.484 -18.156 1 89.88 88 ARG B CA 1
ATOM 6109 C C . ARG B 1 88 ? -0.318 -21.578 -18.453 1 89.88 88 ARG B C 1
ATOM 6111 O O . ARG B 1 88 ? -0.909 -21 -17.547 1 89.88 88 ARG B O 1
ATOM 6118 N N . LEU B 1 89 ? -0.572 -21.531 -19.734 1 93.38 89 LEU B N 1
ATOM 6119 C CA . LEU B 1 89 ? -1.736 -20.766 -20.188 1 93.38 89 LEU B CA 1
ATOM 6120 C C . LEU B 1 89 ? -2.988 -21.641 -20.172 1 93.38 89 LEU B C 1
ATOM 6122 O O . LEU B 1 89 ? -2.914 -22.844 -20.438 1 93.38 89 LEU B O 1
ATOM 6126 N N . THR B 1 90 ? -4.094 -21.078 -19.828 1 93.69 90 THR B N 1
ATOM 6127 C CA . THR B 1 90 ? -5.363 -21.797 -19.828 1 93.69 90 THR B CA 1
ATOM 6128 C C . THR B 1 90 ? -6.168 -21.484 -21.078 1 93.69 90 THR B C 1
ATOM 6130 O O . THR B 1 90 ? -6.457 -20.312 -21.359 1 93.69 90 THR B O 1
ATOM 6133 N N . VAL B 1 91 ? -6.504 -22.531 -21.812 1 96.31 91 VAL B N 1
ATOM 6134 C CA . VAL B 1 91 ? -7.227 -22.328 -23.062 1 96.31 91 VAL B CA 1
ATOM 6135 C C . VAL B 1 91 ? -8.438 -23.25 -23.125 1 96.31 91 VAL B C 1
ATOM 6137 O O . VAL B 1 91 ? -8.508 -24.234 -22.375 1 96.31 91 VAL B O 1
ATOM 6140 N N . THR B 1 92 ? -9.406 -22.906 -23.922 1 96.25 92 THR B N 1
ATOM 6141 C CA . THR B 1 92 ? -10.555 -23.766 -24.172 1 96.25 92 THR B CA 1
ATOM 6142 C C . THR B 1 92 ? -10.641 -24.156 -25.641 1 96.25 92 THR B C 1
ATOM 6144 O O . THR B 1 92 ? -10.234 -23.375 -26.516 1 96.25 92 THR B O 1
ATOM 6147 N N . VAL B 1 93 ? -11.016 -25.359 -25.859 1 95.88 93 VAL B N 1
ATOM 6148 C CA . VAL B 1 93 ? -11.227 -25.891 -27.203 1 95.88 93 VAL B CA 1
ATOM 6149 C C . VAL B 1 93 ? -12.477 -26.766 -27.219 1 95.88 93 VAL B C 1
ATOM 6151 O O . VAL B 1 93 ? -12.93 -27.234 -26.172 1 95.88 93 VAL B O 1
ATOM 6154 N N . ARG B 1 94 ? -13.031 -26.875 -28.375 1 94.81 94 ARG B N 1
ATOM 6155 C CA . ARG B 1 94 ? -14.133 -27.812 -28.531 1 94.81 94 ARG B CA 1
ATOM 6156 C C . ARG B 1 94 ? -13.625 -29.25 -28.562 1 94.81 94 ARG B C 1
ATOM 6158 O O . ARG B 1 94 ? -12.5 -29.5 -29 1 94.81 94 ARG B O 1
ATOM 6165 N N . LYS B 1 95 ? -14.422 -30.219 -28.094 1 93.5 95 LYS B N 1
ATOM 6166 C CA . LYS B 1 95 ? -14.031 -31.625 -28.047 1 93.5 95 LYS B CA 1
ATOM 6167 C C . LYS B 1 95 ? -13.68 -32.156 -29.438 1 93.5 95 LYS B C 1
ATOM 6169 O O . LYS B 1 95 ? -12.711 -32.906 -29.594 1 93.5 95 LYS B O 1
ATOM 6174 N N . GLU B 1 96 ? -14.438 -31.688 -30.391 1 92.75 96 GLU B N 1
ATOM 6175 C CA . GLU B 1 96 ? -14.188 -32.094 -31.766 1 92.75 96 GLU B CA 1
ATOM 6176 C C . GLU B 1 96 ? -12.844 -31.594 -32.25 1 92.75 96 GLU B C 1
ATOM 6178 O O . GLU B 1 96 ? -12.117 -32.312 -32.969 1 92.75 96 GLU B O 1
ATOM 6183 N N . GLU B 1 97 ? -12.57 -30.422 -31.938 1 93.19 97 GLU B N 1
ATOM 6184 C CA . GLU B 1 97 ? -11.297 -29.812 -32.312 1 93.19 97 GLU B CA 1
ATOM 6185 C C . GLU B 1 97 ? -10.125 -30.531 -31.641 1 93.19 97 GLU B C 1
ATOM 6187 O O . GLU B 1 97 ? -9.086 -30.75 -32.25 1 93.19 97 GLU B O 1
ATOM 6192 N N . PHE B 1 98 ? -10.328 -30.938 -30.438 1 93.06 98 PHE B N 1
ATOM 6193 C CA . PHE B 1 98 ? -9.281 -31.641 -29.703 1 93.06 98 PHE B CA 1
ATOM 6194 C C . PHE B 1 98 ? -9.016 -33 -30.312 1 93.06 98 PHE B C 1
ATOM 6196 O O . PHE B 1 98 ? -7.859 -33.406 -30.438 1 93.06 98 PHE B O 1
ATOM 6203 N N . ALA B 1 99 ? -10.055 -33.594 -30.578 1 90.06 99 ALA B N 1
ATOM 6204 C CA . ALA B 1 99 ? -9.906 -34.906 -31.234 1 90.06 99 ALA B CA 1
ATOM 6205 C C . ALA B 1 99 ? -9.117 -34.75 -32.531 1 90.06 99 ALA B C 1
ATOM 6207 O O . ALA B 1 99 ? -8.281 -35.625 -32.844 1 90.06 99 ALA B O 1
ATOM 6208 N N . SER B 1 100 ? -9.375 -33.688 -33.156 1 89 100 SER B N 1
ATOM 6209 C CA . SER B 1 100 ? -8.656 -33.406 -34.406 1 89 100 SER B CA 1
ATOM 6210 C C . SER B 1 100 ? -7.172 -33.188 -34.125 1 89 100 SER B C 1
ATOM 6212 O O . SER B 1 100 ? -6.316 -33.594 -34.906 1 89 100 SER B O 1
ATOM 6214 N N . ILE B 1 101 ? -6.859 -32.5 -33.125 1 89.56 101 ILE B N 1
ATOM 6215 C CA . ILE B 1 101 ? -5.48 -32.25 -32.719 1 89.56 101 ILE B CA 1
ATOM 6216 C C . ILE B 1 101 ? -4.762 -33.562 -32.438 1 89.56 101 ILE B C 1
ATOM 6218 O O . ILE B 1 101 ? -3.646 -33.781 -32.938 1 89.56 101 ILE B O 1
ATOM 6222 N N . LEU B 1 102 ? -5.387 -34.469 -31.781 1 88 102 LEU B N 1
ATOM 6223 C CA . LEU B 1 102 ? -4.773 -35.75 -31.406 1 88 102 LEU B CA 1
ATOM 6224 C C . LEU B 1 102 ? -4.57 -36.625 -32.625 1 88 102 LEU B C 1
ATOM 6226 O O . LEU B 1 102 ? -3.553 -37.312 -32.75 1 88 102 LEU B O 1
ATOM 6230 N N . GLN B 1 103 ? -5.52 -36.531 -33.5 1 85.19 103 GLN B N 1
ATOM 6231 C CA . GLN B 1 103 ? -5.469 -37.375 -34.688 1 85.19 103 GLN B CA 1
ATOM 6232 C C . GLN B 1 103 ? -4.262 -37.031 -35.562 1 85.19 103 GLN B C 1
ATOM 6234 O O . GLN B 1 103 ? -3.697 -37.906 -36.219 1 85.19 103 GLN B O 1
ATOM 6239 N N . SER B 1 104 ? -3.852 -35.812 -35.406 1 81.5 104 SER B N 1
ATOM 6240 C CA . SER B 1 104 ? -2.738 -35.344 -36.219 1 81.5 104 SER B CA 1
ATOM 6241 C C . SER B 1 104 ? -1.418 -35.969 -35.75 1 81.5 104 SER B C 1
ATOM 6243 O O . SER B 1 104 ? -0.428 -35.938 -36.5 1 81.5 104 SER B O 1
ATOM 6245 N N . TYR B 1 105 ? -1.419 -36.594 -34.719 1 81.62 105 TYR B N 1
ATOM 6246 C CA . TYR B 1 105 ? -0.172 -37.094 -34.156 1 81.62 105 TYR B CA 1
ATOM 6247 C C . TYR B 1 105 ? -0.186 -38.625 -34.125 1 81.62 105 TYR B C 1
ATOM 6249 O O . TYR B 1 105 ? 0.744 -39.25 -33.594 1 81.62 105 TYR B O 1
ATOM 6257 N N . ILE B 1 106 ? -1.246 -39.094 -34.594 1 76.56 106 ILE B N 1
ATOM 6258 C CA . ILE B 1 106 ? -1.317 -40.562 -34.719 1 76.56 106 ILE B CA 1
ATOM 6259 C C . ILE B 1 106 ? -0.466 -41.031 -35.875 1 76.56 106 ILE B C 1
ATOM 6261 O O . ILE B 1 106 ? -0.67 -40.625 -37.031 1 76.56 106 ILE B O 1
ATOM 6265 N N . ALA B 1 107 ? 0.747 -41.562 -35.594 1 71.69 107 ALA B N 1
ATOM 6266 C CA . ALA B 1 107 ? 1.612 -42.156 -36.625 1 71.69 107 ALA B CA 1
ATOM 6267 C C . ALA B 1 107 ? 1.708 -43.656 -36.438 1 71.69 107 ALA B C 1
ATOM 6269 O O . ALA B 1 107 ? 1.084 -44.219 -35.531 1 71.69 107 ALA B O 1
ATOM 6270 N N . ASP B 1 108 ? 2.52 -44.188 -37.312 1 71.25 108 ASP B N 1
ATOM 6271 C CA . ASP B 1 108 ? 2.705 -45.656 -37.281 1 71.25 108 ASP B CA 1
ATOM 6272 C C . ASP B 1 108 ? 3.193 -46.125 -35.906 1 71.25 108 ASP B C 1
ATOM 6274 O O . ASP B 1 108 ? 4.23 -45.656 -35.438 1 71.25 108 ASP B O 1
ATOM 6278 N N . GLY B 1 109 ? 2.451 -46.906 -35.156 1 74 109 GLY B N 1
ATOM 6279 C CA . GLY B 1 109 ? 2.791 -47.562 -33.906 1 74 109 GLY B CA 1
ATOM 6280 C C . GLY B 1 109 ? 2.318 -46.75 -32.688 1 74 109 GLY B C 1
ATOM 6281 O O . GLY B 1 109 ? 2.457 -47.219 -31.562 1 74 109 GLY B O 1
ATOM 6282 N N . VAL B 1 110 ? 1.913 -45.5 -33.031 1 78.56 110 VAL B N 1
ATOM 6283 C CA . VAL B 1 110 ? 1.42 -44.719 -31.906 1 78.56 110 VAL B CA 1
ATOM 6284 C C . VAL B 1 110 ? -0.107 -44.688 -31.922 1 78.56 110 VAL B C 1
ATOM 6286 O O . VAL B 1 110 ? -0.718 -44.281 -32.938 1 78.56 110 VAL B O 1
ATOM 6289 N N . THR B 1 111 ? -0.761 -45.188 -30.891 1 82.56 111 THR B N 1
ATOM 6290 C CA . THR B 1 111 ? -2.217 -45.219 -30.781 1 82.56 111 THR B CA 1
ATOM 6291 C C . THR B 1 111 ? -2.752 -43.906 -30.234 1 82.56 111 THR B C 1
ATOM 6293 O O . THR B 1 111 ? -1.989 -43.094 -29.719 1 82.56 111 THR B O 1
ATOM 6296 N N . LEU B 1 112 ? -4.035 -43.719 -30.484 1 83.81 112 LEU B N 1
ATOM 6297 C CA . LEU B 1 112 ? -4.707 -42.562 -29.938 1 83.81 112 LEU B CA 1
ATOM 6298 C C . LEU B 1 112 ? -4.559 -42.531 -28.406 1 83.81 112 LEU B C 1
ATOM 6300 O O . LEU B 1 112 ? -4.371 -41.438 -27.828 1 83.81 112 LEU B O 1
ATOM 6304 N N . GLU B 1 113 ? -4.633 -43.625 -27.828 1 79.56 113 GLU B N 1
ATOM 6305 C CA . GLU B 1 113 ? -4.5 -43.75 -26.375 1 79.56 113 GLU B CA 1
ATOM 6306 C C . GLU B 1 113 ? -3.109 -43.312 -25.922 1 79.56 113 GLU B C 1
ATOM 6308 O O . GLU B 1 113 ? -2.963 -42.688 -24.859 1 79.56 113 GLU B O 1
ATOM 6313 N N . ASP B 1 114 ? -2.184 -43.594 -26.75 1 78.31 114 ASP B N 1
ATOM 6314 C CA . ASP B 1 114 ? -0.816 -43.188 -26.422 1 78.31 114 ASP B CA 1
ATOM 6315 C C . ASP B 1 114 ? -0.674 -41.656 -26.438 1 78.31 114 ASP B C 1
ATOM 6317 O O . ASP B 1 114 ? -0.037 -41.094 -25.562 1 78.31 114 ASP B O 1
ATOM 6321 N N . VAL B 1 115 ? -1.275 -41.125 -27.391 1 81.19 115 VAL B N 1
ATOM 6322 C CA . VAL B 1 115 ? -1.188 -39.688 -27.547 1 81.19 115 VAL B CA 1
ATOM 6323 C C . VAL B 1 115 ? -1.938 -39 -26.406 1 81.19 115 VAL B C 1
ATOM 6325 O O . VAL B 1 115 ? -1.462 -38 -25.844 1 81.19 115 VAL B O 1
ATOM 6328 N N . GLU B 1 116 ? -3.027 -39.562 -26.078 1 78.19 116 GLU B N 1
ATOM 6329 C CA . GLU B 1 116 ? -3.834 -39 -25 1 78.19 116 GLU B CA 1
ATOM 6330 C C . GLU B 1 116 ? -3.086 -39.062 -23.672 1 78.19 116 GLU B C 1
ATOM 6332 O O . GLU B 1 116 ? -3.117 -38.125 -22.891 1 78.19 116 GLU B O 1
ATOM 6337 N N . ASN B 1 117 ? -2.508 -40.125 -23.469 1 72.56 117 ASN B N 1
ATOM 6338 C CA . ASN B 1 117 ? -1.741 -40.281 -22.25 1 72.56 117 ASN B CA 1
ATOM 6339 C C . ASN B 1 117 ? -0.562 -39.312 -22.188 1 72.56 117 ASN B C 1
ATOM 6341 O O . ASN B 1 117 ? -0.241 -38.75 -21.141 1 72.56 117 ASN B O 1
ATOM 6345 N N . ARG B 1 118 ? -0.005 -39.094 -23.266 1 75 118 ARG B N 1
ATOM 6346 C CA . ARG B 1 118 ? 1.143 -38.219 -23.328 1 75 118 ARG B CA 1
ATOM 6347 C C . ARG B 1 118 ? 0.73 -36.781 -23.031 1 75 118 ARG B C 1
ATOM 6349 O O . ARG B 1 118 ? 1.445 -36.062 -22.328 1 75 118 ARG B O 1
ATOM 6356 N N . VAL B 1 119 ? -0.372 -36.438 -23.516 1 79.94 119 VAL B N 1
ATOM 6357 C CA . VAL B 1 119 ? -0.842 -35.062 -23.328 1 79.94 119 VAL B CA 1
ATOM 6358 C C . VAL B 1 119 ? -1.259 -34.844 -21.875 1 79.94 119 VAL B C 1
ATOM 6360 O O . VAL B 1 119 ? -1.132 -33.719 -21.359 1 79.94 119 VAL B O 1
ATOM 6363 N N . LYS B 1 120 ? -1.632 -35.875 -21.234 1 72.75 120 LYS B N 1
ATOM 6364 C CA . LYS B 1 120 ? -2.113 -35.75 -19.859 1 72.75 120 LYS B CA 1
ATOM 6365 C C . LYS B 1 120 ? -0.957 -35.781 -18.859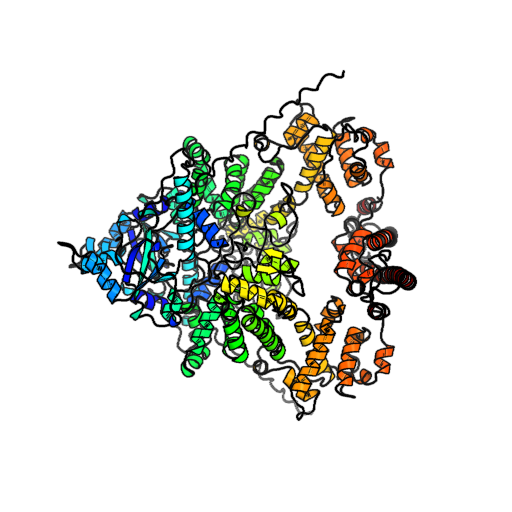 1 72.75 120 LYS B C 1
ATOM 6367 O O . LYS B 1 120 ? -1.079 -35.281 -17.75 1 72.75 120 LYS B O 1
ATOM 6372 N N . VAL B 1 121 ? 0.18 -36.375 -19.266 1 60.69 121 VAL B N 1
ATOM 6373 C CA . VAL B 1 121 ? 1.267 -36.625 -18.312 1 60.69 121 VAL B CA 1
ATOM 6374 C C . VAL B 1 121 ? 2.273 -35.469 -18.375 1 60.69 121 VAL B C 1
ATOM 6376 O O . VAL B 1 121 ? 3.045 -35.281 -17.438 1 60.69 121 VAL B O 1
ATOM 6379 N N . SER B 1 122 ? 2.133 -34.5 -19.25 1 56.16 122 SER B N 1
ATOM 6380 C CA . SER B 1 122 ? 3.309 -33.75 -19.641 1 56.16 122 SER B CA 1
ATOM 6381 C C . SER B 1 122 ? 3.686 -32.719 -18.578 1 56.16 122 SER B C 1
ATOM 6383 O O . SER B 1 122 ? 2.865 -31.891 -18.188 1 56.16 122 SER B O 1
ATOM 6385 N N . ARG B 1 123 ? 4.82 -33.094 -17.672 1 59.09 123 ARG B N 1
ATOM 6386 C CA . ARG B 1 123 ? 5.32 -32.094 -16.75 1 59.09 123 ARG B CA 1
ATOM 6387 C C . ARG B 1 123 ? 6.77 -31.719 -17.062 1 59.09 123 ARG B C 1
ATOM 6389 O O . ARG B 1 123 ? 7.535 -32.562 -17.531 1 59.09 123 ARG B O 1
ATOM 6396 N N . GLY B 1 124 ? 7.227 -30.562 -17.047 1 55.16 124 GLY B N 1
ATOM 6397 C CA . GLY B 1 124 ? 8.453 -29.859 -16.703 1 55.16 124 GLY B CA 1
ATOM 6398 C C . GLY B 1 124 ? 9.305 -29.516 -17.906 1 55.16 124 GLY B C 1
ATOM 6399 O O . GLY B 1 124 ? 9.781 -28.391 -18.031 1 55.16 124 GLY B O 1
ATOM 6400 N N . SER B 1 125 ? 9.711 -30.625 -18.734 1 62.16 125 SER B N 1
ATOM 6401 C CA . SER B 1 125 ? 10.695 -30.312 -19.781 1 62.16 125 SER B CA 1
ATOM 6402 C C . SER B 1 125 ? 10.039 -30.234 -21.156 1 62.16 125 SER B C 1
ATOM 6404 O O . SER B 1 125 ? 9.023 -30.891 -21.391 1 62.16 125 SER B O 1
ATOM 6406 N N . GLU B 1 126 ? 10.508 -29.344 -21.938 1 68.31 126 GLU B N 1
ATOM 6407 C CA . GLU B 1 126 ? 10.008 -29.094 -23.297 1 68.31 126 GLU B CA 1
ATOM 6408 C C . GLU B 1 126 ? 9.828 -30.391 -24.062 1 68.31 126 GLU B C 1
ATOM 6410 O O . GLU B 1 126 ? 8.828 -30.562 -24.766 1 68.31 126 GLU B O 1
ATOM 6415 N N . GLY B 1 127 ? 10.734 -31.281 -23.797 1 66.81 127 GLY B N 1
ATOM 6416 C CA . GLY B 1 127 ? 10.758 -32.5 -24.578 1 66.81 127 GLY B CA 1
ATOM 6417 C C . GLY B 1 127 ? 9.594 -33.438 -24.266 1 66.81 127 GLY B C 1
ATOM 6418 O O . GLY B 1 127 ? 9.258 -34.312 -25.062 1 66.81 127 GLY B O 1
ATOM 6419 N N . SER B 1 128 ? 8.945 -33.219 -23.266 1 70.56 128 SER B N 1
ATOM 6420 C CA . SER B 1 128 ? 7.879 -34.125 -22.828 1 70.56 128 SER B CA 1
ATOM 6421 C C . SER B 1 128 ? 6.535 -33.719 -23.422 1 70.56 128 SER B C 1
ATOM 6423 O O . SER B 1 128 ? 5.586 -34.5 -23.422 1 70.56 128 SER B O 1
ATOM 6425 N N . PHE B 1 129 ? 6.531 -32.594 -24.156 1 82.5 129 PHE B N 1
ATOM 6426 C CA . PHE B 1 129 ? 5.246 -32.094 -24.609 1 82.5 129 PHE B CA 1
ATOM 6427 C C . PHE B 1 129 ? 5.098 -32.281 -26.125 1 82.5 129 PHE B C 1
ATOM 6429 O O . PHE B 1 129 ? 6.09 -32.312 -26.844 1 82.5 129 PHE B O 1
ATOM 6436 N N . ILE B 1 130 ? 3.904 -32.438 -26.453 1 84.56 130 ILE B N 1
ATOM 6437 C CA . ILE B 1 130 ? 3.576 -32.406 -27.875 1 84.56 130 ILE B CA 1
ATOM 6438 C C . ILE B 1 130 ? 3.473 -30.969 -28.359 1 84.56 130 ILE B C 1
ATOM 6440 O O . ILE B 1 130 ? 2.812 -30.141 -27.719 1 84.56 130 ILE B O 1
ATOM 6444 N N . ARG B 1 131 ? 4.18 -30.75 -29.422 1 87.94 131 ARG B N 1
ATOM 6445 C CA . ARG B 1 131 ? 4.102 -29.438 -30.031 1 87.94 131 ARG B CA 1
ATOM 6446 C C . ARG B 1 131 ? 3.035 -29.406 -31.125 1 87.94 131 ARG B C 1
ATOM 6448 O O . ARG B 1 131 ? 3.143 -30.109 -32.125 1 87.94 131 ARG B O 1
ATOM 6455 N N . TYR B 1 132 ? 2.115 -28.562 -30.922 1 89.12 132 TYR B N 1
ATOM 6456 C CA . TYR B 1 132 ? 1.01 -28.469 -31.875 1 89.12 132 TYR B CA 1
ATOM 6457 C C . TYR B 1 132 ? 1.235 -27.328 -32.875 1 89.12 132 TYR B C 1
ATOM 6459 O O . TYR B 1 132 ? 1.535 -26.203 -32.469 1 89.12 132 TYR B O 1
ATOM 6467 N N . SER B 1 133 ? 1.052 -27.625 -34.125 1 85.5 133 SER B N 1
ATOM 6468 C CA . SER B 1 133 ? 1.205 -26.641 -35.188 1 85.5 133 SER B CA 1
ATOM 6469 C C . SER B 1 133 ? 0.044 -26.703 -36.188 1 85.5 133 SER B C 1
ATOM 6471 O O . SER B 1 133 ? 0.166 -26.266 -37.312 1 85.5 133 SER B O 1
ATOM 6473 N N . GLY B 1 134 ? -1.091 -27.25 -35.781 1 83.81 134 GLY B N 1
ATOM 6474 C CA . GLY B 1 134 ? -2.223 -27.406 -36.656 1 83.81 134 GLY B CA 1
ATOM 6475 C C . GLY B 1 134 ? -3.059 -26.156 -36.812 1 83.81 134 GLY B C 1
ATOM 6476 O O . GLY B 1 134 ? -2.6 -25.062 -36.469 1 83.81 134 GLY B O 1
ATOM 6477 N N . LEU B 1 135 ? -4.301 -26.328 -37.281 1 84.06 135 LEU B N 1
ATOM 6478 C CA . LEU B 1 135 ? -5.121 -25.188 -37.719 1 84.06 135 LEU B CA 1
ATOM 6479 C C . LEU B 1 135 ? -6.043 -24.734 -36.594 1 84.06 135 LEU B C 1
ATOM 6481 O O . LEU B 1 135 ? -6.555 -23.609 -36.625 1 84.06 135 LEU B O 1
ATOM 6485 N N . VAL B 1 136 ? -6.262 -25.578 -35.656 1 90.81 136 VAL B N 1
ATOM 6486 C CA . VAL B 1 136 ? -7.164 -25.234 -34.562 1 90.81 136 VAL B CA 1
ATOM 6487 C C . VAL B 1 136 ? -6.562 -24.094 -33.75 1 90.81 136 VAL B C 1
ATOM 6489 O O . VAL B 1 136 ? -5.375 -24.109 -33.438 1 90.81 136 VAL B O 1
ATOM 6492 N N . ARG B 1 137 ? -7.465 -23.047 -33.531 1 93.06 137 ARG B N 1
ATOM 6493 C CA . ARG B 1 137 ? -7.035 -21.906 -32.719 1 93.06 137 ARG B CA 1
ATOM 6494 C C . ARG B 1 137 ? -7.773 -21.875 -31.391 1 93.06 137 ARG B C 1
ATOM 6496 O O . ARG B 1 137 ? -8.859 -21.297 -31.281 1 93.06 137 ARG B O 1
ATOM 6503 N N . PRO B 1 138 ? -7.145 -22.438 -30.359 1 95.25 138 PRO B N 1
ATOM 6504 C CA . PRO B 1 138 ? -7.801 -22.422 -29.047 1 95.25 138 PRO B CA 1
ATOM 6505 C C . PRO B 1 138 ? -7.992 -21 -28.5 1 95.25 138 PRO B C 1
ATOM 6507 O O . PRO B 1 138 ? -7.273 -20.078 -28.906 1 95.25 138 PRO B O 1
ATOM 6510 N N . VAL B 1 139 ? -8.984 -20.828 -27.656 1 95.62 139 VAL B N 1
ATOM 6511 C CA . VAL B 1 139 ? -9.281 -19.516 -27.078 1 95.62 139 VAL B CA 1
ATOM 6512 C C . VAL B 1 139 ? -8.547 -19.359 -25.75 1 95.62 139 VAL B C 1
ATOM 6514 O O . VAL B 1 139 ? -8.688 -20.188 -24.859 1 95.62 139 VAL B O 1
ATOM 6517 N N . LEU B 1 140 ? -7.77 -18.344 -25.672 1 96.25 140 LEU B N 1
ATOM 6518 C CA . LEU B 1 140 ? -7.02 -18.062 -24.453 1 96.25 140 LEU B CA 1
ATOM 6519 C C . LEU B 1 140 ? -7.934 -17.5 -23.375 1 96.25 140 LEU B C 1
ATOM 6521 O O . LEU B 1 140 ? -8.562 -16.453 -23.578 1 96.25 140 LEU B O 1
ATOM 6525 N N . ARG B 1 141 ? -7.973 -18.156 -22.281 1 93.75 141 ARG B N 1
ATOM 6526 C CA . ARG B 1 141 ? -8.867 -17.75 -21.203 1 93.75 141 ARG B CA 1
ATOM 6527 C C . ARG B 1 141 ? -8.094 -17.094 -20.062 1 93.75 141 ARG B C 1
ATOM 6529 O O . ARG B 1 141 ? -8.633 -16.234 -19.359 1 93.75 141 ARG B O 1
ATOM 6536 N N . ASN B 1 142 ? -6.895 -17.516 -19.828 1 91.56 142 ASN B N 1
ATOM 6537 C CA . ASN B 1 142 ? -6.035 -16.969 -18.781 1 91.56 142 ASN B CA 1
ATOM 6538 C C . ASN B 1 142 ? -4.57 -16.969 -19.219 1 91.56 142 ASN B C 1
ATOM 6540 O O . ASN B 1 142 ? -4.043 -17.984 -19.672 1 91.56 142 ASN B O 1
ATOM 6544 N N . GLY B 1 143 ? -3.914 -15.805 -19.062 1 92.94 143 GLY B N 1
ATOM 6545 C CA . GLY B 1 143 ? -2.502 -15.695 -19.391 1 92.94 143 GLY B CA 1
ATOM 6546 C C . GLY B 1 143 ? -2.217 -14.656 -20.469 1 92.94 143 GLY B C 1
ATOM 6547 O O . GLY B 1 143 ? -1.143 -14.664 -21.078 1 92.94 143 GLY B O 1
ATOM 6548 N N . GLN B 1 144 ? -3.113 -13.812 -20.703 1 92 144 GLN B N 1
ATOM 6549 C CA . GLN B 1 144 ? -2.947 -12.867 -21.797 1 92 144 GLN B CA 1
ATOM 6550 C C . GLN B 1 144 ? -1.778 -11.922 -21.547 1 92 144 GLN B C 1
ATOM 6552 O O . GLN B 1 144 ? -1.098 -11.5 -22.469 1 92 144 GLN B O 1
ATOM 6557 N N . HIS B 1 145 ? -1.568 -11.57 -20.266 1 92.12 145 HIS B N 1
ATOM 6558 C CA . HIS B 1 145 ? -0.453 -10.68 -19.953 1 92.12 145 HIS B CA 1
ATOM 6559 C C . HIS B 1 145 ? 0.884 -11.352 -20.25 1 92.12 145 HIS B C 1
ATOM 6561 O O . HIS B 1 145 ? 1.813 -10.703 -20.734 1 92.12 145 HIS B O 1
ATOM 6567 N N . ARG B 1 146 ? 0.973 -12.609 -20.016 1 93.19 146 ARG B N 1
ATOM 6568 C CA . ARG B 1 146 ? 2.18 -13.359 -20.344 1 93.19 146 ARG B CA 1
ATOM 6569 C C . ARG B 1 146 ? 2.393 -13.414 -21.859 1 93.19 146 ARG B C 1
ATOM 6571 O O . ARG B 1 146 ? 3.518 -13.266 -22.328 1 93.19 146 ARG B O 1
ATOM 6578 N N . VAL B 1 147 ? 1.312 -13.617 -22.531 1 95.31 147 VAL B N 1
ATOM 6579 C CA . VAL B 1 147 ? 1.369 -13.664 -23.984 1 95.31 147 VAL B CA 1
ATOM 6580 C C . VAL B 1 147 ? 1.829 -12.312 -24.531 1 95.31 147 VAL B C 1
ATOM 6582 O O . VAL B 1 147 ? 2.752 -12.242 -25.344 1 95.31 147 VAL B O 1
ATOM 6585 N N . GLU B 1 148 ? 1.212 -11.305 -24 1 93.75 148 GLU B N 1
ATOM 6586 C CA . GLU B 1 148 ? 1.568 -9.953 -24.453 1 93.75 148 GLU B CA 1
ATOM 6587 C C . GLU B 1 148 ? 3.023 -9.633 -24.109 1 93.75 148 GLU B C 1
ATOM 6589 O O . GLU B 1 148 ? 3.721 -9 -24.906 1 93.75 148 GLU B O 1
ATOM 6594 N N . ALA B 1 149 ? 3.439 -10.047 -22.984 1 94.06 149 ALA B N 1
ATOM 6595 C CA . ALA B 1 149 ? 4.816 -9.797 -22.562 1 94.06 149 ALA B CA 1
ATOM 6596 C C . ALA B 1 149 ? 5.805 -10.508 -23.484 1 94.06 149 ALA B C 1
ATOM 6598 O O . ALA B 1 149 ? 6.809 -9.922 -23.891 1 94.06 149 ALA B O 1
ATOM 6599 N N . LEU B 1 150 ? 5.539 -11.75 -23.812 1 95.31 150 LEU B N 1
ATOM 6600 C CA . LEU B 1 150 ? 6.426 -12.508 -24.688 1 95.31 150 LEU B CA 1
ATOM 6601 C C . LEU B 1 150 ? 6.461 -11.891 -26.078 1 95.31 150 LEU B C 1
ATOM 6603 O O . LEU B 1 150 ? 7.535 -11.758 -26.672 1 95.31 150 LEU B O 1
ATOM 6607 N N . LEU B 1 151 ? 5.336 -11.516 -26.594 1 94.94 151 LEU B N 1
ATOM 6608 C CA . LEU B 1 151 ? 5.262 -10.914 -27.922 1 94.94 151 LEU B CA 1
ATOM 6609 C C . LEU B 1 151 ? 6.055 -9.609 -27.969 1 94.94 151 LEU B C 1
ATOM 6611 O O . LEU B 1 151 ? 6.785 -9.359 -28.922 1 94.94 151 LEU B O 1
ATOM 6615 N N . THR B 1 152 ? 5.859 -8.828 -26.938 1 92.44 152 THR B N 1
ATOM 6616 C CA . THR B 1 152 ? 6.582 -7.562 -26.844 1 92.44 152 THR B CA 1
ATOM 6617 C C . THR B 1 152 ? 8.094 -7.801 -26.844 1 92.44 152 THR B C 1
ATOM 6619 O O . THR B 1 152 ? 8.836 -7.113 -27.547 1 92.44 152 THR B O 1
ATOM 6622 N N . LEU B 1 153 ? 8.492 -8.734 -26.094 1 93.38 153 LEU B N 1
ATOM 6623 C CA . LEU B 1 153 ? 9.914 -9.062 -25.984 1 93.38 153 LEU B CA 1
ATOM 6624 C C . LEU B 1 153 ? 10.461 -9.555 -27.312 1 93.38 153 LEU B C 1
ATOM 6626 O O . LEU B 1 153 ? 11.547 -9.148 -27.734 1 93.38 153 LEU B O 1
ATOM 6630 N N . LEU B 1 154 ? 9.766 -10.367 -28.016 1 94.19 154 LEU B N 1
ATOM 6631 C CA . LEU B 1 154 ? 10.227 -10.961 -29.281 1 94.19 154 LEU B CA 1
ATOM 6632 C C . LEU B 1 154 ? 10.18 -9.938 -30.406 1 94.19 154 LEU B C 1
ATOM 6634 O O . LEU B 1 154 ? 10.992 -10 -31.328 1 94.19 154 LEU B O 1
ATOM 6638 N N . GLU B 1 155 ? 9.219 -9.07 -30.312 1 91.81 155 GLU B N 1
ATOM 6639 C CA . GLU B 1 155 ? 9.195 -7.977 -31.281 1 91.81 155 GLU B CA 1
ATOM 6640 C C . GLU B 1 155 ? 10.43 -7.102 -31.156 1 91.81 155 GLU B C 1
ATOM 6642 O O . GLU B 1 155 ? 11.016 -6.688 -32.156 1 91.81 155 GLU B O 1
ATOM 6647 N N . GLU B 1 156 ? 10.773 -6.855 -30 1 88.88 156 GLU B N 1
ATOM 6648 C CA . GLU B 1 156 ? 11.984 -6.074 -29.766 1 88.88 156 GLU B CA 1
ATOM 6649 C C . GLU B 1 156 ? 13.227 -6.824 -30.219 1 88.88 156 GLU B C 1
ATOM 6651 O O . GLU B 1 156 ? 14.141 -6.223 -30.797 1 88.88 156 GLU B O 1
ATOM 6656 N N . GLN B 1 157 ? 13.242 -8.062 -29.953 1 89.94 157 GLN B N 1
ATOM 6657 C CA . GLN B 1 157 ? 14.344 -8.891 -30.422 1 89.94 157 GLN B CA 1
ATOM 6658 C C . GLN B 1 157 ? 14.445 -8.867 -31.953 1 89.94 157 GLN B C 1
ATOM 6660 O O . GLN B 1 157 ? 15.539 -8.812 -32.5 1 89.94 157 GLN B O 1
ATOM 6665 N N . ALA B 1 158 ? 13.352 -8.953 -32.562 1 91.69 158 ALA B N 1
ATOM 6666 C CA . ALA B 1 158 ? 13.312 -8.914 -34 1 91.69 158 ALA B CA 1
ATOM 6667 C C . ALA B 1 158 ? 13.867 -7.598 -34.531 1 91.69 158 ALA B C 1
ATOM 6669 O O . ALA B 1 158 ? 14.625 -7.578 -35.5 1 91.69 158 ALA B O 1
ATOM 6670 N N . LYS B 1 159 ? 13.5 -6.582 -33.938 1 88 159 LYS B N 1
ATOM 6671 C CA . LYS B 1 159 ? 13.984 -5.262 -34.312 1 88 159 LYS B CA 1
ATOM 6672 C C . LYS B 1 159 ? 15.492 -5.152 -34.125 1 88 159 LYS B C 1
ATOM 6674 O O . LYS B 1 159 ? 16.188 -4.629 -35 1 88 159 LYS B O 1
ATOM 6679 N N . LEU B 1 160 ? 15.945 -5.621 -33.062 1 87.62 160 LEU B N 1
ATOM 6680 C CA . LEU B 1 160 ? 17.375 -5.574 -32.781 1 87.62 160 LEU B CA 1
ATOM 6681 C C . LEU B 1 160 ? 18.156 -6.445 -33.75 1 87.62 160 LEU B C 1
ATOM 6683 O O . LEU B 1 160 ? 19.25 -6.078 -34.188 1 87.62 160 LEU B O 1
ATOM 6687 N N . ALA B 1 161 ? 17.594 -7.547 -34.031 1 91.12 161 ALA B N 1
ATOM 6688 C CA . ALA B 1 161 ? 18.234 -8.438 -35 1 91.12 161 ALA B CA 1
ATOM 6689 C C . ALA B 1 161 ? 18.344 -7.758 -36.375 1 91.12 161 ALA B C 1
ATOM 6691 O O . ALA B 1 161 ? 19.375 -7.875 -37.031 1 91.12 161 ALA B O 1
ATOM 6692 N N . GLN B 1 162 ? 17.375 -7.082 -36.75 1 91.12 162 GLN B N 1
ATOM 6693 C CA . GLN B 1 162 ? 17.359 -6.379 -38.031 1 91.12 162 GLN B CA 1
ATOM 6694 C C . GLN B 1 162 ? 18.406 -5.266 -38.062 1 91.12 162 GLN B C 1
ATOM 6696 O O . GLN B 1 162 ? 18.984 -4.973 -39.125 1 91.12 162 GLN B O 1
ATOM 6701 N N . GLN B 1 163 ? 18.672 -4.73 -36.906 1 88.31 163 GLN B N 1
ATOM 6702 C CA . GLN B 1 163 ? 19.641 -3.643 -36.812 1 88.31 163 GLN B CA 1
ATOM 6703 C C . GLN B 1 163 ? 21.062 -4.18 -36.625 1 88.31 163 GLN B C 1
ATOM 6705 O O . GLN B 1 163 ? 22.031 -3.41 -36.625 1 88.31 163 GLN B O 1
ATOM 6710 N N . GLY B 1 164 ? 21.203 -5.441 -36.562 1 86.62 164 GLY B N 1
ATOM 6711 C CA . GLY B 1 164 ? 22.5 -6.059 -36.375 1 86.62 164 GLY B CA 1
ATOM 6712 C C . GLY B 1 164 ? 23.109 -5.816 -35 1 86.62 164 GLY B C 1
ATOM 6713 O O . GLY B 1 164 ? 24.328 -5.738 -34.875 1 86.62 164 GLY B O 1
ATOM 6714 N N . ALA B 1 165 ? 22.266 -5.691 -34.062 1 86.44 165 ALA B N 1
ATOM 6715 C CA . ALA B 1 165 ? 22.719 -5.41 -32.719 1 86.44 165 ALA B CA 1
ATOM 6716 C C . ALA B 1 165 ? 23.312 -6.652 -32.062 1 86.44 165 ALA B C 1
ATOM 6718 O O . ALA B 1 165 ? 23.078 -7.777 -32.5 1 86.44 165 ALA B O 1
ATOM 6719 N N . ASN B 1 166 ? 24.156 -6.469 -31.094 1 84.31 166 ASN B N 1
ATOM 6720 C CA . ASN B 1 166 ? 24.781 -7.551 -30.344 1 84.31 166 ASN B CA 1
ATOM 6721 C C . ASN B 1 166 ? 24.234 -7.645 -28.922 1 84.31 166 ASN B C 1
ATOM 6723 O O . ASN B 1 166 ? 23.75 -6.652 -28.375 1 84.31 166 ASN B O 1
ATOM 6727 N N . ASP B 1 167 ? 24.281 -8.945 -28.484 1 77.69 167 ASP B N 1
ATOM 6728 C CA . ASP B 1 167 ? 23.875 -9.133 -27.094 1 77.69 167 ASP B CA 1
ATOM 6729 C C . ASP B 1 167 ? 25 -8.719 -26.125 1 77.69 167 ASP B C 1
ATOM 6731 O O . ASP B 1 167 ? 26.016 -8.164 -26.562 1 77.69 167 ASP B O 1
ATOM 6735 N N . GLN B 1 168 ? 24.844 -8.938 -24.859 1 69.06 168 GLN B N 1
ATOM 6736 C CA . GLN B 1 168 ? 25.781 -8.5 -23.812 1 69.06 168 GLN B CA 1
ATOM 6737 C C . GLN B 1 168 ? 27.109 -9.242 -23.922 1 69.06 168 GLN B C 1
ATOM 6739 O O . GLN B 1 168 ? 28.125 -8.766 -23.422 1 69.06 168 GLN B O 1
ATOM 6744 N N . TYR B 1 169 ? 27.094 -10.375 -24.594 1 72.69 169 TYR B N 1
ATOM 6745 C CA . TYR B 1 169 ? 28.297 -11.188 -24.75 1 72.69 169 TYR B CA 1
ATOM 6746 C C . TYR B 1 169 ? 28.969 -10.914 -26.094 1 72.69 169 TYR B C 1
ATOM 6748 O O . TYR B 1 169 ? 29.984 -11.531 -26.406 1 72.69 169 TYR B O 1
ATOM 6756 N N . GLY B 1 170 ? 28.438 -10.023 -26.859 1 76.38 170 GLY B N 1
ATOM 6757 C CA . GLY B 1 170 ? 29.031 -9.664 -28.141 1 76.38 170 GLY B CA 1
ATOM 6758 C C . GLY B 1 170 ? 28.516 -10.516 -29.281 1 76.38 170 GLY B C 1
ATOM 6759 O O . GLY B 1 170 ? 28.984 -10.367 -30.422 1 76.38 170 GLY B O 1
ATOM 6760 N N . ASN B 1 171 ? 27.594 -11.336 -28.984 1 83.62 171 ASN B N 1
ATOM 6761 C CA . ASN B 1 171 ? 27.031 -12.172 -30.047 1 83.62 171 ASN B CA 1
ATOM 6762 C C . ASN B 1 171 ? 25.922 -11.453 -30.797 1 83.62 171 ASN B C 1
ATOM 6764 O O . ASN B 1 171 ? 25.172 -10.672 -30.203 1 83.62 171 ASN B O 1
ATOM 6768 N N . VAL B 1 172 ? 25.859 -11.758 -32 1 87.88 172 VAL B N 1
ATOM 6769 C CA . VAL B 1 172 ? 24.828 -11.156 -32.844 1 87.88 172 VAL B CA 1
ATOM 6770 C C . VAL B 1 172 ? 23.453 -11.664 -32.406 1 87.88 172 VAL B C 1
ATOM 6772 O O . VAL B 1 172 ? 23.25 -12.867 -32.219 1 87.88 172 VAL B O 1
ATOM 6775 N N . ILE B 1 173 ? 22.562 -10.734 -32.219 1 89.38 173 ILE B N 1
ATOM 6776 C CA . ILE B 1 173 ? 21.203 -11.102 -31.812 1 89.38 173 ILE B CA 1
ATOM 6777 C C . ILE B 1 173 ? 20.453 -11.68 -33.031 1 89.38 173 ILE B C 1
ATOM 6779 O O . ILE B 1 173 ? 20.422 -11.062 -34.094 1 89.38 173 ILE B O 1
ATOM 6783 N N . GLN B 1 174 ? 19.922 -12.836 -32.844 1 89.44 174 GLN B N 1
ATOM 6784 C CA . GLN B 1 174 ? 19.203 -13.508 -33.938 1 89.44 174 GLN B CA 1
ATOM 6785 C C . GLN B 1 174 ? 17.703 -13.195 -33.875 1 89.44 174 GLN B C 1
ATOM 6787 O O . GLN B 1 174 ? 17.172 -12.906 -32.812 1 89.44 174 GLN B O 1
ATOM 6792 N N . ALA B 1 175 ? 17.172 -13.18 -35.031 1 92.31 175 ALA B N 1
ATOM 6793 C CA . ALA B 1 175 ? 15.719 -13.023 -35.094 1 92.31 175 ALA B CA 1
ATOM 6794 C C . ALA B 1 175 ? 15.016 -14.188 -34.375 1 92.31 175 ALA B C 1
ATOM 6796 O O . ALA B 1 175 ? 15.508 -15.32 -34.406 1 92.31 175 ALA B O 1
ATOM 6797 N N . PRO B 1 176 ? 13.844 -13.867 -33.812 1 93.5 176 PRO B N 1
ATOM 6798 C CA . PRO B 1 176 ? 13.117 -14.953 -33.156 1 93.5 176 PRO B CA 1
ATOM 6799 C C . PRO B 1 176 ? 12.672 -16.047 -34.125 1 93.5 176 PRO B C 1
ATOM 6801 O O . PRO B 1 176 ? 12.281 -15.758 -35.25 1 93.5 176 PRO B O 1
ATOM 6804 N N . GLU B 1 177 ? 12.773 -17.234 -33.625 1 92.31 177 GLU B N 1
ATOM 6805 C CA . GLU B 1 177 ? 12.281 -18.406 -34.344 1 92.31 177 GLU B CA 1
ATOM 6806 C C . GLU B 1 177 ? 10.938 -18.875 -33.812 1 92.31 177 GLU B C 1
ATOM 6808 O O . GLU B 1 177 ? 10.453 -18.359 -32.812 1 92.31 177 GLU B O 1
ATOM 6813 N N . VAL B 1 178 ? 10.344 -19.766 -34.469 1 91.25 178 VAL B N 1
ATOM 6814 C CA . VAL B 1 178 ? 9.023 -20.266 -34.125 1 91.25 178 VAL B CA 1
ATOM 6815 C C . VAL B 1 178 ? 9.055 -20.828 -32.688 1 91.25 178 VAL B C 1
ATOM 6817 O O . VAL B 1 178 ? 8.109 -20.641 -31.922 1 91.25 178 VAL B O 1
ATOM 6820 N N . LYS B 1 179 ? 10.102 -21.438 -32.344 1 88.5 179 LYS B N 1
ATOM 6821 C CA . LYS B 1 179 ? 10.219 -22.062 -31.031 1 88.5 179 LYS B CA 1
ATOM 6822 C C . LYS B 1 179 ? 10.203 -21 -29.922 1 88.5 179 LYS B C 1
ATOM 6824 O O . LYS B 1 179 ? 9.773 -21.281 -28.812 1 88.5 179 LYS B O 1
ATOM 6829 N N . ASP B 1 180 ? 10.617 -19.797 -30.281 1 91.94 180 ASP B N 1
ATOM 6830 C CA . ASP B 1 180 ? 10.695 -18.719 -29.297 1 91.94 180 ASP B CA 1
ATOM 6831 C C . ASP B 1 180 ? 9.297 -18.219 -28.922 1 91.94 180 ASP B C 1
ATOM 6833 O O . ASP B 1 180 ? 9.117 -17.594 -27.891 1 91.94 180 ASP B O 1
ATOM 6837 N N . TYR B 1 181 ? 8.312 -18.547 -29.781 1 94.62 181 TYR B N 1
ATOM 6838 C CA . TYR B 1 181 ? 6.945 -18.094 -29.547 1 94.62 181 TYR B CA 1
ATOM 6839 C C . TYR B 1 181 ? 6.129 -19.172 -28.844 1 94.62 181 TYR B C 1
ATOM 6841 O O . TYR B 1 181 ? 4.934 -18.984 -28.594 1 94.62 181 TYR B O 1
ATOM 6849 N N . CYS B 1 182 ? 6.719 -20.25 -28.453 1 93.62 182 CYS B N 1
ATOM 6850 C CA . CYS B 1 182 ? 5.973 -21.391 -27.953 1 93.62 182 CYS B CA 1
ATOM 6851 C C . CYS B 1 182 ? 5.797 -21.297 -26.438 1 93.62 182 CYS B C 1
ATOM 6853 O O . CYS B 1 182 ? 6.652 -20.766 -25.734 1 93.62 182 CYS B O 1
ATOM 6855 N N . TRP B 1 183 ? 4.699 -21.766 -25.984 1 93.94 183 TRP B N 1
ATOM 6856 C CA . TRP B 1 183 ? 4.336 -21.812 -24.562 1 93.94 183 TRP B CA 1
ATOM 6857 C C . TRP B 1 183 ? 3.457 -23.031 -24.281 1 93.94 183 TRP B C 1
ATOM 6859 O O . TRP B 1 183 ? 2.713 -23.484 -25.156 1 93.94 183 TRP B O 1
ATOM 6869 N N . ALA B 1 184 ? 3.604 -23.625 -23.109 1 92 184 ALA B N 1
ATOM 6870 C CA . ALA B 1 184 ? 2.725 -24.719 -22.719 1 92 184 ALA B CA 1
ATOM 6871 C C . ALA B 1 184 ? 1.331 -24.219 -22.359 1 92 184 ALA B C 1
ATOM 6873 O O . ALA B 1 184 ? 1.189 -23.172 -21.719 1 92 184 ALA B O 1
ATOM 6874 N N . ILE B 1 185 ? 0.312 -24.938 -22.828 1 93.56 185 ILE B N 1
ATOM 6875 C CA . ILE B 1 185 ? -1.069 -24.547 -22.578 1 93.56 185 ILE B CA 1
ATOM 6876 C C . ILE B 1 185 ? -1.834 -25.719 -21.969 1 93.56 185 ILE B C 1
ATOM 6878 O O . ILE B 1 185 ? -1.596 -26.875 -22.328 1 93.56 185 ILE B O 1
ATOM 6882 N N . ASP B 1 186 ? -2.713 -25.484 -21.031 1 90.94 186 ASP B N 1
ATOM 6883 C CA . ASP B 1 186 ? -3.682 -26.438 -20.5 1 90.94 186 ASP B CA 1
ATOM 6884 C C . ASP B 1 186 ? -5.027 -26.312 -21.203 1 90.94 186 ASP B C 1
ATOM 6886 O O . ASP B 1 186 ? -5.648 -25.234 -21.172 1 90.94 186 ASP B O 1
ATOM 6890 N N . LEU B 1 187 ? -5.465 -27.406 -21.797 1 93.56 187 LEU B N 1
ATOM 6891 C CA . LEU B 1 187 ? -6.68 -27.375 -22.609 1 93.56 187 LEU B CA 1
ATOM 6892 C C . LEU B 1 187 ? -7.875 -27.891 -21.812 1 93.56 187 LEU B C 1
ATOM 6894 O O . LEU B 1 187 ? -7.785 -28.922 -21.141 1 93.56 187 LEU B O 1
ATOM 6898 N N . TYR B 1 188 ? -8.984 -27.172 -21.922 1 93.75 188 TYR B N 1
ATOM 6899 C CA . TYR B 1 188 ? -10.258 -27.547 -21.312 1 93.75 188 TYR B CA 1
ATOM 6900 C C . TYR B 1 188 ? -11.367 -27.609 -22.359 1 93.75 188 TYR B C 1
ATOM 6902 O O . TYR B 1 188 ? -11.391 -26.797 -23.281 1 93.75 188 TYR B O 1
ATOM 6910 N N . ALA B 1 189 ? -12.242 -28.516 -22.156 1 94.88 189 ALA B N 1
ATOM 6911 C CA . ALA B 1 189 ? -13.367 -28.656 -23.094 1 94.88 189 ALA B CA 1
ATOM 6912 C C . ALA B 1 189 ? -14.438 -27.609 -22.812 1 94.88 189 ALA B C 1
ATOM 6914 O O . ALA B 1 189 ? -15.148 -27.688 -21.812 1 94.88 189 ALA B O 1
ATOM 6915 N N . ILE B 1 190 ? -14.672 -26.734 -23.797 1 94.06 190 ILE B N 1
ATOM 6916 C CA . ILE B 1 190 ? -15.625 -25.641 -23.609 1 94.06 190 ILE B CA 1
ATOM 6917 C C . ILE B 1 190 ? -17.047 -26.188 -23.641 1 94.06 190 ILE B C 1
ATOM 6919 O O . ILE B 1 190 ? -17.938 -25.641 -22.984 1 94.06 190 ILE B O 1
ATOM 6923 N N . ASP B 1 191 ? -17.25 -27.344 -24.25 1 92.12 191 ASP B N 1
ATOM 6924 C CA . ASP B 1 191 ? -18.562 -27.953 -24.438 1 92.12 191 ASP B CA 1
ATOM 6925 C C . ASP B 1 191 ? -19.172 -28.344 -23.094 1 92.12 191 ASP B C 1
ATOM 6927 O O . ASP B 1 191 ? -20.406 -28.359 -22.953 1 92.12 191 ASP B O 1
ATOM 6931 N N . ASP B 1 192 ? -18.375 -28.594 -22.203 1 89.38 192 ASP B N 1
ATOM 6932 C CA . ASP B 1 192 ? -18.859 -29.172 -20.938 1 89.38 192 ASP B CA 1
ATOM 6933 C C . ASP B 1 192 ? -18.797 -28.141 -19.812 1 89.38 192 ASP B C 1
ATOM 6935 O O . ASP B 1 192 ? -19.078 -28.469 -18.656 1 89.38 192 ASP B O 1
ATOM 6939 N N . LEU B 1 193 ? -18.375 -26.953 -20.125 1 91.56 193 LEU B N 1
ATOM 6940 C CA . LEU B 1 193 ? -18.234 -25.938 -19.094 1 91.56 193 LEU B CA 1
ATOM 6941 C C . LEU B 1 193 ? -19.484 -25.062 -19.016 1 91.56 193 LEU B C 1
ATOM 6943 O O . LEU B 1 193 ? -19.828 -24.391 -19.984 1 91.56 193 LEU B O 1
ATOM 6947 N N . ASP B 1 194 ? -20.094 -25.219 -17.875 1 87.75 194 ASP B N 1
ATOM 6948 C CA . ASP B 1 194 ? -21.172 -24.266 -17.672 1 87.75 194 ASP B CA 1
ATOM 6949 C C . ASP B 1 194 ? -20.625 -22.875 -17.359 1 87.75 194 ASP B C 1
ATOM 6951 O O . ASP B 1 194 ? -19.406 -22.672 -17.328 1 87.75 194 ASP B O 1
ATOM 6955 N N . SER B 1 195 ? -21.484 -21.969 -17.172 1 84.06 195 SER B N 1
ATOM 6956 C CA . SER B 1 195 ? -21.109 -20.562 -17 1 84.06 195 SER B CA 1
ATOM 6957 C C . SER B 1 195 ? -20.266 -20.375 -15.742 1 84.06 195 SER B C 1
ATOM 6959 O O . SER B 1 195 ? -19.312 -19.578 -15.742 1 84.06 195 SER B O 1
ATOM 6961 N N . ASN B 1 196 ? -20.562 -21.047 -14.688 1 85.62 196 ASN B N 1
ATOM 6962 C CA . ASN B 1 196 ? -19.812 -20.938 -13.445 1 85.62 196 ASN B CA 1
ATOM 6963 C C . ASN B 1 196 ? -18.406 -21.531 -13.57 1 85.62 196 ASN B C 1
ATOM 6965 O O . ASN B 1 196 ? -17.438 -20.953 -13.094 1 85.62 196 ASN B O 1
ATOM 6969 N N . LEU B 1 197 ? -18.391 -22.641 -14.211 1 90.56 197 LEU B N 1
ATOM 6970 C CA . LEU B 1 197 ? -17.094 -23.297 -14.398 1 90.56 197 LEU B CA 1
ATOM 6971 C C . LEU B 1 197 ? -16.188 -22.453 -15.297 1 90.56 197 LEU B C 1
ATOM 6973 O O . LEU B 1 197 ? -14.984 -22.359 -15.039 1 90.56 197 LEU B O 1
ATOM 6977 N N . LEU B 1 198 ? -16.812 -21.922 -16.328 1 90.75 198 LEU B N 1
ATOM 6978 C CA . LEU B 1 198 ? -16.016 -21.078 -17.219 1 90.75 198 LEU B CA 1
ATOM 6979 C C . LEU B 1 198 ? -15.492 -19.859 -16.469 1 90.75 198 LEU B C 1
ATOM 6981 O O . LEU B 1 198 ? -14.336 -19.469 -16.656 1 90.75 198 LEU B O 1
ATOM 6985 N N . ALA B 1 199 ? -16.297 -19.297 -15.617 1 88.06 199 ALA B N 1
ATOM 6986 C CA . ALA B 1 199 ? -15.867 -18.141 -14.828 1 88.06 199 ALA B CA 1
ATOM 6987 C C . ALA B 1 199 ? -14.719 -18.516 -13.898 1 88.06 199 ALA B C 1
ATOM 6989 O O . ALA B 1 199 ? -13.758 -17.75 -13.742 1 88.06 199 ALA B O 1
ATOM 6990 N N . ALA B 1 200 ? -14.805 -19.641 -13.328 1 88.56 200 ALA B N 1
ATOM 6991 C CA . ALA B 1 200 ? -13.766 -20.109 -12.422 1 88.56 200 ALA B CA 1
ATOM 6992 C C . ALA B 1 200 ? -12.453 -20.344 -13.172 1 88.56 200 ALA B C 1
ATOM 6994 O O . ALA B 1 200 ? -11.375 -20.047 -12.648 1 88.56 200 ALA B O 1
ATOM 6995 N N . LEU B 1 201 ? -12.617 -20.844 -14.336 1 89.81 201 LEU B N 1
ATOM 6996 C CA . LEU B 1 201 ? -11.453 -21.125 -15.18 1 89.81 201 LEU B CA 1
ATOM 6997 C C . LEU B 1 201 ? -10.727 -19.828 -15.531 1 89.81 201 LEU B C 1
ATOM 6999 O O . LEU B 1 201 ? -9.5 -19.812 -15.625 1 89.81 201 LEU B O 1
ATOM 7003 N N . CYS B 1 202 ? -11.516 -18.797 -15.641 1 89.44 202 CYS B N 1
ATOM 7004 C CA . CYS B 1 202 ? -10.969 -17.516 -16.078 1 89.44 202 CYS B CA 1
ATOM 7005 C C . CYS B 1 202 ? -10.508 -16.688 -14.883 1 89.44 202 CYS B C 1
ATOM 7007 O O . CYS B 1 202 ? -9.805 -15.688 -15.055 1 89.44 202 CYS B O 1
ATOM 7009 N N . ALA B 1 203 ? -10.859 -17.094 -13.734 1 85.44 203 ALA B N 1
ATOM 7010 C CA . ALA B 1 203 ? -10.633 -16.281 -12.547 1 85.44 203 ALA B CA 1
ATOM 7011 C C . ALA B 1 203 ? -9.195 -16.391 -12.062 1 85.44 203 ALA B C 1
ATOM 7013 O O . ALA B 1 203 ? -8.609 -17.484 -12.086 1 85.44 203 ALA B O 1
ATOM 7014 N N . ASN B 1 204 ? -8.617 -15.227 -11.766 1 81.75 204 ASN B N 1
ATOM 7015 C CA . ASN B 1 204 ? -7.359 -15.195 -11.031 1 81.75 204 ASN B CA 1
ATOM 7016 C C . ASN B 1 204 ? -7.586 -14.984 -9.539 1 81.75 204 ASN B C 1
ATOM 7018 O O . ASN B 1 204 ? -7.988 -13.906 -9.109 1 81.75 204 ASN B O 1
ATOM 7022 N N . SER B 1 205 ? -7.395 -16.062 -8.844 1 72.88 205 SER B N 1
ATOM 7023 C CA . SER B 1 205 ? -7.625 -15.992 -7.406 1 72.88 205 SER B CA 1
ATOM 7024 C C . SER B 1 205 ? -6.367 -15.555 -6.664 1 72.88 205 SER B C 1
ATOM 7026 O O . SER B 1 205 ? -5.285 -15.484 -7.25 1 72.88 205 SER B O 1
ATOM 7028 N N . LYS B 1 206 ? -6.598 -15.18 -5.391 1 69.75 206 LYS B N 1
ATOM 7029 C CA . LYS B 1 206 ? -5.477 -14.852 -4.516 1 69.75 206 LYS B CA 1
ATOM 7030 C C . LYS B 1 206 ? -4.547 -16.047 -4.34 1 69.75 206 LYS B C 1
ATOM 7032 O O . LYS B 1 206 ? -5.012 -17.172 -4.141 1 69.75 206 LYS B O 1
ATOM 7037 N N . PRO B 1 207 ? -3.316 -15.758 -4.488 1 67.5 207 PRO B N 1
ATOM 7038 C CA . PRO B 1 207 ? -2.375 -16.875 -4.34 1 67.5 207 PRO B CA 1
ATOM 7039 C C . PRO B 1 207 ? -2.367 -17.453 -2.924 1 67.5 207 PRO B C 1
ATOM 7041 O O . PRO B 1 207 ? -2.586 -16.719 -1.954 1 67.5 207 PRO B O 1
ATOM 7044 N N . VAL B 1 208 ? -2.152 -18.766 -2.801 1 72.38 208 VAL B N 1
ATOM 7045 C CA . VAL B 1 208 ? -2.131 -19.469 -1.523 1 72.38 208 VAL B CA 1
ATOM 7046 C C . VAL B 1 208 ? -0.761 -19.312 -0.869 1 72.38 208 VAL B C 1
ATOM 7048 O O . VAL B 1 208 ? -0.604 -19.578 0.326 1 72.38 208 VAL B O 1
ATOM 7051 N N . SER B 1 209 ? 0.188 -18.891 -1.703 1 74.81 209 SER B N 1
ATOM 7052 C CA . SER B 1 209 ? 1.527 -18.672 -1.17 1 74.81 209 SER B CA 1
ATOM 7053 C C . SER B 1 209 ? 1.925 -17.203 -1.277 1 74.81 209 SER B C 1
ATOM 7055 O O . SER B 1 209 ? 1.543 -16.516 -2.229 1 74.81 209 SER B O 1
ATOM 7057 N N . LEU B 1 210 ? 2.617 -16.781 -0.187 1 76.25 210 LEU B N 1
ATOM 7058 C CA . LEU B 1 210 ? 3.133 -15.422 -0.181 1 76.25 210 LEU B CA 1
ATOM 7059 C C . LEU B 1 210 ? 4.582 -15.383 -0.662 1 76.25 210 LEU B C 1
ATOM 7061 O O . LEU B 1 210 ? 5.328 -16.344 -0.462 1 76.25 210 LEU B O 1
ATOM 7065 N N . GLN B 1 211 ? 4.84 -14.344 -1.309 1 81.62 211 GLN B N 1
ATOM 7066 C CA . GLN B 1 211 ? 6.242 -14.117 -1.645 1 81.62 211 GLN B CA 1
ATOM 7067 C C . GLN B 1 211 ? 7.117 -14.125 -0.394 1 81.62 211 GLN B C 1
ATOM 7069 O O . GLN B 1 211 ? 6.688 -13.68 0.673 1 81.62 211 GLN B O 1
ATOM 7074 N N . ASN B 1 212 ? 8.305 -14.594 -0.568 1 86.81 212 ASN B N 1
ATOM 7075 C CA . ASN B 1 212 ? 9.25 -14.594 0.545 1 86.81 212 ASN B CA 1
ATOM 7076 C C . ASN B 1 212 ? 9.539 -13.18 1.032 1 86.81 212 ASN B C 1
ATOM 7078 O O . ASN B 1 212 ? 9.578 -12.242 0.235 1 86.81 212 ASN B O 1
ATOM 7082 N N . SER B 1 213 ? 9.766 -13.164 2.344 1 88.94 213 SER B N 1
ATOM 7083 C CA . SER B 1 213 ? 10.242 -11.891 2.875 1 88.94 213 SER B CA 1
ATOM 7084 C C . SER B 1 213 ? 11.648 -11.578 2.383 1 88.94 213 SER B C 1
ATOM 7086 O O . SER B 1 213 ? 12.398 -12.484 2.016 1 88.94 213 SER B O 1
ATOM 7088 N N . GLU B 1 214 ? 11.992 -10.367 2.359 1 92.62 214 GLU B N 1
ATOM 7089 C CA . GLU B 1 214 ? 13.336 -9.992 1.929 1 92.62 214 GLU B CA 1
ATOM 7090 C C . GLU B 1 214 ? 14.391 -10.531 2.887 1 92.62 214 GLU B C 1
ATOM 7092 O O . GLU B 1 214 ? 15.5 -10.867 2.469 1 92.62 214 GLU B O 1
ATOM 7097 N N . GLY B 1 215 ? 14.039 -10.578 4.156 1 93.44 215 GLY B N 1
ATOM 7098 C CA . GLY B 1 215 ? 14.977 -11.133 5.121 1 93.44 215 GLY B CA 1
ATOM 7099 C C . GLY B 1 215 ? 15.273 -12.602 4.883 1 93.44 215 GLY B C 1
ATOM 7100 O O . GLY B 1 215 ? 16.422 -13.023 4.996 1 93.44 215 GLY B O 1
ATOM 7101 N N . TYR B 1 216 ? 14.281 -13.312 4.547 1 91.06 216 TYR B N 1
ATOM 7102 C CA . TYR B 1 216 ? 14.469 -14.727 4.238 1 91.06 216 TYR B CA 1
ATOM 7103 C C . TYR B 1 216 ? 15.336 -14.898 2.992 1 91.06 216 TYR B C 1
ATOM 7105 O O . TYR B 1 216 ? 16.25 -15.727 2.973 1 91.06 216 TYR B O 1
ATOM 7113 N N . THR B 1 217 ? 15.047 -14.172 2.008 1 92.25 217 THR B N 1
ATOM 7114 C CA . THR B 1 217 ? 15.82 -14.242 0.774 1 92.25 217 THR B CA 1
ATOM 7115 C C . THR B 1 217 ? 17.266 -13.805 1.012 1 92.25 217 THR B C 1
ATOM 7117 O O . THR B 1 217 ? 18.203 -14.383 0.453 1 92.25 217 THR B O 1
ATOM 7120 N N . ALA B 1 218 ? 17.359 -12.758 1.834 1 95.12 218 ALA B N 1
ATOM 7121 C CA . ALA B 1 218 ? 18.703 -12.273 2.141 1 95.12 218 ALA B CA 1
ATOM 7122 C C . ALA B 1 218 ? 19.531 -13.359 2.826 1 95.12 218 ALA B C 1
ATOM 7124 O O . ALA B 1 218 ? 20.719 -13.523 2.521 1 95.12 218 ALA B O 1
ATOM 7125 N N . TYR B 1 219 ? 18.953 -14.039 3.74 1 92.75 219 TYR B N 1
ATOM 7126 C CA . TYR B 1 219 ? 19.641 -15.133 4.426 1 92.75 219 TYR B CA 1
ATOM 7127 C C . TYR B 1 219 ? 20.203 -16.141 3.424 1 92.75 219 TYR B C 1
ATOM 7129 O O . TYR B 1 219 ? 21.375 -16.516 3.496 1 92.75 219 TYR B O 1
ATOM 7137 N N . TYR B 1 220 ? 19.484 -16.5 2.416 1 91.56 220 TYR B N 1
ATOM 7138 C CA . TYR B 1 220 ? 19.891 -17.547 1.471 1 91.56 220 TYR B CA 1
ATOM 7139 C C . TYR B 1 220 ? 20.844 -16.984 0.423 1 91.56 220 TYR B C 1
ATOM 7141 O O . TYR B 1 220 ? 21.797 -17.656 0.016 1 91.56 220 TYR B O 1
ATOM 7149 N N . VAL B 1 221 ? 20.531 -15.797 -0.007 1 93.88 221 VAL B N 1
ATOM 7150 C CA . VAL B 1 221 ? 21.406 -15.18 -0.986 1 93.88 221 VAL B CA 1
ATOM 7151 C C . VAL B 1 221 ? 22.828 -15.078 -0.415 1 93.88 221 VAL B C 1
ATOM 7153 O O . VAL B 1 221 ? 23.797 -15.492 -1.057 1 93.88 221 VAL B O 1
ATOM 7156 N N . ILE B 1 222 ? 22.953 -14.57 0.811 1 94.88 222 ILE B N 1
ATOM 7157 C CA . ILE B 1 222 ? 24.266 -14.352 1.421 1 94.88 222 ILE B CA 1
ATOM 7158 C C . ILE B 1 222 ? 24.906 -15.703 1.756 1 94.88 222 ILE B C 1
ATOM 7160 O O . ILE B 1 222 ? 26.109 -15.898 1.548 1 94.88 222 ILE B O 1
ATOM 7164 N N . SER B 1 223 ? 24.109 -16.594 2.283 1 91.56 223 SER B N 1
ATOM 7165 C CA . SER B 1 223 ? 24.625 -17.922 2.602 1 91.56 223 SER B CA 1
ATOM 7166 C C . SER B 1 223 ? 25.219 -18.594 1.367 1 91.56 223 SER B C 1
ATOM 7168 O O . SER B 1 223 ? 26.328 -19.156 1.419 1 91.56 223 SER B O 1
ATOM 7170 N N . LYS B 1 224 ? 24.562 -18.531 0.266 1 91.06 224 LYS B N 1
ATOM 7171 C CA . LYS B 1 224 ? 25.031 -19.141 -0.968 1 91.06 224 LYS B CA 1
ATOM 7172 C C . LYS B 1 224 ? 26.234 -18.391 -1.539 1 91.06 224 LYS B C 1
ATOM 7174 O O . LYS B 1 224 ? 27.156 -19.016 -2.062 1 91.06 224 LYS B O 1
ATOM 7179 N N . TRP B 1 225 ? 26.141 -17.156 -1.457 1 93.12 225 TRP B N 1
ATOM 7180 C CA . TRP B 1 225 ? 27.25 -16.328 -1.909 1 93.12 225 TRP B CA 1
ATOM 7181 C C . TRP B 1 225 ? 28.547 -16.703 -1.183 1 93.12 225 TRP B C 1
ATOM 7183 O O . TRP B 1 225 ? 29.609 -16.812 -1.802 1 93.12 225 TRP B O 1
ATOM 7193 N N . ASN B 1 226 ? 28.453 -16.953 0.064 1 90.94 226 ASN B N 1
ATOM 7194 C CA . ASN B 1 226 ? 29.609 -17.25 0.905 1 90.94 226 ASN B CA 1
ATOM 7195 C C . ASN B 1 226 ? 30.234 -18.594 0.561 1 90.94 226 ASN B C 1
ATOM 7197 O O . ASN B 1 226 ? 31.422 -18.812 0.792 1 90.94 226 ASN B O 1
ATOM 7201 N N . VAL B 1 227 ? 29.453 -19.453 -0.02 1 88.38 227 VAL B N 1
ATOM 7202 C CA . VAL B 1 227 ? 29.938 -20.797 -0.321 1 88.38 227 VAL B CA 1
ATOM 7203 C C . VAL B 1 227 ? 30.516 -20.828 -1.733 1 88.38 227 VAL B C 1
ATOM 7205 O O . VAL B 1 227 ? 31.281 -21.734 -2.078 1 88.38 227 VAL B O 1
ATOM 7208 N N . LEU B 1 228 ? 30.234 -19.875 -2.51 1 90.19 228 LEU B N 1
ATOM 7209 C CA . LEU B 1 228 ? 30.75 -19.797 -3.871 1 90.19 228 LEU B CA 1
ATOM 7210 C C . LEU B 1 228 ? 32.25 -19.562 -3.865 1 90.19 228 LEU B C 1
ATOM 7212 O O . LEU B 1 228 ? 32.781 -18.844 -3.008 1 90.19 228 LEU B O 1
ATOM 7216 N N . SER B 1 229 ? 32.938 -20.156 -4.871 1 90.88 229 SER B N 1
ATOM 7217 C CA . SER B 1 229 ? 34.344 -19.891 -5.055 1 90.88 229 SER B CA 1
ATOM 7218 C C . SER B 1 229 ? 34.594 -18.453 -5.531 1 90.88 229 SER B C 1
ATOM 7220 O O . SER B 1 229 ? 33.656 -17.812 -6.043 1 90.88 229 SER B O 1
ATOM 7222 N N . ALA B 1 230 ? 35.75 -17.969 -5.301 1 91.56 230 ALA B N 1
ATOM 7223 C CA . ALA B 1 230 ? 36.094 -16.625 -5.738 1 91.56 230 ALA B CA 1
ATOM 7224 C C . ALA B 1 230 ? 35.906 -16.469 -7.246 1 91.56 230 ALA B C 1
ATOM 7226 O O . ALA B 1 230 ? 35.469 -15.414 -7.719 1 91.56 230 ALA B O 1
ATOM 7227 N N . GLU B 1 231 ? 36.156 -17.469 -7.93 1 91.06 231 GLU B N 1
ATOM 7228 C CA . GLU B 1 231 ? 36 -17.453 -9.383 1 91.06 231 GLU B CA 1
ATOM 7229 C C . GLU B 1 231 ? 34.531 -17.359 -9.781 1 91.06 231 GLU B C 1
ATOM 7231 O O . GLU B 1 231 ? 34.188 -16.609 -10.688 1 91.06 231 GLU B O 1
ATOM 7236 N N . ASP B 1 232 ? 33.75 -18.094 -9.07 1 89.94 232 ASP B N 1
ATOM 7237 C CA . ASP B 1 232 ? 32.312 -18.094 -9.367 1 89.94 232 ASP B CA 1
ATOM 7238 C C . ASP B 1 232 ? 31.688 -16.75 -9.031 1 89.94 232 ASP B C 1
ATOM 7240 O O . ASP B 1 232 ? 30.797 -16.281 -9.734 1 89.94 232 ASP B O 1
ATOM 7244 N N . GLN B 1 233 ? 32.188 -16.172 -7.941 1 92 233 GLN B N 1
ATOM 7245 C CA . GLN B 1 233 ? 31.688 -14.859 -7.555 1 92 233 GLN B CA 1
ATOM 7246 C C . GLN B 1 233 ? 32.031 -13.812 -8.609 1 92 233 GLN B C 1
ATOM 7248 O O . GLN B 1 233 ? 31.188 -12.969 -8.953 1 92 233 GLN B O 1
ATOM 7253 N N . GLN B 1 234 ? 33.156 -13.945 -9.062 1 90.56 234 GLN B N 1
ATOM 7254 C CA . GLN B 1 234 ? 33.594 -13.016 -10.094 1 90.56 234 GLN B CA 1
ATOM 7255 C C . GLN B 1 234 ? 32.812 -13.211 -11.383 1 90.56 234 GLN B C 1
ATOM 7257 O O . GLN B 1 234 ? 32.406 -12.242 -12.023 1 90.56 234 GLN B O 1
ATOM 7262 N N . LYS B 1 235 ? 32.562 -14.414 -11.711 1 87.56 235 LYS B N 1
ATOM 7263 C CA . LYS B 1 235 ? 31.797 -14.727 -12.906 1 87.56 235 LYS B CA 1
ATOM 7264 C C . LYS B 1 235 ? 30.391 -14.164 -12.805 1 87.56 235 LYS B C 1
ATOM 7266 O O . LYS B 1 235 ? 29.875 -13.562 -13.758 1 87.56 235 LYS B O 1
ATOM 7271 N N . LEU B 1 236 ? 29.781 -14.312 -11.68 1 88.25 236 LEU B N 1
ATOM 7272 C CA . LEU B 1 236 ? 28.422 -13.859 -11.453 1 88.25 236 LEU B CA 1
ATOM 7273 C C . LEU B 1 236 ? 28.344 -12.336 -11.477 1 88.25 236 LEU B C 1
ATOM 7275 O O . LEU B 1 236 ? 27.328 -11.766 -11.891 1 88.25 236 LEU B O 1
ATOM 7279 N N . THR B 1 237 ? 29.438 -11.719 -11.039 1 86.19 237 THR B N 1
ATOM 7280 C CA . THR B 1 237 ? 29.391 -10.266 -10.906 1 86.19 237 THR B CA 1
ATOM 7281 C C . THR B 1 237 ? 29.984 -9.586 -12.133 1 86.19 237 THR B C 1
ATOM 7283 O O . THR B 1 237 ? 29.938 -8.359 -12.25 1 86.19 237 THR B O 1
ATOM 7286 N N . SER B 1 238 ? 30.516 -10.383 -13.047 1 82.12 238 SER B N 1
ATOM 7287 C CA . SER B 1 238 ? 31.141 -9.82 -14.242 1 82.12 238 SER B CA 1
ATOM 7288 C C . SER B 1 238 ? 30.094 -9.188 -15.164 1 82.12 238 SER B C 1
ATOM 7290 O O . SER B 1 238 ? 30.391 -8.219 -15.859 1 82.12 238 SER B O 1
ATOM 7292 N N . SER B 1 239 ? 28.938 -9.805 -15.172 1 82.31 239 SER B N 1
ATOM 7293 C CA . SER B 1 239 ? 27.859 -9.266 -15.984 1 82.31 239 SER B CA 1
ATOM 7294 C C . SER B 1 239 ? 26.594 -9.055 -15.156 1 82.31 239 SER B C 1
ATOM 7296 O O . SER B 1 239 ? 26.281 -9.867 -14.289 1 82.31 239 SER B O 1
ATOM 7298 N N . LYS B 1 240 ? 25.984 -7.91 -15.43 1 82.75 240 LYS B N 1
ATOM 7299 C CA . LYS B 1 240 ? 24.719 -7.609 -14.758 1 82.75 240 LYS B CA 1
ATOM 7300 C C . LYS B 1 240 ? 23.672 -8.68 -15.039 1 82.75 240 LYS B C 1
ATOM 7302 O O . LYS B 1 240 ? 22.938 -9.086 -14.141 1 82.75 240 LYS B O 1
ATOM 7307 N N . THR B 1 241 ? 23.672 -9.164 -16.203 1 82.69 241 THR B N 1
ATOM 7308 C CA . THR B 1 241 ? 22.672 -10.133 -16.625 1 82.69 241 THR B CA 1
ATOM 7309 C C . THR B 1 241 ? 22.859 -11.453 -15.883 1 82.69 241 THR B C 1
ATOM 7311 O O . THR B 1 241 ? 21.875 -12.086 -15.477 1 82.69 241 THR B O 1
ATOM 7314 N N . GLU B 1 242 ? 24.109 -11.828 -15.75 1 85.81 242 GLU B N 1
ATOM 7315 C CA . GLU B 1 242 ? 24.391 -13.078 -15.055 1 85.81 242 GLU B CA 1
ATOM 7316 C C . GLU B 1 242 ? 23.984 -12.992 -13.586 1 85.81 242 GLU B C 1
ATOM 7318 O O . GLU B 1 242 ? 23.391 -13.93 -13.039 1 85.81 242 GLU B O 1
ATOM 7323 N N . PHE B 1 243 ? 24.312 -11.914 -12.992 1 91.25 243 PHE B N 1
ATOM 7324 C CA . PHE B 1 243 ? 23.969 -11.703 -11.594 1 91.25 243 PHE B CA 1
ATOM 7325 C C . PHE B 1 243 ? 22.469 -11.656 -11.391 1 91.25 243 PHE B C 1
ATOM 7327 O O . PHE B 1 243 ? 21.938 -12.305 -10.484 1 91.25 243 PHE B O 1
ATOM 7334 N N . ASP B 1 244 ? 21.766 -10.922 -12.281 1 89.62 244 ASP B N 1
ATOM 7335 C CA . ASP B 1 244 ? 20.328 -10.781 -12.211 1 89.62 244 ASP B CA 1
ATOM 7336 C C . ASP B 1 244 ? 19.625 -12.125 -12.453 1 89.62 244 ASP B C 1
ATOM 7338 O O . ASP B 1 244 ? 18.656 -12.453 -11.781 1 89.62 244 ASP B O 1
ATOM 7342 N N . SER B 1 245 ? 20.141 -12.898 -13.398 1 88.69 245 SER B N 1
ATOM 7343 C CA . SER B 1 245 ? 19.562 -14.195 -13.719 1 88.69 245 SER B CA 1
ATOM 7344 C C . SER B 1 245 ? 19.719 -15.172 -12.562 1 88.69 245 SER B C 1
ATOM 7346 O O . SER B 1 245 ? 18.812 -15.953 -12.258 1 88.69 245 SER B O 1
ATOM 7348 N N . TRP B 1 246 ? 20.922 -15.062 -11.938 1 90.38 246 TRP B N 1
ATOM 7349 C CA . TRP B 1 246 ? 21.172 -15.938 -10.797 1 90.38 246 TRP B CA 1
ATOM 7350 C C . TRP B 1 246 ? 20.188 -15.641 -9.664 1 90.38 246 TRP B C 1
ATOM 7352 O O . TRP B 1 246 ? 19.594 -16.562 -9.094 1 90.38 246 TRP B O 1
ATOM 7362 N N . LEU B 1 247 ? 20 -14.375 -9.344 1 91.31 247 LEU B N 1
ATOM 7363 C CA . LEU B 1 247 ? 19.125 -13.953 -8.258 1 91.31 247 LEU B CA 1
ATOM 7364 C C . LEU B 1 247 ? 17.672 -14.273 -8.586 1 91.31 247 LEU B C 1
ATOM 7366 O O . LEU B 1 247 ? 16.922 -14.727 -7.719 1 91.31 247 LEU B O 1
ATOM 7370 N N . TYR B 1 248 ? 17.312 -14.102 -9.812 1 89.5 248 TYR B N 1
ATOM 7371 C CA . TYR B 1 248 ? 15.922 -14.32 -10.211 1 89.5 248 TYR B CA 1
ATOM 7372 C C . TYR B 1 248 ? 15.602 -15.812 -10.266 1 89.5 248 TYR B C 1
ATOM 7374 O O . TYR B 1 248 ? 14.602 -16.266 -9.703 1 89.5 248 TYR B O 1
ATOM 7382 N N . GLN B 1 249 ? 16.422 -16.609 -10.906 1 88.62 249 GLN B N 1
ATOM 7383 C CA . GLN B 1 249 ? 16.156 -18.016 -11.148 1 88.62 249 GLN B CA 1
ATOM 7384 C C . GLN B 1 249 ? 16.281 -18.828 -9.867 1 88.62 249 GLN B C 1
ATOM 7386 O O . GLN B 1 249 ? 15.547 -19.797 -9.664 1 88.62 249 GLN B O 1
ATOM 7391 N N . THR B 1 250 ? 17.172 -18.344 -9.023 1 88.5 250 THR B N 1
ATOM 7392 C CA . THR B 1 250 ? 17.438 -19.125 -7.82 1 88.5 250 THR B CA 1
ATOM 7393 C C . THR B 1 250 ? 16.516 -18.688 -6.684 1 88.5 250 THR B C 1
ATOM 7395 O O . THR B 1 250 ? 16 -19.531 -5.934 1 88.5 250 THR B O 1
ATOM 7398 N N . PHE B 1 251 ? 16.297 -17.406 -6.566 1 89.94 251 PHE B N 1
ATOM 7399 C CA . PHE B 1 251 ? 15.633 -16.922 -5.359 1 89.94 251 PHE B CA 1
ATOM 7400 C C . PHE B 1 251 ? 14.336 -16.188 -5.703 1 89.94 251 PHE B C 1
ATOM 7402 O O . PHE B 1 251 ? 13.586 -15.789 -4.809 1 89.94 251 PHE B O 1
ATOM 7409 N N . GLY B 1 252 ? 14.102 -15.984 -6.953 1 86.44 252 GLY B N 1
ATOM 7410 C CA . GLY B 1 252 ? 12.891 -15.289 -7.367 1 86.44 252 GLY B CA 1
ATOM 7411 C C . GLY B 1 252 ? 12.961 -13.789 -7.16 1 86.44 252 GLY B C 1
ATOM 7412 O O . GLY B 1 252 ? 11.93 -13.125 -7.062 1 86.44 252 GLY B O 1
ATOM 7413 N N . ILE B 1 253 ? 14.164 -13.227 -7.047 1 89.25 253 ILE B N 1
ATOM 7414 C CA . ILE B 1 253 ? 14.328 -11.789 -6.832 1 89.25 253 ILE B CA 1
ATOM 7415 C C . ILE B 1 253 ? 14.234 -11.055 -8.172 1 89.25 253 ILE B C 1
ATOM 7417 O O . ILE B 1 253 ? 14.953 -11.391 -9.117 1 89.25 253 ILE B O 1
ATOM 7421 N N . THR B 1 254 ? 13.414 -10.07 -8.203 1 85.12 254 THR B N 1
ATOM 7422 C CA . THR B 1 254 ? 13.188 -9.32 -9.438 1 85.12 254 THR B CA 1
ATOM 7423 C C . THR B 1 254 ? 14.344 -8.367 -9.711 1 85.12 254 THR B C 1
ATOM 7425 O O . THR B 1 254 ? 15.016 -7.914 -8.773 1 85.12 254 THR B O 1
ATOM 7428 N N . PRO B 1 255 ? 14.516 -8.039 -10.914 1 82.88 255 PRO B N 1
ATOM 7429 C CA . PRO B 1 255 ? 15.664 -7.227 -11.32 1 82.88 255 PRO B CA 1
ATOM 7430 C C . PRO B 1 255 ? 15.633 -5.82 -10.727 1 82.88 255 PRO B C 1
ATOM 7432 O O . PRO B 1 255 ? 16.672 -5.18 -10.578 1 82.88 255 PRO B O 1
ATOM 7435 N N . ASP B 1 256 ? 14.523 -5.336 -10.32 1 82.12 256 ASP B N 1
ATOM 7436 C CA . ASP B 1 256 ? 14.43 -3.994 -9.75 1 82.12 256 ASP B CA 1
ATOM 7437 C C . ASP B 1 256 ? 15.133 -3.92 -8.398 1 82.12 256 ASP B C 1
ATOM 7439 O O . ASP B 1 256 ? 15.547 -2.842 -7.961 1 82.12 256 ASP B O 1
ATOM 7443 N N . THR B 1 257 ? 15.375 -5.066 -7.746 1 87.38 257 THR B N 1
ATOM 7444 C CA . THR B 1 257 ? 15.953 -5.113 -6.406 1 87.38 257 THR B CA 1
ATOM 7445 C C . THR B 1 257 ? 17.438 -5.473 -6.465 1 87.38 257 THR B C 1
ATOM 7447 O O . THR B 1 257 ? 18.172 -5.215 -5.52 1 87.38 257 THR B O 1
ATOM 7450 N N . THR B 1 258 ? 17.938 -6 -7.566 1 88.38 258 THR B N 1
ATOM 7451 C CA . THR B 1 258 ? 19.266 -6.602 -7.668 1 88.38 258 THR B CA 1
ATOM 7452 C C . THR B 1 258 ? 20.344 -5.551 -7.461 1 88.38 258 THR B C 1
ATOM 7454 O O . THR B 1 258 ? 21.375 -5.828 -6.84 1 88.38 258 THR B O 1
ATOM 7457 N N . PRO B 1 259 ? 20.078 -4.277 -7.887 1 87.75 259 PRO B N 1
ATOM 7458 C CA . PRO B 1 259 ? 21.141 -3.277 -7.688 1 87.75 259 PRO B CA 1
ATOM 7459 C C . PRO B 1 259 ? 21.406 -2.992 -6.211 1 87.75 259 PRO B C 1
ATOM 7461 O O . PRO B 1 259 ? 22.484 -2.514 -5.863 1 87.75 259 PRO B O 1
ATOM 7464 N N . ARG B 1 260 ? 20.531 -3.338 -5.375 1 91.69 260 ARG B N 1
ATOM 7465 C CA . ARG B 1 260 ? 20.672 -3.078 -3.945 1 91.69 260 ARG B CA 1
ATOM 7466 C C . ARG B 1 260 ? 21.469 -4.188 -3.264 1 91.69 260 ARG B C 1
ATOM 7468 O O . ARG B 1 260 ? 22.016 -3.992 -2.174 1 91.69 260 ARG B O 1
ATOM 7475 N N . ILE B 1 261 ? 21.578 -5.312 -3.904 1 94.19 261 ILE B N 1
ATOM 7476 C CA . ILE B 1 261 ? 22.125 -6.508 -3.273 1 94.19 261 ILE B CA 1
ATOM 7477 C C . ILE B 1 261 ? 23.641 -6.582 -3.523 1 94.19 261 ILE B C 1
ATOM 7479 O O . ILE B 1 261 ? 24.406 -6.887 -2.613 1 94.19 261 ILE B O 1
ATOM 7483 N N . LYS B 1 262 ? 24.062 -6.16 -4.668 1 90.44 262 LYS B N 1
ATOM 7484 C CA . LYS B 1 262 ? 25.453 -6.336 -5.102 1 90.44 262 LYS B CA 1
ATOM 7485 C C . LYS B 1 262 ? 26.406 -5.586 -4.188 1 90.44 262 LYS B C 1
ATOM 7487 O O . LYS B 1 262 ? 27.406 -6.148 -3.727 1 90.44 262 LYS B O 1
ATOM 7492 N N . PRO B 1 263 ? 26.125 -4.316 -3.836 1 89.5 263 PRO B N 1
ATOM 7493 C CA . PRO B 1 263 ? 27.062 -3.592 -2.971 1 89.5 263 PRO B CA 1
ATOM 7494 C C . PRO B 1 263 ? 27.203 -4.223 -1.586 1 89.5 263 PRO B C 1
ATOM 7496 O O . PRO B 1 263 ? 28.266 -4.148 -0.968 1 89.5 263 PRO B O 1
ATOM 7499 N N . ILE B 1 264 ? 26.25 -4.891 -1.1 1 92.75 264 ILE B N 1
ATOM 7500 C CA . ILE B 1 264 ? 26.25 -5.52 0.217 1 92.75 264 ILE B CA 1
ATOM 7501 C C . ILE B 1 264 ? 27.094 -6.789 0.176 1 92.75 264 ILE B C 1
ATOM 7503 O O . ILE B 1 264 ? 27.906 -7.039 1.077 1 92.75 264 ILE B O 1
ATOM 7507 N N . LEU B 1 265 ? 27 -7.531 -0.928 1 93.62 265 LEU B N 1
ATOM 7508 C CA . LEU B 1 265 ? 27.734 -8.789 -1.064 1 93.62 265 LEU B CA 1
ATOM 7509 C C . LEU B 1 265 ? 29.234 -8.539 -1.212 1 93.62 265 LEU B C 1
ATOM 7511 O O . LEU B 1 265 ? 30.047 -9.367 -0.803 1 93.62 265 LEU B O 1
ATOM 7515 N N . ARG B 1 266 ? 29.562 -7.379 -1.709 1 88.5 266 ARG B N 1
ATOM 7516 C CA . ARG B 1 266 ? 30.953 -7.059 -1.979 1 88.5 266 ARG B CA 1
ATOM 7517 C C . ARG B 1 266 ? 31.656 -6.551 -0.721 1 88.5 266 ARG B C 1
ATOM 7519 O O . ARG B 1 266 ? 32.875 -6.562 -0.641 1 88.5 266 ARG B O 1
ATOM 7526 N N . ASN B 1 267 ? 30.891 -6.062 0.219 1 90.5 267 ASN B N 1
ATOM 7527 C CA . ASN B 1 267 ? 31.422 -5.547 1.472 1 90.5 267 ASN B CA 1
ATOM 7528 C C . ASN B 1 267 ? 31.312 -6.57 2.596 1 90.5 267 ASN B C 1
ATOM 7530 O O . ASN B 1 267 ? 30.234 -6.785 3.145 1 90.5 267 ASN B O 1
ATOM 7534 N N . ASP B 1 268 ? 32.375 -7.039 3.018 1 92.88 268 ASP B N 1
ATOM 7535 C CA . ASP B 1 268 ? 32.406 -8.156 3.959 1 92.88 268 ASP B CA 1
ATOM 7536 C C . ASP B 1 268 ? 31.781 -7.766 5.289 1 92.88 268 ASP B C 1
ATOM 7538 O O . ASP B 1 268 ? 31.047 -8.555 5.887 1 92.88 268 ASP B O 1
ATOM 7542 N N . ALA B 1 269 ? 32.094 -6.605 5.73 1 93.94 269 ALA B N 1
ATOM 7543 C CA . ALA B 1 269 ? 31.547 -6.18 7.02 1 93.94 269 ALA B CA 1
ATOM 7544 C C . ALA B 1 269 ? 30.016 -6.105 6.977 1 93.94 269 ALA B C 1
ATOM 7546 O O . ALA B 1 269 ? 29.344 -6.59 7.887 1 93.94 269 ALA B O 1
ATOM 7547 N N . TRP B 1 270 ? 29.547 -5.551 5.93 1 95.5 270 TRP B N 1
ATOM 7548 C CA . TRP B 1 270 ? 28.094 -5.422 5.766 1 95.5 270 TRP B CA 1
ATOM 7549 C C . TRP B 1 270 ? 27.453 -6.777 5.508 1 95.5 270 TRP B C 1
ATOM 7551 O O . TRP B 1 270 ? 26.422 -7.109 6.105 1 95.5 270 TRP B O 1
ATOM 7561 N N . LYS B 1 271 ? 28.062 -7.516 4.629 1 96.25 271 LYS B N 1
ATOM 7562 C CA . LYS B 1 271 ? 27.562 -8.852 4.305 1 96.25 271 LYS B CA 1
ATOM 7563 C C . LYS B 1 271 ? 27.422 -9.703 5.562 1 96.25 271 LYS B C 1
ATOM 7565 O O . LYS B 1 271 ? 26.375 -10.297 5.809 1 96.25 271 LYS B O 1
ATOM 7570 N N . ASN B 1 272 ? 28.391 -9.664 6.355 1 96.88 272 ASN B N 1
ATOM 7571 C CA . ASN B 1 272 ? 28.406 -10.484 7.562 1 96.88 272 ASN B CA 1
ATOM 7572 C C . ASN B 1 272 ? 27.406 -9.977 8.594 1 96.88 272 ASN B C 1
ATOM 7574 O O . ASN B 1 272 ? 26.719 -10.766 9.25 1 96.88 272 ASN B O 1
ATOM 7578 N N . SER B 1 273 ? 27.344 -8.703 8.75 1 97.44 273 SER B N 1
ATOM 7579 C CA . SER B 1 273 ? 26.391 -8.117 9.695 1 97.44 273 SER B CA 1
ATOM 7580 C C . SER B 1 273 ? 24.953 -8.406 9.281 1 97.44 273 SER B C 1
ATOM 7582 O O . SER B 1 273 ? 24.125 -8.773 10.117 1 97.44 273 SER B O 1
ATOM 7584 N N . CYS B 1 274 ? 24.719 -8.281 7.988 1 97.62 274 CYS B N 1
ATOM 7585 C CA . CYS B 1 274 ? 23.391 -8.578 7.477 1 97.62 274 CYS B CA 1
ATOM 7586 C C . CYS B 1 274 ? 23.031 -10.047 7.664 1 97.62 274 CYS B C 1
ATOM 7588 O O . CYS B 1 274 ? 21.922 -10.383 8.078 1 97.62 274 CYS B O 1
ATOM 7590 N N . PHE B 1 275 ? 23.984 -10.883 7.387 1 96.56 275 PHE B N 1
ATOM 7591 C CA . PHE B 1 275 ? 23.766 -12.32 7.504 1 96.56 275 PHE B CA 1
ATOM 7592 C C . PHE B 1 275 ? 23.406 -12.695 8.938 1 96.56 275 PHE B C 1
ATOM 7594 O O . PHE B 1 275 ? 22.453 -13.438 9.18 1 96.56 275 PHE B O 1
ATOM 7601 N N . ARG B 1 276 ? 24.156 -12.133 9.844 1 95.38 276 ARG B N 1
ATOM 7602 C CA . ARG B 1 276 ? 23.922 -12.422 11.258 1 95.38 276 ARG B CA 1
ATOM 7603 C C . ARG B 1 276 ? 22.562 -11.891 11.703 1 95.38 276 ARG B C 1
ATOM 7605 O O . ARG B 1 276 ? 21.859 -12.539 12.484 1 95.38 276 ARG B O 1
ATOM 7612 N N . TYR B 1 277 ? 22.234 -10.75 11.25 1 96.38 277 TYR B N 1
ATOM 7613 C CA . TYR B 1 277 ? 20.953 -10.133 11.594 1 96.38 277 TYR B CA 1
ATOM 7614 C C . TYR B 1 277 ? 19.781 -10.969 11.078 1 96.38 277 TYR B C 1
ATOM 7616 O O . TYR B 1 277 ? 18.875 -11.297 11.828 1 96.38 277 TYR B O 1
ATOM 7624 N N . VAL B 1 278 ? 19.859 -11.445 9.789 1 95.12 278 VAL B N 1
ATOM 7625 C CA . VAL B 1 278 ? 18.75 -12.156 9.164 1 95.12 278 VAL B CA 1
ATOM 7626 C C . VAL B 1 278 ? 18.734 -13.609 9.625 1 95.12 278 VAL B C 1
ATOM 7628 O O . VAL B 1 278 ? 17.781 -14.344 9.352 1 95.12 278 VAL B O 1
ATOM 7631 N N . SER B 1 279 ? 19.781 -13.938 10.305 1 91.06 279 SER B N 1
ATOM 7632 C CA . SER B 1 279 ? 19.812 -15.273 10.891 1 91.06 279 SER B CA 1
ATOM 7633 C C . SER B 1 279 ? 18.906 -15.359 12.125 1 91.06 279 SER B C 1
ATOM 7635 O O . SER B 1 279 ? 18.594 -16.453 12.586 1 91.06 279 SER B O 1
ATOM 7637 N N . THR B 1 280 ? 18.516 -14.242 12.602 1 90.75 280 THR B N 1
ATOM 7638 C CA . THR B 1 280 ? 17.531 -14.211 13.672 1 90.75 280 THR B CA 1
ATOM 7639 C C . THR B 1 280 ? 16.109 -14.117 13.102 1 90.75 280 THR B C 1
ATOM 7641 O O . THR B 1 280 ? 15.914 -13.602 12.008 1 90.75 280 THR B O 1
ATOM 7644 N N . ARG B 1 281 ? 15.148 -14.586 13.844 1 88.38 281 ARG B N 1
ATOM 7645 C CA . ARG B 1 281 ? 13.773 -14.562 13.344 1 88.38 281 ARG B CA 1
ATOM 7646 C C . ARG B 1 281 ? 13.266 -13.133 13.227 1 88.38 281 ARG B C 1
ATOM 7648 O O . ARG B 1 281 ? 12.492 -12.82 12.32 1 88.38 281 ARG B O 1
ATOM 7655 N N . TYR B 1 282 ? 13.688 -12.312 14.18 1 92 282 TYR B N 1
ATOM 7656 C CA . TYR B 1 282 ? 13.297 -10.906 14.094 1 92 282 TYR B CA 1
ATOM 7657 C C . TYR B 1 282 ? 13.898 -10.258 12.859 1 92 282 TYR B C 1
ATOM 7659 O O . TYR B 1 282 ? 13.211 -9.539 12.133 1 92 282 TYR B O 1
ATOM 7667 N N . GLY B 1 283 ? 15.133 -10.469 12.68 1 94 283 GLY B N 1
ATOM 7668 C CA . GLY B 1 283 ? 15.805 -9.906 11.523 1 94 283 GLY B CA 1
ATOM 7669 C C . GLY B 1 283 ? 15.242 -10.398 10.203 1 94 283 GLY B C 1
ATOM 7670 O O . GLY B 1 283 ? 15.109 -9.625 9.25 1 94 283 GLY B O 1
ATOM 7671 N N . GLU B 1 284 ? 14.906 -11.641 10.188 1 92.81 284 GLU B N 1
ATOM 7672 C CA . GLU B 1 284 ? 14.32 -12.219 8.977 1 92.81 284 GLU B CA 1
ATOM 7673 C C . GLU B 1 284 ? 13 -11.547 8.633 1 92.81 284 GLU B C 1
ATOM 7675 O O . GLU B 1 284 ? 12.727 -11.281 7.461 1 92.81 284 GLU B O 1
ATOM 7680 N N . ALA B 1 285 ? 12.297 -11.258 9.609 1 91.62 285 ALA B N 1
ATOM 7681 C CA . ALA B 1 285 ? 10.953 -10.727 9.414 1 91.62 285 ALA B CA 1
ATOM 7682 C C . ALA B 1 285 ? 10.992 -9.242 9.07 1 91.62 285 ALA B C 1
ATOM 7684 O O . ALA B 1 285 ? 10.078 -8.719 8.422 1 91.62 285 ALA B O 1
ATOM 7685 N N . THR B 1 286 ? 12.023 -8.5 9.469 1 94.75 286 THR B N 1
ATOM 7686 C CA . THR B 1 286 ? 11.977 -7.047 9.383 1 94.75 286 THR B CA 1
ATOM 7687 C C . THR B 1 286 ? 12.938 -6.535 8.32 1 94.75 286 THR B C 1
ATOM 7689 O O . THR B 1 286 ? 12.758 -5.438 7.781 1 94.75 286 THR B O 1
ATOM 7692 N N . PHE B 1 287 ? 13.891 -7.309 7.957 1 96.44 287 PHE B N 1
ATOM 7693 C CA . PHE B 1 287 ? 14.961 -6.898 7.047 1 96.44 287 PHE B CA 1
ATOM 7694 C C . PHE B 1 287 ? 14.383 -6.426 5.719 1 96.44 287 PHE B C 1
ATOM 7696 O O . PHE B 1 287 ? 13.484 -7.059 5.164 1 96.44 287 PHE B O 1
ATOM 7703 N N . ASN B 1 288 ? 14.898 -5.344 5.246 1 96 288 ASN B N 1
ATOM 7704 C CA . ASN B 1 288 ? 14.625 -4.918 3.877 1 96 288 ASN B CA 1
ATOM 7705 C C . ASN B 1 288 ? 15.875 -4.328 3.217 1 96 288 ASN B C 1
ATOM 7707 O O . ASN B 1 288 ? 16.656 -3.627 3.867 1 96 288 ASN B O 1
ATOM 7711 N N . TRP B 1 289 ? 15.969 -4.613 1.952 1 95.5 289 TRP B N 1
ATOM 7712 C CA . TRP B 1 289 ? 17.141 -4.191 1.201 1 95.5 289 TRP B CA 1
ATOM 7713 C C . TRP B 1 289 ? 17.203 -2.672 1.095 1 95.5 289 TRP B C 1
ATOM 7715 O O . TRP B 1 289 ? 18.297 -2.09 1.045 1 95.5 289 TRP B O 1
ATOM 7725 N N . ALA B 1 290 ? 16.125 -2.047 1.055 1 95.06 290 ALA B N 1
ATOM 7726 C CA . ALA B 1 290 ? 16.047 -0.604 0.838 1 95.06 290 ALA B CA 1
ATOM 7727 C C . ALA B 1 290 ? 16.734 0.154 1.977 1 95.06 290 ALA B C 1
ATOM 7729 O O . ALA B 1 290 ? 17.547 1.052 1.737 1 95.06 290 ALA B O 1
ATOM 7730 N N . LEU B 1 291 ? 16.438 -0.218 3.238 1 96.62 291 LEU B N 1
ATOM 7731 C CA . LEU B 1 291 ? 17.047 0.469 4.371 1 96.62 291 LEU B CA 1
ATOM 7732 C C . LEU B 1 291 ? 18.562 0.23 4.406 1 96.62 291 LEU B C 1
ATOM 7734 O O . LEU B 1 291 ? 19.328 1.158 4.652 1 96.62 291 LEU B O 1
ATOM 7738 N N . ILE B 1 292 ? 18.969 -0.997 4.141 1 96.94 292 ILE B N 1
ATOM 7739 C CA . ILE B 1 292 ? 20.391 -1.33 4.172 1 96.94 292 ILE B CA 1
ATOM 7740 C C . ILE B 1 292 ? 21.141 -0.506 3.127 1 96.94 292 ILE B C 1
ATOM 7742 O O . ILE B 1 292 ? 22.234 -0.011 3.387 1 96.94 292 ILE B O 1
ATOM 7746 N N . THR B 1 293 ? 20.484 -0.374 2.014 1 93.94 293 THR B N 1
ATOM 7747 C CA . THR B 1 293 ? 21.094 0.413 0.945 1 93.94 293 THR B CA 1
ATOM 7748 C C . THR B 1 293 ? 21.234 1.875 1.36 1 93.94 293 THR B C 1
ATOM 7750 O O . THR B 1 293 ? 22.25 2.514 1.08 1 93.94 293 THR B O 1
ATOM 7753 N N . ARG B 1 294 ? 20.281 2.389 2.004 1 94.69 294 ARG B N 1
ATOM 7754 C CA . ARG B 1 294 ? 20.344 3.762 2.49 1 94.69 294 ARG B CA 1
ATOM 7755 C C . ARG B 1 294 ? 21.422 3.912 3.562 1 94.69 294 ARG B C 1
ATOM 7757 O O . ARG B 1 294 ? 22.156 4.902 3.58 1 94.69 294 ARG B O 1
ATOM 7764 N N . MET B 1 295 ? 21.516 2.961 4.398 1 96.25 295 MET B N 1
ATOM 7765 C CA . MET B 1 295 ? 22.547 2.963 5.426 1 96.25 295 MET B CA 1
ATOM 7766 C C . MET B 1 295 ? 23.938 2.959 4.793 1 96.25 295 MET B C 1
ATOM 7768 O O . MET B 1 295 ? 24.797 3.754 5.176 1 96.25 295 MET B O 1
ATOM 7772 N N . LEU B 1 296 ? 24.078 2.117 3.838 1 93.12 296 LEU B N 1
ATOM 7773 C CA . LEU B 1 296 ? 25.344 2.035 3.121 1 93.12 296 LEU B CA 1
ATOM 7774 C C . LEU B 1 296 ? 25.656 3.342 2.396 1 93.12 296 LEU B C 1
ATOM 7776 O O . LEU B 1 296 ? 26.812 3.76 2.316 1 93.12 296 LEU B O 1
ATOM 7780 N N . GLY B 1 297 ? 24.609 3.957 1.906 1 91.25 297 GLY B N 1
ATOM 7781 C CA . GLY B 1 297 ? 24.734 5.191 1.15 1 91.25 297 GLY B CA 1
ATOM 7782 C C . GLY B 1 297 ? 25.188 6.363 1.998 1 91.25 297 GLY B C 1
ATOM 7783 O O . GLY B 1 297 ? 25.656 7.371 1.47 1 91.25 297 GLY B O 1
ATOM 7784 N N . THR B 1 298 ? 25.109 6.25 3.316 1 94.25 298 THR B N 1
ATOM 7785 C CA . THR B 1 298 ? 25.547 7.328 4.195 1 94.25 298 THR B CA 1
ATOM 7786 C C . THR B 1 298 ? 27.078 7.375 4.266 1 94.25 298 THR B C 1
ATOM 7788 O O . THR B 1 298 ? 27.641 8.375 4.707 1 94.25 298 THR B O 1
ATOM 7791 N N . ARG B 1 299 ? 27.75 6.352 3.941 1 93.69 299 ARG B N 1
ATOM 7792 C CA . ARG B 1 299 ? 29.203 6.227 3.938 1 93.69 299 ARG B CA 1
ATOM 7793 C C . ARG B 1 299 ? 29.781 6.402 5.34 1 93.69 299 ARG B C 1
ATOM 7795 O O . ARG B 1 299 ? 30.875 6.945 5.508 1 93.69 299 ARG B O 1
ATOM 7802 N N . LEU B 1 300 ? 28.953 6.141 6.289 1 95.56 300 LEU B N 1
ATOM 7803 C CA . LEU B 1 300 ? 29.328 6.129 7.699 1 95.56 300 LEU B CA 1
ATOM 7804 C C . LEU B 1 300 ? 29.203 4.727 8.289 1 95.56 300 LEU B C 1
ATOM 7806 O O . LEU B 1 300 ? 28.531 4.535 9.305 1 95.56 300 LEU B O 1
ATOM 7810 N N . ASP B 1 301 ? 29.922 3.789 7.738 1 94.19 301 ASP B N 1
ATOM 7811 C CA . ASP B 1 301 ? 29.812 2.361 8.016 1 94.19 301 ASP B CA 1
ATOM 7812 C C . ASP B 1 301 ? 30.078 2.062 9.492 1 94.19 301 ASP B C 1
ATOM 7814 O O . ASP B 1 301 ? 29.422 1.208 10.086 1 94.19 301 ASP B O 1
ATOM 7818 N N . PHE B 1 302 ? 31.047 2.818 10.031 1 94.75 302 PHE B N 1
ATOM 7819 C CA . PHE B 1 302 ? 31.469 2.498 11.391 1 94.75 302 PHE B CA 1
ATOM 7820 C C . PHE B 1 302 ? 30.328 2.73 12.375 1 94.75 302 PHE B C 1
ATOM 7822 O O . PHE B 1 302 ? 30.234 2.051 13.398 1 94.75 302 PHE B O 1
ATOM 7829 N N . ILE B 1 303 ? 29.406 3.615 12.094 1 96.38 303 ILE B N 1
ATOM 7830 C CA . ILE B 1 303 ? 28.266 3.883 12.953 1 96.38 303 ILE B CA 1
ATOM 7831 C C . ILE B 1 303 ? 27.266 2.719 12.875 1 96.38 303 ILE B C 1
ATOM 7833 O O . ILE B 1 303 ? 26.797 2.236 13.898 1 96.38 303 ILE B O 1
ATOM 7837 N N . TRP B 1 304 ? 27.016 2.279 11.68 1 97 304 TRP B N 1
ATOM 7838 C CA . TRP B 1 304 ? 26.016 1.242 11.469 1 97 304 TRP B CA 1
ATOM 7839 C C . TRP B 1 304 ? 26.516 -0.111 11.961 1 97 304 TRP B C 1
ATOM 7841 O O . TRP B 1 304 ? 25.766 -0.885 12.547 1 97 304 TRP B O 1
ATOM 7851 N N . ILE B 1 305 ? 27.797 -0.422 11.719 1 96.31 305 ILE B N 1
ATOM 7852 C CA . ILE B 1 305 ? 28.375 -1.673 12.195 1 96.31 305 ILE B CA 1
ATOM 7853 C C . ILE B 1 305 ? 28.312 -1.716 13.719 1 96.31 305 ILE B C 1
ATOM 7855 O O . ILE B 1 305 ? 28.078 -2.773 14.312 1 96.31 305 ILE B O 1
ATOM 7859 N N . ALA B 1 306 ? 28.469 -0.573 14.297 1 95.94 306 ALA B N 1
ATOM 7860 C CA . ALA B 1 306 ? 28.359 -0.493 15.758 1 95.94 306 ALA B CA 1
ATOM 7861 C C . ALA B 1 306 ? 26.938 -0.788 16.219 1 95.94 306 ALA B C 1
ATOM 7863 O O . ALA B 1 306 ? 26.734 -1.442 17.234 1 95.94 306 ALA B O 1
ATOM 7864 N N . GLU B 1 307 ? 25.969 -0.279 15.477 1 96.88 307 GLU B N 1
ATOM 7865 C CA . GLU B 1 307 ? 24.578 -0.541 15.805 1 96.88 307 GLU B CA 1
ATOM 7866 C C . GLU B 1 307 ? 24.25 -2.029 15.703 1 96.88 307 GLU B C 1
ATOM 7868 O O . GLU B 1 307 ? 23.562 -2.578 16.562 1 96.88 307 GLU B O 1
ATOM 7873 N N . PHE B 1 308 ? 24.781 -2.711 14.688 1 97.69 308 PHE B N 1
ATOM 7874 C CA . PHE B 1 308 ? 24.609 -4.152 14.547 1 97.69 308 PHE B CA 1
ATOM 7875 C C . PHE B 1 308 ? 25.234 -4.891 15.719 1 97.69 308 PHE B C 1
ATOM 7877 O O . PHE B 1 308 ? 24.656 -5.848 16.234 1 97.69 308 PHE B O 1
ATOM 7884 N N . LYS B 1 309 ? 26.359 -4.406 16.078 1 97.06 309 LYS B N 1
ATOM 7885 C CA . LYS B 1 309 ? 27.062 -5.055 17.188 1 97.06 309 LYS B CA 1
ATOM 7886 C C . LYS B 1 309 ? 26.266 -4.949 18.484 1 97.06 309 LYS B C 1
ATOM 7888 O O . LYS B 1 309 ? 26.234 -5.891 19.281 1 97.06 309 LYS B O 1
ATOM 7893 N N . LYS B 1 310 ? 25.625 -3.836 18.672 1 96.5 310 LYS B N 1
ATOM 7894 C CA . LYS B 1 310 ? 24.75 -3.684 19.828 1 96.5 310 LYS B CA 1
ATOM 7895 C C . LYS B 1 310 ? 23.625 -4.715 19.812 1 96.5 310 LYS B C 1
ATOM 7897 O O . LYS B 1 310 ? 23.328 -5.328 20.844 1 96.5 310 LYS B O 1
ATOM 7902 N N . TYR B 1 311 ? 23.062 -4.875 18.719 1 96.5 311 TYR B N 1
ATOM 7903 C CA . TYR B 1 311 ? 22 -5.852 18.547 1 96.5 311 TYR B CA 1
ATOM 7904 C C . TYR B 1 311 ? 22.5 -7.258 18.859 1 96.5 311 TYR B C 1
ATOM 7906 O O . TYR B 1 311 ? 21.844 -8 19.609 1 96.5 311 TYR B O 1
ATOM 7914 N N . PHE B 1 312 ? 23.641 -7.582 18.297 1 96.38 312 PHE B N 1
ATOM 7915 C CA . PHE B 1 312 ? 24.188 -8.922 18.469 1 96.38 312 PHE B CA 1
ATOM 7916 C C . PHE B 1 312 ? 24.562 -9.156 19.938 1 96.38 312 PHE B C 1
ATOM 7918 O O . PHE B 1 312 ? 24.422 -10.266 20.438 1 96.38 312 PHE B O 1
ATOM 7925 N N . HIS B 1 313 ? 25.031 -8.172 20.469 1 96.31 313 HIS B N 1
ATOM 7926 C CA . HIS B 1 313 ? 25.406 -8.266 21.875 1 96.31 313 HIS B CA 1
ATOM 7927 C C . HIS B 1 313 ? 24.172 -8.555 22.75 1 96.31 313 HIS B C 1
ATOM 7929 O O . HIS B 1 313 ? 24.219 -9.414 23.625 1 96.31 313 HIS B O 1
ATOM 7935 N N . PHE B 1 314 ? 23.188 -7.859 22.469 1 95.88 314 PHE B N 1
ATOM 7936 C CA . PHE B 1 314 ? 21.938 -8.094 23.188 1 95.88 314 PHE B CA 1
ATOM 7937 C C . PHE B 1 314 ? 21.453 -9.531 22.969 1 95.88 314 PHE B C 1
ATOM 7939 O O . PHE B 1 314 ? 21.094 -10.211 23.938 1 95.88 314 PHE B O 1
ATOM 7946 N N . MET B 1 315 ? 21.453 -10.055 21.766 1 94.88 315 MET B N 1
ATOM 7947 C CA . MET B 1 315 ? 21 -11.406 21.438 1 94.88 315 MET B CA 1
ATOM 7948 C C . MET B 1 315 ? 21.828 -12.453 22.188 1 94.88 315 MET B C 1
ATOM 7950 O O . MET B 1 315 ? 21.266 -13.398 22.75 1 94.88 315 MET B O 1
ATOM 7954 N N . SER B 1 316 ? 23.031 -12.211 22.188 1 94.44 316 SER B N 1
ATOM 7955 C CA . SER B 1 316 ? 23.938 -13.172 22.828 1 94.44 316 SER B CA 1
ATOM 7956 C C . SER B 1 316 ? 23.766 -13.164 24.344 1 94.44 316 SER B C 1
ATOM 7958 O O . SER B 1 316 ? 23.656 -14.219 24.969 1 94.44 316 SER B O 1
ATOM 7960 N N . LYS B 1 317 ? 23.641 -12.047 24.891 1 95.12 317 LYS B N 1
ATOM 7961 C CA . LYS B 1 317 ? 23.594 -11.906 26.344 1 95.12 317 LYS B CA 1
ATOM 7962 C C . LYS B 1 317 ? 22.234 -12.312 26.906 1 95.12 317 LYS B C 1
ATOM 7964 O O . LYS B 1 317 ? 22.141 -12.914 27.969 1 95.12 317 LYS B O 1
ATOM 7969 N N . ILE B 1 318 ? 21.219 -12.008 26.234 1 95.12 318 ILE B N 1
ATOM 7970 C CA . ILE B 1 318 ? 19.859 -12.195 26.766 1 95.12 318 ILE B CA 1
ATOM 7971 C C . ILE B 1 318 ? 19.312 -13.547 26.297 1 95.12 318 ILE B C 1
ATOM 7973 O O . ILE B 1 318 ? 18.812 -14.328 27.109 1 95.12 318 ILE B O 1
ATOM 7977 N N . LEU B 1 319 ? 19.391 -13.859 25.062 1 93.06 319 LEU B N 1
ATOM 7978 C CA . LEU B 1 319 ? 18.719 -15.031 24.516 1 93.06 319 LEU B CA 1
ATOM 7979 C C . LEU B 1 319 ? 19.641 -16.234 24.5 1 93.06 319 LEU B C 1
ATOM 7981 O O . LEU B 1 319 ? 19.172 -17.391 24.5 1 93.06 319 LEU B O 1
ATOM 7985 N N . GLY B 1 320 ? 20.891 -16.062 24.531 1 86.75 320 GLY B N 1
ATOM 7986 C CA . GLY B 1 320 ? 21.844 -17.141 24.672 1 86.75 320 GLY B CA 1
ATOM 7987 C C . GLY B 1 320 ? 21.688 -18.219 23.609 1 86.75 320 GLY B C 1
ATOM 7988 O O . GLY B 1 320 ? 21.719 -19.406 23.906 1 86.75 320 GLY B O 1
ATOM 7989 N N . GLY B 1 321 ? 21.328 -17.938 22.391 1 82.38 321 GLY B N 1
ATOM 7990 C CA . GLY B 1 321 ? 21.25 -18.922 21.328 1 82.38 321 GLY B CA 1
ATOM 7991 C C . GLY B 1 321 ? 19.812 -19.328 21.016 1 82.38 321 GLY B C 1
ATOM 7992 O O . GLY B 1 321 ? 19.578 -20.125 20.109 1 82.38 321 GLY B O 1
ATOM 7993 N N . SER B 1 322 ? 18.875 -18.859 21.734 1 84.44 322 SER B N 1
ATOM 7994 C CA . SER B 1 322 ? 17.469 -19.203 21.531 1 84.44 322 SER B CA 1
ATOM 7995 C C . SER B 1 322 ? 16.781 -18.266 20.547 1 84.44 322 SER B C 1
ATOM 7997 O O . SER B 1 322 ? 15.562 -18.172 20.516 1 84.44 322 SER B O 1
ATOM 7999 N N . GLU B 1 323 ? 17.562 -17.516 19.828 1 82.56 323 GLU B N 1
ATOM 8000 C CA . GLU B 1 323 ? 17.016 -16.453 18.984 1 82.56 323 GLU B CA 1
ATOM 8001 C C . GLU B 1 323 ? 16.109 -17.031 17.906 1 82.56 323 GLU B C 1
ATOM 8003 O O . GLU B 1 323 ? 15.164 -16.375 17.453 1 82.56 323 GLU B O 1
ATOM 8008 N N . ASN B 1 324 ? 16.297 -18.234 17.531 1 80.75 324 ASN B N 1
ATOM 8009 C CA . ASN B 1 324 ? 15.547 -18.844 16.438 1 80.75 324 ASN B CA 1
ATOM 8010 C C . ASN B 1 324 ? 14.25 -19.484 16.938 1 80.75 324 ASN B C 1
ATOM 8012 O O . ASN B 1 324 ? 13.414 -19.891 16.125 1 80.75 324 ASN B O 1
ATOM 8016 N N . LEU B 1 325 ? 14.117 -19.438 18.234 1 85.5 325 LEU B N 1
ATOM 8017 C CA . LEU B 1 325 ? 12.914 -20.031 18.812 1 85.5 325 LEU B CA 1
ATOM 8018 C C . LEU B 1 325 ? 11.898 -18.953 19.172 1 85.5 325 LEU B C 1
ATOM 8020 O O . LEU B 1 325 ? 10.836 -19.25 19.719 1 85.5 325 LEU B O 1
ATOM 8024 N N . LEU B 1 326 ? 12.281 -17.75 18.891 1 88.81 326 LEU B N 1
ATOM 8025 C CA . LEU B 1 326 ? 11.383 -16.641 19.172 1 88.81 326 LEU B CA 1
ATOM 8026 C C . LEU B 1 326 ? 10.758 -16.109 17.891 1 88.81 326 LEU B C 1
ATOM 8028 O O . LEU B 1 326 ? 11.438 -16.016 16.859 1 88.81 326 LEU B O 1
ATOM 8032 N N . HIS B 1 327 ? 9.516 -15.719 18.031 1 85.62 327 HIS B N 1
ATOM 8033 C CA . HIS B 1 327 ? 8.836 -15.086 16.906 1 85.62 327 HIS B CA 1
ATOM 8034 C C . HIS B 1 327 ? 9.047 -13.57 16.922 1 85.62 327 HIS B C 1
ATOM 8036 O O . HIS B 1 327 ? 9.461 -13.008 17.938 1 85.62 327 HIS B O 1
ATOM 8042 N N . LYS B 1 328 ? 8.727 -13 15.766 1 88.31 328 LYS B N 1
ATOM 8043 C CA . LYS B 1 328 ? 8.828 -11.547 15.648 1 88.31 328 LYS B CA 1
ATOM 8044 C C . LYS B 1 328 ? 8.031 -10.852 16.75 1 88.31 328 LYS B C 1
ATOM 8046 O O . LYS B 1 328 ? 8.508 -9.891 17.359 1 88.31 328 LYS B O 1
ATOM 8051 N N . ASN B 1 329 ? 6.891 -11.398 17.031 1 88.75 329 ASN B N 1
ATOM 8052 C CA . ASN B 1 329 ? 6.008 -10.781 18.016 1 88.75 329 ASN B CA 1
ATOM 8053 C C . ASN B 1 329 ? 6.605 -10.828 19.406 1 88.75 329 ASN B C 1
ATOM 8055 O O . ASN B 1 329 ? 6.352 -9.945 20.234 1 88.75 329 ASN B O 1
ATOM 8059 N N . ASP B 1 330 ? 7.352 -11.836 19.719 1 92.94 330 ASP B N 1
ATOM 8060 C CA . ASP B 1 330 ? 8.023 -11.922 21 1 92.94 330 ASP B CA 1
ATOM 8061 C C . ASP B 1 330 ? 9.023 -10.781 21.172 1 92.94 330 ASP B C 1
ATOM 8063 O O . ASP B 1 330 ? 9.062 -10.141 22.234 1 92.94 330 ASP B O 1
ATOM 8067 N N . PHE B 1 331 ? 9.711 -10.594 20.109 1 92.56 331 PHE B N 1
ATOM 8068 C CA . PHE B 1 331 ? 10.672 -9.5 20.141 1 92.56 331 PHE B CA 1
ATOM 8069 C C . PHE B 1 331 ? 9.953 -8.164 20.312 1 92.56 331 PHE B C 1
ATOM 8071 O O . PHE B 1 331 ? 10.406 -7.309 21.078 1 92.56 331 PHE B O 1
ATOM 8078 N N . MET B 1 332 ? 8.898 -8.016 19.641 1 92.5 332 MET B N 1
ATOM 8079 C CA . MET B 1 332 ? 8.148 -6.762 19.719 1 92.5 332 MET B CA 1
ATOM 8080 C C . MET B 1 332 ? 7.68 -6.496 21.141 1 92.5 332 MET B C 1
ATOM 8082 O O . MET B 1 332 ? 7.672 -5.348 21.594 1 92.5 332 MET B O 1
ATOM 8086 N N . LYS B 1 333 ? 7.309 -7.516 21.828 1 94.19 333 LYS B N 1
ATOM 8087 C CA . LYS B 1 333 ? 6.902 -7.367 23.234 1 94.19 333 LYS B CA 1
ATOM 8088 C C . LYS B 1 333 ? 8.086 -6.957 24.109 1 94.19 333 LYS B C 1
ATOM 8090 O O . LYS B 1 333 ? 7.941 -6.117 24.984 1 94.19 333 LYS B O 1
ATOM 8095 N N . ILE B 1 334 ? 9.188 -7.52 23.844 1 93.56 334 ILE B N 1
ATOM 8096 C CA . ILE B 1 334 ? 10.391 -7.168 24.594 1 93.56 334 ILE B CA 1
ATOM 8097 C C . ILE B 1 334 ? 10.75 -5.703 24.344 1 93.56 334 ILE B C 1
ATOM 8099 O O . ILE B 1 334 ? 11.078 -4.969 25.281 1 93.56 334 ILE B O 1
ATOM 8103 N N . PHE B 1 335 ? 10.602 -5.332 23.078 1 91.81 335 PHE B N 1
ATOM 8104 C CA . PHE B 1 335 ? 10.969 -3.973 22.703 1 91.81 335 PHE B CA 1
ATOM 8105 C C . PHE B 1 335 ? 9.984 -2.963 23.281 1 91.81 335 PHE B C 1
ATOM 8107 O O . PHE B 1 335 ? 10.32 -1.786 23.438 1 91.81 335 PHE B O 1
ATOM 8114 N N . SER B 1 336 ? 8.805 -3.375 23.531 1 92.31 336 SER B N 1
ATOM 8115 C CA . SER B 1 336 ? 7.77 -2.473 24.031 1 92.31 336 SER B CA 1
ATOM 8116 C C . SER B 1 336 ? 7.918 -2.223 25.516 1 92.31 336 SER B C 1
ATOM 8118 O O . SER B 1 336 ? 7.234 -1.367 26.078 1 92.31 336 SER B O 1
ATOM 8120 N N . LEU B 1 337 ? 8.836 -2.967 26.172 1 94 337 LEU B N 1
ATOM 8121 C CA . LEU B 1 337 ? 9.094 -2.736 27.578 1 94 337 LEU B CA 1
ATOM 8122 C C . LEU B 1 337 ? 9.656 -1.337 27.812 1 94 337 LEU B C 1
ATOM 8124 O O . LEU B 1 337 ? 10.469 -0.85 27.016 1 94 337 LEU B O 1
ATOM 8128 N N . PRO B 1 338 ? 9.219 -0.752 28.859 1 90.75 338 PRO B N 1
ATOM 8129 C CA . PRO B 1 338 ? 9.781 0.566 29.156 1 90.75 338 PRO B CA 1
ATOM 8130 C C . PRO B 1 338 ? 11.281 0.518 29.453 1 90.75 338 PRO B C 1
ATOM 8132 O O . PRO B 1 338 ? 11.797 -0.527 29.859 1 90.75 338 PRO B O 1
ATOM 8135 N N . ALA B 1 339 ? 11.875 1.696 29.297 1 88.06 339 ALA B N 1
ATOM 8136 C CA . ALA B 1 339 ? 13.305 1.813 29.562 1 88.06 339 ALA B CA 1
ATOM 8137 C C . ALA B 1 339 ? 13.625 1.428 31.016 1 88.06 339 ALA B C 1
ATOM 8139 O O . ALA B 1 339 ? 12.914 1.818 31.938 1 88.06 339 ALA B O 1
ATOM 8140 N N . GLY B 1 340 ? 14.625 0.7 31.219 1 91 340 GLY B N 1
ATOM 8141 C CA . GLY B 1 340 ? 15.023 0.225 32.531 1 91 340 GLY B CA 1
ATOM 8142 C C . GLY B 1 340 ? 14.336 -1.064 32.938 1 91 340 GLY B C 1
ATOM 8143 O O . GLY B 1 340 ? 14.711 -1.682 33.938 1 91 340 GLY B O 1
ATOM 8144 N N . ARG B 1 341 ? 13.305 -1.507 32.25 1 92.81 341 ARG B N 1
ATOM 8145 C CA . ARG B 1 341 ? 12.586 -2.768 32.438 1 92.81 341 ARG B CA 1
ATOM 8146 C C . ARG B 1 341 ? 12.211 -2.977 33.906 1 92.81 341 ARG B C 1
ATOM 8148 O O . ARG B 1 341 ? 12.609 -3.965 34.531 1 92.81 341 ARG B O 1
ATOM 8155 N N . PRO B 1 342 ? 11.359 -2.082 34.375 1 92.62 342 PRO B N 1
ATOM 8156 C CA . PRO B 1 342 ? 10.945 -2.223 35.781 1 92.62 342 PRO B CA 1
ATOM 8157 C C . PRO B 1 342 ? 10.344 -3.594 36.094 1 92.62 342 PRO B C 1
ATOM 8159 O O . PRO B 1 342 ? 9.719 -4.203 35.219 1 92.62 342 PRO B O 1
ATOM 8162 N N . ASP B 1 343 ? 10.469 -4.07 37.312 1 92.75 343 ASP B N 1
ATOM 8163 C CA . ASP B 1 343 ? 10.062 -5.41 37.719 1 92.75 343 ASP B CA 1
ATOM 8164 C C . ASP B 1 343 ? 8.586 -5.648 37.406 1 92.75 343 ASP B C 1
ATOM 8166 O O . ASP B 1 343 ? 8.203 -6.742 37 1 92.75 343 ASP B O 1
ATOM 8170 N N . PHE B 1 344 ? 7.879 -4.676 37.625 1 92.44 344 PHE B N 1
ATOM 8171 C CA . PHE B 1 344 ? 6.445 -4.836 37.406 1 92.44 344 PHE B CA 1
ATOM 8172 C C . PHE B 1 344 ? 6.137 -5.199 35.969 1 92.44 344 PHE B C 1
ATOM 8174 O O . PHE B 1 344 ? 5.406 -6.156 35.688 1 92.44 344 PHE B O 1
ATOM 8181 N N . HIS B 1 345 ? 6.66 -4.418 35.031 1 94.44 345 HIS B N 1
ATOM 8182 C CA . HIS B 1 345 ? 6.387 -4.633 33.625 1 94.44 345 HIS B CA 1
ATOM 8183 C C . HIS B 1 345 ? 6.988 -5.949 33.156 1 94.44 345 HIS B C 1
ATOM 8185 O O . HIS B 1 345 ? 6.379 -6.656 32.344 1 94.44 345 HIS B O 1
ATOM 8191 N N . LEU B 1 346 ? 8.133 -6.238 33.625 1 95.5 346 LEU B N 1
ATOM 8192 C CA . LEU B 1 346 ? 8.797 -7.484 33.25 1 95.5 346 LEU B CA 1
ATOM 8193 C C . LEU B 1 346 ? 8.008 -8.695 33.75 1 95.5 346 LEU B C 1
ATOM 8195 O O . LEU B 1 346 ? 7.801 -9.648 33 1 95.5 346 LEU B O 1
ATOM 8199 N N . ARG B 1 347 ? 7.652 -8.586 34.969 1 95.25 347 ARG B N 1
ATOM 8200 C CA . ARG B 1 347 ? 6.871 -9.664 35.562 1 95.25 347 ARG B CA 1
ATOM 8201 C C . ARG B 1 347 ? 5.523 -9.812 34.844 1 95.25 347 ARG B C 1
ATOM 8203 O O . ARG B 1 347 ? 5.062 -10.93 34.594 1 95.25 347 ARG B O 1
ATOM 8210 N N . LEU B 1 348 ? 4.926 -8.734 34.562 1 95.31 348 LEU B N 1
ATOM 8211 C CA . LEU B 1 348 ? 3.635 -8.75 33.875 1 95.31 348 LEU B CA 1
ATOM 8212 C C . LEU B 1 348 ? 3.748 -9.422 32.531 1 95.31 348 LEU B C 1
ATOM 8214 O O . LEU B 1 348 ? 2.852 -10.164 32.094 1 95.31 348 LEU B O 1
ATOM 8218 N N . LEU B 1 349 ? 4.777 -9.133 31.828 1 96.88 349 LEU B N 1
ATOM 8219 C CA . LEU B 1 349 ? 5.008 -9.703 30.5 1 96.88 349 LEU B CA 1
ATOM 8220 C C . LEU B 1 349 ? 5.262 -11.203 30.594 1 96.88 349 LEU B C 1
ATOM 8222 O O . LEU B 1 349 ? 4.762 -11.977 29.781 1 96.88 349 LEU B O 1
ATOM 8226 N N . PHE B 1 350 ? 6.016 -11.664 31.594 1 97.31 350 PHE B N 1
ATOM 8227 C CA . PHE B 1 350 ? 6.461 -13.055 31.656 1 97.31 350 PHE B CA 1
ATOM 8228 C C . PHE B 1 350 ? 5.48 -13.898 32.469 1 97.31 350 PHE B C 1
ATOM 8230 O O . PHE B 1 350 ? 5.141 -15.016 32.062 1 97.31 350 PHE B O 1
ATOM 8237 N N . PHE B 1 351 ? 5.078 -13.305 33.594 1 96.56 351 PHE B N 1
ATOM 8238 C CA . PHE B 1 351 ? 4.32 -14.094 34.562 1 96.56 351 PHE B CA 1
ATOM 8239 C C . PHE B 1 351 ? 3.043 -13.367 34.969 1 96.56 351 PHE B C 1
ATOM 8241 O O . PHE B 1 351 ? 2.873 -12.992 36.125 1 96.56 351 PHE B O 1
ATOM 8248 N N . PRO B 1 352 ? 2.117 -13.305 34.031 1 94.56 352 PRO B N 1
ATOM 8249 C CA . PRO B 1 352 ? 0.866 -12.617 34.344 1 94.56 352 PRO B CA 1
ATOM 8250 C C . PRO B 1 352 ? -0.043 -13.453 35.25 1 94.56 352 PRO B C 1
ATOM 8252 O O . PRO B 1 352 ? 0.09 -14.68 35.312 1 94.56 352 PRO B O 1
ATOM 8255 N N . ASN B 1 353 ? -0.847 -12.766 36 1 89.69 353 ASN B N 1
ATOM 8256 C CA . ASN B 1 353 ? -1.976 -13.336 36.719 1 89.69 353 ASN B CA 1
ATOM 8257 C C . ASN B 1 353 ? -3.305 -12.773 36.219 1 89.69 353 ASN B C 1
ATOM 8259 O O . ASN B 1 353 ? -3.359 -11.656 35.719 1 89.69 353 ASN B O 1
ATOM 8263 N N . THR B 1 354 ? -4.324 -13.594 36.344 1 86.06 354 THR B N 1
ATOM 8264 C CA . THR B 1 354 ? -5.637 -13.141 35.906 1 86.06 354 THR B CA 1
ATOM 8265 C C . THR B 1 354 ? -6.062 -11.891 36.656 1 86.06 354 THR B C 1
ATOM 8267 O O . THR B 1 354 ? -6.742 -11.023 36.094 1 86.06 354 THR B O 1
ATOM 8270 N N . SER B 1 355 ? -5.613 -11.812 37.875 1 86.75 355 SER B N 1
ATOM 8271 C CA . SER B 1 355 ? -5.973 -10.68 38.75 1 86.75 355 SER B CA 1
ATOM 8272 C C . SER B 1 355 ? -5.297 -9.398 38.281 1 86.75 355 SER B C 1
ATOM 8274 O O . SER B 1 355 ? -5.715 -8.297 38.656 1 86.75 355 SER B O 1
ATOM 8276 N N . ASP B 1 356 ? -4.289 -9.508 37.469 1 90.88 356 ASP B N 1
ATOM 8277 C CA . ASP B 1 356 ? -3.621 -8.336 36.938 1 90.88 356 ASP B CA 1
ATOM 8278 C C . ASP B 1 356 ? -4.527 -7.59 35.938 1 90.88 356 ASP B C 1
ATOM 8280 O O . ASP B 1 356 ? -4.41 -6.371 35.781 1 90.88 356 ASP B O 1
ATOM 8284 N N . TYR B 1 357 ? -5.387 -8.328 35.25 1 90.12 357 TYR B N 1
ATOM 8285 C CA . TYR B 1 357 ? -6.148 -7.766 34.156 1 90.12 357 TYR B CA 1
ATOM 8286 C C . TYR B 1 357 ? -7.613 -7.598 34.531 1 90.12 357 TYR B C 1
ATOM 8288 O O . TYR B 1 357 ? -8.344 -6.848 33.875 1 90.12 357 TYR B O 1
ATOM 8296 N N . TRP B 1 358 ? -8.016 -8.32 35.562 1 85.31 358 TRP B N 1
ATOM 8297 C CA . TRP B 1 358 ? -9.43 -8.266 35.938 1 85.31 358 TRP B CA 1
ATOM 8298 C C . TRP B 1 358 ? -9.578 -8.203 37.469 1 85.31 358 TRP B C 1
ATOM 8300 O O . TRP B 1 358 ? -8.883 -8.922 38.188 1 85.31 358 TRP B O 1
ATOM 8310 N N . ASP B 1 359 ? -10.266 -7.203 37.844 1 80.94 359 ASP B N 1
ATOM 8311 C CA . ASP B 1 359 ? -10.758 -7.191 39.219 1 80.94 359 ASP B CA 1
ATOM 8312 C C . ASP B 1 359 ? -12.211 -7.652 39.281 1 80.94 359 ASP B C 1
ATOM 8314 O O . ASP B 1 359 ? -13.133 -6.844 39.156 1 80.94 359 ASP B O 1
ATOM 8318 N N . GLY B 1 360 ? -12.43 -8.836 39.469 1 73.25 360 GLY B N 1
ATOM 8319 C CA . GLY B 1 360 ? -13.773 -9.359 39.312 1 73.25 360 GLY B CA 1
ATOM 8320 C C . GLY B 1 360 ? -14.258 -9.328 37.875 1 73.25 360 GLY B C 1
ATOM 8321 O O . GLY B 1 360 ? -13.695 -10.008 37 1 73.25 360 GLY B O 1
ATOM 8322 N N . LYS B 1 361 ? -15.227 -8.516 37.562 1 73 361 LYS B N 1
ATOM 8323 C CA . LYS B 1 361 ? -15.789 -8.414 36.219 1 73 361 LYS B CA 1
ATOM 8324 C C . LYS B 1 361 ? -15.32 -7.141 35.531 1 73 361 LYS B C 1
ATOM 8326 O O . LYS B 1 361 ? -15.594 -6.934 34.344 1 73 361 LYS B O 1
ATOM 8331 N N . THR B 1 362 ? -14.484 -6.371 36.188 1 81.62 362 THR B N 1
ATOM 8332 C CA . THR B 1 362 ? -14.047 -5.102 35.625 1 81.62 362 THR B CA 1
ATOM 8333 C C . THR B 1 362 ? -12.656 -5.23 35.031 1 81.62 362 THR B C 1
ATOM 8335 O O . THR B 1 362 ? -11.703 -5.594 35.719 1 81.62 362 THR B O 1
ATOM 8338 N N . PRO B 1 363 ? -12.539 -5.023 33.75 1 84.81 363 PRO B N 1
ATOM 8339 C CA . PRO B 1 363 ? -11.227 -5.133 33.125 1 84.81 363 PRO B CA 1
ATOM 8340 C C . PRO B 1 363 ? -10.312 -3.955 33.438 1 84.81 363 PRO B C 1
ATOM 8342 O O . PRO B 1 363 ? -10.773 -2.82 33.562 1 84.81 363 PRO B O 1
ATOM 8345 N N . HIS B 1 364 ? -9.078 -4.238 33.75 1 85.75 364 HIS B N 1
ATOM 8346 C CA . HIS B 1 364 ? -8.055 -3.217 33.938 1 85.75 364 HIS B CA 1
ATOM 8347 C C . HIS B 1 364 ? -7.281 -2.955 32.656 1 85.75 364 HIS B C 1
ATOM 8349 O O . HIS B 1 364 ? -7.004 -3.883 31.875 1 85.75 364 HIS B O 1
ATOM 8355 N N . LYS B 1 365 ? -7.133 -1.722 32.375 1 84.69 365 LYS B N 1
ATOM 8356 C CA . LYS B 1 365 ? -6.289 -1.392 31.234 1 84.69 365 LYS B CA 1
ATOM 8357 C C . LYS B 1 365 ? -4.812 -1.593 31.562 1 84.69 365 LYS B C 1
ATOM 8359 O O . LYS B 1 365 ? -4.227 -0.812 32.312 1 84.69 365 LYS B O 1
ATOM 8364 N N . ARG B 1 366 ? -4.277 -2.703 31.156 1 87.81 366 ARG B N 1
ATOM 8365 C CA . ARG B 1 366 ? -2.873 -3.047 31.375 1 87.81 366 ARG B CA 1
ATOM 8366 C C . ARG B 1 366 ? -2.158 -3.279 30.047 1 87.81 366 ARG B C 1
ATOM 8368 O O . ARG B 1 366 ? -2.785 -3.654 29.062 1 87.81 366 ARG B O 1
ATOM 8375 N N . PRO B 1 367 ? -0.86 -2.924 30.094 1 90.56 367 PRO B N 1
ATOM 8376 C CA . PRO B 1 367 ? -0.116 -3.312 28.891 1 90.56 367 PRO B CA 1
ATOM 8377 C C . PRO B 1 367 ? -0.078 -4.824 28.688 1 90.56 367 PRO B C 1
ATOM 8379 O O . PRO B 1 367 ? -0.386 -5.586 29.609 1 90.56 367 PRO B O 1
ATOM 8382 N N . PHE B 1 368 ? 0.184 -5.312 27.562 1 92.19 368 PHE B N 1
ATOM 8383 C CA . PHE B 1 368 ? 0.313 -6.723 27.188 1 92.19 368 PHE B CA 1
ATOM 8384 C C . PHE B 1 368 ? -0.99 -7.469 27.453 1 92.19 368 PHE B C 1
ATOM 8386 O O . PHE B 1 368 ? -1.014 -8.445 28.203 1 92.19 368 PHE B O 1
ATOM 8393 N N . ALA B 1 369 ? -1.931 -7.02 26.797 1 90.44 369 ALA B N 1
ATOM 8394 C CA . ALA B 1 369 ? -3.244 -7.637 26.969 1 90.44 369 ALA B CA 1
ATOM 8395 C C . ALA B 1 369 ? -3.182 -9.133 26.672 1 90.44 369 ALA B C 1
ATOM 8397 O O . ALA B 1 369 ? -2.445 -9.57 25.781 1 90.44 369 ALA B O 1
ATOM 8398 N N . LEU B 1 370 ? -3.949 -9.891 27.406 1 89.62 370 LEU B N 1
ATOM 8399 C CA . LEU B 1 370 ? -4.004 -11.336 27.203 1 89.62 370 LEU B CA 1
ATOM 8400 C C . LEU B 1 370 ? -4.832 -11.68 25.984 1 89.62 370 LEU B C 1
ATOM 8402 O O . LEU B 1 370 ? -5.75 -10.938 25.609 1 89.62 370 LEU B O 1
ATOM 8406 N N . PRO B 1 371 ? -4.445 -12.773 25.312 1 85.06 371 PRO B N 1
ATOM 8407 C CA . PRO B 1 371 ? -5.293 -13.234 24.219 1 85.06 371 PRO B CA 1
ATOM 8408 C C . PRO B 1 371 ? -6.738 -13.477 24.656 1 85.06 371 PRO B C 1
ATOM 8410 O O . PRO B 1 371 ? -6.988 -13.859 25.797 1 85.06 371 PRO B O 1
ATOM 8413 N N . VAL B 1 372 ? -7.656 -13.383 23.781 1 78.12 372 VAL B N 1
ATOM 8414 C CA . VAL B 1 372 ? -9.094 -13.391 24.031 1 78.12 372 VAL B CA 1
ATOM 8415 C C . VAL B 1 372 ? -9.5 -14.719 24.672 1 78.12 372 VAL B C 1
ATOM 8417 O O . VAL B 1 372 ? -10.359 -14.742 25.562 1 78.12 372 VAL B O 1
ATOM 8420 N N . GLU B 1 373 ? -8.891 -15.773 24.312 1 76.31 373 GLU B N 1
ATOM 8421 C CA . GLU B 1 373 ? -9.234 -17.094 24.812 1 76.31 373 GLU B CA 1
ATOM 8422 C C . GLU B 1 373 ? -8.938 -17.234 26.312 1 76.31 373 GLU B C 1
ATOM 8424 O O . GLU B 1 373 ? -9.578 -18.016 27 1 76.31 373 GLU B O 1
ATOM 8429 N N . TYR B 1 374 ? -8.055 -16.422 26.812 1 82.62 374 TYR B N 1
ATOM 8430 C CA . TYR B 1 374 ? -7.609 -16.547 28.188 1 82.62 374 TYR B CA 1
ATOM 8431 C C . TYR B 1 374 ? -8.258 -15.5 29.078 1 82.62 374 TYR B C 1
ATOM 8433 O O . TYR B 1 374 ? -7.965 -15.414 30.281 1 82.62 374 TYR B O 1
ATOM 8441 N N . ARG B 1 375 ? -9.078 -14.758 28.453 1 72.5 375 ARG B N 1
ATOM 8442 C CA . ARG B 1 375 ? -9.789 -13.75 29.234 1 72.5 375 ARG B CA 1
ATOM 8443 C C . ARG B 1 375 ? -10.906 -14.383 30.047 1 72.5 375 ARG B C 1
ATOM 8445 O O . ARG B 1 375 ? -11.18 -13.953 31.172 1 72.5 375 ARG B O 1
ATOM 8452 N N . SER B 1 376 ? -11.656 -15.273 29.516 1 66.69 376 SER B N 1
ATOM 8453 C CA . SER B 1 376 ? -12.797 -15.828 30.25 1 66.69 376 SER B CA 1
ATOM 8454 C C . SER B 1 376 ? -12.773 -17.359 30.234 1 66.69 376 SER B C 1
ATOM 8456 O O . SER B 1 376 ? -13.219 -17.984 31.188 1 66.69 376 SER B O 1
ATOM 8458 N N . ASN B 1 377 ? -12.094 -17.906 29.344 1 65 377 ASN B N 1
ATOM 8459 C CA . ASN B 1 377 ? -12.406 -19.297 29.094 1 65 377 ASN B CA 1
ATOM 8460 C C . ASN B 1 377 ? -11.258 -20.219 29.5 1 65 377 ASN B C 1
ATOM 8462 O O . ASN B 1 377 ? -11.484 -21.344 29.938 1 65 377 ASN B O 1
ATOM 8466 N N . LYS B 1 378 ? -10.086 -19.797 29.391 1 77.62 378 LYS B N 1
ATOM 8467 C CA . LYS B 1 378 ? -8.953 -20.703 29.562 1 77.62 378 LYS B CA 1
ATOM 8468 C C . LYS B 1 378 ? -8.047 -20.234 30.703 1 77.62 378 LYS B C 1
ATOM 8470 O O . LYS B 1 378 ? -7.871 -19.031 30.922 1 77.62 378 LYS B O 1
ATOM 8475 N N . ALA B 1 379 ? -7.625 -21.172 31.469 1 86.19 379 ALA B N 1
ATOM 8476 C CA . ALA B 1 379 ? -6.664 -20.875 32.531 1 86.19 379 ALA B CA 1
ATOM 8477 C C . ALA B 1 379 ? -5.27 -20.641 31.938 1 86.19 379 ALA B C 1
ATOM 8479 O O . ALA B 1 379 ? -4.906 -21.234 30.922 1 86.19 379 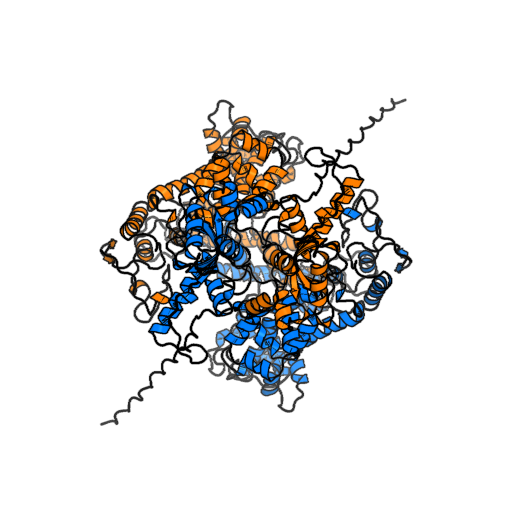ALA B O 1
ATOM 8480 N N . LEU B 1 380 ? -4.578 -19.812 32.594 1 91.25 380 LEU B N 1
ATOM 8481 C CA . LEU B 1 380 ? -3.209 -19.531 32.156 1 91.25 380 LEU B CA 1
ATOM 8482 C C . LEU B 1 380 ? -2.312 -20.75 32.406 1 91.25 380 LEU B C 1
ATOM 8484 O O . LEU B 1 380 ? -2.527 -21.5 33.344 1 91.25 380 LEU B O 1
ATOM 8488 N N . PRO B 1 381 ? -1.355 -20.984 31.578 1 91.88 381 PRO B N 1
ATOM 8489 C CA . PRO B 1 381 ? -0.432 -22.094 31.781 1 91.88 381 PRO B CA 1
ATOM 8490 C C . PRO B 1 381 ? 0.338 -22 33.094 1 91.88 381 PRO B C 1
ATOM 8492 O O . PRO B 1 381 ? 0.868 -20.922 33.438 1 91.88 381 PRO B O 1
ATOM 8495 N N . LYS B 1 382 ? 0.419 -23.078 33.812 1 93.31 382 LYS B N 1
ATOM 8496 C CA . LYS B 1 382 ? 1.058 -23.094 35.125 1 93.31 382 LYS B CA 1
ATOM 8497 C C . LYS B 1 382 ? 2.525 -23.5 35 1 93.31 382 LYS B C 1
ATOM 8499 O O . LYS B 1 382 ? 2.869 -24.406 34.25 1 93.31 382 LYS B O 1
ATOM 8504 N N . LEU B 1 383 ? 3.334 -22.844 35.781 1 94.62 383 LEU B N 1
ATOM 8505 C CA . LEU B 1 383 ? 4.754 -23.172 35.875 1 94.62 383 LEU B CA 1
ATOM 8506 C C . LEU B 1 383 ? 4.984 -24.344 36.812 1 94.62 383 LEU B C 1
ATOM 8508 O O . LEU B 1 383 ? 4.191 -24.578 37.75 1 94.62 383 LEU B O 1
ATOM 8512 N N . SER B 1 384 ? 6.039 -25.078 36.562 1 94 384 SER B N 1
ATOM 8513 C CA . SER B 1 384 ? 6.414 -26.172 37.438 1 94 384 SER B CA 1
ATOM 8514 C C . SER B 1 384 ? 6.82 -25.656 38.812 1 94 384 SER B C 1
ATOM 8516 O O . SER B 1 384 ? 6.516 -26.281 39.844 1 94 384 SER B O 1
ATOM 8518 N N . LYS B 1 385 ? 7.562 -24.594 38.781 1 93.19 385 LYS B N 1
ATOM 8519 C CA . LYS B 1 385 ? 7.969 -23.906 40 1 93.19 385 LYS B CA 1
ATOM 8520 C C . LYS B 1 385 ? 7.652 -22.422 39.938 1 93.19 385 LYS B C 1
ATOM 8522 O O . LYS B 1 385 ? 7.934 -21.766 38.938 1 93.19 385 LYS B O 1
ATOM 8527 N N . PRO B 1 386 ? 7.086 -21.984 41 1 94.31 386 PRO B N 1
ATOM 8528 C CA . PRO B 1 386 ? 6.809 -20.547 41 1 94.31 386 PRO B CA 1
ATOM 8529 C C . PRO B 1 386 ? 8.078 -19.703 40.938 1 94.31 386 PRO B C 1
ATOM 8531 O O . PRO B 1 386 ? 9.133 -20.125 41.406 1 94.31 386 PRO B O 1
ATOM 8534 N N . VAL B 1 387 ? 7.953 -18.625 40.344 1 94.56 387 VAL B N 1
ATOM 8535 C CA . VAL B 1 387 ? 9.078 -17.703 40.219 1 94.56 387 VAL B CA 1
ATOM 8536 C C . VAL B 1 387 ? 8.891 -16.547 41.219 1 94.56 387 VAL B C 1
ATOM 8538 O O . VAL B 1 387 ? 7.789 -16.016 41.344 1 94.56 387 VAL B O 1
ATOM 8541 N N . HIS B 1 388 ? 9.992 -16.266 41.844 1 92.19 388 HIS B N 1
ATOM 8542 C CA . HIS B 1 388 ? 9.953 -15.211 42.875 1 92.19 388 HIS B CA 1
ATOM 8543 C C . HIS B 1 388 ? 10.438 -13.883 42.312 1 92.19 388 HIS B C 1
ATOM 8545 O O . HIS B 1 388 ? 11.578 -13.773 41.844 1 92.19 388 HIS B O 1
ATOM 8551 N N . VAL B 1 389 ? 9.531 -12.938 42.312 1 89.81 389 VAL B N 1
ATOM 8552 C CA . VAL B 1 389 ? 9.867 -11.594 41.875 1 89.81 389 VAL B CA 1
ATOM 8553 C C . VAL B 1 389 ? 9.391 -10.562 42.906 1 89.81 389 VAL B C 1
ATOM 8555 O O . VAL B 1 389 ? 8.203 -10.508 43.219 1 89.81 389 VAL B O 1
ATOM 8558 N N . GLY B 1 390 ? 10.266 -9.633 43.406 1 82.5 390 GLY B N 1
ATOM 8559 C CA . GLY B 1 390 ? 9.898 -8.547 44.281 1 82.5 390 GLY B CA 1
ATOM 8560 C C . GLY B 1 390 ? 9.133 -9.023 45.531 1 82.5 390 GLY B C 1
ATOM 8561 O O . GLY B 1 390 ? 8.141 -8.414 45.906 1 82.5 390 GLY B O 1
ATOM 8562 N N . GLY B 1 391 ? 9.359 -10.203 45.969 1 82.56 391 GLY B N 1
ATOM 8563 C CA . GLY B 1 391 ? 8.758 -10.672 47.219 1 82.56 391 GLY B CA 1
ATOM 8564 C C . GLY B 1 391 ? 7.492 -11.484 47 1 82.56 391 GLY B C 1
ATOM 8565 O O . GLY B 1 391 ? 6.844 -11.906 47.969 1 82.56 391 GLY B O 1
ATOM 8566 N N . ALA B 1 392 ? 7.105 -11.57 45.812 1 89.94 392 ALA B N 1
ATOM 8567 C CA . ALA B 1 392 ? 5.895 -12.328 45.5 1 89.94 392 ALA B CA 1
ATOM 8568 C C . ALA B 1 392 ? 6.199 -13.508 44.594 1 89.94 392 ALA B C 1
ATOM 8570 O O . ALA B 1 392 ? 7.223 -13.523 43.906 1 89.94 392 ALA B O 1
ATOM 8571 N N . ASN B 1 393 ? 5.297 -14.531 44.719 1 93.5 393 ASN B N 1
ATOM 8572 C CA . ASN B 1 393 ? 5.43 -15.719 43.906 1 93.5 393 ASN B CA 1
ATOM 8573 C C . ASN B 1 393 ? 4.441 -15.695 42.719 1 93.5 393 ASN B C 1
ATOM 8575 O O . ASN B 1 393 ? 3.275 -15.344 42.906 1 93.5 393 ASN B O 1
ATOM 8579 N N . PHE B 1 394 ? 4.988 -16 41.656 1 94.12 394 PHE B N 1
ATOM 8580 C CA . PHE B 1 394 ? 4.152 -16.062 40.469 1 94.12 394 PHE B CA 1
ATOM 8581 C C . PHE B 1 394 ? 4.18 -17.453 39.844 1 94.12 394 PHE B C 1
ATOM 8583 O O . PHE B 1 394 ? 5.254 -18.047 39.656 1 94.12 394 PHE B O 1
ATOM 8590 N N . GLU B 1 395 ? 2.971 -17.938 39.406 1 93.75 395 GLU B N 1
ATOM 8591 C CA . GLU B 1 395 ? 2.83 -19.359 39.125 1 93.75 395 GLU B CA 1
ATOM 8592 C C . GLU B 1 395 ? 2.516 -19.578 37.656 1 93.75 395 GLU B C 1
ATOM 8594 O O . GLU B 1 395 ? 2.5 -20.719 37.188 1 93.75 395 GLU B O 1
ATOM 8599 N N . HIS B 1 396 ? 2.285 -18.562 36.969 1 94.81 396 HIS B N 1
ATOM 8600 C CA . HIS B 1 396 ? 1.797 -18.766 35.594 1 94.81 396 HIS B CA 1
ATOM 8601 C C . HIS B 1 396 ? 2.732 -18.125 34.562 1 94.81 396 HIS B C 1
ATOM 8603 O O . HIS B 1 396 ? 3.391 -17.125 34.875 1 94.81 396 HIS B O 1
ATOM 8609 N N . ARG B 1 397 ? 2.764 -18.75 33.438 1 95.31 397 ARG B N 1
ATOM 8610 C CA . ARG B 1 397 ? 3.48 -18.203 32.281 1 95.31 397 ARG B CA 1
ATOM 8611 C C . ARG B 1 397 ? 2.512 -17.641 31.25 1 95.31 397 ARG B C 1
ATOM 8613 O O . ARG B 1 397 ? 1.379 -18.109 31.141 1 95.31 397 ARG B O 1
ATOM 8620 N N . ARG B 1 398 ? 2.924 -16.672 30.562 1 94.69 398 ARG B N 1
ATOM 8621 C CA . ARG B 1 398 ? 2.078 -16.078 29.531 1 94.69 398 ARG B CA 1
ATOM 8622 C C . ARG B 1 398 ? 1.94 -17.016 28.328 1 94.69 398 ARG B C 1
ATOM 8624 O O . ARG B 1 398 ? 2.939 -17.516 27.812 1 94.69 398 ARG B O 1
ATOM 8631 N N . PRO B 1 399 ? 0.797 -17.25 27.844 1 90.56 399 PRO B N 1
ATOM 8632 C CA . PRO B 1 399 ? 0.583 -18.266 26.812 1 90.56 399 PRO B CA 1
ATOM 8633 C C . PRO B 1 399 ? 1.019 -17.781 25.422 1 90.56 399 PRO B C 1
ATOM 8635 O O . PRO B 1 399 ? 1.351 -18.594 24.562 1 90.56 399 PRO B O 1
ATOM 8638 N N . ASP B 1 400 ? 1.003 -16.516 25 1 88.94 400 ASP B N 1
ATOM 8639 C CA . ASP B 1 400 ? 1.274 -15.992 23.656 1 88.94 400 ASP B CA 1
ATOM 8640 C C . ASP B 1 400 ? 2.668 -15.375 23.578 1 88.94 400 ASP B C 1
ATOM 8642 O O . ASP B 1 400 ? 2.926 -14.523 22.734 1 88.94 400 ASP B O 1
ATOM 8646 N N . PHE B 1 401 ? 3.525 -15.805 24.547 1 92.56 401 PHE B N 1
ATOM 8647 C CA . PHE B 1 401 ? 4.859 -15.219 24.609 1 92.56 401 PHE B CA 1
ATOM 8648 C C . PHE B 1 401 ? 5.918 -16.297 24.766 1 92.56 401 PHE B C 1
ATOM 8650 O O . PHE B 1 401 ? 5.93 -17.031 25.766 1 92.56 401 PHE B O 1
ATOM 8657 N N . MET B 1 402 ? 6.656 -16.422 23.766 1 93 402 MET B N 1
ATOM 8658 C CA . MET B 1 402 ? 7.77 -17.375 23.719 1 93 402 MET B CA 1
ATOM 8659 C C . MET B 1 402 ? 7.285 -18.797 23.984 1 93 402 MET B C 1
ATOM 8661 O O . MET B 1 402 ? 7.828 -19.5 24.844 1 93 402 MET B O 1
ATOM 8665 N N . ASP B 1 403 ? 6.398 -19.141 23.219 1 87.94 403 ASP B N 1
ATOM 8666 C CA . ASP B 1 403 ? 5.676 -20.391 23.438 1 87.94 403 ASP B CA 1
ATOM 8667 C C . ASP B 1 403 ? 6.539 -21.594 23.062 1 87.94 403 ASP B C 1
ATOM 8669 O O . ASP B 1 403 ? 6.301 -22.703 23.531 1 87.94 403 ASP B O 1
ATOM 8673 N N . MET B 1 404 ? 7.625 -21.406 22.312 1 85.25 404 MET B N 1
ATOM 8674 C CA . MET B 1 404 ? 8.461 -22.5 21.844 1 85.25 404 MET B CA 1
ATOM 8675 C C . MET B 1 404 ? 9.547 -22.828 22.859 1 85.25 404 MET B C 1
ATOM 8677 O O . MET B 1 404 ? 10.203 -23.859 22.781 1 85.25 404 MET B O 1
ATOM 8681 N N . LEU B 1 405 ? 9.648 -21.953 23.859 1 91.81 405 LEU B N 1
ATOM 8682 C CA . LEU B 1 405 ? 10.703 -22.156 24.844 1 91.81 405 LEU B CA 1
ATOM 8683 C C . LEU B 1 405 ? 10.234 -23.078 25.969 1 91.81 405 LEU B C 1
ATOM 8685 O O . LEU B 1 405 ? 9.062 -23.016 26.375 1 91.81 405 LEU B O 1
ATOM 8689 N N . ASP B 1 406 ? 11.203 -23.859 26.359 1 92.12 406 ASP B N 1
ATOM 8690 C CA . ASP B 1 406 ? 10.898 -24.625 27.578 1 92.12 406 ASP B CA 1
ATOM 8691 C C . ASP B 1 406 ? 10.922 -23.719 28.812 1 92.12 406 ASP B C 1
ATOM 8693 O O . ASP B 1 406 ? 11.297 -22.547 28.719 1 92.12 406 ASP B O 1
ATOM 8697 N N . GLU B 1 407 ? 10.414 -24.203 29.891 1 94.62 407 GLU B N 1
ATOM 8698 C CA . GLU B 1 407 ? 10.242 -23.406 31.094 1 94.62 407 GLU B CA 1
ATOM 8699 C C . GLU B 1 407 ? 11.578 -22.875 31.609 1 94.62 407 GLU B C 1
ATOM 8701 O O . GLU B 1 407 ? 11.672 -21.719 32.031 1 94.62 407 GLU B O 1
ATOM 8706 N N . LYS B 1 408 ? 12.562 -23.703 31.531 1 93.75 408 LYS B N 1
ATOM 8707 C CA . LYS B 1 408 ? 13.883 -23.297 32 1 93.75 408 LYS B CA 1
ATOM 8708 C C . LYS B 1 408 ? 14.43 -22.125 31.203 1 93.75 408 LYS B C 1
ATOM 8710 O O . LYS B 1 408 ? 14.922 -21.156 31.781 1 93.75 408 LYS B O 1
ATOM 8715 N N . GLN B 1 409 ? 14.344 -22.25 29.953 1 94.81 409 GLN B N 1
ATOM 8716 C CA . GLN B 1 409 ? 14.82 -21.188 29.062 1 94.81 409 GLN B CA 1
ATOM 8717 C C . GLN B 1 409 ? 14 -19.906 29.234 1 94.81 409 GLN B C 1
ATOM 8719 O O . GLN B 1 409 ? 14.547 -18.812 29.219 1 94.81 409 GLN B O 1
ATOM 8724 N N . TYR B 1 410 ? 12.727 -20.125 29.375 1 95.88 410 TYR B N 1
ATOM 8725 C CA . TYR B 1 410 ? 11.797 -19.016 29.562 1 95.88 410 TYR B CA 1
ATOM 8726 C C . TYR B 1 410 ? 12.164 -18.188 30.797 1 95.88 410 TYR B C 1
ATOM 8728 O O . TYR B 1 410 ? 12.281 -16.969 30.719 1 95.88 410 TYR B O 1
ATOM 8736 N N . VAL B 1 411 ? 12.453 -18.875 31.891 1 95.94 411 VAL B N 1
ATOM 8737 C CA . VAL B 1 411 ? 12.781 -18.219 33.156 1 95.94 411 VAL B CA 1
ATOM 8738 C C . VAL B 1 411 ? 14.18 -17.609 33.062 1 95.94 411 VAL B C 1
ATOM 8740 O O . VAL B 1 411 ? 14.43 -16.547 33.625 1 95.94 411 VAL B O 1
ATOM 8743 N N . ARG B 1 412 ? 15.023 -18.266 32.375 1 95.56 412 ARG B N 1
ATOM 8744 C CA . ARG B 1 412 ? 16.375 -17.75 32.219 1 95.56 412 ARG B CA 1
ATOM 8745 C C . ARG B 1 412 ? 16.375 -16.391 31.531 1 95.56 412 ARG B C 1
ATOM 8747 O O . ARG B 1 412 ? 17.109 -15.484 31.906 1 95.56 412 ARG B O 1
ATOM 8754 N N . ILE B 1 413 ? 15.609 -16.312 30.484 1 96.12 413 ILE B N 1
ATOM 8755 C CA . ILE B 1 413 ? 15.547 -15.062 29.719 1 96.12 413 ILE B CA 1
ATOM 8756 C C . ILE B 1 413 ? 14.969 -13.953 30.594 1 96.12 413 ILE B C 1
ATOM 8758 O O . ILE B 1 413 ? 15.422 -12.805 30.531 1 96.12 413 ILE B O 1
ATOM 8762 N N . PHE B 1 414 ? 14.023 -14.328 31.422 1 96.06 414 PHE B N 1
ATOM 8763 C CA . PHE B 1 414 ? 13.484 -13.359 32.375 1 96.06 414 PHE B CA 1
ATOM 8764 C C . PHE B 1 414 ? 14.594 -12.797 33.25 1 96.06 414 PHE B C 1
ATOM 8766 O O . PHE B 1 414 ? 14.734 -11.578 33.375 1 96.06 414 PHE B O 1
ATOM 8773 N N . HIS B 1 415 ? 15.344 -13.641 33.75 1 95.62 415 HIS B N 1
ATOM 8774 C CA . HIS B 1 415 ? 16.422 -13.219 34.656 1 95.62 415 HIS B CA 1
ATOM 8775 C C . HIS B 1 415 ? 17.5 -12.461 33.906 1 95.62 415 HIS B C 1
ATOM 8777 O O . HIS B 1 415 ? 18.078 -11.508 34.438 1 95.62 415 HIS B O 1
ATOM 8783 N N . ALA B 1 416 ? 17.766 -12.875 32.75 1 96.19 416 ALA B N 1
ATOM 8784 C CA . ALA B 1 416 ? 18.766 -12.188 31.938 1 96.19 416 ALA B CA 1
ATOM 8785 C C . ALA B 1 416 ? 18.359 -10.742 31.672 1 96.19 416 ALA B C 1
ATOM 8787 O O . ALA B 1 416 ? 19.188 -9.836 31.734 1 96.19 416 ALA B O 1
ATOM 8788 N N . LEU B 1 417 ? 17.141 -10.57 31.406 1 96.25 417 LEU B N 1
ATOM 8789 C CA . LEU B 1 417 ? 16.641 -9.227 31.156 1 96.25 417 LEU B CA 1
ATOM 8790 C C . LEU B 1 417 ? 16.656 -8.391 32.438 1 96.25 417 LEU B C 1
ATOM 8792 O O . LEU B 1 417 ? 16.984 -7.203 32.375 1 96.25 417 LEU B O 1
ATOM 8796 N N . ARG B 1 418 ? 16.312 -9.062 33.438 1 95.12 418 ARG B N 1
ATOM 8797 C CA . ARG B 1 418 ? 16.281 -8.383 34.719 1 95.12 418 ARG B CA 1
ATOM 8798 C C . ARG B 1 418 ? 17.688 -7.957 35.156 1 95.12 418 ARG B C 1
ATOM 8800 O O . ARG B 1 418 ? 17.875 -6.863 35.688 1 95.12 418 ARG B O 1
ATOM 8807 N N . ASP B 1 419 ? 18.609 -8.766 34.906 1 94.69 419 ASP B N 1
ATOM 8808 C CA . ASP B 1 419 ? 19.984 -8.516 35.344 1 94.69 419 ASP B CA 1
ATOM 8809 C C . ASP B 1 419 ? 20.672 -7.512 34.406 1 94.69 419 ASP B C 1
ATOM 8811 O O . ASP B 1 419 ? 21.688 -6.918 34.781 1 94.69 419 ASP B O 1
ATOM 8815 N N . ASN B 1 420 ? 20.172 -7.352 33.25 1 95.44 420 ASN B N 1
ATOM 8816 C CA . ASN B 1 420 ? 20.75 -6.426 32.281 1 95.44 420 ASN B CA 1
ATOM 8817 C C . ASN B 1 420 ? 19.734 -5.359 31.859 1 95.44 420 ASN B C 1
ATOM 8819 O O . ASN B 1 420 ? 19.484 -5.164 30.672 1 95.44 420 ASN B O 1
ATOM 8823 N N . ARG B 1 421 ? 19.328 -4.609 32.781 1 92.5 421 ARG B N 1
ATOM 8824 C CA . ARG B 1 421 ? 18.203 -3.688 32.594 1 92.5 421 ARG B CA 1
ATOM 8825 C C . ARG B 1 421 ? 18.562 -2.566 31.625 1 92.5 421 ARG B C 1
ATOM 8827 O O . ARG B 1 421 ? 17.688 -2.057 30.922 1 92.5 421 ARG B O 1
ATOM 8834 N N . ASP B 1 422 ? 19.797 -2.279 31.484 1 90.75 422 ASP B N 1
ATOM 8835 C CA . ASP B 1 422 ? 20.188 -1.112 30.703 1 90.75 422 ASP B CA 1
ATOM 8836 C C . ASP B 1 422 ? 20.734 -1.524 29.328 1 90.75 422 ASP B C 1
ATOM 8838 O O . ASP B 1 422 ? 21.109 -0.672 28.531 1 90.75 422 ASP B O 1
ATOM 8842 N N . LEU B 1 423 ? 20.656 -2.76 29.109 1 93.88 423 LEU B N 1
ATOM 8843 C CA . LEU B 1 423 ? 21.188 -3.209 27.812 1 93.88 423 LEU B CA 1
ATOM 8844 C C . LEU B 1 423 ? 20.234 -2.857 26.688 1 93.88 423 LEU B C 1
ATOM 8846 O O . LEU B 1 423 ? 19.078 -3.295 26.688 1 93.88 423 LEU B O 1
ATOM 8850 N N . GLU B 1 424 ? 20.719 -2.062 25.797 1 89.94 424 GLU B N 1
ATOM 8851 C CA . GLU B 1 424 ? 19.891 -1.595 24.688 1 89.94 424 GLU B CA 1
ATOM 8852 C C . GLU B 1 424 ? 19.875 -2.604 23.547 1 89.94 424 GLU B C 1
ATOM 8854 O O . GLU B 1 424 ? 20.875 -3.27 23.297 1 89.94 424 GLU B O 1
ATOM 8859 N N . CYS B 1 425 ? 18.734 -2.789 22.953 1 91.38 425 CYS B N 1
ATOM 8860 C CA . CYS B 1 425 ? 18.594 -3.572 21.734 1 91.38 425 CYS B CA 1
ATOM 8861 C C . CYS B 1 425 ? 17.906 -2.758 20.641 1 91.38 425 CYS B C 1
ATOM 8863 O O . CYS B 1 425 ? 16.688 -2.598 20.641 1 91.38 425 CYS B O 1
ATOM 8865 N N . PRO B 1 426 ? 18.688 -2.324 19.734 1 93.5 426 PRO B N 1
ATOM 8866 C CA . PRO B 1 426 ? 18.062 -1.52 18.672 1 93.5 426 PRO B CA 1
ATOM 8867 C C . PRO B 1 426 ? 17.094 -2.32 17.828 1 93.5 426 PRO B C 1
ATOM 8869 O O . PRO B 1 426 ? 17.328 -3.492 17.531 1 93.5 426 PRO B O 1
ATOM 8872 N N . SER B 1 427 ? 15.977 -1.765 17.531 1 94.25 427 SER B N 1
ATOM 8873 C CA . SER B 1 427 ? 14.992 -2.369 16.641 1 94.25 427 SER B CA 1
ATOM 8874 C C . SER B 1 427 ? 15.125 -1.844 15.219 1 94.25 427 SER B C 1
ATOM 8876 O O . SER B 1 427 ? 15.828 -0.856 14.977 1 94.25 427 SER B O 1
ATOM 8878 N N . TRP B 1 428 ? 14.516 -2.561 14.305 1 95.81 428 TRP B N 1
ATOM 8879 C CA . TRP B 1 428 ? 14.539 -2.146 12.906 1 95.81 428 TRP B CA 1
ATOM 8880 C C . TRP B 1 428 ? 13.914 -0.765 12.742 1 95.81 428 TRP B C 1
ATOM 8882 O O . TRP B 1 428 ? 14.414 0.06 11.969 1 95.81 428 TRP B O 1
ATOM 8892 N N . SER B 1 429 ? 12.844 -0.46 13.469 1 94.31 429 SER B N 1
ATOM 8893 C CA . SER B 1 429 ? 12.188 0.84 13.414 1 94.31 429 SER B CA 1
ATOM 8894 C C . SER B 1 429 ? 13.102 1.948 13.922 1 94.31 429 SER B C 1
ATOM 8896 O O . SER B 1 429 ? 13.117 3.051 13.367 1 94.31 429 SER B O 1
ATOM 8898 N N . GLU B 1 430 ? 13.82 1.667 14.867 1 94.56 430 GLU B N 1
ATOM 8899 C CA . GLU B 1 430 ? 14.766 2.641 15.406 1 94.56 430 GLU B CA 1
ATOM 8900 C C . GLU B 1 430 ? 15.867 2.957 14.406 1 94.56 430 GLU B C 1
ATOM 8902 O O . GLU B 1 430 ? 16.297 4.105 14.289 1 94.56 430 GLU B O 1
ATOM 8907 N N . TRP B 1 431 ? 16.297 1.918 13.758 1 96.88 431 TRP B N 1
ATOM 8908 C CA . TRP B 1 431 ? 17.312 2.129 12.727 1 96.88 431 TRP B CA 1
ATOM 8909 C C . TRP B 1 431 ? 16.781 3.006 11.602 1 96.88 431 TRP B C 1
ATOM 8911 O O . TRP B 1 431 ? 17.5 3.836 11.055 1 96.88 431 TRP B O 1
ATOM 8921 N N . THR B 1 432 ? 15.547 2.732 11.266 1 96.75 432 THR B N 1
ATOM 8922 C CA . THR B 1 432 ? 14.922 3.561 10.242 1 96.75 432 THR B CA 1
ATOM 8923 C C . THR B 1 432 ? 14.906 5.027 10.664 1 96.75 432 THR B C 1
ATOM 8925 O O . THR B 1 432 ? 15.219 5.91 9.867 1 96.75 432 THR B O 1
ATOM 8928 N N . GLN B 1 433 ? 14.633 5.281 11.883 1 94.94 433 GLN B N 1
ATOM 8929 C CA . GLN B 1 433 ? 14.609 6.641 12.422 1 94.94 433 GLN B CA 1
ATOM 8930 C C . GLN B 1 433 ? 16.016 7.227 12.5 1 94.94 433 GLN B C 1
ATOM 8932 O O . GLN B 1 433 ? 16.219 8.398 12.18 1 94.94 433 GLN B O 1
ATOM 8937 N N . LEU B 1 434 ? 16.891 6.406 12.945 1 96.25 434 LEU B N 1
ATOM 8938 C CA . LEU B 1 434 ? 18.281 6.824 13.07 1 96.25 434 LEU B CA 1
ATOM 8939 C C . LEU B 1 434 ? 18.844 7.238 11.711 1 96.25 434 LEU B C 1
ATOM 8941 O O . LEU B 1 434 ? 19.609 8.203 11.625 1 96.25 434 LEU B O 1
ATOM 8945 N N . GLU B 1 435 ? 18.5 6.441 10.727 1 96.88 435 GLU B N 1
ATOM 8946 C CA . GLU B 1 435 ? 18.953 6.734 9.367 1 96.88 435 GLU B CA 1
ATOM 8947 C C . GLU B 1 435 ? 18.438 8.094 8.898 1 96.88 435 GLU B C 1
ATOM 8949 O O . GLU B 1 435 ? 19.188 8.867 8.289 1 96.88 435 GLU B O 1
ATOM 8954 N N . LYS B 1 436 ? 17.219 8.422 9.172 1 94.31 436 LYS B N 1
ATOM 8955 C CA . LYS B 1 436 ? 16.609 9.68 8.766 1 94.31 436 LYS B CA 1
ATOM 8956 C C . LYS B 1 436 ? 17.141 10.844 9.586 1 94.31 436 LYS B C 1
ATOM 8958 O O . LYS B 1 436 ? 17.469 11.898 9.039 1 94.31 436 LYS B O 1
ATOM 8963 N N . HIS B 1 437 ? 17.172 10.703 10.852 1 93.88 437 HIS B N 1
ATOM 8964 C CA . HIS B 1 437 ? 17.688 11.672 11.812 1 93.88 437 HIS B CA 1
ATOM 8965 C C . HIS B 1 437 ? 18.328 10.961 13.008 1 93.88 437 HIS B C 1
ATOM 8967 O O . HIS B 1 437 ? 17.688 10.156 13.68 1 93.88 437 HIS B O 1
ATOM 8973 N N . PRO B 1 438 ? 19.594 11.055 13.133 1 95.75 438 PRO B N 1
ATOM 8974 C CA . PRO B 1 438 ? 20.391 12.227 12.75 1 95.75 438 PRO B CA 1
ATOM 8975 C C . PRO B 1 438 ? 21.391 11.922 11.633 1 95.75 438 PRO B C 1
ATOM 8977 O O . PRO B 1 438 ? 22.125 12.812 11.188 1 95.75 438 PRO B O 1
ATOM 8980 N N . VAL B 1 439 ? 21.406 10.75 11.133 1 96.75 439 VAL B N 1
ATOM 8981 C CA . VAL B 1 439 ? 22.547 10.328 10.328 1 96.75 439 VAL B CA 1
ATOM 8982 C C . VAL B 1 439 ? 22.516 11.055 8.984 1 96.75 439 VAL B C 1
ATOM 8984 O O . VAL B 1 439 ? 23.531 11.594 8.539 1 96.75 439 VAL B O 1
ATOM 8987 N N . LYS B 1 440 ? 21.438 11.125 8.391 1 95.06 440 LYS B N 1
ATOM 8988 C CA . LYS B 1 440 ? 21.328 11.758 7.078 1 95.06 440 LYS B CA 1
ATOM 8989 C C . LYS B 1 440 ? 21.719 13.227 7.145 1 95.06 440 LYS B C 1
ATOM 8991 O O . LYS B 1 440 ? 22.562 13.688 6.371 1 95.06 440 LYS B O 1
ATOM 8996 N N . PRO B 1 441 ? 21.156 13.961 8.086 1 96.38 441 PRO B N 1
ATOM 8997 C CA . PRO B 1 441 ? 21.609 15.352 8.211 1 96.38 441 PRO B CA 1
ATOM 8998 C C . PRO B 1 441 ? 23.109 15.469 8.492 1 96.38 441 PRO B C 1
ATOM 9000 O O . PRO B 1 441 ? 23.75 16.406 8.023 1 96.38 441 PRO B O 1
ATOM 9003 N N . THR B 1 442 ? 23.641 14.594 9.266 1 97.62 442 THR B N 1
ATOM 9004 C CA . THR B 1 442 ? 25.062 14.602 9.562 1 97.62 442 THR B CA 1
ATOM 9005 C C . THR B 1 442 ? 25.891 14.43 8.289 1 97.62 442 THR B C 1
ATOM 9007 O O . THR B 1 442 ? 26.891 15.102 8.094 1 97.62 442 THR B O 1
ATOM 9010 N N . CYS B 1 443 ? 25.438 13.602 7.438 1 96.12 443 CYS B N 1
ATOM 9011 C CA . CYS B 1 443 ? 26.109 13.391 6.16 1 96.12 443 CYS B CA 1
ATOM 9012 C C . CYS B 1 443 ? 26.109 14.664 5.32 1 96.12 443 CYS B C 1
ATOM 9014 O O . CYS B 1 443 ? 27.125 15.031 4.73 1 96.12 443 CYS B O 1
ATOM 9016 N N . GLN B 1 444 ? 25.031 15.273 5.316 1 96.44 444 GLN B N 1
ATOM 9017 C CA . GLN B 1 444 ? 24.922 16.516 4.562 1 96.44 444 GLN B CA 1
ATOM 9018 C C . GLN B 1 444 ? 25.828 17.594 5.148 1 96.44 444 GLN B C 1
ATOM 9020 O O . GLN B 1 444 ? 26.469 18.344 4.41 1 96.44 444 GLN B O 1
ATOM 9025 N N . LEU B 1 445 ? 25.875 17.625 6.441 1 97.5 445 LEU B N 1
ATOM 9026 C CA . LEU B 1 445 ? 26.734 18.594 7.125 1 97.5 445 LEU B CA 1
ATOM 9027 C C . LEU B 1 445 ? 28.203 18.344 6.809 1 97.5 445 LEU B C 1
ATOM 9029 O O . LEU B 1 445 ? 28.969 19.281 6.637 1 97.5 445 LEU B O 1
ATOM 9033 N N . LEU B 1 446 ? 28.516 17.125 6.762 1 97.5 446 LEU B N 1
ATOM 9034 C CA . LEU B 1 446 ? 29.906 16.781 6.453 1 97.5 446 LEU B CA 1
ATOM 9035 C C . LEU B 1 446 ? 30.281 17.266 5.062 1 97.5 446 LEU B C 1
ATOM 9037 O O . LEU B 1 446 ? 31.422 17.719 4.848 1 97.5 446 LEU B O 1
ATOM 9041 N N . LYS B 1 447 ? 29.406 17.219 4.156 1 96.12 447 LYS B N 1
ATOM 9042 C CA . LYS B 1 447 ? 29.656 17.75 2.822 1 96.12 447 LYS B CA 1
ATOM 9043 C C . LYS B 1 447 ? 29.922 19.25 2.879 1 96.12 447 LYS B C 1
ATOM 9045 O O . LYS B 1 447 ? 30.812 19.766 2.203 1 96.12 447 LYS B O 1
ATOM 9050 N N . HIS B 1 448 ? 29.109 19.953 3.678 1 97.12 448 HIS B N 1
ATOM 9051 C CA . HIS B 1 448 ? 29.328 21.375 3.873 1 97.12 448 HIS B CA 1
ATOM 9052 C C . HIS B 1 448 ? 30.703 21.641 4.492 1 97.12 448 HIS B C 1
ATOM 9054 O O . HIS B 1 448 ? 31.453 22.484 4.004 1 97.12 448 HIS B O 1
ATOM 9060 N N . ILE B 1 449 ? 31.016 20.938 5.527 1 97.38 449 ILE B N 1
ATOM 9061 C CA . ILE B 1 449 ? 32.25 21.141 6.285 1 97.38 449 ILE B CA 1
ATOM 9062 C C . ILE B 1 449 ? 33.469 20.938 5.375 1 97.38 449 ILE B C 1
ATOM 9064 O O . ILE B 1 449 ? 34.375 21.766 5.359 1 97.38 449 ILE B O 1
ATOM 9068 N N . LEU B 1 450 ? 33.406 19.875 4.625 1 95.94 450 LEU B N 1
ATOM 9069 C CA . LEU B 1 450 ? 34.531 19.578 3.738 1 95.94 450 LEU B CA 1
ATOM 9070 C C . LEU B 1 450 ? 34.656 20.656 2.662 1 95.94 450 LEU B C 1
ATOM 9072 O O . LEU B 1 450 ? 35.781 21 2.266 1 95.94 450 LEU B O 1
ATOM 9076 N N . THR B 1 451 ? 33.562 21.188 2.266 1 95.75 451 THR B N 1
ATOM 9077 C CA . THR B 1 451 ? 33.562 22.281 1.29 1 95.75 451 THR B CA 1
ATOM 9078 C C . THR B 1 451 ? 34.125 23.562 1.919 1 95.75 451 THR B C 1
ATOM 9080 O O . THR B 1 451 ? 34.719 24.391 1.234 1 95.75 451 THR B O 1
ATOM 9083 N N . TRP B 1 452 ? 33.875 23.766 3.232 1 96.69 452 TRP B N 1
ATOM 9084 C CA . TRP B 1 452 ? 34.375 24.938 3.941 1 96.69 452 TRP B CA 1
ATOM 9085 C C . TRP B 1 452 ? 35.906 24.922 4.004 1 96.69 452 TRP B C 1
ATOM 9087 O O . TRP B 1 452 ? 36.531 25.969 3.941 1 96.69 452 TRP B O 1
ATOM 9097 N N . VAL B 1 453 ? 36.406 23.781 4.207 1 95.19 453 VAL B N 1
ATOM 9098 C CA . VAL B 1 453 ? 37.844 23.609 4.41 1 95.19 453 VAL B CA 1
ATOM 9099 C C . VAL B 1 453 ? 38.562 23.578 3.064 1 95.19 453 VAL B C 1
ATOM 9101 O O . VAL B 1 453 ? 39.625 24.141 2.916 1 95.19 453 VAL B O 1
ATOM 9104 N N . GLU B 1 454 ? 37.969 22.859 2.152 1 94.69 454 GLU B N 1
ATOM 9105 C CA . GLU B 1 454 ? 38.469 22.797 0.781 1 94.69 454 GLU B CA 1
ATOM 9106 C C . GLU B 1 454 ? 37.375 23.141 -0.222 1 94.69 454 GLU B C 1
ATOM 9108 O O . GLU B 1 454 ? 36.688 22.234 -0.735 1 94.69 454 GLU B O 1
ATOM 9113 N N . PRO B 1 455 ? 37.375 24.375 -0.655 1 93.75 455 PRO B N 1
ATOM 9114 C CA . PRO B 1 455 ? 36.281 24.859 -1.484 1 93.75 455 PRO B CA 1
ATOM 9115 C C . PRO B 1 455 ? 36.188 24.125 -2.82 1 93.75 455 PRO B C 1
ATOM 9117 O O . PRO B 1 455 ? 35.125 24.141 -3.459 1 93.75 455 PRO B O 1
ATOM 9120 N N . THR B 1 456 ? 37.188 23.453 -3.236 1 91.94 456 THR B N 1
ATOM 9121 C CA . THR B 1 456 ? 37.156 22.75 -4.52 1 91.94 456 THR B CA 1
ATOM 9122 C C . THR B 1 456 ? 36.719 21.297 -4.348 1 91.94 456 THR B C 1
ATOM 9124 O O . THR B 1 456 ? 36.594 20.562 -5.324 1 91.94 456 THR B O 1
ATOM 9127 N N . TRP B 1 457 ? 36.469 20.984 -3.135 1 92.38 457 TRP B N 1
ATOM 9128 C CA . TRP B 1 457 ? 36.062 19.609 -2.85 1 92.38 457 TRP B CA 1
ATOM 9129 C C . TRP B 1 457 ? 34.688 19.312 -3.395 1 92.38 457 TRP B C 1
ATOM 9131 O O . TRP B 1 457 ? 33.781 20.141 -3.289 1 92.38 457 TRP B O 1
ATOM 9141 N N . LYS B 1 458 ? 34.531 18.156 -4.023 1 89.88 458 LYS B N 1
ATOM 9142 C CA . LYS B 1 458 ? 33.25 17.703 -4.523 1 89.88 458 LYS B CA 1
ATOM 9143 C C . LYS B 1 458 ? 32.969 16.25 -4.141 1 89.88 458 LYS B C 1
ATOM 9145 O O . LYS B 1 458 ? 33.875 15.422 -4.168 1 89.88 458 LYS B O 1
ATOM 9150 N N . PHE B 1 459 ? 31.766 16.047 -3.709 1 90.94 459 PHE B N 1
ATOM 9151 C CA . PHE B 1 459 ? 31.344 14.68 -3.451 1 90.94 459 PHE B CA 1
ATOM 9152 C C . PHE B 1 459 ? 31.297 13.875 -4.746 1 90.94 459 PHE B C 1
ATOM 9154 O O . PHE B 1 459 ? 30.812 14.367 -5.77 1 90.94 459 PHE B O 1
ATOM 9161 N N . PRO B 1 460 ? 31.812 12.703 -4.664 1 87.5 460 PRO B N 1
ATOM 9162 C CA . PRO B 1 460 ? 31.844 11.906 -5.895 1 87.5 460 PRO B CA 1
ATOM 9163 C C . PRO B 1 460 ? 30.438 11.617 -6.438 1 87.5 460 PRO B C 1
ATOM 9165 O O . PRO B 1 460 ? 29.531 11.312 -5.668 1 87.5 460 PRO B O 1
ATOM 9168 N N . GLU B 1 461 ? 30.312 11.719 -7.734 1 81.12 461 GLU B N 1
ATOM 9169 C CA . GLU B 1 461 ? 29.047 11.453 -8.406 1 81.12 461 GLU B CA 1
ATOM 9170 C C . GLU B 1 461 ? 28.719 9.961 -8.375 1 81.12 461 GLU B C 1
ATOM 9172 O O . GLU B 1 461 ? 29.609 9.125 -8.203 1 81.12 461 GLU B O 1
ATOM 9177 N N . ARG B 1 462 ? 27.469 9.641 -8.539 1 70.44 462 ARG B N 1
ATOM 9178 C CA . ARG B 1 462 ? 26.969 8.273 -8.453 1 70.44 462 ARG B CA 1
ATOM 9179 C C . ARG B 1 462 ? 27.641 7.371 -9.484 1 70.44 462 ARG B C 1
ATOM 9181 O O . ARG B 1 462 ? 27.922 6.203 -9.211 1 70.44 462 ARG B O 1
ATOM 9188 N N . ALA B 1 463 ? 27.859 7.93 -10.609 1 62.41 463 ALA B N 1
ATOM 9189 C CA . ALA B 1 463 ? 28.406 7.141 -11.711 1 62.41 463 ALA B CA 1
ATOM 9190 C C . ALA B 1 463 ? 29.906 6.957 -11.555 1 62.41 463 ALA B C 1
ATOM 9192 O O . ALA B 1 463 ? 30.5 6.09 -12.203 1 62.41 463 ALA B O 1
ATOM 9193 N N . ASN B 1 464 ? 30.406 7.633 -10.5 1 71.06 464 ASN B N 1
ATOM 9194 C CA . ASN B 1 464 ? 31.859 7.629 -10.352 1 71.06 464 ASN B CA 1
ATOM 9195 C C . ASN B 1 464 ? 32.312 6.457 -9.5 1 71.06 464 ASN B C 1
ATOM 9197 O O . ASN B 1 464 ? 31.766 6.188 -8.438 1 71.06 464 ASN B O 1
ATOM 9201 N N . HIS B 1 465 ? 33.281 5.746 -9.992 1 70.81 465 HIS B N 1
ATOM 9202 C CA . HIS B 1 465 ? 33.906 4.617 -9.312 1 70.81 465 HIS B CA 1
ATOM 9203 C C . HIS B 1 465 ? 34.438 5.027 -7.945 1 70.81 465 HIS B C 1
ATOM 9205 O O . HIS B 1 465 ? 34.562 4.191 -7.043 1 70.81 465 HIS B O 1
ATOM 9211 N N . ALA B 1 466 ? 34.688 6.258 -7.863 1 70.62 466 ALA B N 1
ATOM 9212 C CA . ALA B 1 466 ? 35.25 6.773 -6.613 1 70.62 466 ALA B CA 1
ATOM 9213 C C . ALA B 1 466 ? 34.25 6.645 -5.473 1 70.62 466 ALA B C 1
ATOM 9215 O O . ALA B 1 466 ? 34.625 6.562 -4.305 1 70.62 466 ALA B O 1
ATOM 9216 N N . LEU B 1 467 ? 33.094 6.566 -5.848 1 78.69 467 LEU B N 1
ATOM 9217 C CA . LEU B 1 467 ? 32.062 6.492 -4.824 1 78.69 467 LEU B CA 1
ATOM 9218 C C . LEU B 1 467 ? 32.125 5.156 -4.094 1 78.69 467 LEU B C 1
ATOM 9220 O O . LEU B 1 467 ? 31.797 5.078 -2.906 1 78.69 467 LEU B O 1
ATOM 9224 N N . GLN B 1 468 ? 32.625 4.199 -4.789 1 76.75 468 GLN B N 1
ATOM 9225 C CA . GLN B 1 468 ? 32.688 2.855 -4.219 1 76.75 468 GLN B CA 1
ATOM 9226 C C . GLN B 1 468 ? 33.625 2.807 -3.027 1 76.75 468 GLN B C 1
ATOM 9228 O O . GLN B 1 468 ? 33.406 2.061 -2.072 1 76.75 468 GLN B O 1
ATOM 9233 N N . TYR B 1 469 ? 34.625 3.701 -3.068 1 79.62 469 TYR B N 1
ATOM 9234 C CA . TYR B 1 469 ? 35.656 3.637 -2.035 1 79.62 469 TYR B CA 1
ATOM 9235 C C . TYR B 1 469 ? 35.594 4.863 -1.13 1 79.62 469 TYR B C 1
ATOM 9237 O O . TYR B 1 469 ? 36.469 5.055 -0.278 1 79.62 469 TYR B O 1
ATOM 9245 N N . PHE B 1 470 ? 34.594 5.559 -1.3 1 89.44 470 PHE B N 1
ATOM 9246 C CA . PHE B 1 470 ? 34.5 6.805 -0.548 1 89.44 470 PHE B CA 1
ATOM 9247 C C . PHE B 1 470 ? 34.062 6.539 0.888 1 89.44 470 PHE B C 1
ATOM 9249 O O . PHE B 1 470 ? 33.156 5.758 1.128 1 89.44 470 PHE B O 1
ATOM 9256 N N . HIS B 1 471 ? 34.781 7.184 1.792 1 90.44 471 HIS B N 1
ATOM 9257 C CA . HIS B 1 471 ? 34.406 7.223 3.199 1 90.44 471 HIS B CA 1
ATOM 9258 C C . HIS B 1 471 ? 34.625 8.617 3.789 1 90.44 471 HIS B C 1
ATOM 9260 O O . HIS B 1 471 ? 35.656 9.211 3.6 1 90.44 471 HIS B O 1
ATOM 9266 N N . PHE B 1 472 ? 33.688 9.055 4.496 1 94.56 472 PHE B N 1
ATOM 9267 C CA . PHE B 1 472 ? 33.781 10.367 5.125 1 94.56 472 PHE B CA 1
ATOM 9268 C C . PHE B 1 472 ? 34.969 10.398 6.09 1 94.56 472 PHE B C 1
ATOM 9270 O O . PHE B 1 472 ? 35.656 11.422 6.211 1 94.56 472 PHE B O 1
ATOM 9277 N N . THR B 1 473 ? 35.219 9.297 6.762 1 93.81 473 THR B N 1
ATOM 9278 C CA . THR B 1 473 ? 36.312 9.219 7.734 1 93.81 473 THR B CA 1
ATOM 9279 C C . THR B 1 473 ? 37.656 9.508 7.07 1 93.81 473 THR B C 1
ATOM 9281 O O . THR B 1 473 ? 38.469 10.242 7.621 1 93.81 473 THR B O 1
ATOM 9284 N N . THR B 1 474 ? 37.812 8.992 5.906 1 91.88 474 THR B N 1
ATOM 9285 C CA . THR B 1 474 ? 39.062 9.18 5.176 1 91.88 474 THR B CA 1
ATOM 9286 C C . THR B 1 474 ? 39.219 10.625 4.711 1 91.88 474 THR B C 1
ATOM 9288 O O . THR B 1 474 ? 40.281 11.203 4.785 1 91.88 474 THR B O 1
ATOM 9291 N N . GLU B 1 475 ? 38.125 11.203 4.254 1 92.62 475 GLU B N 1
ATOM 9292 C CA . GLU B 1 475 ? 38.156 12.578 3.768 1 92.62 475 GLU B CA 1
ATOM 9293 C C . GLU B 1 475 ? 38.375 13.562 4.914 1 92.62 475 GLU B C 1
ATOM 9295 O O . GLU B 1 475 ? 39.094 14.547 4.762 1 92.62 475 GLU B O 1
ATOM 9300 N N . VAL B 1 476 ? 37.719 13.297 6 1 94.62 476 VAL B N 1
ATOM 9301 C CA . VAL B 1 476 ? 37.906 14.141 7.176 1 94.62 476 VAL B CA 1
ATOM 9302 C C . VAL B 1 476 ? 39.344 14.062 7.672 1 94.62 476 VAL B C 1
ATOM 9304 O O . VAL B 1 476 ? 39.938 15.078 8.039 1 94.62 476 VAL B O 1
ATOM 9307 N N . LYS B 1 477 ? 39.875 12.891 7.703 1 93.94 477 LYS B N 1
ATOM 9308 C CA . LYS B 1 477 ? 41.25 12.711 8.102 1 93.94 477 LYS B CA 1
ATOM 9309 C C . LYS B 1 477 ? 42.188 13.477 7.176 1 93.94 477 LYS B C 1
ATOM 9311 O O . LYS B 1 477 ? 43.094 14.164 7.637 1 93.94 477 LYS B O 1
ATOM 9316 N N . ARG B 1 478 ? 41.938 13.406 5.949 1 92 478 ARG B N 1
ATOM 9317 C CA . ARG B 1 478 ? 42.812 14.016 4.938 1 92 478 ARG B CA 1
ATOM 9318 C C . ARG B 1 478 ? 42.75 15.539 5.023 1 92 478 ARG B C 1
ATOM 9320 O O . ARG B 1 478 ? 43.781 16.203 4.969 1 92 478 ARG B O 1
ATOM 9327 N N . LEU B 1 479 ? 41.594 16.125 5.227 1 92.06 479 LEU B N 1
ATOM 9328 C CA . LEU B 1 479 ? 41.406 17.562 5.082 1 92.06 479 LEU B CA 1
ATOM 9329 C C . LEU B 1 479 ? 41.469 18.25 6.441 1 92.06 479 LEU B C 1
ATOM 9331 O O . LEU B 1 479 ? 41.875 19.406 6.539 1 92.06 479 LEU B O 1
ATOM 9335 N N . MET B 1 480 ? 41 17.547 7.426 1 90.38 480 MET B N 1
ATOM 9336 C CA . MET B 1 480 ? 40.844 18.219 8.711 1 90.38 480 MET B CA 1
ATOM 9337 C C . MET B 1 480 ? 41.938 17.812 9.688 1 90.38 480 MET B C 1
ATOM 9339 O O . MET B 1 480 ? 42.156 18.5 10.688 1 90.38 480 MET B O 1
ATOM 9343 N N . LEU B 1 481 ? 42.469 16.688 9.359 1 87.81 481 LEU B N 1
ATOM 9344 C CA . LEU B 1 481 ? 43.469 16.188 10.281 1 87.81 481 LEU B CA 1
ATOM 9345 C C . LEU B 1 481 ? 44.781 15.914 9.547 1 87.81 481 LEU B C 1
ATOM 9347 O O . LEU B 1 481 ? 44.844 16.062 8.328 1 87.81 481 LEU B O 1
ATOM 9351 N N . ASN B 1 482 ? 45.844 15.719 10.281 1 77.69 482 ASN B N 1
ATOM 9352 C CA . ASN B 1 482 ? 47.125 15.336 9.672 1 77.69 482 ASN B CA 1
ATOM 9353 C C . ASN B 1 482 ? 47.125 13.867 9.25 1 77.69 482 ASN B C 1
ATOM 9355 O O . ASN B 1 482 ? 46.469 13.039 9.883 1 77.69 482 ASN B O 1
ATOM 9359 N N . GLU B 1 483 ? 47.562 13.648 8.07 1 72.19 483 GLU B N 1
ATOM 9360 C CA . GLU B 1 483 ? 47.594 12.312 7.484 1 72.19 483 GLU B CA 1
ATOM 9361 C C . GLU B 1 483 ? 48.094 11.273 8.492 1 72.19 483 GLU B C 1
ATOM 9363 O O . GLU B 1 483 ? 47.656 10.125 8.477 1 72.19 483 GLU B O 1
ATOM 9368 N N . ASP B 1 484 ? 48.812 11.719 9.438 1 78.38 484 ASP B N 1
ATOM 9369 C CA . ASP B 1 484 ? 49.438 10.789 10.375 1 78.38 484 ASP B CA 1
ATOM 9370 C C . ASP B 1 484 ? 48.531 10.578 11.602 1 78.38 484 ASP B C 1
ATOM 9372 O O . ASP B 1 484 ? 48.844 9.742 12.453 1 78.38 484 ASP B O 1
ATOM 9376 N N . THR B 1 485 ? 47.438 11.172 11.516 1 82.19 485 THR B N 1
ATOM 9377 C CA . THR B 1 485 ? 46.562 11.109 12.672 1 82.19 485 THR B CA 1
ATOM 9378 C C . THR B 1 485 ? 45.75 9.82 12.656 1 82.19 485 THR B C 1
ATOM 9380 O O . THR B 1 485 ? 45.438 9.289 11.594 1 82.19 485 THR B O 1
ATOM 9383 N N . ASP B 1 486 ? 45.594 9.352 13.789 1 85.62 486 ASP B N 1
ATOM 9384 C CA . ASP B 1 486 ? 44.781 8.148 13.977 1 85.62 486 ASP B CA 1
ATOM 9385 C C . ASP B 1 486 ? 43.375 8.336 13.43 1 85.62 486 ASP B C 1
ATOM 9387 O O . ASP B 1 486 ? 42.75 9.398 13.594 1 85.62 486 ASP B O 1
ATOM 9391 N N . THR B 1 487 ? 42.844 7.371 12.695 1 90.69 487 THR B N 1
ATOM 9392 C CA . THR B 1 487 ? 41.531 7.355 12.102 1 90.69 487 THR B CA 1
ATOM 9393 C C . THR B 1 487 ? 40.438 7.523 13.18 1 90.69 487 THR B C 1
ATOM 9395 O O . THR B 1 487 ? 39.375 8.039 12.906 1 90.69 487 THR B O 1
ATOM 9398 N N . GLU B 1 488 ? 40.812 7.219 14.352 1 92.88 488 GLU B N 1
ATOM 9399 C CA . GLU B 1 488 ? 39.875 7.285 15.461 1 92.88 488 GLU B CA 1
ATOM 9400 C C . GLU B 1 488 ? 39.531 8.734 15.805 1 92.88 488 GLU B C 1
ATOM 9402 O O . GLU B 1 488 ? 38.406 9.031 16.234 1 92.88 488 GLU B O 1
ATOM 9407 N N . ILE B 1 489 ? 40.438 9.523 15.578 1 93.81 489 ILE B N 1
ATOM 9408 C CA . ILE B 1 489 ? 40.188 10.93 15.859 1 93.81 489 ILE B CA 1
ATOM 9409 C C . ILE B 1 489 ? 39.188 11.492 14.852 1 93.81 489 ILE B C 1
ATOM 9411 O O . ILE B 1 489 ? 38.312 12.297 15.211 1 93.81 489 ILE B O 1
ATOM 9415 N N . ALA B 1 490 ? 39.312 11.047 13.656 1 94.88 490 ALA B N 1
ATOM 9416 C CA . ALA B 1 490 ? 38.375 11.453 12.633 1 94.88 490 ALA B CA 1
ATOM 9417 C C . ALA B 1 490 ? 36.969 10.953 12.953 1 94.88 490 ALA B C 1
ATOM 9419 O O . ALA B 1 490 ? 36 11.68 12.797 1 94.88 490 ALA B O 1
ATOM 9420 N N . ARG B 1 491 ? 36.906 9.758 13.414 1 96.06 491 ARG B N 1
ATOM 9421 C CA . ARG B 1 491 ? 35.625 9.164 13.789 1 96.06 491 ARG B CA 1
ATOM 9422 C C . ARG B 1 491 ? 35 9.914 14.953 1 96.06 491 ARG B C 1
ATOM 9424 O O . ARG B 1 491 ? 33.812 10.156 14.961 1 96.06 491 ARG B O 1
ATOM 9431 N N . GLN B 1 492 ? 35.812 10.281 15.836 1 95.5 492 GLN B N 1
ATOM 9432 C CA . GLN B 1 492 ? 35.344 11.016 17 1 95.5 492 GLN B CA 1
ATOM 9433 C C . GLN B 1 492 ? 34.781 12.383 16.594 1 95.5 492 GLN B C 1
ATOM 9435 O O . GLN B 1 492 ? 33.781 12.836 17.156 1 95.5 492 GLN B O 1
ATOM 9440 N N . PHE B 1 493 ? 35.5 12.984 15.688 1 95.56 493 PHE B N 1
ATOM 9441 C CA . PHE B 1 493 ? 35 14.266 15.188 1 95.56 493 PHE B CA 1
ATOM 9442 C C . PHE B 1 493 ? 33.625 14.117 14.57 1 95.56 493 PHE B C 1
ATOM 9444 O O . PHE B 1 493 ? 32.719 14.906 14.859 1 95.56 493 PHE B O 1
ATOM 9451 N N . ILE B 1 494 ? 33.438 13.086 13.781 1 97.44 494 ILE B N 1
ATOM 9452 C CA . ILE B 1 494 ? 32.156 12.82 13.117 1 97.44 494 ILE B CA 1
ATOM 9453 C C . ILE B 1 494 ? 31.094 12.516 14.164 1 97.44 494 ILE B C 1
ATOM 9455 O O . ILE B 1 494 ? 29.969 13 14.07 1 97.44 494 ILE B O 1
ATOM 9459 N N . LEU B 1 495 ? 31.422 11.781 15.156 1 97.31 495 LEU B N 1
ATOM 9460 C CA . LEU B 1 495 ? 30.484 11.43 16.219 1 97.31 495 LEU B CA 1
ATOM 9461 C C . LEU B 1 495 ? 30.078 12.664 17 1 97.31 495 LEU B C 1
ATOM 9463 O O . LEU B 1 495 ? 28.938 12.758 17.469 1 97.31 495 LEU B O 1
ATOM 9467 N N . THR B 1 496 ? 31.016 13.578 17.125 1 96.94 496 THR B N 1
ATOM 9468 C CA . THR B 1 496 ? 30.703 14.828 17.812 1 96.94 496 THR B CA 1
ATOM 9469 C C . THR B 1 496 ? 29.641 15.617 17.031 1 96.94 496 THR B C 1
ATOM 9471 O O . THR B 1 496 ? 28.719 16.172 17.609 1 96.94 496 THR B O 1
ATOM 9474 N N . ILE B 1 497 ? 29.844 15.625 15.742 1 97.25 497 ILE B N 1
ATOM 9475 C CA . ILE B 1 497 ? 28.875 16.297 14.891 1 97.25 497 ILE B CA 1
ATOM 9476 C C . ILE B 1 497 ? 27.516 15.586 14.992 1 97.25 497 ILE B C 1
ATOM 9478 O O . ILE B 1 497 ? 26.484 16.234 15.102 1 97.25 497 ILE B O 1
ATOM 9482 N N . LEU B 1 498 ? 27.562 14.297 14.938 1 97.62 498 LEU B N 1
ATOM 9483 C CA . LEU B 1 498 ? 26.359 13.484 15.039 1 97.62 498 LEU B CA 1
ATOM 9484 C C . LEU B 1 498 ? 25.625 13.773 16.344 1 97.62 498 LEU B C 1
ATOM 9486 O O . LEU B 1 498 ? 24.391 13.875 16.359 1 97.62 498 LEU B O 1
ATOM 9490 N N . LYS B 1 499 ? 26.344 13.859 17.359 1 96.25 499 LYS B N 1
ATOM 9491 C CA . LYS B 1 499 ? 25.766 14.148 18.672 1 96.25 499 LYS B CA 1
ATOM 9492 C C . LYS B 1 499 ? 25.094 15.523 18.688 1 96.25 499 LYS B C 1
ATOM 9494 O O . LYS B 1 499 ? 24.016 15.688 19.25 1 96.25 499 LYS B O 1
ATOM 9499 N N . GLU B 1 500 ? 25.766 16.422 18.062 1 95.31 500 GLU B N 1
ATOM 9500 C CA . GLU B 1 500 ? 25.219 17.766 17.984 1 95.31 500 GLU B CA 1
ATOM 9501 C C . GLU B 1 500 ? 23.891 17.766 17.234 1 95.31 500 GLU B C 1
ATOM 9503 O O . GLU B 1 500 ? 22.922 18.406 17.656 1 95.31 500 GLU B O 1
ATOM 9508 N N . VAL B 1 501 ? 23.844 17.047 16.156 1 95.94 501 VAL B N 1
ATOM 9509 C CA . VAL B 1 501 ? 22.641 16.984 15.336 1 95.94 501 VAL B CA 1
ATOM 9510 C C . VAL B 1 501 ? 21.531 16.281 16.109 1 95.94 501 VAL B C 1
ATOM 9512 O O . VAL B 1 501 ? 20.359 16.672 16.016 1 95.94 501 VAL B O 1
ATOM 9515 N N . LYS B 1 502 ? 21.859 15.305 16.812 1 93.75 502 LYS B N 1
ATOM 9516 C CA . LYS B 1 502 ? 20.891 14.547 17.578 1 93.75 502 LYS B CA 1
ATOM 9517 C C . LYS B 1 502 ? 20.281 15.398 18.688 1 93.75 502 LYS B C 1
ATOM 9519 O O . LYS B 1 502 ? 19.078 15.32 18.953 1 93.75 502 LYS B O 1
ATOM 9524 N N . GLN B 1 503 ? 21.047 16.203 19.234 1 88.69 503 GLN B N 1
ATOM 9525 C CA . GLN B 1 503 ? 20.641 16.984 20.406 1 88.69 503 GLN B CA 1
ATOM 9526 C C . GLN B 1 503 ? 19.906 18.25 20 1 88.69 503 GLN B C 1
ATOM 9528 O O . GLN B 1 503 ? 18.953 18.672 20.656 1 88.69 503 GLN B O 1
ATOM 9533 N N . GLU B 1 504 ? 20.359 18.797 18.891 1 89.88 504 GLU B N 1
ATOM 9534 C CA . GLU B 1 504 ? 19.781 20.062 18.453 1 89.88 504 GLU B CA 1
ATOM 9535 C C . GLU B 1 504 ? 18.562 19.828 17.562 1 89.88 504 GLU B C 1
ATOM 9537 O O . GLU B 1 504 ? 18.688 19.5 16.391 1 89.88 504 GLU B O 1
ATOM 9542 N N . THR B 1 505 ? 17.391 20.188 18.062 1 85.5 505 THR B N 1
ATOM 9543 C CA . THR B 1 505 ? 16.109 19.891 17.406 1 85.5 505 THR B CA 1
ATOM 9544 C C . THR B 1 505 ? 15.93 20.766 16.172 1 85.5 505 THR B C 1
ATOM 9546 O O . THR B 1 505 ? 15.133 20.438 15.289 1 85.5 505 THR B O 1
ATOM 9549 N N . MET B 1 506 ? 16.688 21.812 16.062 1 87.56 506 MET B N 1
ATOM 9550 C CA . MET B 1 506 ? 16.531 22.766 14.961 1 87.56 506 MET B CA 1
ATOM 9551 C C . MET B 1 506 ? 16.875 22.125 13.625 1 87.56 506 MET B C 1
ATOM 9553 O O . MET B 1 506 ? 16.422 22.578 12.578 1 87.56 506 MET B O 1
ATOM 9557 N N . TRP B 1 507 ? 17.594 21.094 13.695 1 92.56 507 TRP B N 1
ATOM 9558 C CA . TRP B 1 507 ? 17.984 20.422 12.461 1 92.56 507 TRP B CA 1
ATOM 9559 C C . TRP B 1 507 ? 16.797 19.719 11.828 1 92.56 507 TRP B C 1
ATOM 9561 O O . TRP B 1 507 ? 16.859 19.297 10.664 1 92.56 507 TRP B O 1
ATOM 9571 N N . ARG B 1 508 ? 15.742 19.672 12.516 1 89.25 508 ARG B N 1
ATOM 9572 C CA . ARG B 1 508 ? 14.523 19.047 12 1 89.25 508 ARG B CA 1
ATOM 9573 C C . ARG B 1 508 ? 13.555 20.109 11.469 1 89.25 508 ARG B C 1
ATOM 9575 O O . ARG B 1 508 ? 12.484 19.766 10.953 1 89.25 508 ARG B O 1
ATOM 9582 N N . ASP B 1 509 ? 13.953 21.281 11.641 1 86.75 509 ASP B N 1
ATOM 9583 C CA . ASP B 1 509 ? 13.148 22.375 11.117 1 86.75 509 ASP B CA 1
ATOM 9584 C C . ASP B 1 509 ? 13.141 22.375 9.594 1 86.75 509 ASP B C 1
ATOM 9586 O O . ASP B 1 509 ? 14.18 22.125 8.961 1 86.75 509 ASP B O 1
ATOM 9590 N N . THR B 1 510 ? 12.062 22.719 9.008 1 84 510 THR B N 1
ATOM 9591 C CA . THR B 1 510 ? 11.891 22.625 7.562 1 84 510 THR B CA 1
ATOM 9592 C C . THR B 1 510 ? 12.828 23.578 6.832 1 84 510 THR B C 1
ATOM 9594 O O . THR B 1 510 ? 13.352 23.234 5.77 1 84 510 THR B O 1
ATOM 9597 N N . VAL B 1 511 ? 12.953 24.719 7.324 1 84.31 511 VAL B N 1
ATOM 9598 C CA . VAL B 1 511 ? 13.82 25.719 6.699 1 84.31 511 VAL B CA 1
ATOM 9599 C C . VAL B 1 511 ? 15.273 25.25 6.758 1 84.31 511 VAL B C 1
ATOM 9601 O O . VAL B 1 511 ? 15.992 25.312 5.758 1 84.31 511 VAL B O 1
ATOM 9604 N N . VAL B 1 512 ? 15.656 24.781 7.934 1 90.75 512 VAL B N 1
ATOM 9605 C CA . VAL B 1 512 ? 17.031 24.328 8.133 1 90.75 512 VAL B CA 1
ATOM 9606 C C . VAL B 1 512 ? 17.297 23.078 7.277 1 90.75 512 VAL B C 1
ATOM 9608 O O . VAL B 1 512 ? 18.375 22.922 6.723 1 90.75 512 VAL B O 1
ATOM 9611 N N . GLU B 1 513 ? 16.359 22.281 7.156 1 90.81 513 GLU B N 1
ATOM 9612 C CA . GLU B 1 513 ? 16.484 21.109 6.312 1 90.81 513 GLU B CA 1
ATOM 9613 C C . GLU B 1 513 ? 16.719 21.484 4.855 1 90.81 513 GLU B C 1
ATOM 9615 O O . GLU B 1 513 ? 17.484 20.828 4.148 1 90.81 513 GLU B O 1
ATOM 9620 N N . THR B 1 514 ? 16.031 22.516 4.438 1 90.62 514 THR B N 1
ATOM 9621 C CA . THR B 1 514 ? 16.203 22.984 3.072 1 90.62 514 THR B CA 1
ATOM 9622 C C . THR B 1 514 ? 17.609 23.562 2.887 1 90.62 514 THR B C 1
ATOM 9624 O O . THR B 1 514 ? 18.234 23.375 1.84 1 90.62 514 THR B O 1
ATOM 9627 N N . GLU B 1 515 ? 18.062 24.25 3.91 1 93.31 515 GLU B N 1
ATOM 9628 C CA . GLU B 1 515 ? 19.406 24.797 3.879 1 93.31 515 GLU B CA 1
ATOM 9629 C C . GLU B 1 515 ? 20.469 23.688 3.801 1 93.31 515 GLU B C 1
ATOM 9631 O O . GLU B 1 515 ? 21.469 23.828 3.111 1 93.31 515 GLU B O 1
ATOM 9636 N N . LEU B 1 516 ? 20.156 22.641 4.457 1 94.56 516 LEU B N 1
ATOM 9637 C CA . LEU B 1 516 ? 21.062 21.516 4.5 1 94.56 516 LEU B CA 1
ATOM 9638 C C . LEU B 1 516 ? 21.234 20.891 3.117 1 94.56 516 LEU B C 1
ATOM 9640 O O . LEU B 1 516 ? 22.297 20.375 2.785 1 94.56 516 LEU B O 1
ATOM 9644 N N . LYS B 1 517 ? 20.281 21 2.352 1 92.62 517 LYS B N 1
ATOM 9645 C CA . LYS B 1 517 ? 20.281 20.359 1.037 1 92.62 517 LYS B CA 1
ATOM 9646 C C . LYS B 1 517 ? 20.984 21.234 0.006 1 92.62 517 LYS B C 1
ATOM 9648 O O . LYS B 1 517 ? 21.375 20.75 -1.06 1 92.62 517 LYS B O 1
ATOM 9653 N N . THR B 1 518 ? 21.266 22.453 0.373 1 92.75 518 THR B N 1
ATOM 9654 C CA . THR B 1 518 ? 21.844 23.391 -0.585 1 92.75 518 THR B CA 1
ATOM 9655 C C . THR B 1 518 ? 23.312 23.672 -0.268 1 92.75 518 THR B C 1
ATOM 9657 O O . THR B 1 518 ? 23.625 24.406 0.67 1 92.75 518 THR B O 1
ATOM 9660 N N . LEU B 1 519 ? 24.172 23.156 -1.136 1 92.31 519 LEU B N 1
ATOM 9661 C CA . LEU B 1 519 ? 25.609 23.391 -0.986 1 92.31 519 LEU B CA 1
ATOM 9662 C C . LEU B 1 519 ? 26 24.734 -1.596 1 92.31 519 LEU B C 1
ATOM 9664 O O . LEU B 1 519 ? 25.297 25.25 -2.473 1 92.31 519 LEU B O 1
ATOM 9668 N N . PRO B 1 520 ? 27.094 25.203 -1.047 1 90.31 520 PRO B N 1
ATOM 9669 C CA . PRO B 1 520 ? 27.547 26.453 -1.664 1 90.31 520 PRO B CA 1
ATOM 9670 C C . PRO B 1 520 ? 28.094 26.25 -3.078 1 90.31 520 PRO B C 1
ATOM 9672 O O . PRO B 1 520 ? 28.609 25.172 -3.398 1 90.31 520 PRO B O 1
ATOM 9675 N N . THR B 1 521 ? 27.859 27.078 -3.955 1 80.25 521 THR B N 1
ATOM 9676 C CA . THR B 1 521 ? 28.344 26.969 -5.324 1 80.25 521 THR B CA 1
ATOM 9677 C C . THR B 1 521 ? 29.859 27.141 -5.371 1 80.25 521 THR B C 1
ATOM 9679 O O . THR B 1 521 ? 30.562 26.266 -5.867 1 80.25 521 THR B O 1
ATOM 9682 N N . ASN B 1 522 ? 30.453 28.297 -5.324 1 86.5 522 ASN B N 1
ATOM 9683 C CA . ASN B 1 522 ? 31.891 28.578 -5.309 1 86.5 522 ASN B CA 1
ATOM 9684 C C . ASN B 1 522 ? 32.25 29.562 -4.203 1 86.5 522 ASN B C 1
ATOM 9686 O O . ASN B 1 522 ? 32.062 30.766 -4.355 1 86.5 522 ASN B O 1
ATOM 9690 N N . LEU B 1 523 ? 32.875 28.953 -3.148 1 91.25 523 LEU B N 1
ATOM 9691 C CA . LEU B 1 523 ? 33.188 29.75 -1.97 1 91.25 523 LEU B CA 1
ATOM 9692 C C . LEU B 1 523 ? 34.344 30.688 -2.238 1 91.25 523 LEU B C 1
ATOM 9694 O O . LEU B 1 523 ? 34.594 31.625 -1.477 1 91.25 523 LEU B O 1
ATOM 9698 N N . LEU B 1 524 ? 35.031 30.406 -3.369 1 88.94 524 LEU B N 1
ATOM 9699 C CA . LEU B 1 524 ? 36.188 31.219 -3.709 1 88.94 524 LEU B CA 1
ATOM 9700 C C . LEU B 1 524 ? 35.75 32.469 -4.465 1 88.94 524 LEU B C 1
ATOM 9702 O O . LEU B 1 524 ? 36.531 33.438 -4.578 1 88.94 524 LEU B O 1
ATOM 9706 N N . ASP B 1 525 ? 34.531 32.375 -5 1 83.62 525 ASP B N 1
ATOM 9707 C CA . ASP B 1 525 ? 34 33.531 -5.695 1 83.62 525 ASP B CA 1
ATOM 9708 C C . ASP B 1 525 ? 33.438 34.562 -4.703 1 83.62 525 ASP B C 1
ATOM 9710 O O . ASP B 1 525 ? 32.312 34.406 -4.246 1 83.62 525 ASP B O 1
ATOM 9714 N N . GLU B 1 526 ? 34.156 35.594 -4.504 1 75.56 526 GLU B N 1
ATOM 9715 C CA . GLU B 1 526 ? 33.812 36.594 -3.475 1 75.56 526 GLU B CA 1
ATOM 9716 C C . GLU B 1 526 ? 32.5 37.281 -3.795 1 75.56 526 GLU B C 1
ATOM 9718 O O . GLU B 1 526 ? 32.281 37.719 -4.922 1 75.56 526 GLU B O 1
ATOM 9723 N N . GLY B 1 527 ? 31.578 37.25 -2.922 1 72.31 527 GLY B N 1
ATOM 9724 C CA . GLY B 1 527 ? 30.375 38.062 -2.996 1 72.31 527 GLY B CA 1
ATOM 9725 C C . GLY B 1 527 ? 29.188 37.281 -3.562 1 72.31 527 GLY B C 1
ATOM 9726 O O . GLY B 1 527 ? 28.062 37.781 -3.562 1 72.31 527 GLY B O 1
ATOM 9727 N N . LYS B 1 528 ? 29.344 36.062 -4.047 1 79 528 LYS B N 1
ATOM 9728 C CA . LYS B 1 528 ? 28.266 35.375 -4.734 1 79 528 LYS B CA 1
ATOM 9729 C C . LYS B 1 528 ? 27.516 34.438 -3.777 1 79 528 LYS B C 1
ATOM 9731 O O . LYS B 1 528 ? 26.484 33.875 -4.129 1 79 528 LYS B O 1
ATOM 9736 N N . ASN B 1 529 ? 28.016 34.312 -2.531 1 88.44 529 ASN B N 1
ATOM 9737 C CA . ASN B 1 529 ? 27.422 33.344 -1.603 1 88.44 529 ASN B CA 1
ATOM 9738 C C . ASN B 1 529 ? 26.734 34.062 -0.431 1 88.44 529 ASN B C 1
ATOM 9740 O O . ASN B 1 529 ? 26.75 33.531 0.692 1 88.44 529 ASN B O 1
ATOM 9744 N N . GLU B 1 530 ? 26.156 35.219 -0.708 1 86.56 530 GLU B N 1
ATOM 9745 C CA . GLU B 1 530 ? 25.516 35.969 0.356 1 86.56 530 GLU B CA 1
ATOM 9746 C C . GLU B 1 530 ? 24.328 35.219 0.944 1 86.56 530 GLU B C 1
ATOM 9748 O O . GLU B 1 530 ? 24.141 35.188 2.162 1 86.56 530 GLU B O 1
ATOM 9753 N N . ASP B 1 531 ? 23.562 34.625 0.061 1 88.69 531 ASP B N 1
ATOM 9754 C CA . ASP B 1 531 ? 22.391 33.875 0.514 1 88.69 531 ASP B CA 1
ATOM 9755 C C . ASP B 1 531 ? 22.828 32.656 1.359 1 88.69 531 ASP B C 1
ATOM 9757 O O . ASP B 1 531 ? 22.172 32.344 2.352 1 88.69 531 ASP B O 1
ATOM 9761 N N . TYR B 1 532 ? 23.938 32.094 1 1 94.25 532 TYR B N 1
ATOM 9762 C CA . TYR B 1 532 ? 24.453 30.953 1.732 1 94.25 532 TYR B CA 1
ATOM 9763 C C . TYR B 1 532 ? 24.922 31.359 3.121 1 94.25 532 TYR B C 1
ATOM 9765 O O . TYR B 1 532 ? 24.719 30.625 4.094 1 94.25 532 TYR B O 1
ATOM 9773 N N . LEU B 1 533 ? 25.484 32.531 3.23 1 92.94 533 LEU B N 1
ATOM 9774 C CA . LEU B 1 533 ? 26.109 32.969 4.469 1 92.94 533 LEU B CA 1
ATOM 9775 C C . LEU B 1 533 ? 25.047 33.375 5.496 1 92.94 533 LEU B C 1
ATOM 9777 O O . LEU B 1 533 ? 25.344 33.438 6.691 1 92.94 533 LEU B O 1
ATOM 9781 N N . GLN B 1 534 ? 23.828 33.531 5.066 1 90.06 534 GLN B N 1
ATOM 9782 C CA . GLN B 1 534 ? 22.75 33.938 5.961 1 90.06 534 GLN B CA 1
ATOM 9783 C C . GLN B 1 534 ? 22.438 32.844 6.969 1 90.06 534 GLN B C 1
ATOM 9785 O O . GLN B 1 534 ? 21.938 33.125 8.062 1 90.06 534 GLN B O 1
ATOM 9790 N N . ARG B 1 535 ? 22.812 31.625 6.672 1 92.75 535 ARG B N 1
ATOM 9791 C CA . ARG B 1 535 ? 22.453 30.484 7.52 1 92.75 535 ARG B CA 1
ATOM 9792 C C . ARG B 1 535 ? 23.234 30.531 8.828 1 92.75 535 ARG B C 1
ATOM 9794 O O . ARG B 1 535 ? 22.781 30 9.844 1 92.75 535 ARG B O 1
ATOM 9801 N N . PHE B 1 536 ? 24.375 31.203 8.773 1 94.25 536 PHE B N 1
ATOM 9802 C CA . PHE B 1 536 ? 25.25 31.188 9.938 1 94.25 536 PHE B CA 1
ATOM 9803 C C . PHE B 1 536 ? 24.812 32.219 10.969 1 94.25 536 PHE B C 1
ATOM 9805 O O . PHE B 1 536 ? 25.422 32.344 12.031 1 94.25 536 PHE B O 1
ATOM 9812 N N . THR B 1 537 ? 23.719 32.906 10.656 1 91 537 THR B N 1
ATOM 9813 C CA . THR B 1 537 ? 23.062 33.719 11.68 1 91 537 THR B CA 1
ATOM 9814 C C . THR B 1 537 ? 22.312 32.844 12.672 1 91 537 THR B C 1
ATOM 9816 O O . THR B 1 537 ? 21.953 33.281 13.766 1 91 537 THR B O 1
ATOM 9819 N N . LYS B 1 538 ? 22.109 31.609 12.328 1 90.44 538 LYS B N 1
ATOM 9820 C CA . LYS B 1 538 ? 21.406 30.656 13.18 1 90.44 538 LYS B CA 1
ATOM 9821 C C . LYS B 1 538 ? 22.391 29.938 14.109 1 90.44 538 LYS B C 1
ATOM 9823 O O . LYS B 1 538 ? 23.484 29.562 13.703 1 90.44 538 LYS B O 1
ATOM 9828 N N . THR B 1 539 ? 21.938 29.641 15.25 1 88.25 539 THR B N 1
ATOM 9829 C CA . THR B 1 539 ? 22.797 29.094 16.297 1 88.25 539 THR B CA 1
ATOM 9830 C C . THR B 1 539 ? 23.234 27.672 15.938 1 88.25 539 THR B C 1
ATOM 9832 O O . THR B 1 539 ? 24.359 27.281 16.234 1 88.25 539 THR B O 1
ATOM 9835 N N . CYS B 1 540 ? 22.391 26.891 15.375 1 92.25 540 CYS B N 1
ATOM 9836 C CA . CYS B 1 540 ? 22.734 25.516 15.062 1 92.25 540 CYS B CA 1
ATOM 9837 C C . CYS B 1 540 ? 23.875 25.438 14.062 1 92.25 540 CYS B C 1
ATOM 9839 O O . CYS B 1 540 ? 24.828 24.672 14.25 1 92.25 540 CYS B O 1
ATOM 9841 N N . TRP B 1 541 ? 23.844 26.266 13.047 1 95.69 541 TRP B N 1
ATOM 9842 C CA . TRP B 1 541 ? 24.906 26.328 12.055 1 95.69 541 TRP B CA 1
ATOM 9843 C C . TRP B 1 541 ? 26.203 26.875 12.664 1 95.69 541 TRP B C 1
ATOM 9845 O O . TRP B 1 541 ? 27.281 26.375 12.391 1 95.69 541 TRP B O 1
ATOM 9855 N N . ALA B 1 542 ? 26.016 27.922 13.469 1 94.19 542 ALA B N 1
ATOM 9856 C CA . ALA B 1 542 ? 27.172 28.531 14.133 1 94.19 542 ALA B CA 1
ATOM 9857 C C . ALA B 1 542 ? 27.891 27.516 15.023 1 94.19 542 ALA B C 1
ATOM 9859 O O . ALA B 1 542 ? 29.125 27.516 15.094 1 94.19 542 ALA B O 1
ATOM 9860 N N . ASN B 1 543 ? 27.141 26.703 15.688 1 94.25 543 ASN B N 1
ATOM 9861 C CA . ASN B 1 543 ? 27.719 25.688 16.547 1 94.25 543 ASN B CA 1
ATOM 9862 C C . ASN B 1 543 ? 28.578 24.703 15.758 1 94.25 543 ASN B C 1
ATOM 9864 O O . ASN B 1 543 ? 29.609 24.234 16.234 1 94.25 543 ASN B O 1
ATOM 9868 N N . ILE B 1 544 ? 28.125 24.375 14.602 1 96.88 544 ILE B N 1
ATOM 9869 C CA . ILE B 1 544 ? 28.891 23.453 13.766 1 96.88 544 ILE B CA 1
ATOM 9870 C C . ILE B 1 544 ? 30.203 24.109 13.344 1 96.88 544 ILE B C 1
ATOM 9872 O O . ILE B 1 544 ? 31.25 23.469 13.367 1 96.88 544 ILE B O 1
ATOM 9876 N N . VAL B 1 545 ? 30.156 25.391 12.969 1 97 545 VAL B N 1
ATOM 9877 C CA . VAL B 1 545 ? 31.359 26.109 12.602 1 97 545 VAL B CA 1
ATOM 9878 C C . VAL B 1 545 ? 32.344 26.125 13.773 1 97 545 VAL B C 1
ATOM 9880 O O . VAL B 1 545 ? 33.531 25.922 13.594 1 97 545 VAL B O 1
ATOM 9883 N N . ASN B 1 546 ? 31.781 26.312 14.906 1 95.25 546 ASN B N 1
ATOM 9884 C CA . ASN B 1 546 ? 32.625 26.312 16.109 1 95.25 546 ASN B CA 1
ATOM 9885 C C . ASN B 1 546 ? 33.281 24.953 16.328 1 95.25 546 ASN B C 1
ATOM 9887 O O . ASN B 1 546 ? 34.438 24.891 16.719 1 95.25 546 ASN B O 1
ATOM 9891 N N . LEU B 1 547 ? 32.531 23.906 16.125 1 95.75 547 LEU B N 1
ATOM 9892 C CA . LEU B 1 547 ? 33.094 22.578 16.281 1 95.75 547 LEU B CA 1
ATOM 9893 C C . LEU B 1 547 ? 34.219 22.328 15.281 1 95.75 547 LEU B C 1
ATOM 9895 O O . LEU B 1 547 ? 35.219 21.703 15.625 1 95.75 547 LEU B O 1
ATOM 9899 N N . VAL B 1 548 ? 34.031 22.828 14.094 1 96.94 548 VAL B N 1
ATOM 9900 C CA . VAL B 1 548 ? 35.031 22.641 13.039 1 96.94 548 VAL B CA 1
ATOM 9901 C C . VAL B 1 548 ? 36.312 23.422 13.367 1 96.94 548 VAL B C 1
ATOM 9903 O O . VAL B 1 548 ? 37.406 22.891 13.289 1 96.94 548 VAL B O 1
ATOM 9906 N N . THR B 1 549 ? 36.188 24.688 13.773 1 95.5 549 THR B N 1
ATOM 9907 C CA . THR B 1 549 ? 37.344 25.547 14.055 1 95.5 549 THR B CA 1
ATOM 9908 C C . THR B 1 549 ? 38.031 25.109 15.352 1 95.5 549 THR B C 1
ATOM 9910 O O . THR B 1 549 ? 39.219 25.406 15.562 1 95.5 549 THR B O 1
ATOM 9913 N N . HIS B 1 550 ? 37.281 24.469 16.188 1 93.81 550 HIS B N 1
ATOM 9914 C CA . HIS B 1 550 ? 37.875 23.906 17.406 1 93.81 550 HIS B CA 1
ATOM 9915 C C . HIS B 1 550 ? 38.781 22.734 17.078 1 93.81 550 HIS B C 1
ATOM 9917 O O . HIS B 1 550 ? 39.812 22.547 17.703 1 93.81 550 HIS B O 1
ATOM 9923 N N . GLN B 1 551 ? 38.344 21.969 16.156 1 92.75 551 GLN B N 1
ATOM 9924 C CA . GLN B 1 551 ? 39.125 20.797 15.75 1 92.75 551 GLN B CA 1
ATOM 9925 C C . GLN B 1 551 ? 40.375 21.203 14.984 1 92.75 551 GLN B C 1
ATOM 9927 O O . GLN B 1 551 ? 41.438 20.625 15.18 1 92.75 551 GLN B O 1
ATOM 9932 N N . LYS B 1 552 ? 40.219 22.125 14.086 1 92.81 552 LYS B N 1
ATOM 9933 C CA . LYS B 1 552 ? 41.312 22.656 13.289 1 92.81 552 LYS B CA 1
ATOM 9934 C C . LYS B 1 552 ? 41.219 24.172 13.156 1 92.81 552 LYS B C 1
ATOM 9936 O O . LYS B 1 552 ? 40.375 24.688 12.406 1 92.81 552 LYS B O 1
ATOM 9941 N N . ALA B 1 553 ? 42.156 24.844 13.719 1 91.94 553 ALA B N 1
ATOM 9942 C CA . ALA B 1 553 ? 42.125 26.297 13.719 1 91.94 553 ALA B CA 1
ATOM 9943 C C . ALA B 1 553 ? 42.438 26.859 12.336 1 91.94 553 ALA B C 1
ATOM 9945 O O . ALA B 1 553 ? 43.281 26.297 11.609 1 91.94 553 ALA B O 1
ATOM 9946 N N . ASP B 1 554 ? 41.844 27.938 11.969 1 93.56 554 ASP B N 1
ATOM 9947 C CA . ASP B 1 554 ? 42.062 28.719 10.758 1 93.56 554 ASP B CA 1
ATOM 9948 C C . ASP B 1 554 ? 41.969 27.844 9.508 1 93.56 554 ASP B C 1
ATOM 9950 O O . ASP B 1 554 ? 42.781 27.953 8.602 1 93.56 554 ASP B O 1
ATOM 9954 N N . CYS B 1 555 ? 40.938 26.969 9.547 1 94.44 555 CYS B N 1
ATOM 9955 C CA . CYS B 1 555 ? 40.844 26 8.453 1 94.44 555 CYS B CA 1
ATOM 9956 C C . CYS B 1 555 ? 39.812 26.438 7.426 1 94.44 555 CYS B C 1
ATOM 9958 O O . CYS B 1 555 ? 39.781 25.922 6.305 1 94.44 555 CYS B O 1
ATOM 9960 N N . LEU B 1 556 ? 39 27.375 7.723 1 95.81 556 LEU B N 1
ATOM 9961 C CA . LEU B 1 556 ? 37.938 27.797 6.809 1 95.81 556 LEU B CA 1
ATOM 9962 C C . LEU B 1 556 ? 38.5 28.672 5.699 1 95.81 556 LEU B C 1
ATOM 9964 O O . LEU B 1 556 ? 39.375 29.5 5.941 1 95.81 556 LEU B O 1
ATOM 9968 N N . ARG B 1 557 ? 38 28.484 4.527 1 94.25 557 ARG B N 1
ATOM 9969 C CA . ARG B 1 557 ? 38.531 29.188 3.363 1 94.25 557 ARG B CA 1
ATOM 9970 C C . ARG B 1 557 ? 37.438 29.906 2.592 1 94.25 557 ARG B C 1
ATOM 9972 O O . ARG B 1 557 ? 36.25 29.656 2.83 1 94.25 557 ARG B O 1
ATOM 9979 N N . GLY B 1 558 ? 37.875 30.812 1.716 1 92.19 558 GLY B N 1
ATOM 9980 C CA . GLY B 1 558 ? 36.906 31.547 0.896 1 92.19 558 GLY B CA 1
ATOM 9981 C C . GLY B 1 558 ? 36.031 32.469 1.703 1 92.19 558 GLY B C 1
ATOM 9982 O O . GLY B 1 558 ? 36.469 33.125 2.629 1 92.19 558 GLY B O 1
ATOM 9983 N N . ASP B 1 559 ? 34.75 32.469 1.349 1 92.12 559 ASP B N 1
ATOM 9984 C CA . ASP B 1 559 ? 33.781 33.312 2.018 1 92.12 559 ASP B CA 1
ATOM 9985 C C . ASP B 1 559 ? 33.594 32.906 3.473 1 92.12 559 ASP B C 1
ATOM 9987 O O . ASP B 1 559 ? 33.125 33.688 4.297 1 92.12 559 ASP B O 1
ATOM 9991 N N . MET B 1 560 ? 34.031 31.672 3.75 1 94 560 MET B N 1
ATOM 9992 C CA . MET B 1 560 ? 33.875 31.141 5.105 1 94 560 MET B CA 1
ATOM 9993 C C . MET B 1 560 ? 35.062 31.594 5.992 1 94 560 MET B C 1
ATOM 9995 O O . MET B 1 560 ? 34.969 31.484 7.215 1 94 560 MET B O 1
ATOM 9999 N N . ALA B 1 561 ? 36.062 32.156 5.422 1 93.75 561 ALA B N 1
ATOM 10000 C CA . ALA B 1 561 ? 37.281 32.5 6.141 1 93.75 561 ALA B CA 1
ATOM 10001 C C . ALA B 1 561 ? 37 33.5 7.25 1 93.75 561 ALA B C 1
ATOM 10003 O O . ALA B 1 561 ? 37.688 33.531 8.266 1 93.75 561 ALA B O 1
ATOM 10004 N N . GLN B 1 562 ? 35.969 34.281 7.043 1 92.31 562 GLN B N 1
ATOM 10005 C CA . GLN B 1 562 ? 35.625 35.281 8.031 1 92.31 562 GLN B CA 1
ATOM 10006 C C . GLN B 1 562 ? 35.25 34.656 9.367 1 92.31 562 GLN B C 1
ATOM 10008 O O . GLN B 1 562 ? 35.406 35.281 10.422 1 92.31 562 GLN B O 1
ATOM 10013 N N . PHE B 1 563 ? 34.844 33.438 9.312 1 94.88 563 PHE B N 1
ATOM 10014 C CA . PHE B 1 563 ? 34.344 32.812 10.523 1 94.88 563 PHE B CA 1
ATOM 10015 C C . PHE B 1 563 ? 35.438 32.125 11.289 1 94.88 563 PHE B C 1
ATOM 10017 O O . PHE B 1 563 ? 35.188 31.484 12.32 1 94.88 563 PHE B O 1
ATOM 10024 N N . ASN B 1 564 ? 36.656 32.156 10.758 1 94.75 564 ASN B N 1
ATOM 10025 C CA . ASN B 1 564 ? 37.781 31.719 11.562 1 94.75 564 ASN B CA 1
ATOM 10026 C C . ASN B 1 564 ? 37.938 32.562 12.828 1 94.75 564 ASN B C 1
ATOM 10028 O O . ASN B 1 564 ? 38.562 32.094 13.797 1 94.75 564 ASN B O 1
ATOM 10032 N N . ASN B 1 565 ? 37.344 33.75 12.695 1 92.31 565 ASN B N 1
ATOM 10033 C CA . ASN B 1 565 ? 37.25 34.594 13.867 1 92.31 565 ASN B CA 1
ATOM 10034 C C . ASN B 1 565 ? 35.969 34.344 14.633 1 92.31 565 ASN B C 1
ATOM 10036 O O . ASN B 1 565 ? 34.875 34.719 14.172 1 92.31 565 ASN B O 1
ATOM 10040 N N . LYS B 1 566 ? 36 33.875 15.812 1 89.38 566 LYS B N 1
ATOM 10041 C CA . LYS B 1 566 ? 34.875 33.469 16.609 1 89.38 566 LYS B CA 1
ATOM 10042 C C . LYS B 1 566 ? 33.969 34.625 16.953 1 89.38 566 LYS B C 1
ATOM 10044 O O . LYS B 1 566 ? 32.75 34.469 17.078 1 89.38 566 LYS B O 1
ATOM 10049 N N . THR B 1 567 ? 34.5 35.781 17.109 1 90.38 567 THR B N 1
ATOM 10050 C CA . THR B 1 567 ? 33.75 36.969 17.484 1 90.38 567 THR B CA 1
ATOM 10051 C C . THR B 1 567 ? 32.812 37.375 16.359 1 90.38 567 THR B C 1
ATOM 10053 O O . THR B 1 567 ? 31.672 37.812 16.609 1 90.38 567 THR B O 1
ATOM 10056 N N . THR B 1 568 ? 33.25 37.156 15.195 1 91.19 568 THR B N 1
ATOM 10057 C CA . THR B 1 568 ? 32.438 37.5 14.047 1 91.19 568 THR B CA 1
ATOM 10058 C C . THR B 1 568 ? 31.188 36.625 14 1 91.19 568 THR B C 1
ATOM 10060 O O . THR B 1 568 ? 30.094 37.125 13.695 1 91.19 568 THR B O 1
ATOM 10063 N N . LEU B 1 569 ? 31.391 35.406 14.273 1 91.06 569 LEU B N 1
ATOM 10064 C CA . LEU B 1 569 ? 30.281 34.469 14.258 1 91.06 569 LEU B CA 1
ATOM 10065 C C . LEU B 1 569 ? 29.281 34.75 15.367 1 91.06 569 LEU B C 1
ATOM 10067 O O . LEU B 1 569 ? 28.062 34.75 15.141 1 91.06 569 LEU B O 1
ATOM 10071 N N . GLN B 1 570 ? 29.703 35.156 16.531 1 87.75 570 GLN B N 1
ATOM 10072 C CA . GLN B 1 570 ? 28.859 35.406 17.688 1 87.75 570 GLN B CA 1
ATOM 10073 C C . GLN B 1 570 ? 28.062 36.688 17.516 1 87.75 570 GLN B C 1
ATOM 10075 O O . GLN B 1 570 ? 26.906 36.781 17.922 1 87.75 570 GLN B O 1
ATOM 10080 N N . ASP B 1 571 ? 28.672 37.562 16.875 1 87.12 571 ASP B N 1
ATOM 10081 C CA . ASP B 1 571 ? 28.047 38.875 16.703 1 87.12 571 ASP B CA 1
ATOM 10082 C C . ASP B 1 571 ? 26.906 38.844 15.703 1 87.12 571 ASP B C 1
ATOM 10084 O O . ASP B 1 571 ? 26 39.656 15.742 1 87.12 571 ASP B O 1
ATOM 10088 N N . GLN B 1 572 ? 26.906 37.844 14.93 1 87.5 572 GLN B N 1
ATOM 10089 C CA . GLN B 1 572 ? 25.922 37.812 13.852 1 87.5 572 GLN B CA 1
ATOM 10090 C C . GLN B 1 572 ? 24.719 36.938 14.242 1 87.5 572 GLN B C 1
ATOM 10092 O O . GLN B 1 572 ? 23.734 36.875 13.5 1 87.5 572 GLN B O 1
ATOM 10097 N N . LEU B 1 573 ? 24.797 36.344 15.305 1 89.19 573 LEU B N 1
ATOM 10098 C CA . LEU B 1 573 ? 23.734 35.438 15.703 1 89.19 573 LEU B CA 1
ATOM 10099 C C . LEU B 1 573 ? 22.422 36.156 15.93 1 89.19 573 LEU B C 1
ATOM 10101 O O . LEU B 1 573 ? 22.422 37.25 16.531 1 89.19 573 LEU B O 1
ATOM 10105 N N . LEU B 1 574 ? 21.359 35.656 15.297 1 81.44 574 LEU B N 1
ATOM 10106 C CA . LEU B 1 574 ? 20.016 36.188 15.438 1 81.44 574 LEU B CA 1
ATOM 10107 C C . LEU B 1 574 ? 19.031 35.125 15.93 1 81.44 574 LEU B C 1
ATOM 10109 O O . LEU B 1 574 ? 19.219 33.938 15.641 1 81.44 574 LEU B O 1
ATOM 10113 N N . PRO B 1 575 ? 18.078 35.625 16.766 1 71.88 575 PRO B N 1
ATOM 10114 C CA . PRO B 1 575 ? 17.047 34.656 17.125 1 71.88 575 PRO B CA 1
ATOM 10115 C C . PRO B 1 575 ? 16.266 34.125 15.922 1 71.88 575 PRO B C 1
ATOM 10117 O O . PRO B 1 575 ? 15.977 34.906 15 1 71.88 575 PRO B O 1
ATOM 10120 N N . THR B 1 576 ? 16.203 32.875 15.688 1 70.31 576 THR B N 1
ATOM 10121 C CA . THR B 1 576 ? 15.5 32.281 14.547 1 70.31 576 THR B CA 1
ATOM 10122 C C . THR B 1 576 ? 14.047 31.984 14.898 1 70.31 576 THR B C 1
ATOM 10124 O O . THR B 1 576 ? 13.75 31.016 15.609 1 70.31 576 THR B O 1
ATOM 10127 N N . PRO B 1 577 ? 13.211 32.906 14.406 1 69.38 577 PRO B N 1
ATOM 10128 C CA . PRO B 1 577 ? 11.805 32.656 14.727 1 69.38 577 PRO B CA 1
ATOM 10129 C C . PRO B 1 577 ? 11.172 31.609 13.805 1 69.38 577 PRO B C 1
ATOM 10131 O O . PRO B 1 577 ? 11.359 31.656 12.586 1 69.38 577 PRO B O 1
ATOM 10134 N N . THR B 1 578 ? 10.555 30.547 14.258 1 81.19 578 THR B N 1
ATOM 10135 C CA . THR B 1 578 ? 9.945 29.5 13.438 1 81.19 578 THR B CA 1
ATOM 10136 C C . THR B 1 578 ? 8.43 29.609 13.461 1 81.19 578 THR B C 1
ATOM 10138 O O . THR B 1 578 ? 7.738 28.922 12.695 1 81.19 578 THR B O 1
ATOM 10141 N N . TRP B 1 579 ? 7.891 30.562 14.109 1 88.44 579 TRP B N 1
ATOM 10142 C CA . TRP B 1 579 ? 6.453 30.656 14.344 1 88.44 579 TRP B CA 1
ATOM 10143 C C . TRP B 1 579 ? 5.715 31.078 13.078 1 88.44 579 TRP B C 1
ATOM 10145 O O . TRP B 1 579 ? 4.719 30.453 12.695 1 88.44 579 TRP B O 1
ATOM 10155 N N . GLY B 1 580 ? 6.242 32.094 12.508 1 88.5 580 GLY B N 1
ATOM 10156 C CA . GLY B 1 580 ? 5.547 32.75 11.406 1 88.5 580 GLY B CA 1
ATOM 10157 C C . GLY B 1 580 ? 5.234 31.812 10.258 1 88.5 580 GLY B C 1
ATOM 10158 O O . GLY B 1 580 ? 4.082 31.703 9.836 1 88.5 580 GLY B O 1
ATOM 10159 N N . ASN B 1 581 ? 6.215 31.141 9.828 1 86.56 581 ASN B N 1
ATOM 10160 C CA . ASN B 1 581 ? 6.047 30.25 8.68 1 86.56 581 ASN B CA 1
ATOM 10161 C C . ASN B 1 581 ? 5.102 29.094 9.008 1 86.56 581 ASN B C 1
ATOM 10163 O O . ASN B 1 581 ? 4.305 28.688 8.164 1 86.56 581 ASN B O 1
ATOM 10167 N N . ILE B 1 582 ? 5.117 28.562 10.148 1 90.62 582 ILE B N 1
ATOM 10168 C CA . ILE B 1 582 ? 4.25 27.469 10.562 1 90.62 582 ILE B CA 1
ATOM 10169 C C . ILE B 1 582 ? 2.799 27.938 10.594 1 90.62 582 ILE B C 1
ATOM 10171 O O . ILE B 1 582 ? 1.903 27.25 10.102 1 90.62 582 ILE B O 1
ATOM 10175 N N . ILE B 1 583 ? 2.643 29.125 11.117 1 90.69 583 ILE B N 1
ATOM 10176 C CA . ILE B 1 583 ? 1.3 29.672 11.258 1 90.69 583 ILE B CA 1
ATOM 10177 C C . ILE B 1 583 ? 0.699 29.906 9.867 1 90.69 583 ILE B C 1
ATOM 10179 O O . ILE B 1 583 ? -0.452 29.547 9.617 1 90.69 583 ILE B O 1
ATOM 10183 N N . VAL B 1 584 ? 1.502 30.469 9.055 1 90.38 584 VAL B N 1
ATOM 10184 C CA . VAL B 1 584 ? 1.006 30.859 7.742 1 90.38 584 VAL B CA 1
ATOM 10185 C C . VAL B 1 584 ? 0.702 29.609 6.918 1 90.38 584 VAL B C 1
ATOM 10187 O O . VAL B 1 584 ? -0.396 29.469 6.375 1 90.38 584 VAL B O 1
ATOM 10190 N N . ASP B 1 585 ? 1.57 28.75 6.859 1 89 585 ASP B N 1
ATOM 10191 C CA . ASP B 1 585 ? 1.419 27.562 6.023 1 89 585 ASP B CA 1
ATOM 10192 C C . ASP B 1 585 ? 0.217 26.734 6.465 1 89 585 ASP B C 1
ATOM 10194 O O . ASP B 1 585 ? -0.543 26.234 5.625 1 89 585 ASP B O 1
ATOM 10198 N N . THR B 1 586 ? 0.027 26.625 7.66 1 90.25 586 THR B N 1
ATOM 10199 C CA . THR B 1 586 ? -1.026 25.75 8.172 1 90.25 586 THR B CA 1
ATOM 10200 C C . THR B 1 586 ? -2.391 26.438 8.055 1 90.25 586 THR B C 1
ATOM 10202 O O . THR B 1 586 ? -3.381 25.781 7.703 1 90.25 586 THR B O 1
ATOM 10205 N N . ASN B 1 587 ? -2.406 27.703 8.391 1 90 587 ASN B N 1
ATOM 10206 C CA . ASN B 1 587 ? -3.697 28.375 8.359 1 90 587 ASN B CA 1
ATOM 10207 C C . ASN B 1 587 ? -4.199 28.547 6.926 1 90 587 ASN B C 1
ATOM 10209 O O . ASN B 1 587 ? -5.402 28.484 6.676 1 90 587 ASN B O 1
ATOM 10213 N N . PHE B 1 588 ? -3.355 28.766 6.039 1 89.94 588 PHE B N 1
ATOM 10214 C CA . PHE B 1 588 ? -3.791 28.906 4.656 1 89.94 588 PHE B CA 1
ATOM 10215 C C . PHE B 1 588 ? -4.156 27.562 4.059 1 89.94 588 PHE B C 1
ATOM 10217 O O . PHE B 1 588 ? -4.777 27.484 2.998 1 89.94 588 PHE B O 1
ATOM 10224 N N . ARG B 1 589 ? -3.812 26.562 4.762 1 87.31 589 ARG B N 1
ATOM 10225 C CA . ARG B 1 589 ? -4.168 25.219 4.332 1 87.31 589 ARG B CA 1
ATOM 10226 C C . ARG B 1 589 ? -5.43 24.719 5.035 1 87.31 589 ARG B C 1
ATOM 10228 O O . ARG B 1 589 ? -6.305 24.125 4.406 1 87.31 589 ARG B O 1
ATOM 10235 N N . ASP B 1 590 ? -5.578 25.016 6.305 1 86.56 590 ASP B N 1
ATOM 10236 C CA . ASP B 1 590 ? -6.547 24.297 7.117 1 86.56 590 ASP B CA 1
ATOM 10237 C C . ASP B 1 590 ? -7.625 25.234 7.652 1 86.56 590 ASP B C 1
ATOM 10239 O O . ASP B 1 590 ? -8.672 24.781 8.133 1 86.56 590 ASP B O 1
ATOM 10243 N N . ASN B 1 591 ? -7.336 26.531 7.641 1 87.12 591 ASN B N 1
ATOM 10244 C CA . ASN B 1 591 ? -8.297 27.484 8.188 1 87.12 591 ASN B CA 1
ATOM 10245 C C . ASN B 1 591 ? -9.422 27.781 7.203 1 87.12 591 ASN B C 1
ATOM 10247 O O . ASN B 1 591 ? -9.25 28.562 6.266 1 87.12 591 ASN B O 1
ATOM 10251 N N . MET B 1 592 ? -10.602 27.297 7.508 1 83.69 592 MET B N 1
ATOM 10252 C CA . MET B 1 592 ? -11.734 27.344 6.582 1 83.69 592 MET B CA 1
ATOM 10253 C C . MET B 1 592 ? -12.227 28.781 6.395 1 83.69 592 MET B C 1
ATOM 10255 O O . MET B 1 592 ? -12.727 29.125 5.324 1 83.69 592 MET B O 1
ATOM 10259 N N . MET B 1 593 ? -12.078 29.609 7.344 1 80 593 MET B N 1
ATOM 10260 C CA . MET B 1 593 ? -12.477 31.016 7.234 1 80 593 MET B CA 1
ATOM 10261 C C . MET B 1 593 ? -11.562 31.766 6.273 1 80 593 MET B C 1
ATOM 10263 O O . MET B 1 593 ? -12.031 32.562 5.473 1 80 593 MET B O 1
ATOM 10267 N N . LEU B 1 594 ? -10.32 31.391 6.414 1 83.44 594 LEU B N 1
ATOM 10268 C CA . LEU B 1 594 ? -9.328 32.031 5.559 1 83.44 594 LEU B CA 1
ATOM 10269 C C . LEU B 1 594 ? -9.477 31.562 4.113 1 83.44 594 LEU B C 1
ATOM 10271 O O . LEU B 1 594 ? -9.273 32.344 3.182 1 83.44 594 LEU B O 1
ATOM 10275 N N . LEU B 1 595 ? -9.93 30.438 3.932 1 83.31 595 LEU B N 1
ATOM 10276 C CA . LEU B 1 595 ? -10.055 29.859 2.598 1 83.31 595 LEU B CA 1
ATOM 10277 C C . LEU B 1 595 ? -11.234 30.469 1.849 1 83.31 595 LEU B C 1
ATOM 10279 O O . LEU B 1 595 ? -11.312 30.375 0.622 1 83.31 595 LEU B O 1
ATOM 10283 N N . LYS B 1 596 ? -12.07 31.125 2.582 1 78.81 596 LYS B N 1
ATOM 10284 C CA . LYS B 1 596 ? -13.211 31.797 1.964 1 78.81 596 LYS B CA 1
ATOM 10285 C C . LYS B 1 596 ? -12.789 33.094 1.301 1 78.81 596 LYS B C 1
ATOM 10287 O O . LYS B 1 596 ? -13.555 33.719 0.546 1 78.81 596 LYS B O 1
ATOM 10292 N N . THR B 1 597 ? -11.516 33.5 1.635 1 79.38 597 THR B N 1
ATOM 10293 C CA . THR B 1 597 ? -11.016 34.75 1.09 1 79.38 597 THR B CA 1
ATOM 10294 C C . THR B 1 597 ? -9.766 34.531 0.247 1 79.38 597 THR B C 1
ATOM 10296 O O . THR B 1 597 ? -8.664 34.906 0.635 1 79.38 597 THR B O 1
ATOM 10299 N N . PRO B 1 598 ? -9.922 34.094 -0.947 1 80.88 598 PRO B N 1
ATOM 10300 C CA . PRO B 1 598 ? -8.766 33.75 -1.772 1 80.88 598 PRO B CA 1
ATOM 10301 C C . PRO B 1 598 ? -7.891 34.969 -2.115 1 80.88 598 PRO B C 1
ATOM 10303 O O . PRO B 1 598 ? -6.711 34.812 -2.439 1 80.88 598 PRO B O 1
ATOM 10306 N N . ALA B 1 599 ? -8.523 36.188 -2.008 1 82.56 599 ALA B N 1
ATOM 10307 C CA . ALA B 1 599 ? -7.773 37.406 -2.311 1 82.56 599 ALA B CA 1
ATOM 10308 C C . ALA B 1 599 ? -6.598 37.562 -1.351 1 82.56 599 ALA B C 1
ATOM 10310 O O . ALA B 1 599 ? -5.641 38.281 -1.655 1 82.56 599 ALA B O 1
ATOM 10311 N N . LEU B 1 600 ? -6.699 36.906 -0.265 1 87.06 600 LEU B N 1
ATOM 10312 C CA . LEU B 1 600 ? -5.66 37.062 0.748 1 87.06 600 LEU B CA 1
ATOM 10313 C C . LEU B 1 600 ? -4.52 36.094 0.502 1 87.06 600 LEU B C 1
ATOM 10315 O O . LEU B 1 600 ? -3.438 36.219 1.079 1 87.06 600 LEU B O 1
ATOM 10319 N N . ASP B 1 601 ? -4.75 35.156 -0.359 1 87.06 601 ASP B N 1
ATOM 10320 C CA . ASP B 1 601 ? -3.744 34.125 -0.59 1 87.06 601 ASP B CA 1
ATOM 10321 C C . ASP B 1 601 ? -2.74 34.562 -1.653 1 87.06 601 ASP B C 1
ATOM 10323 O O . ASP B 1 601 ? -2.803 34.125 -2.799 1 87.06 601 ASP B O 1
ATOM 10327 N N . ASN B 1 602 ? -1.896 35.438 -1.355 1 87.81 602 ASN B N 1
ATOM 10328 C CA . ASN B 1 602 ? -0.801 35.906 -2.195 1 87.81 602 ASN B CA 1
ATOM 10329 C C . ASN B 1 602 ? 0.5 36.031 -1.408 1 87.81 602 ASN B C 1
ATOM 10331 O O . ASN B 1 602 ? 0.484 36.062 -0.177 1 87.81 602 ASN B O 1
ATOM 10335 N N . PRO B 1 603 ? 1.608 36.062 -2.088 1 88.19 603 PRO B N 1
ATOM 10336 C CA . PRO B 1 603 ? 2.906 36.031 -1.41 1 88.19 603 PRO B CA 1
ATOM 10337 C C . PRO B 1 603 ? 3.133 37.219 -0.484 1 88.19 603 PRO B C 1
ATOM 10339 O O . PRO B 1 603 ? 3.736 37.062 0.582 1 88.19 603 PRO B O 1
ATOM 10342 N N . LEU B 1 604 ? 2.643 38.344 -0.845 1 86.94 604 LEU B N 1
ATOM 10343 C CA . LEU B 1 604 ? 2.854 39.562 -0.033 1 86.94 604 LEU B CA 1
ATOM 10344 C C . LEU B 1 604 ? 2.086 39.469 1.28 1 86.94 604 LEU B C 1
ATOM 10346 O O . LEU B 1 604 ? 2.625 39.781 2.344 1 86.94 604 LEU B O 1
ATOM 10350 N N . THR B 1 605 ? 0.863 39.094 1.184 1 88.25 605 THR B N 1
ATOM 10351 C CA . THR B 1 605 ? 0.043 38.938 2.379 1 88.25 605 THR B CA 1
ATOM 10352 C C . THR B 1 605 ? 0.585 37.812 3.268 1 88.25 605 THR B C 1
ATOM 10354 O O . THR B 1 605 ? 0.609 37.969 4.492 1 88.25 605 THR B O 1
ATOM 10357 N N . ARG B 1 606 ? 1.041 36.781 2.697 1 91.25 606 ARG B N 1
ATOM 10358 C CA . ARG B 1 606 ? 1.612 35.688 3.453 1 91.25 606 ARG B CA 1
ATOM 10359 C C . ARG B 1 606 ? 2.859 36.125 4.215 1 91.25 606 ARG B C 1
ATOM 10361 O O . ARG B 1 606 ? 3.066 35.719 5.363 1 91.25 606 ARG B O 1
ATOM 10368 N N . ALA B 1 607 ? 3.619 36.906 3.508 1 90.44 607 ALA B N 1
ATOM 10369 C CA . ALA B 1 607 ? 4.828 37.406 4.152 1 90.44 607 ALA B CA 1
ATOM 10370 C C . ALA B 1 607 ? 4.488 38.281 5.348 1 90.44 607 ALA B C 1
ATOM 10372 O O . ALA B 1 607 ? 5.148 38.219 6.383 1 90.44 607 ALA B O 1
ATOM 10373 N N . ALA B 1 608 ? 3.48 39.062 5.168 1 89.31 608 ALA B N 1
ATOM 10374 C CA . ALA B 1 608 ? 3.043 39.906 6.258 1 89.31 608 ALA B CA 1
ATOM 10375 C C . ALA B 1 608 ? 2.527 39.094 7.438 1 89.31 608 ALA B C 1
ATOM 10377 O O . ALA B 1 608 ? 2.836 39.406 8.594 1 89.31 608 ALA B O 1
ATOM 10378 N N . PHE B 1 609 ? 1.757 38.094 7.141 1 91.44 609 PHE B N 1
ATOM 10379 C CA . PHE B 1 609 ? 1.252 37.188 8.172 1 91.44 609 PHE B CA 1
ATOM 10380 C C . PHE B 1 609 ? 2.4 36.5 8.898 1 91.44 609 PHE B C 1
ATOM 10382 O O . PHE B 1 609 ? 2.357 36.344 10.125 1 91.44 609 PHE B O 1
ATOM 10389 N N . ALA B 1 610 ? 3.377 36.156 8.133 1 91.25 610 ALA B N 1
ATOM 10390 C CA . ALA B 1 610 ? 4.512 35.438 8.703 1 91.25 610 ALA B CA 1
ATOM 10391 C C . ALA B 1 610 ? 5.309 36.312 9.648 1 91.25 610 ALA B C 1
ATOM 10393 O O . ALA B 1 610 ? 5.711 35.906 10.734 1 91.25 610 ALA B O 1
ATOM 10394 N N . ASP B 1 611 ? 5.52 37.531 9.258 1 89.5 611 ASP B N 1
ATOM 10395 C CA . ASP B 1 611 ? 6.266 38.469 10.078 1 89.5 611 ASP B CA 1
ATOM 10396 C C . ASP B 1 611 ? 5.535 38.75 11.398 1 89.5 611 ASP B C 1
ATOM 10398 O O . ASP B 1 611 ? 6.145 38.719 12.469 1 89.5 611 ASP B O 1
ATOM 10402 N N . GLU B 1 612 ? 4.34 38.938 11.242 1 91.62 612 GLU B N 1
ATOM 10403 C CA . GLU B 1 612 ? 3.557 39.25 12.445 1 91.62 612 GLU B CA 1
ATOM 10404 C C . GLU B 1 612 ? 3.385 37.969 13.297 1 91.62 612 GLU B C 1
ATOM 10406 O O . GLU B 1 612 ? 3.324 38.062 14.523 1 91.62 612 GLU B O 1
ATOM 10411 N N . GLY B 1 613 ? 3.289 36.938 12.617 1 91.06 613 GLY B N 1
ATOM 10412 C CA . GLY B 1 613 ? 3.215 35.688 13.336 1 91.06 613 GLY B CA 1
ATOM 10413 C C . GLY B 1 613 ? 4.457 35.406 14.156 1 91.06 613 GLY B C 1
ATOM 10414 O O . GLY B 1 613 ? 4.359 34.875 15.266 1 91.06 613 GLY B O 1
ATOM 10415 N N . ASP B 1 614 ? 5.543 35.75 13.609 1 89.88 614 ASP B N 1
ATOM 10416 C CA . ASP B 1 614 ? 6.793 35.562 14.336 1 89.88 614 ASP B CA 1
ATOM 10417 C C . ASP B 1 614 ? 6.816 36.406 15.609 1 89.88 614 ASP B C 1
ATOM 10419 O O . ASP B 1 614 ? 7.254 35.938 16.672 1 89.88 614 ASP B O 1
ATOM 10423 N N . VAL B 1 615 ? 6.332 37.562 15.438 1 89.12 615 VAL B N 1
ATOM 10424 C CA . VAL B 1 615 ? 6.301 38.469 16.578 1 89.12 615 VAL B CA 1
ATOM 10425 C C . VAL B 1 615 ? 5.324 37.938 17.625 1 89.12 615 VAL B C 1
ATOM 10427 O O . VAL B 1 615 ? 5.648 37.875 18.812 1 89.12 615 VAL B O 1
ATOM 10430 N N . PHE B 1 616 ? 4.227 37.562 17.188 1 90.88 616 PHE B N 1
ATOM 10431 C CA . PHE B 1 616 ? 3.205 37.031 18.062 1 90.88 616 PHE B CA 1
ATOM 10432 C C . PHE B 1 616 ? 3.732 35.781 18.812 1 90.88 616 PHE B C 1
ATOM 10434 O O . PHE B 1 616 ? 3.641 35.719 20.031 1 90.88 616 PHE B O 1
ATOM 10441 N N . GLY B 1 617 ? 4.238 34.906 18 1 89 617 GLY B N 1
ATOM 10442 C CA . GLY B 1 617 ? 4.742 33.688 18.594 1 89 617 GLY B CA 1
ATOM 10443 C C . GLY B 1 617 ? 5.855 33.906 19.594 1 89 617 GLY B C 1
ATOM 10444 O O . GLY B 1 617 ? 5.859 33.312 20.672 1 89 617 GLY B O 1
ATOM 10445 N N . ALA B 1 618 ? 6.758 34.781 19.25 1 85.88 618 ALA B N 1
ATOM 10446 C CA . ALA B 1 618 ? 7.879 35.062 20.125 1 85.88 618 ALA B CA 1
ATOM 10447 C C . ALA B 1 618 ? 7.402 35.688 21.438 1 85.88 618 ALA B C 1
ATOM 10449 O O . ALA B 1 618 ? 7.902 35.375 22.516 1 85.88 618 ALA B O 1
ATOM 10450 N N . LEU B 1 619 ? 6.418 36.562 21.297 1 87.62 619 LEU B N 1
ATOM 10451 C CA . LEU B 1 619 ? 5.918 37.281 22.469 1 87.62 619 LEU B CA 1
ATOM 10452 C C . LEU B 1 619 ? 5.203 36.312 23.422 1 87.62 619 LEU B C 1
ATOM 10454 O O . LEU B 1 619 ? 5.449 36.344 24.625 1 87.62 619 LEU B O 1
ATOM 10458 N N . ILE B 1 620 ? 4.367 35.594 22.875 1 88.56 620 ILE B N 1
ATOM 10459 C CA . ILE B 1 620 ? 3.582 34.719 23.734 1 88.56 620 ILE B CA 1
ATOM 10460 C C . ILE B 1 620 ? 4.488 33.656 24.344 1 88.56 620 ILE B C 1
ATOM 10462 O O . ILE B 1 620 ? 4.309 33.25 25.5 1 88.56 620 ILE B O 1
ATOM 10466 N N . HIS B 1 621 ? 5.363 33.188 23.594 1 87.19 621 HIS B N 1
ATOM 10467 C CA . HIS B 1 621 ? 6.316 32.188 24.078 1 87.19 621 HIS B CA 1
ATOM 10468 C C . HIS B 1 621 ? 7.141 32.75 25.234 1 87.19 621 HIS B C 1
ATOM 10470 O O . HIS B 1 621 ? 7.285 32.094 26.266 1 87.19 621 HIS B O 1
ATOM 10476 N N . TYR B 1 622 ? 7.637 33.906 24.984 1 83.88 622 TYR B N 1
ATOM 10477 C CA . TYR B 1 622 ? 8.445 34.562 26 1 83.88 622 TYR B CA 1
ATOM 10478 C C . TYR B 1 622 ? 7.645 34.781 27.281 1 83.88 622 TYR B C 1
ATOM 10480 O O . TYR B 1 622 ? 8.125 34.531 28.375 1 83.88 622 TYR B O 1
ATOM 10488 N N . ARG B 1 623 ? 6.52 35.281 27.141 1 87.12 623 ARG B N 1
ATOM 10489 C CA . ARG B 1 623 ? 5.668 35.594 28.297 1 87.12 623 ARG B CA 1
ATOM 10490 C C . ARG B 1 623 ? 5.363 34.344 29.094 1 87.12 623 ARG B C 1
ATOM 10492 O O . ARG B 1 623 ? 5.5 34.344 30.328 1 87.12 623 ARG B O 1
ATOM 10499 N N . GLU B 1 624 ? 4.977 33.344 28.438 1 87.44 624 GLU B N 1
ATOM 10500 C CA . GLU B 1 624 ? 4.617 32.125 29.125 1 87.44 624 GLU B CA 1
ATOM 10501 C C . GLU B 1 624 ? 5.848 31.453 29.734 1 87.44 624 GLU B C 1
ATOM 10503 O O . GLU B 1 624 ? 5.766 30.859 30.812 1 87.44 624 GLU B O 1
ATOM 10508 N N . LEU B 1 625 ? 6.93 31.516 28.984 1 84.44 625 LEU B N 1
ATOM 10509 C CA . LEU B 1 625 ? 8.164 30.953 29.516 1 84.44 625 LEU B CA 1
ATOM 10510 C C . LEU B 1 625 ? 8.609 31.719 30.766 1 84.44 625 LEU B C 1
ATOM 10512 O O . LEU B 1 625 ? 9.031 31.094 31.75 1 84.44 625 LEU B O 1
ATOM 10516 N N . LYS B 1 626 ? 8.562 33 30.703 1 84.38 626 LYS B N 1
ATOM 10517 C CA . LYS B 1 626 ? 8.906 33.812 31.859 1 84.38 626 LYS B CA 1
ATOM 10518 C C . LYS B 1 626 ? 8.016 33.5 33.062 1 84.38 626 LYS B C 1
ATOM 10520 O O . LYS B 1 626 ? 8.492 33.375 34.188 1 84.38 626 LYS B O 1
ATOM 10525 N N . ARG B 1 627 ? 6.797 33.375 32.781 1 84.12 627 ARG B N 1
ATOM 10526 C CA . ARG B 1 627 ? 5.855 33 33.844 1 84.12 627 ARG B CA 1
ATOM 10527 C C . ARG B 1 627 ? 6.242 31.672 34.469 1 84.12 627 ARG B C 1
ATOM 10529 O O . ARG B 1 627 ? 6.246 31.547 35.688 1 84.12 627 ARG B O 1
ATOM 10536 N N . LYS B 1 628 ? 6.586 30.734 33.719 1 84.69 628 LYS B N 1
ATOM 10537 C CA . LYS B 1 628 ? 6.977 29.422 34.219 1 84.69 628 LYS B CA 1
ATOM 10538 C C . LYS B 1 628 ? 8.289 29.5 34.969 1 84.69 628 LYS B C 1
ATOM 10540 O O . LYS B 1 628 ? 8.477 28.781 35.969 1 84.69 628 LYS B O 1
ATOM 10545 N N . MET B 1 629 ? 9.141 30.297 34.469 1 82.75 629 MET B N 1
ATOM 10546 C CA . MET B 1 629 ? 10.422 30.484 35.156 1 82.75 629 MET B CA 1
ATOM 10547 C C . MET B 1 629 ? 10.219 31.109 36.531 1 82.75 629 MET B C 1
ATOM 10549 O O . MET B 1 629 ? 10.828 30.672 37.531 1 82.75 629 MET B O 1
ATOM 10553 N N . LEU B 1 630 ? 9.367 32.062 36.594 1 81.94 630 LEU B N 1
ATOM 10554 C CA . LEU B 1 630 ? 9.086 32.719 37.875 1 81.94 630 LEU B CA 1
ATOM 10555 C C . LEU B 1 630 ? 8.422 31.75 38.844 1 81.94 630 LEU B C 1
ATOM 10557 O O . LEU B 1 630 ? 8.773 31.719 40.031 1 81.94 630 LEU B O 1
ATOM 10561 N N . LEU B 1 631 ? 7.559 30.984 38.281 1 82.38 631 LEU B N 1
ATOM 10562 C CA . LEU B 1 631 ? 6.902 30 39.125 1 82.38 631 LEU B CA 1
ATOM 10563 C C . LEU B 1 631 ? 7.898 28.938 39.625 1 82.38 631 LEU B C 1
ATOM 10565 O O . LEU B 1 631 ? 7.812 28.469 40.75 1 82.38 631 LEU B O 1
ATOM 10569 N N . THR B 1 632 ? 8.766 28.641 38.75 1 82.88 632 THR B N 1
ATOM 10570 C CA . THR B 1 632 ? 9.789 27.656 39.125 1 82.88 632 THR B CA 1
ATOM 10571 C C . THR B 1 632 ? 10.711 28.219 40.219 1 82.88 632 THR B C 1
ATOM 10573 O O . THR B 1 632 ? 11.164 27.469 41.094 1 82.88 632 THR B O 1
ATOM 10576 N N . LEU B 1 633 ? 11.031 29.484 40.062 1 78.25 633 LEU B N 1
ATOM 10577 C CA . LEU B 1 633 ? 11.852 30.125 41.094 1 78.25 633 LEU B CA 1
ATOM 10578 C C . LEU B 1 633 ? 11.141 30.125 42.438 1 78.25 633 LEU B C 1
ATOM 10580 O O . LEU B 1 633 ? 11.781 29.984 43.469 1 78.25 633 LEU B O 1
ATOM 10584 N N . GLU B 1 634 ? 9.883 30.188 42.375 1 76.12 634 GLU B N 1
ATOM 10585 C CA . GLU B 1 634 ? 9.078 30.188 43.594 1 76.12 634 GLU B CA 1
ATOM 10586 C C . GLU B 1 634 ? 8.977 28.781 44.188 1 76.12 634 GLU B C 1
ATOM 10588 O O . GLU B 1 634 ? 9.086 28.609 45.406 1 76.12 634 GLU B O 1
ATOM 10593 N N . TRP B 1 635 ? 8.891 27.766 43.281 1 80.56 635 TRP B N 1
ATOM 10594 C CA . TRP B 1 635 ? 8.609 26.422 43.75 1 80.56 635 TRP B CA 1
ATOM 10595 C C . TRP B 1 635 ? 9.875 25.562 43.75 1 80.56 635 TRP B C 1
ATOM 10597 O O . TRP B 1 635 ? 9.906 24.484 44.344 1 80.56 635 TRP B O 1
ATOM 10607 N N . GLY B 1 636 ? 11.016 25.906 43.062 1 71.62 636 GLY B N 1
ATOM 10608 C CA . GLY B 1 636 ? 12.273 25.188 42.969 1 71.62 636 GLY B CA 1
ATOM 10609 C C . GLY B 1 636 ? 12.305 24.203 41.812 1 71.62 636 GLY B C 1
ATOM 10610 O O . GLY B 1 636 ? 11.281 23.969 41.156 1 71.62 636 GLY B O 1
ATOM 10611 N N . TYR B 1 637 ? 13.484 23.656 41.188 1 66.75 637 TYR B N 1
ATOM 10612 C CA . TYR B 1 637 ? 13.68 22.688 40.125 1 66.75 637 TYR B CA 1
ATOM 10613 C C . TYR B 1 637 ? 13.344 21.281 40.594 1 66.75 637 TYR B C 1
ATOM 10615 O O . TYR B 1 637 ? 13.273 21.031 41.812 1 66.75 637 TYR B O 1
ATOM 10623 N N . ILE B 1 638 ? 12.914 20.141 39.688 1 57.38 638 ILE B N 1
ATOM 10624 C CA . ILE B 1 638 ? 12.719 18.75 40.094 1 57.38 638 ILE B CA 1
ATOM 10625 C C . ILE B 1 638 ? 14.039 18.156 40.594 1 57.38 638 ILE B C 1
ATOM 10627 O O . ILE B 1 638 ? 14.961 17.953 39.781 1 57.38 638 ILE B O 1
ATOM 10631 N N . ILE B 1 639 ? 15.047 18.438 41.219 1 49.94 639 ILE B N 1
ATOM 10632 C CA . ILE B 1 639 ? 16.094 17.594 41.812 1 49.94 639 ILE B CA 1
ATOM 10633 C C . ILE B 1 639 ? 15.5 16.266 42.25 1 49.94 639 ILE B C 1
ATOM 10635 O O . ILE B 1 639 ? 14.289 16.141 42.469 1 49.94 639 ILE B O 1
ATOM 10639 N N . PRO B 1 640 ? 16.391 15.047 42.844 1 44.5 640 PRO B N 1
ATOM 10640 C CA . PRO B 1 640 ? 15.867 13.852 43.5 1 44.5 640 PRO B CA 1
ATOM 10641 C C . PRO B 1 640 ? 14.617 14.141 44.344 1 44.5 640 PRO B C 1
ATOM 10643 O O . PRO B 1 640 ? 14.234 13.328 45.188 1 44.5 640 PRO B O 1
ATOM 10646 N N . LEU B 1 641 ? 13.922 15.039 44.062 1 38.94 641 LEU B N 1
ATOM 10647 C CA . LEU B 1 641 ? 13.156 15.547 45.188 1 38.94 641 LEU B CA 1
ATOM 10648 C C . LEU B 1 641 ? 12.336 14.43 45.844 1 38.94 641 LEU B C 1
ATOM 10650 O O . LEU B 1 641 ? 11.516 13.789 45.156 1 38.94 641 LEU B O 1
ATOM 10654 N N . GLY B 1 642 ? 12.422 13.617 46.594 1 40.75 642 GLY B N 1
ATOM 10655 C CA . GLY B 1 642 ? 11.453 12.945 47.438 1 40.75 642 GLY B CA 1
ATOM 10656 C C . GLY B 1 642 ? 10.203 13.766 47.688 1 40.75 642 GLY B C 1
ATOM 10657 O O . GLY B 1 642 ? 9.094 13.219 47.719 1 40.75 642 GLY B O 1
ATOM 10658 N N . LYS B 1 643 ? 10.242 15.086 48.406 1 44.97 643 LYS B N 1
ATOM 10659 C CA . LYS B 1 643 ? 9.383 15.5 49.531 1 44.97 643 LYS B CA 1
ATOM 10660 C C . LYS B 1 643 ? 8.164 16.266 49 1 44.97 643 LYS B C 1
ATOM 10662 O O . LYS B 1 643 ? 7.219 16.5 49.781 1 44.97 643 LYS B O 1
ATOM 10667 N N . ASN B 1 644 ? 8.328 17.594 48.094 1 49.09 644 ASN B N 1
ATOM 10668 C CA . ASN B 1 644 ? 7.172 18.484 48.219 1 49.09 644 ASN B CA 1
ATOM 10669 C C . ASN B 1 644 ? 6.023 18.047 47.312 1 49.09 644 ASN B C 1
ATOM 10671 O O . ASN B 1 644 ? 6.059 18.281 46.125 1 49.09 644 ASN B O 1
ATOM 10675 N N . SER B 1 645 ? 5.258 17.203 47.625 1 58.19 645 SER B N 1
ATOM 10676 C CA . SER B 1 645 ? 4.055 16.641 47.031 1 58.19 645 SER B CA 1
ATOM 10677 C C . SER B 1 645 ? 3.154 17.734 46.469 1 58.19 645 SER B C 1
ATOM 10679 O O . SER B 1 645 ? 2.271 17.453 45.656 1 58.19 645 SER B O 1
ATOM 10681 N N . LEU B 1 646 ? 3.43 19.125 46.812 1 65.19 646 LEU B N 1
ATOM 10682 C CA . LEU B 1 646 ? 2.482 20.156 46.438 1 65.19 646 LEU B CA 1
ATOM 10683 C C . LEU B 1 646 ? 2.936 20.844 45.156 1 65.19 646 LEU B C 1
ATOM 10685 O O . LEU B 1 646 ? 2.207 21.672 44.594 1 65.19 646 LEU B O 1
ATOM 10689 N N . ARG B 1 647 ? 4.141 20.516 44.531 1 74.06 647 ARG B N 1
ATOM 10690 C CA . ARG B 1 647 ? 4.672 21.188 43.344 1 74.06 647 ARG B CA 1
ATOM 10691 C C . ARG B 1 647 ? 3.883 20.797 42.094 1 74.06 647 ARG B C 1
ATOM 10693 O O . ARG B 1 647 ? 3.693 19.625 41.812 1 74.06 647 ARG B O 1
ATOM 10700 N N . PRO B 1 648 ? 3.443 21.938 41.375 1 72.44 648 PRO B N 1
ATOM 10701 C CA . PRO B 1 648 ? 2.709 21.625 40.125 1 72.44 648 PRO B CA 1
ATOM 10702 C C . PRO B 1 648 ? 3.551 20.844 39.125 1 72.44 648 PRO B C 1
ATOM 10704 O O . PRO B 1 648 ? 4.75 21.094 39 1 72.44 648 PRO B O 1
ATOM 10707 N N . LYS B 1 649 ? 3.104 19.953 38.469 1 70.38 649 LYS B N 1
ATOM 10708 C CA . LYS B 1 649 ? 3.768 18.984 37.625 1 70.38 649 LYS B CA 1
ATOM 10709 C C . LYS B 1 649 ? 4.273 19.625 36.344 1 70.38 649 LYS B C 1
ATOM 10711 O O . LYS B 1 649 ? 5.223 19.125 35.719 1 70.38 649 LYS B O 1
ATOM 10716 N N . ASN B 1 650 ? 3.863 20.766 36 1 75.81 650 ASN B N 1
ATOM 10717 C CA . ASN B 1 650 ? 4.207 21.297 34.688 1 75.81 650 ASN B CA 1
ATOM 10718 C C . ASN B 1 650 ? 5.234 22.422 34.781 1 75.81 650 ASN B C 1
ATOM 10720 O O . ASN B 1 650 ? 5.215 23.359 33.969 1 75.81 650 ASN B O 1
ATOM 10724 N N . LEU B 1 651 ? 6.156 22.344 35.781 1 79.75 651 LEU B N 1
ATOM 10725 C CA . LEU B 1 651 ? 7.188 23.359 35.938 1 79.75 651 LEU B CA 1
ATOM 10726 C C . LEU B 1 651 ? 8.523 22.875 35.375 1 79.75 651 LEU B C 1
ATOM 10728 O O . LEU B 1 651 ? 8.648 21.703 35 1 79.75 651 LEU B O 1
ATOM 10732 N N . ILE B 1 652 ? 9.5 23.797 35.188 1 76.81 652 ILE B N 1
ATOM 10733 C CA . ILE B 1 652 ? 10.812 23.484 34.594 1 76.81 652 ILE B CA 1
ATOM 10734 C C . ILE B 1 652 ? 11.586 22.578 35.562 1 76.81 652 ILE B C 1
ATOM 10736 O O . ILE B 1 652 ? 11.688 22.844 36.75 1 76.81 652 ILE B O 1
ATOM 10740 N N . ALA B 1 653 ? 11.914 21.406 35.031 1 68.94 653 ALA B N 1
ATOM 10741 C CA . ALA B 1 653 ? 12.469 20.344 35.844 1 68.94 653 ALA B CA 1
ATOM 10742 C C . ALA B 1 653 ? 13.914 20.656 36.219 1 68.94 653 ALA B C 1
ATOM 10744 O O . ALA B 1 653 ? 14.359 20.297 37.312 1 68.94 653 ALA B O 1
ATOM 10745 N N . SER B 1 654 ? 14.742 21.172 35.25 1 65.06 654 SER B N 1
ATOM 10746 C CA . SER B 1 654 ? 16.156 21.359 35.594 1 65.06 654 SER B CA 1
ATOM 10747 C C . SER B 1 654 ? 16.672 22.688 35.031 1 65.06 654 SER B C 1
ATOM 10749 O O . SER B 1 654 ? 16.094 23.266 34.125 1 65.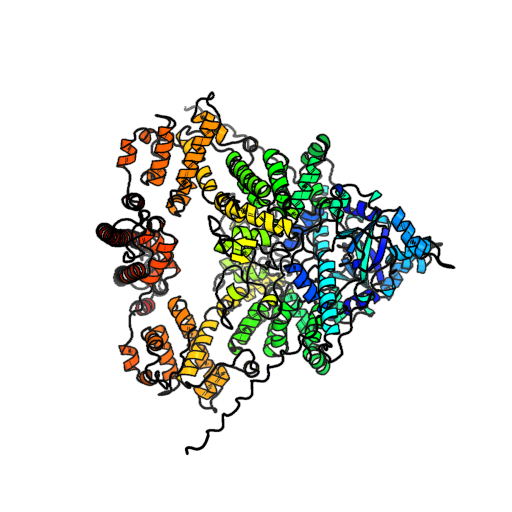06 654 SER B O 1
ATOM 10751 N N . MET B 1 655 ? 17.719 23.203 35.844 1 58.91 655 MET B N 1
ATOM 10752 C CA . MET B 1 655 ? 18.391 24.438 35.438 1 58.91 655 MET B CA 1
ATOM 10753 C C . MET B 1 655 ? 18.906 24.328 34 1 58.91 655 MET B C 1
ATOM 10755 O O . MET B 1 655 ? 18.938 25.328 33.281 1 58.91 655 MET B O 1
ATOM 10759 N N . VAL B 1 656 ? 19.188 23.156 33.625 1 53.91 656 VAL B N 1
ATOM 10760 C CA . VAL B 1 656 ? 19.719 22.953 32.281 1 53.91 656 VAL B CA 1
ATOM 10761 C C . VAL B 1 656 ? 18.641 23.266 31.234 1 53.91 656 VAL B C 1
ATOM 10763 O O . VAL B 1 656 ? 18.938 23.828 30.188 1 53.91 656 VAL B O 1
ATOM 10766 N N . SER B 1 657 ? 17.5 23.062 31.703 1 55.16 657 SER B N 1
ATOM 10767 C CA . SER B 1 657 ? 16.406 23.312 30.781 1 55.16 657 SER B CA 1
ATOM 10768 C C . SER B 1 657 ? 16.219 24.812 30.547 1 55.16 657 SER B C 1
ATOM 10770 O O . SER B 1 657 ? 15.797 25.219 29.453 1 55.16 657 SER B O 1
ATOM 10772 N N . ILE B 1 658 ? 16.578 25.609 31.5 1 51.19 658 ILE B N 1
ATOM 10773 C CA . ILE B 1 658 ? 16.469 27.062 31.406 1 51.19 658 ILE B CA 1
ATOM 10774 C C . ILE B 1 658 ? 17.5 27.594 30.422 1 51.19 658 ILE B C 1
ATOM 10776 O O . ILE B 1 658 ? 17.203 28.5 29.625 1 51.19 658 ILE B O 1
ATOM 10780 N N . TYR B 1 659 ? 18.641 27.047 30.531 1 46.47 659 TYR B N 1
ATOM 10781 C CA . TYR B 1 659 ? 19.688 27.531 29.625 1 46.47 659 TYR B CA 1
ATOM 10782 C C . TYR B 1 659 ? 19.328 27.234 28.172 1 46.47 659 TYR B C 1
ATOM 10784 O O . TYR B 1 659 ? 19.641 28.031 27.281 1 46.47 659 TYR B O 1
ATOM 10792 N N . ILE B 1 660 ? 18.703 26.188 28.016 1 47.03 660 ILE B N 1
ATOM 10793 C CA . ILE B 1 660 ? 18.328 25.797 26.672 1 47.03 660 ILE B CA 1
ATOM 10794 C C . ILE B 1 660 ? 17.281 26.781 26.125 1 47.03 660 ILE B C 1
ATOM 10796 O O . ILE B 1 660 ? 17.281 27.094 24.938 1 47.03 660 ILE B O 1
ATOM 10800 N N . LEU B 1 661 ? 16.516 27.391 27.047 1 49.38 661 LEU B N 1
ATOM 10801 C CA . LEU B 1 661 ? 15.414 28.266 26.688 1 49.38 661 LEU B CA 1
ATOM 10802 C C . LEU B 1 661 ? 15.906 29.703 26.484 1 49.38 661 LEU B C 1
ATOM 10804 O O . LEU B 1 661 ? 15.227 30.516 25.844 1 49.38 661 LEU B O 1
ATOM 10808 N N . SER B 1 662 ? 16.969 30.125 27.203 1 43.38 662 SER B N 1
ATOM 10809 C CA . SER B 1 662 ? 17.422 31.516 27.203 1 43.38 662 SER B CA 1
ATOM 10810 C C . SER B 1 662 ? 18.078 31.891 25.875 1 43.38 662 SER B C 1
ATOM 10812 O O . SER B 1 662 ? 18.438 33.062 25.672 1 43.38 662 SER B O 1
ATOM 10814 N N . PHE B 1 663 ? 18.5 30.984 25.109 1 40 663 PHE B N 1
ATOM 10815 C CA . PHE B 1 663 ? 19.141 31.5 23.906 1 40 663 PHE B CA 1
ATOM 10816 C C . PHE B 1 663 ? 18.125 31.625 22.766 1 40 663 PHE B C 1
ATOM 10818 O O . PHE B 1 663 ? 17.266 30.75 22.594 1 40 663 PHE B O 1
#

pLDDT: mean 85.4, std 14.16, range [24.58, 97.69]